Protein AF-A0A7C1JMU9-F1 (afdb_monomer)

Foldseek 3Di:
DFQDKDWWWKFKWWFADDPLATDDDIGTAETAPPDDPVQVVQQCLQFDFEADPPAQLLRWWWAQRHPVQGIWIKGWHQAPSRMIMMMIIGDDLVRLLQQLLVCVLCVVVDDPHDDHGNGRPYHDGTDIRPGDHHQDLVRLQVLLVLLCVLLVNPLLLLLQLLLLQQVLQAEEEEPDDPDNCSLSSNLSSSSSLAASNSNSVAIERSEDEPPTNYDGRYYHYYPRHDDDQRHWYQYRVVSDIDHDRDDAPLSVVSSVQVVPHSSSSNVLSHQLRVQLVVCVVVVDGRRVSSNVSSVVVVVLVCLVVVHDDDLLVLLCCLQPPPSDDPVSNLSSLVSLLVVLLPPLDLVSLVSCLSCPPVVVNVVSSLVVLVVCLVVVSLVSSLSNLLSQLVDPSHDDDDSSLVSNLSSLLSVLLVCLVVLPLPVLLVSLVVCVVSCVSSVSLVRLLVSLVSCVVSLLPALSSLLSNLLSCLVRPDLVSNLVSLPDPSSVVSYDPLSVLLNCVLVVVDPDFDDPCSLQVSLCSSDPVRSLSSLLSSLLSSVVSVNLSNDAPNSLQSPLVSCLDVSVVVRVVSLLVNLVVCLDLVSVVPHDDCNLLSNLSSCVSSLVLLVSLVSLVSCCPRVAPPVRNLVSLQSLLCSLLVHDDDLVSLVVNLVSSVVNPPDLSSSLSNLLSNCNNVVNDPSCVVSLVVSLVSCVVVLVSLLSDPLVSLLVSLLSCLVVLPLVSNLSSLLSLLQSLQVVQLNSLVSLLSSLVSLQDDDDDPVSVVSSVSSNLSSLLSLLSNLLSHDLVSSVVSLVVSCVVDVVSNLLSLLSNLVSLLCVSDFVLVVLVLLLLLLVLLLLLFLQQVDLVRHDDLVVLLVVVVVQVPPDDLVLLLLLLVLLLLLLVLLLLQLVQCCVVPVDDDPVNLLCLLCLNFWDQGLLSLLSLQLSLLVVSDDDDDDSDDDPDADSRGPDHNVRSSVSSVSNSVSSVSRSVSDPPPDRDIRRSVSNSSSSCSSLVVDDPVSSVVSSVSSNPSSNSSSVSSNSQCVPDNSVVCNDDDPLLVCLLVSVDRDNGSSSVSSNSSSSSNVPRDD

Radius of gyration: 59.77 Å; Cα contacts (8 Å, |Δi|>4): 1617; chains: 1; bounding box: 114×119×158 Å

Mean predicted aligned error: 17.19 Å

Structure (mmCIF, N/CA/C/O backbone):
data_AF-A0A7C1JMU9-F1
#
_entry.id   AF-A0A7C1JMU9-F1
#
loop_
_atom_site.group_PDB
_atom_site.id
_atom_site.type_symbol
_atom_site.label_atom_id
_atom_site.label_alt_id
_atom_site.label_comp_id
_atom_site.label_asym_id
_atom_site.label_entity_id
_atom_site.label_seq_id
_atom_site.pdbx_PDB_ins_code
_atom_site.Cartn_x
_atom_site.Cartn_y
_atom_site.Cartn_z
_atom_site.occupancy
_atom_site.B_iso_or_equiv
_atom_site.auth_seq_id
_atom_site.auth_comp_id
_atom_site.auth_asym_id
_atom_site.auth_atom_id
_atom_site.pdbx_PDB_model_num
ATOM 1 N N . MET A 1 1 ? -11.531 19.335 65.059 1.00 37.19 1 MET A N 1
ATOM 2 C CA . MET A 1 1 ? -10.607 20.474 64.863 1.00 37.19 1 MET A CA 1
ATOM 3 C C . MET A 1 1 ? -10.838 21.428 66.018 1.00 37.19 1 MET A C 1
ATOM 5 O O . MET A 1 1 ? -11.990 21.757 66.257 1.00 37.19 1 MET A O 1
ATOM 9 N N . SER A 1 2 ? -9.801 21.798 66.770 1.00 34.84 2 SER A N 1
ATOM 10 C CA . SER A 1 2 ? -9.916 22.804 67.833 1.00 34.84 2 SER A CA 1
ATOM 11 C C . SER A 1 2 ? -10.343 24.134 67.213 1.00 34.84 2 SER A C 1
ATOM 13 O O . SER A 1 2 ? -9.658 24.629 66.317 1.00 34.84 2 SER A O 1
ATOM 15 N N . VAL A 1 3 ? -11.484 24.677 67.635 1.00 52.09 3 VAL A N 1
ATOM 16 C CA . VAL A 1 3 ? -12.029 25.917 67.075 1.00 52.09 3 VAL A CA 1
ATOM 17 C C . VAL A 1 3 ? -11.104 27.064 67.471 1.00 52.09 3 VAL A C 1
ATOM 19 O O . VAL A 1 3 ? -11.001 27.416 68.644 1.00 52.09 3 VAL A O 1
ATOM 22 N N . ALA A 1 4 ? -10.368 27.589 66.493 1.00 58.91 4 ALA A N 1
ATOM 23 C CA . ALA A 1 4 ? -9.484 28.726 66.690 1.00 58.91 4 ALA A CA 1
ATOM 24 C C . ALA A 1 4 ? -10.309 29.956 67.093 1.00 58.91 4 ALA A C 1
ATOM 26 O O . ALA A 1 4 ? -11.371 30.210 66.521 1.00 58.91 4 ALA A O 1
ATOM 27 N N . SER A 1 5 ? -9.821 30.731 68.062 1.00 73.38 5 SER A N 1
ATOM 28 C CA . SER A 1 5 ? -10.340 32.075 68.300 1.00 73.38 5 SER A CA 1
ATOM 29 C C . SER A 1 5 ? -10.075 32.935 67.062 1.00 73.38 5 SER A C 1
ATOM 31 O O . SER A 1 5 ? -8.985 32.900 66.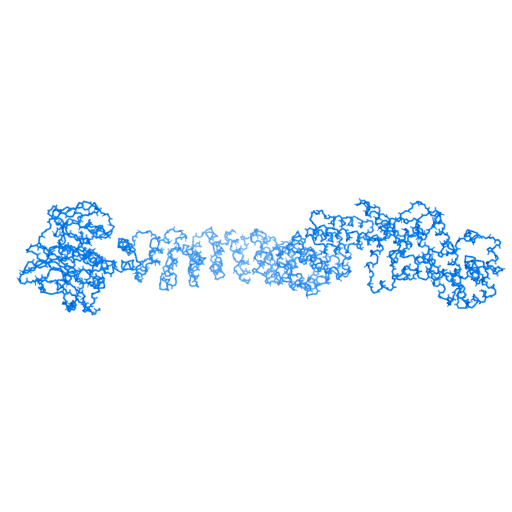488 1.00 73.38 5 SER A O 1
ATOM 33 N N . TYR A 1 6 ? -11.076 33.700 66.629 1.00 84.19 6 TYR A N 1
ATOM 34 C CA . TYR A 1 6 ? -10.931 34.594 65.481 1.00 84.19 6 TYR A CA 1
ATOM 35 C C . TYR A 1 6 ? -10.708 36.016 65.960 1.00 84.19 6 TYR A C 1
ATOM 37 O O . TYR A 1 6 ? -11.494 36.552 66.740 1.00 84.19 6 TYR A O 1
ATOM 45 N N . THR A 1 7 ? -9.654 36.640 65.450 1.00 88.12 7 THR A N 1
ATOM 46 C CA . THR A 1 7 ? -9.399 38.063 65.643 1.00 88.12 7 THR A CA 1
ATOM 47 C C . THR A 1 7 ? -9.991 38.845 64.469 1.00 88.12 7 THR A C 1
ATOM 49 O O . THR A 1 7 ? -9.634 38.595 63.319 1.00 88.12 7 THR A O 1
ATOM 52 N N . LEU A 1 8 ? -10.906 39.769 64.754 1.00 92.06 8 LEU A N 1
ATOM 53 C CA . LEU A 1 8 ? -11.732 40.476 63.777 1.00 92.06 8 LEU A CA 1
ATOM 54 C C . LEU A 1 8 ? -11.383 41.964 63.723 1.00 92.06 8 LEU A C 1
ATOM 56 O O . LEU A 1 8 ? -11.170 42.614 64.749 1.00 92.06 8 LEU A O 1
ATOM 60 N N . GLU A 1 9 ? -11.362 42.500 62.506 1.00 92.31 9 GLU A N 1
ATOM 61 C CA . GLU A 1 9 ? -11.179 43.927 62.256 1.00 92.31 9 GLU A CA 1
ATOM 62 C C . GLU A 1 9 ? -12.530 44.647 62.303 1.00 92.31 9 GLU A C 1
ATOM 64 O O . GLU A 1 9 ? -13.539 44.128 61.815 1.00 92.31 9 GLU A O 1
ATOM 69 N N . HIS A 1 10 ? -12.559 45.847 62.875 1.00 93.25 10 HIS A N 1
ATOM 70 C CA . HIS A 1 10 ? -13.783 46.628 63.005 1.00 93.25 10 HIS A CA 1
ATOM 71 C C . HIS A 1 10 ? -13.509 48.132 63.045 1.00 93.25 10 HIS A C 1
ATOM 73 O O . HIS A 1 10 ? -12.388 48.583 63.288 1.00 93.25 10 HIS A O 1
ATOM 79 N N . PHE A 1 11 ? -14.552 48.920 62.804 1.00 93.31 11 PHE A N 1
ATOM 80 C CA . PHE A 1 11 ? -14.488 50.373 62.909 1.00 93.31 11 PHE A CA 1
ATOM 81 C C . PHE A 1 11 ? -15.833 50.977 63.324 1.00 93.31 11 PHE A C 1
ATOM 83 O O . PHE A 1 11 ? -16.893 50.371 63.144 1.00 93.31 11 PHE A O 1
ATOM 90 N N . TYR A 1 12 ? -15.775 52.193 63.865 1.00 92.94 12 TYR A N 1
ATOM 91 C CA . TYR A 1 12 ? -16.934 53.010 64.211 1.00 92.94 12 TYR A CA 1
ATOM 92 C C . TYR A 1 12 ? -17.066 54.184 63.240 1.00 92.94 12 TYR A C 1
ATOM 94 O O . TYR A 1 12 ? -16.101 54.901 62.973 1.00 92.94 12 TYR A O 1
ATOM 102 N N . TYR A 1 13 ? -18.274 54.405 62.732 1.00 91.50 13 TYR A N 1
ATOM 103 C CA . TYR A 1 13 ? -18.614 55.490 61.814 1.00 91.50 13 TYR A CA 1
ATOM 104 C C . TYR A 1 13 ? -19.850 56.224 62.333 1.00 91.50 13 TYR A C 1
ATOM 106 O O . TYR A 1 13 ? -20.901 55.616 62.531 1.00 91.50 13 TYR A O 1
ATOM 114 N N . GLY A 1 14 ? -19.740 57.522 62.591 1.00 91.12 14 GLY A N 1
ATOM 115 C CA . GLY A 1 14 ? -20.772 58.253 63.317 1.00 91.12 14 GLY A CA 1
ATOM 116 C C . GLY A 1 14 ? -20.458 59.727 63.533 1.00 91.12 14 GLY A C 1
ATOM 117 O O . GLY A 1 14 ? -19.605 60.300 62.856 1.00 91.12 14 GLY A O 1
ATOM 118 N N . GLN A 1 15 ? -21.166 60.347 64.475 1.00 92.12 15 GLN A N 1
ATOM 119 C CA . GLN A 1 15 ? -20.938 61.738 64.877 1.00 92.12 15 GLN A CA 1
ATOM 120 C C . GLN A 1 15 ? -20.006 61.818 66.089 1.00 92.12 15 GLN A C 1
ATOM 122 O O . GLN A 1 15 ? -20.091 61.007 67.010 1.00 92.12 15 GLN A O 1
ATOM 127 N N . VAL A 1 16 ? -19.145 62.833 66.094 1.00 88.38 16 VAL A N 1
ATOM 128 C CA . VAL A 1 16 ? -18.317 63.191 67.252 1.00 88.38 16 VAL A CA 1
ATOM 129 C C . VAL A 1 16 ? -19.177 63.971 68.246 1.00 88.38 16 VAL A C 1
ATOM 131 O O . VAL A 1 16 ? -20.008 64.782 67.833 1.00 88.38 16 VAL A O 1
ATOM 134 N N . VAL A 1 17 ? -18.970 63.765 69.544 1.00 86.88 17 VAL A N 1
ATOM 135 C CA . VAL A 1 17 ? -19.633 64.528 70.608 1.00 86.88 17 VAL A CA 1
ATOM 136 C C . VAL A 1 17 ? -18.667 65.568 71.168 1.00 86.88 17 VAL A C 1
ATOM 138 O O . VAL A 1 17 ? -17.549 65.238 71.549 1.00 86.88 17 VAL A O 1
ATOM 141 N N . ARG A 1 18 ? -19.093 66.833 71.223 1.00 83.25 18 ARG A N 1
ATOM 142 C CA . ARG A 1 18 ? -18.382 67.922 71.914 1.00 83.25 18 ARG A CA 1
ATOM 143 C C . ARG A 1 18 ? -19.374 68.699 72.767 1.00 83.25 18 ARG A C 1
ATOM 145 O O . ARG A 1 18 ? -20.492 68.945 72.320 1.00 83.25 18 ARG A O 1
ATOM 152 N N . ASP A 1 19 ? -18.981 69.043 73.990 1.00 80.94 19 ASP A N 1
ATOM 153 C CA . ASP A 1 19 ? -19.827 69.748 74.966 1.00 80.94 19 ASP A CA 1
ATOM 154 C C . ASP A 1 19 ? -21.199 69.073 75.182 1.00 80.94 19 ASP A C 1
ATOM 156 O O . ASP A 1 19 ? -22.237 69.730 75.278 1.00 80.94 19 ASP A O 1
ATOM 160 N N . GLY A 1 20 ? -21.220 67.732 75.190 1.00 79.56 20 GLY A N 1
ATOM 161 C CA . GLY A 1 20 ? -22.440 66.933 75.369 1.00 79.56 20 GLY A CA 1
ATOM 162 C C . GLY A 1 20 ? -23.416 66.960 74.186 1.00 79.56 20 GLY A C 1
ATOM 163 O O . GLY A 1 20 ? -24.561 66.546 74.337 1.00 79.56 20 GLY A O 1
ATOM 164 N N . LYS A 1 21 ? -23.003 67.450 73.006 1.00 83.94 21 LYS A N 1
ATOM 165 C CA . LYS A 1 21 ? -23.845 67.492 71.799 1.00 83.94 21 LYS A CA 1
ATOM 166 C C . LYS A 1 21 ? -23.155 66.860 70.581 1.00 83.94 21 LYS A C 1
ATOM 168 O O . LYS A 1 21 ? -21.951 67.053 70.393 1.00 83.94 21 LYS A O 1
ATOM 173 N N . PRO A 1 22 ? -23.893 66.135 69.721 1.00 87.44 22 PRO A N 1
ATOM 174 C CA . PRO A 1 22 ? -23.359 65.589 68.478 1.00 87.44 22 PRO A CA 1
ATOM 175 C C . PRO A 1 22 ? -23.061 66.709 67.477 1.00 87.44 22 PRO A C 1
ATOM 177 O O . PRO A 1 22 ? -23.868 67.623 67.302 1.00 87.44 22 PRO A O 1
ATOM 180 N N . GLN A 1 23 ? -21.918 66.632 66.793 1.00 82.06 23 GLN A N 1
ATOM 181 C CA . GLN A 1 23 ? -21.496 67.623 65.801 1.00 82.06 23 GLN A CA 1
ATOM 182 C C . GLN A 1 23 ? -21.298 67.022 64.401 1.00 82.06 23 GLN A C 1
ATOM 184 O O . GLN A 1 23 ? -20.638 65.996 64.228 1.00 82.06 23 GLN A O 1
ATOM 189 N N . GLY A 1 24 ? -21.798 67.743 63.389 1.00 81.38 24 GLY A N 1
ATOM 190 C CA . GLY A 1 24 ? -21.519 67.523 61.966 1.00 81.38 24 GLY A CA 1
ATOM 191 C C . GLY A 1 24 ? -22.112 66.250 61.348 1.00 81.38 24 GLY A C 1
ATOM 192 O O . GLY A 1 24 ? -22.933 65.553 61.947 1.00 81.38 24 GLY A O 1
ATOM 193 N N . GLU A 1 25 ? -21.689 65.968 60.113 1.00 84.38 25 GLU A N 1
ATOM 194 C CA . GLU A 1 25 ? -22.046 64.749 59.376 1.00 84.38 25 GLU A CA 1
ATOM 195 C C . GLU A 1 25 ? -21.284 63.513 59.881 1.00 84.38 25 GLU A C 1
ATOM 197 O O . GLU A 1 25 ? -20.234 63.632 60.532 1.00 84.38 25 GLU A O 1
ATOM 202 N N . LEU A 1 26 ? -21.821 62.329 59.554 1.00 87.38 26 LEU A N 1
ATOM 203 C CA . LEU A 1 26 ? -21.218 61.041 59.893 1.00 87.38 26 LEU A CA 1
ATOM 204 C C . LEU A 1 26 ? -19.832 60.912 59.255 1.00 87.38 26 LEU A C 1
ATOM 206 O O . LEU A 1 26 ? -19.649 61.142 58.060 1.00 87.38 26 LEU A O 1
ATOM 210 N N . ARG A 1 27 ? -18.855 60.511 60.061 1.00 89.44 27 ARG A N 1
ATOM 211 C CA . ARG A 1 27 ? -17.463 60.328 59.652 1.00 89.44 27 ARG A CA 1
ATOM 212 C C . ARG A 1 27 ? -16.858 59.124 60.359 1.00 89.44 27 ARG A C 1
ATOM 214 O O . ARG A 1 27 ? -17.422 58.611 61.323 1.00 89.44 27 ARG A O 1
ATOM 221 N N . LEU A 1 28 ? -15.704 58.674 59.882 1.00 90.12 28 LEU A N 1
ATOM 222 C CA . LEU A 1 28 ? -14.932 57.638 60.559 1.00 90.12 28 LEU A CA 1
ATOM 223 C C . LEU A 1 28 ? -14.482 58.163 61.932 1.00 90.12 28 LEU A C 1
ATOM 225 O O . LEU A 1 28 ? -13.876 59.230 62.010 1.00 90.12 28 LEU A O 1
ATOM 229 N N . LEU A 1 29 ? -14.841 57.448 62.999 1.00 89.88 29 LEU A N 1
ATOM 230 C CA . LEU A 1 29 ? -14.558 57.838 64.384 1.00 89.88 29 LEU A CA 1
ATOM 231 C C . LEU A 1 29 ? -13.323 57.119 64.926 1.00 89.88 29 LEU A C 1
ATOM 233 O O . LEU A 1 29 ? -12.475 57.737 65.561 1.00 89.88 29 LEU A O 1
ATOM 237 N N . ALA A 1 30 ? -13.238 55.813 64.673 1.00 90.19 30 ALA A N 1
ATOM 238 C CA . ALA A 1 30 ? -12.169 54.954 65.160 1.00 90.19 30 ALA A CA 1
ATOM 239 C C . ALA A 1 30 ? -12.081 53.681 64.308 1.00 90.19 30 ALA A C 1
ATOM 241 O O . ALA A 1 30 ? -13.106 53.214 63.809 1.00 90.19 30 ALA A O 1
ATOM 242 N N . LEU A 1 31 ? -10.888 53.104 64.153 1.00 91.25 31 LEU A N 1
ATOM 243 C CA . LEU A 1 31 ? -10.661 51.885 63.361 1.00 91.25 31 LEU A CA 1
ATOM 244 C C . LEU A 1 31 ? -9.570 50.999 63.970 1.00 91.25 31 LEU A C 1
ATOM 246 O O . LEU A 1 31 ? -8.646 51.504 64.612 1.00 91.25 31 LEU A O 1
ATOM 250 N N . SER A 1 32 ? -9.661 49.685 63.762 1.00 91.75 32 SER A N 1
ATOM 251 C CA . SER A 1 32 ? -8.598 48.736 64.110 1.00 91.75 32 SER A CA 1
ATOM 252 C C . SER A 1 32 ? -7.513 48.673 63.026 1.00 91.75 32 SER A C 1
ATOM 254 O O . SER A 1 32 ? -7.769 48.930 61.849 1.00 91.75 32 SER A O 1
ATOM 256 N N . ALA A 1 33 ? -6.282 48.320 63.412 1.00 82.44 33 ALA A N 1
ATOM 257 C CA . ALA A 1 33 ? -5.089 48.452 62.564 1.00 82.44 33 ALA A CA 1
ATOM 258 C C . ALA A 1 33 ? -5.136 47.707 61.209 1.00 82.44 33 ALA A C 1
ATOM 260 O O . ALA A 1 33 ? -4.369 48.050 60.311 1.00 82.44 33 ALA A O 1
ATOM 261 N N . GLY A 1 34 ? -5.989 46.690 61.035 1.00 79.75 34 GLY A N 1
ATOM 262 C CA . GLY A 1 34 ? -6.117 45.962 59.769 1.00 79.75 34 GLY A CA 1
ATOM 263 C C . GLY A 1 34 ? -7.157 46.522 58.791 1.00 79.75 34 GLY A C 1
ATOM 264 O O . GLY A 1 34 ? -7.255 46.013 57.673 1.00 79.75 34 GLY A O 1
ATOM 265 N N . VAL A 1 35 ? -7.925 47.557 59.155 1.00 82.50 35 VAL A N 1
ATOM 266 C CA . VAL A 1 35 ? -8.893 48.200 58.247 1.00 82.50 35 VAL A CA 1
ATOM 267 C C . VAL A 1 35 ? -8.174 49.216 57.350 1.00 82.50 35 VAL A C 1
ATOM 269 O O . VAL A 1 35 ? -7.729 50.263 57.813 1.00 82.50 35 VAL A O 1
ATOM 272 N N . LYS A 1 36 ? -8.072 48.930 56.044 1.00 78.19 36 LYS A N 1
ATOM 273 C CA . LYS A 1 36 ? -7.494 49.853 55.048 1.00 78.19 36 LYS A CA 1
ATOM 274 C C . LYS A 1 36 ? -8.462 50.988 54.691 1.00 78.19 36 LYS A C 1
ATOM 276 O O . LYS A 1 36 ? -9.676 50.786 54.656 1.00 78.19 36 LYS A O 1
ATOM 281 N N . SER A 1 37 ? -7.915 52.150 54.325 1.00 68.12 37 SER A N 1
ATOM 282 C CA . SER A 1 37 ? -8.671 53.354 53.938 1.00 68.12 37 SER A CA 1
ATOM 283 C C . SER A 1 37 ? -9.649 53.123 52.774 1.00 68.12 37 SER A C 1
ATOM 285 O O . SER A 1 37 ? -10.731 53.695 52.735 1.00 68.12 37 SER A O 1
ATOM 287 N N . GLU A 1 38 ? -9.298 52.251 51.832 1.00 68.56 38 GLU A N 1
ATOM 288 C CA . GLU A 1 38 ? -10.148 51.922 50.681 1.00 68.56 38 GLU A CA 1
ATOM 289 C C . GLU A 1 38 ? -11.353 51.054 51.092 1.00 68.56 38 GLU A C 1
ATOM 291 O O . GLU A 1 38 ? -12.471 51.287 50.631 1.00 68.56 38 GLU A O 1
ATOM 296 N N . HIS A 1 39 ? -11.164 50.130 52.045 1.00 74.44 39 HIS A N 1
ATOM 297 C CA . HIS A 1 39 ? -12.198 49.187 52.483 1.00 74.44 39 HIS A CA 1
ATOM 298 C C . HIS A 1 39 ? -13.331 49.864 53.267 1.00 74.44 39 HIS A C 1
ATOM 300 O O . HIS A 1 39 ? -14.491 49.507 53.079 1.00 74.44 39 HIS A O 1
ATOM 306 N N . PHE A 1 40 ? -13.045 50.841 54.142 1.00 80.69 40 PHE A N 1
ATOM 307 C CA . PHE A 1 40 ? -14.118 51.442 54.953 1.00 80.69 40 PHE A CA 1
ATOM 308 C C . PHE A 1 40 ? -15.118 52.221 54.085 1.00 80.69 40 PHE A C 1
ATOM 310 O O . PHE A 1 40 ? -16.320 52.148 54.329 1.00 80.69 40 PHE A O 1
ATOM 317 N N . SER A 1 41 ? -14.639 52.949 53.067 1.00 81.19 41 SER A N 1
ATOM 318 C CA . SER A 1 41 ? -15.502 53.743 52.183 1.00 81.19 41 SER A CA 1
ATOM 319 C C . SER A 1 41 ? -16.455 52.853 51.379 1.00 81.19 41 SER A C 1
ATOM 321 O O . SER A 1 41 ? -17.649 53.144 51.285 1.00 81.19 41 SER A O 1
ATOM 323 N N . GLU A 1 42 ? -15.948 51.713 50.898 1.00 86.25 42 GLU A N 1
ATOM 324 C CA . GLU A 1 42 ? -16.724 50.688 50.207 1.00 86.25 42 GLU A CA 1
ATOM 325 C C . GLU A 1 42 ? -17.779 50.073 51.139 1.00 86.25 42 GLU A C 1
ATOM 327 O O . GLU A 1 42 ? -18.968 50.084 50.813 1.00 86.25 42 GLU A O 1
ATOM 332 N N . ILE A 1 43 ? -17.375 49.638 52.337 1.00 87.81 43 ILE A N 1
ATOM 333 C CA . ILE A 1 43 ? -18.266 49.015 53.325 1.00 87.81 43 ILE A CA 1
ATOM 334 C C . ILE A 1 43 ? -19.400 49.962 53.732 1.00 87.81 43 ILE A C 1
ATOM 336 O O . ILE A 1 43 ? -20.564 49.564 53.723 1.00 87.81 43 ILE A O 1
ATOM 340 N N . VAL A 1 44 ? -19.095 51.223 54.056 1.00 87.94 44 VAL A N 1
ATOM 341 C CA . VAL A 1 44 ? -20.116 52.206 54.460 1.00 87.94 44 VAL A CA 1
ATOM 342 C C . VAL A 1 44 ? -21.096 52.489 53.319 1.00 87.94 44 VAL A C 1
ATOM 344 O O . VAL A 1 44 ? -22.286 52.674 53.573 1.00 87.94 44 VAL A O 1
ATOM 347 N N . SER A 1 45 ? -20.632 52.490 52.065 1.00 85.62 45 SER A N 1
ATOM 348 C CA . SER A 1 45 ? -21.508 52.676 50.901 1.00 85.62 45 SER A CA 1
ATOM 349 C C . SER A 1 45 ? -22.438 51.481 50.641 1.00 85.62 45 SER A C 1
ATOM 351 O O . SER A 1 45 ? -23.554 51.672 50.162 1.00 85.62 45 SER A O 1
ATOM 353 N N . ALA A 1 46 ? -22.001 50.263 50.980 1.00 84.94 46 ALA A N 1
ATOM 354 C CA . ALA A 1 46 ? -22.706 49.017 50.677 1.00 84.94 46 ALA A CA 1
ATOM 355 C C . ALA A 1 46 ? -23.577 48.474 51.830 1.00 84.94 46 ALA A C 1
ATOM 357 O O . ALA A 1 46 ? -24.461 47.643 51.593 1.00 84.94 46 ALA A O 1
ATOM 358 N N . ALA A 1 47 ? -23.311 48.898 53.071 1.00 87.19 47 ALA A N 1
ATOM 359 C CA . ALA A 1 47 ? -23.847 48.280 54.285 1.00 87.19 47 ALA A CA 1
ATOM 360 C C . ALA A 1 47 ? -24.382 49.293 55.317 1.00 87.19 47 ALA A C 1
ATOM 362 O O . ALA A 1 47 ? -24.216 49.102 56.520 1.00 87.19 47 ALA A O 1
ATOM 363 N N . ARG A 1 48 ? -25.043 50.373 54.884 1.00 86.81 48 ARG A N 1
ATOM 364 C CA . ARG A 1 48 ? -25.562 51.390 55.814 1.00 86.81 48 ARG A CA 1
ATOM 365 C C . ARG A 1 48 ? -26.949 51.025 56.337 1.00 86.81 48 ARG A C 1
ATOM 367 O O . ARG A 1 48 ? -27.910 50.973 55.571 1.00 86.81 48 ARG A O 1
ATOM 374 N N . ILE A 1 49 ? -27.065 50.871 57.652 1.00 89.06 49 ILE A N 1
ATOM 375 C CA . ILE A 1 49 ? -28.341 50.702 58.361 1.00 89.06 49 ILE A CA 1
ATOM 376 C C . ILE A 1 49 ? -28.607 51.885 59.297 1.00 89.06 49 ILE A C 1
ATOM 378 O O . ILE A 1 49 ? -27.673 52.560 59.731 1.00 89.06 49 ILE A O 1
ATOM 382 N N . LEU A 1 50 ? -29.881 52.160 59.579 1.00 86.38 50 LEU A N 1
ATOM 383 C CA . LEU A 1 50 ? -30.294 53.252 60.463 1.00 86.38 50 LEU A CA 1
ATOM 384 C C . LEU A 1 50 ? -30.642 52.749 61.867 1.00 86.38 50 LEU A C 1
ATOM 386 O O . LEU A 1 50 ? -31.140 51.630 62.000 1.00 86.38 50 LEU A O 1
ATOM 390 N N . PRO A 1 51 ? -30.437 53.578 62.905 1.00 87.62 51 PRO A N 1
ATOM 391 C CA . PRO A 1 51 ? -30.772 53.199 64.264 1.00 87.62 51 PRO A CA 1
ATOM 392 C C . PRO A 1 51 ? -32.287 53.251 64.498 1.00 87.62 51 PRO A C 1
ATOM 394 O O . PRO A 1 51 ? -32.961 54.241 64.204 1.00 87.62 51 PRO A O 1
ATOM 397 N N . VAL A 1 52 ? -32.815 52.189 65.095 1.00 85.69 52 VAL A N 1
ATOM 398 C CA . VAL A 1 52 ? -34.202 52.064 65.547 1.00 85.69 52 VAL A CA 1
ATOM 399 C C . VAL A 1 52 ? -34.325 52.659 66.946 1.00 85.69 52 VAL A C 1
ATOM 401 O O . VAL A 1 52 ? -33.674 52.213 67.894 1.00 85.69 52 VAL A O 1
ATOM 404 N N . ARG A 1 53 ? -35.186 53.671 67.100 1.00 76.75 53 ARG A N 1
ATOM 405 C CA . ARG A 1 53 ? -35.443 54.297 68.406 1.00 76.75 53 ARG A CA 1
ATOM 406 C C . ARG A 1 53 ? -36.113 53.299 69.354 1.00 76.75 53 ARG A C 1
ATOM 408 O O . ARG A 1 53 ? -37.085 52.652 68.982 1.00 76.75 53 ARG A O 1
ATOM 415 N N . GLY A 1 54 ? -35.603 53.200 70.580 1.00 74.75 54 GLY A N 1
ATOM 416 C CA . GLY A 1 54 ? -36.179 52.371 71.646 1.00 74.75 54 GLY A CA 1
ATOM 417 C C . GLY A 1 54 ? -35.820 50.881 71.601 1.00 74.75 54 GLY A C 1
ATOM 418 O O . GLY A 1 54 ? -36.062 50.194 72.587 1.00 74.75 54 GLY A O 1
ATOM 419 N N . ASN A 1 55 ? -35.216 50.376 70.518 1.00 81.56 55 ASN A N 1
ATOM 420 C CA . ASN A 1 55 ? -34.720 48.998 70.459 1.00 81.56 55 ASN A CA 1
ATOM 421 C C . ASN A 1 55 ? -33.438 48.898 69.602 1.00 81.56 55 ASN A C 1
ATOM 423 O O . ASN A 1 55 ? -33.509 48.577 68.410 1.00 81.56 55 ASN A O 1
ATOM 427 N N . PRO A 1 56 ? -32.257 49.177 70.188 1.00 77.69 56 PRO A N 1
ATOM 428 C CA . PRO A 1 56 ? -30.991 49.215 69.452 1.00 77.69 56 PRO A CA 1
ATOM 429 C C . PRO A 1 56 ? -30.603 47.857 68.848 1.00 77.69 56 PRO A C 1
ATOM 431 O O . PRO A 1 56 ? -29.929 47.808 67.820 1.00 77.69 56 PRO A O 1
ATOM 434 N N . MET A 1 57 ? -31.080 46.751 69.426 1.00 83.69 57 MET A N 1
ATOM 435 C CA . MET A 1 57 ? -30.764 45.394 68.968 1.00 83.69 57 MET A CA 1
ATOM 436 C C . MET A 1 57 ? -31.426 45.027 67.634 1.00 83.69 57 MET A C 1
ATOM 438 O O . MET A 1 57 ? -30.970 44.109 66.961 1.00 83.69 57 MET A O 1
ATOM 442 N N . LEU A 1 58 ? -32.461 45.752 67.196 1.00 86.19 58 LEU A N 1
ATOM 443 C CA . LEU A 1 58 ? -33.077 45.531 65.878 1.00 86.19 58 LEU A CA 1
ATOM 444 C C . LEU A 1 58 ? -32.271 46.135 64.724 1.00 86.19 58 LEU A C 1
ATOM 446 O O . LEU A 1 58 ? -32.481 45.774 63.567 1.00 86.19 58 LEU A O 1
ATOM 450 N N . SER A 1 59 ? -31.346 47.041 65.025 1.00 90.88 59 SER A N 1
ATOM 451 C CA . SER A 1 59 ? -30.529 47.732 64.027 1.00 90.88 59 SER A CA 1
ATOM 452 C C . SER A 1 59 ? -29.261 46.931 63.763 1.00 90.88 59 SER A C 1
ATOM 454 O O . SER A 1 59 ? -28.162 47.413 64.024 1.00 90.88 59 SER A O 1
ATOM 456 N N . VAL A 1 60 ? -29.428 45.691 63.298 1.00 93.69 60 VAL A N 1
ATOM 457 C CA . VAL A 1 60 ? -28.344 44.740 63.019 1.00 93.69 60 VAL A CA 1
ATOM 458 C C . VAL A 1 60 ? -28.540 44.127 61.635 1.00 93.69 60 VAL A C 1
ATOM 460 O O . VAL A 1 60 ? -29.650 43.718 61.277 1.00 93.69 60 VAL A O 1
ATOM 463 N N . ALA A 1 61 ? -27.461 44.030 60.860 1.00 93.88 61 ALA A N 1
ATOM 464 C CA . ALA A 1 61 ? -27.460 43.332 59.581 1.00 93.88 61 ALA A CA 1
ATOM 465 C C . ALA A 1 61 ? -26.144 42.588 59.328 1.00 93.88 61 ALA A C 1
ATOM 467 O O . ALA A 1 61 ? -25.068 43.097 59.628 1.00 93.88 61 ALA A O 1
ATOM 468 N N . LEU A 1 62 ? -26.240 41.403 58.727 1.00 94.75 62 LEU A N 1
ATOM 469 C CA . LEU A 1 62 ? -25.127 40.667 58.137 1.00 94.75 62 LEU A CA 1
ATOM 470 C C . LEU A 1 62 ? -25.257 40.758 56.618 1.00 94.75 62 LEU A C 1
ATOM 472 O O . LEU A 1 62 ? -26.167 40.163 56.041 1.00 94.75 62 LEU A O 1
ATOM 476 N N . VAL A 1 63 ? -24.362 41.496 55.967 1.00 93.19 63 VAL A N 1
ATOM 477 C CA . VAL A 1 63 ? -24.420 41.780 54.523 1.00 93.19 63 VAL A CA 1
ATOM 478 C C . VAL A 1 63 ? -23.063 41.606 53.856 1.00 93.19 63 VAL A C 1
ATOM 480 O O . VAL A 1 63 ? -22.053 41.393 54.523 1.00 93.19 63 VAL A O 1
ATOM 483 N N . ARG A 1 64 ? -23.025 41.681 52.522 1.00 89.50 64 ARG A N 1
ATOM 484 C CA . ARG A 1 64 ? -21.759 41.714 51.782 1.00 89.50 64 ARG A CA 1
ATOM 485 C C . ARG A 1 64 ? -21.142 43.110 51.860 1.00 89.50 64 ARG A C 1
ATOM 487 O O . ARG A 1 64 ? -21.853 44.096 51.694 1.00 89.50 64 ARG A O 1
ATOM 494 N N . GLY A 1 65 ? -19.835 43.179 52.113 1.00 80.56 65 GLY A N 1
ATOM 495 C CA . GLY A 1 65 ? -19.112 44.434 52.354 1.00 80.56 65 GLY A CA 1
ATOM 496 C C . GLY A 1 65 ? -18.670 45.189 51.098 1.00 80.56 65 GLY A C 1
ATOM 497 O O . GLY A 1 65 ? -18.144 46.287 51.224 1.00 80.56 65 GLY A O 1
ATOM 498 N N . GLY A 1 66 ? -18.852 44.611 49.908 1.00 80.50 66 GLY A N 1
ATOM 499 C CA . GLY A 1 66 ? -18.422 45.182 48.630 1.00 80.50 66 GLY A CA 1
ATOM 500 C C . GLY A 1 66 ? -17.766 44.139 47.725 1.00 80.50 66 GLY A C 1
ATOM 501 O O . GLY A 1 66 ? -17.952 42.937 47.909 1.00 80.50 66 GLY A O 1
ATOM 502 N N . LYS A 1 67 ? -16.991 44.594 46.737 1.00 77.06 67 LYS A N 1
ATOM 503 C CA . LYS A 1 67 ? -16.177 43.747 45.854 1.00 77.06 67 LYS A CA 1
ATOM 504 C C . LYS A 1 67 ? -14.957 43.180 46.577 1.00 77.06 67 LYS A C 1
ATOM 506 O O . LYS A 1 67 ? -14.584 42.044 46.299 1.00 77.06 67 LYS A O 1
ATOM 511 N N . GLN A 1 68 ? -14.334 43.955 47.471 1.00 74.81 68 GLN A N 1
ATOM 512 C CA . GLN A 1 68 ? -13.089 43.554 48.145 1.00 74.81 68 GLN A CA 1
ATOM 513 C C . GLN A 1 68 ? -13.310 42.980 49.552 1.00 74.81 68 GLN A C 1
ATOM 515 O O . GLN A 1 68 ? -12.464 42.237 50.048 1.00 74.81 68 GLN A O 1
ATOM 520 N N . THR A 1 69 ? -14.452 43.274 50.183 1.00 78.06 69 THR A N 1
ATOM 521 C CA . THR A 1 69 ? -14.791 42.787 51.530 1.00 78.06 69 THR A CA 1
ATOM 522 C C . THR A 1 69 ? -15.958 41.795 51.472 1.00 78.06 69 THR A C 1
ATOM 524 O O . THR A 1 69 ? -17.065 42.193 51.100 1.00 78.06 69 THR A O 1
ATOM 527 N N . PRO A 1 70 ? -15.766 40.518 51.861 1.00 79.62 70 PRO A N 1
ATOM 528 C CA . PRO A 1 70 ? -16.758 39.475 51.611 1.00 79.62 70 PRO A CA 1
ATOM 529 C C . PRO A 1 70 ? -18.029 39.645 52.453 1.00 79.62 70 PRO A C 1
ATOM 531 O O . PRO A 1 70 ? -19.117 39.716 51.883 1.00 79.62 70 PRO A O 1
ATOM 534 N N . TYR A 1 71 ? -17.912 39.761 53.781 1.00 91.75 71 TYR A N 1
ATOM 535 C CA . TYR A 1 71 ? -19.052 39.912 54.689 1.00 91.75 71 TYR A CA 1
ATOM 536 C C . TYR A 1 71 ? -18.767 40.907 55.810 1.00 91.75 71 TYR A C 1
ATOM 538 O O . TYR A 1 71 ? -17.645 41.007 56.308 1.00 91.75 71 TYR A O 1
ATOM 546 N N . VAL A 1 72 ? -19.806 41.635 56.210 1.00 93.00 72 VAL A N 1
ATOM 547 C CA . VAL A 1 72 ? -19.766 42.635 57.273 1.00 93.00 72 VAL A CA 1
ATOM 548 C C . VAL A 1 72 ? -20.996 42.482 58.156 1.00 93.00 72 VAL A C 1
ATOM 550 O O . VAL A 1 72 ? -22.125 42.444 57.660 1.00 93.00 72 VAL A O 1
ATOM 553 N N . LEU A 1 73 ? -20.764 42.407 59.465 1.00 94.62 73 LEU A N 1
ATOM 554 C CA . LEU A 1 73 ? -21.792 42.586 60.482 1.00 94.62 73 LEU A CA 1
ATOM 555 C C . LEU A 1 73 ? -21.825 44.067 60.854 1.00 94.62 73 LEU A C 1
ATOM 557 O O . LEU A 1 73 ? -20.805 44.631 61.246 1.00 94.62 73 LEU A O 1
ATOM 561 N N . VAL A 1 74 ? -22.981 44.700 60.698 1.00 93.88 74 VAL A N 1
ATOM 562 C CA . VAL A 1 74 ? -23.182 46.113 61.013 1.00 93.88 74 VAL A CA 1
ATOM 563 C C . VAL A 1 74 ? -24.254 46.268 62.081 1.00 93.88 74 VAL A C 1
ATOM 565 O O . VAL A 1 74 ? -25.308 45.634 62.007 1.00 93.88 74 VAL A O 1
ATOM 568 N N . GLN A 1 75 ? -23.987 47.137 63.052 1.00 94.31 75 GLN A N 1
ATOM 569 C CA . GLN A 1 75 ? -24.938 47.572 64.067 1.00 94.31 75 GLN A CA 1
ATOM 570 C C . GLN A 1 75 ? -25.030 49.102 64.085 1.00 94.31 75 GLN A C 1
ATOM 572 O O . GLN A 1 75 ? -24.010 49.772 63.954 1.00 94.31 75 GLN A O 1
ATOM 577 N N . SER A 1 76 ? -26.219 49.679 64.271 1.00 92.81 76 SER A N 1
ATOM 578 C CA . SER A 1 76 ? -26.391 51.136 64.405 1.00 92.81 76 SER A CA 1
ATOM 579 C C . SER A 1 76 ? -27.208 51.512 65.636 1.00 92.81 76 SER A C 1
ATOM 581 O O . SER A 1 76 ? -28.226 50.889 65.914 1.00 92.81 76 SER A O 1
ATOM 583 N N . GLN A 1 77 ? -26.792 52.539 66.378 1.00 92.12 77 GLN A N 1
ATOM 584 C CA . GLN A 1 77 ? -27.542 53.048 67.530 1.00 92.12 77 GLN A CA 1
ATOM 585 C C . GLN A 1 77 ? -27.511 54.576 67.609 1.00 92.12 77 GLN A C 1
ATOM 587 O O . GLN A 1 77 ? -26.62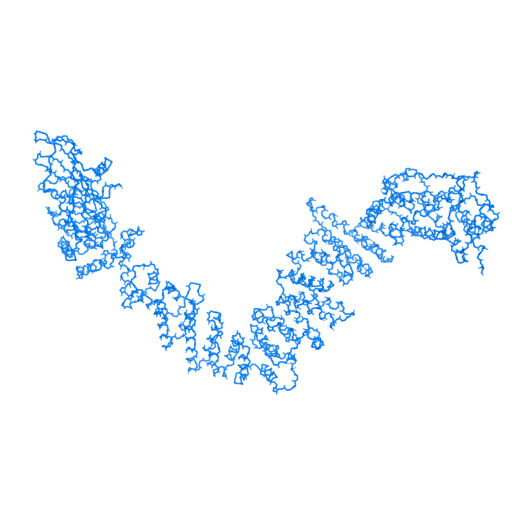7 55.237 67.058 1.00 92.12 77 GLN A O 1
ATOM 592 N N . VAL A 1 78 ? -28.485 55.126 68.336 1.00 89.94 78 VAL A N 1
ATOM 593 C CA . VAL A 1 78 ? -28.400 56.483 68.883 1.00 89.94 78 VAL A CA 1
ATOM 594 C C . VAL A 1 78 ? -27.768 56.362 70.268 1.00 89.94 78 VAL A C 1
ATOM 596 O O . VAL A 1 78 ? -28.332 55.697 71.133 1.00 89.94 78 VAL A O 1
ATOM 599 N N . GLY A 1 79 ? -26.589 56.951 70.456 1.00 85.06 79 GLY A N 1
ATOM 600 C CA . GLY A 1 79 ? -25.892 56.970 71.741 1.00 85.06 79 GLY A CA 1
ATOM 601 C C . GLY A 1 79 ? -26.535 57.926 72.750 1.00 85.06 79 GLY A C 1
ATOM 602 O O . GLY A 1 79 ? -27.418 58.713 72.410 1.00 85.06 79 GLY A O 1
ATOM 603 N N . ASP A 1 80 ? -26.056 57.887 73.995 1.00 84.00 80 ASP A N 1
ATOM 604 C CA . ASP A 1 80 ? -26.636 58.626 75.131 1.00 84.00 80 ASP A CA 1
ATOM 605 C C . ASP A 1 80 ? -26.744 60.143 74.935 1.00 84.00 80 ASP A C 1
ATOM 607 O O . ASP A 1 80 ? -27.626 60.775 75.509 1.00 84.00 80 ASP A O 1
ATOM 611 N N . GLN A 1 81 ? -25.844 60.739 74.149 1.00 84.50 81 GLN A N 1
ATOM 612 C CA . GLN A 1 81 ? -25.819 62.182 73.883 1.00 84.50 81 GLN A CA 1
ATOM 613 C C . GLN A 1 81 ? -26.598 62.537 72.603 1.00 84.50 81 GLN A C 1
ATOM 615 O O . GLN A 1 81 ? -26.525 63.660 72.115 1.00 84.50 81 GLN A O 1
ATOM 620 N N . GLY A 1 82 ? -27.349 61.589 72.030 1.00 83.94 82 GLY A N 1
ATOM 621 C CA . GLY A 1 82 ? -28.129 61.770 70.804 1.00 83.94 82 GLY A CA 1
ATOM 622 C C . GLY A 1 82 ? -27.337 61.577 69.506 1.00 83.94 82 GLY A C 1
ATOM 623 O O . GLY A 1 82 ? -27.883 61.803 68.426 1.00 83.94 82 GLY A O 1
ATOM 624 N N . GLN A 1 83 ? -26.072 61.157 69.583 1.00 89.38 83 GLN A N 1
ATOM 625 C CA . GLN A 1 83 ? -25.212 60.913 68.425 1.00 89.38 83 GLN A CA 1
ATOM 626 C C . GLN A 1 83 ? -25.575 59.617 67.693 1.00 89.38 83 GLN A C 1
ATOM 628 O O . GLN A 1 83 ? -25.816 58.591 68.323 1.00 89.38 83 GLN A O 1
ATOM 633 N N . VAL A 1 84 ? -25.561 59.629 66.359 1.00 90.38 84 VAL A N 1
ATOM 634 C CA . VAL A 1 84 ? -25.710 58.397 65.562 1.00 90.38 84 VAL A CA 1
ATOM 635 C C . VAL A 1 84 ? -24.350 57.732 65.378 1.00 90.38 84 VAL A C 1
ATOM 637 O O . VAL A 1 84 ? -23.408 58.373 64.904 1.00 90.38 84 VAL A O 1
ATOM 640 N N . ILE A 1 85 ? -24.255 56.445 65.721 1.00 91.94 85 ILE A N 1
ATOM 641 C CA . ILE A 1 85 ? -23.034 55.641 65.591 1.00 91.94 85 ILE A CA 1
ATOM 642 C C . ILE A 1 85 ? -23.365 54.302 64.939 1.00 91.94 85 ILE A C 1
ATOM 644 O O . ILE A 1 85 ? -24.339 53.643 65.294 1.00 91.94 85 ILE A O 1
ATOM 648 N N . CYS A 1 86 ? -22.534 53.906 63.981 1.00 92.75 86 CYS A N 1
ATOM 649 C CA . CYS A 1 86 ? -22.545 52.600 63.342 1.00 92.75 86 CYS A CA 1
ATOM 650 C C . CYS A 1 86 ? -21.242 51.862 63.663 1.00 92.75 86 CYS A C 1
ATOM 652 O O . CYS A 1 86 ? -20.160 52.436 63.543 1.00 92.75 86 CYS A O 1
ATOM 654 N N . HIS A 1 87 ? -21.348 50.590 64.023 1.00 94.31 87 HIS A N 1
ATOM 655 C CA . HIS A 1 87 ? -20.239 49.675 64.256 1.00 94.31 87 HIS A CA 1
ATOM 656 C C . HIS A 1 87 ? -20.209 48.654 63.126 1.00 94.31 87 HIS A C 1
ATOM 658 O O . HIS A 1 87 ? -21.196 47.959 62.896 1.00 94.31 87 HIS A O 1
ATOM 664 N N . TYR A 1 88 ? -19.096 48.596 62.404 1.00 93.88 88 TYR A N 1
ATOM 665 C CA . TYR A 1 88 ? -18.886 47.677 61.291 1.00 93.88 88 TYR A CA 1
ATOM 666 C C . TYR A 1 88 ? -17.800 46.676 61.663 1.00 93.88 88 TYR A C 1
ATOM 668 O O . TYR A 1 88 ? -16.695 47.082 62.017 1.00 93.88 88 TYR A O 1
ATOM 676 N N . ILE A 1 89 ? -18.097 45.384 61.548 1.00 94.25 89 ILE A N 1
ATOM 677 C CA . ILE A 1 89 ? -17.186 44.282 61.861 1.00 94.25 89 ILE A CA 1
ATOM 678 C C . ILE A 1 89 ? -17.001 43.437 60.604 1.00 94.25 89 ILE A C 1
ATOM 680 O O . ILE A 1 89 ? -17.969 42.915 60.049 1.00 94.25 89 ILE A O 1
ATOM 684 N N . VAL A 1 90 ? -15.759 43.289 60.152 1.00 92.00 90 VAL A N 1
ATOM 685 C CA . VAL A 1 90 ? -15.425 42.496 58.966 1.00 92.00 90 VAL A CA 1
ATOM 686 C C . VAL A 1 90 ? -15.358 41.020 59.346 1.00 92.00 90 VAL A C 1
ATOM 688 O O . VAL A 1 90 ? -14.574 40.636 60.214 1.00 92.00 90 VAL A O 1
ATOM 691 N N . LEU A 1 91 ? -16.161 40.185 58.681 1.00 91.62 91 LEU A N 1
ATOM 692 C CA . LEU A 1 91 ? -16.239 38.749 58.944 1.00 91.62 91 LEU A CA 1
ATOM 693 C C . LEU A 1 91 ? -15.598 37.942 57.799 1.00 91.62 91 LEU A C 1
ATOM 695 O O . LEU A 1 91 ? -16.070 38.014 56.659 1.00 91.62 91 LEU A O 1
ATOM 699 N N . PRO A 1 92 ? -14.549 37.142 58.075 1.00 89.50 92 PRO A N 1
ATOM 700 C CA . PRO A 1 92 ? -13.995 36.203 57.102 1.00 89.50 92 PRO A CA 1
ATOM 701 C C . PRO A 1 92 ? -15.009 35.127 56.690 1.00 89.50 92 PRO A C 1
ATOM 703 O O . PRO A 1 92 ? -15.833 34.683 57.494 1.00 89.50 92 PRO A O 1
ATOM 706 N N . VAL A 1 93 ? -14.909 34.643 55.450 1.00 88.12 93 VAL A N 1
ATOM 707 C CA . VAL A 1 93 ? -15.799 33.593 54.920 1.00 88.12 93 VAL A CA 1
ATOM 708 C C . VAL A 1 93 ? -15.637 32.288 55.702 1.00 88.12 93 VAL A C 1
ATOM 710 O O . VAL A 1 93 ? -16.615 31.589 55.959 1.00 88.12 93 VAL A O 1
ATOM 713 N N . GLU A 1 94 ? -14.412 31.967 56.113 1.00 87.75 94 GLU A N 1
ATOM 714 C CA . GLU A 1 94 ? -14.072 30.772 56.887 1.00 87.75 94 GLU A CA 1
ATOM 715 C C . GLU A 1 94 ? -14.772 30.767 58.243 1.00 87.75 94 GLU A C 1
ATOM 717 O O . GLU A 1 94 ? -15.224 29.713 58.683 1.00 87.75 94 GLU A O 1
ATOM 722 N N . LEU A 1 95 ? -14.909 31.940 58.869 1.00 89.31 95 LEU A N 1
ATOM 723 C CA . LEU A 1 95 ? -15.615 32.089 60.136 1.00 89.31 95 LEU A CA 1
ATOM 724 C C . LEU A 1 95 ? -17.112 31.842 59.961 1.00 89.31 95 LEU A C 1
ATOM 726 O O . LEU A 1 95 ? -17.687 31.044 60.693 1.00 89.31 95 LEU A O 1
ATOM 730 N N . LEU A 1 96 ? -17.746 32.457 58.958 1.00 89.06 96 LEU A N 1
ATOM 731 C CA . LEU A 1 96 ? -19.174 32.233 58.706 1.00 89.06 96 LEU A CA 1
ATOM 732 C C . LEU A 1 96 ? -19.467 30.782 58.299 1.00 89.06 96 LEU A C 1
ATOM 734 O O . LEU A 1 96 ? -20.488 30.220 58.695 1.00 89.06 96 LEU A O 1
ATOM 738 N N . ARG A 1 97 ? -18.558 30.153 57.545 1.00 87.06 97 ARG A N 1
ATOM 739 C CA . ARG A 1 97 ? -18.629 28.723 57.222 1.00 87.06 97 ARG A CA 1
ATOM 740 C C . ARG A 1 97 ? -18.507 27.871 58.484 1.00 87.06 97 ARG A C 1
ATOM 742 O O . ARG A 1 97 ? -19.314 26.967 58.668 1.00 87.06 97 ARG A O 1
ATOM 749 N N . GLY A 1 98 ? -17.549 28.185 59.355 1.00 85.12 98 GLY A N 1
ATOM 750 C CA . GLY A 1 98 ? -17.348 27.499 60.629 1.00 85.12 98 GLY A CA 1
ATOM 751 C C . GLY A 1 98 ? -18.560 27.598 61.552 1.00 85.12 98 GLY A C 1
ATOM 752 O O . GLY A 1 98 ? -18.918 26.607 62.180 1.00 85.12 98 GLY A O 1
ATOM 753 N N . LEU A 1 99 ? -19.223 28.758 61.611 1.00 88.88 99 LEU A N 1
ATOM 754 C CA . LEU A 1 99 ? -20.421 28.955 62.436 1.00 88.88 99 LEU A CA 1
ATOM 755 C C . LEU A 1 99 ? -21.563 28.012 62.047 1.00 88.88 99 LEU A C 1
ATOM 757 O O . LEU A 1 99 ? -22.435 27.732 62.864 1.00 88.88 99 LEU A O 1
ATOM 761 N N . GLY A 1 100 ? -21.600 27.526 60.802 1.00 86.06 100 GLY A N 1
ATOM 762 C CA . GLY A 1 100 ? -22.584 26.534 60.371 1.00 86.06 100 GLY A CA 1
ATOM 763 C C . GLY A 1 100 ? -24.041 26.971 60.532 1.00 86.06 100 GLY A C 1
ATOM 764 O O . GLY A 1 100 ? -24.911 26.113 60.694 1.00 86.06 100 GLY A O 1
ATOM 765 N N . GLY A 1 101 ? -24.298 28.282 60.507 1.00 87.69 101 GLY A N 1
ATOM 766 C CA . GLY A 1 101 ? -25.612 28.885 60.745 1.00 87.69 101 GLY A CA 1
ATOM 767 C C . GLY A 1 101 ? -25.934 29.218 62.208 1.00 87.69 101 GLY A C 1
ATOM 768 O O . GLY A 1 101 ? -27.053 29.641 62.467 1.00 87.69 101 GLY A O 1
ATOM 769 N N . ASN A 1 102 ? -24.994 29.058 63.148 1.00 90.88 102 ASN A N 1
ATOM 770 C CA . ASN A 1 102 ? -25.136 29.538 64.526 1.00 90.88 102 ASN A CA 1
ATOM 771 C C . ASN A 1 102 ? -24.956 31.066 64.574 1.00 90.88 102 ASN A C 1
ATOM 773 O O . ASN A 1 102 ? -23.840 31.564 64.733 1.00 90.88 102 ASN A O 1
ATOM 777 N N . LEU A 1 103 ? -26.041 31.818 64.386 1.00 91.06 103 LEU A N 1
ATOM 778 C CA . LEU A 1 103 ? -25.990 33.279 64.352 1.00 91.06 103 LEU A CA 1
ATOM 779 C C . LEU A 1 103 ? -25.930 33.873 65.760 1.00 91.06 103 LEU A C 1
ATOM 781 O O . LEU A 1 103 ? -25.306 34.916 65.941 1.00 91.06 103 LEU A O 1
ATOM 785 N N . THR A 1 104 ? -26.500 33.199 66.764 1.00 89.56 104 THR A N 1
ATOM 786 C CA . THR A 1 104 ? -26.424 33.656 68.165 1.00 89.56 104 THR A CA 1
ATOM 787 C C . THR A 1 104 ? -24.996 33.788 68.700 1.00 89.56 104 THR A C 1
ATOM 789 O O . THR A 1 104 ? -24.743 34.640 69.552 1.00 89.56 104 THR A O 1
ATOM 792 N N . ALA A 1 105 ? -24.033 33.027 68.169 1.00 89.19 105 ALA A N 1
ATOM 793 C CA . ALA A 1 105 ? -22.620 33.175 68.523 1.00 89.19 105 ALA A CA 1
ATOM 794 C C . ALA A 1 105 ? -22.056 34.572 68.188 1.00 89.19 105 ALA A C 1
ATOM 796 O O . ALA A 1 105 ? -21.125 35.034 68.845 1.00 89.19 105 ALA A O 1
ATOM 797 N N . LEU A 1 106 ? -22.638 35.279 67.210 1.00 90.56 106 LEU A N 1
ATOM 798 C CA . LEU A 1 106 ? -22.237 36.642 66.848 1.00 90.56 106 LEU A CA 1
ATOM 799 C C . LEU A 1 106 ? -22.734 37.701 67.845 1.00 90.56 106 LEU A C 1
ATOM 801 O O . LEU A 1 106 ? -22.252 38.830 67.802 1.00 90.56 106 LEU A O 1
ATOM 805 N N . ASN A 1 107 ? -23.642 37.360 68.767 1.00 89.81 107 ASN A N 1
ATOM 806 C CA . ASN A 1 107 ? -24.205 38.311 69.735 1.00 89.81 107 ASN A CA 1
ATOM 807 C C . ASN A 1 107 ? -23.141 38.919 70.650 1.00 89.81 107 ASN A C 1
ATOM 809 O O . ASN A 1 107 ? -23.293 40.056 71.083 1.00 89.81 107 ASN A O 1
ATOM 813 N N . VAL A 1 108 ? -22.056 38.184 70.913 1.00 89.31 108 VAL A N 1
ATOM 814 C CA . VAL A 1 108 ? -20.911 38.655 71.711 1.00 89.31 108 VAL A CA 1
ATOM 815 C C . VAL A 1 108 ? -20.214 39.855 71.055 1.00 89.31 108 VAL A C 1
ATOM 817 O O . VAL A 1 108 ? -19.547 40.622 71.739 1.00 89.31 108 VAL A O 1
ATOM 820 N N . LEU A 1 109 ? -20.372 40.033 69.740 1.00 91.25 109 LEU A N 1
ATOM 821 C CA . LEU A 1 109 ? -19.790 41.147 68.991 1.00 91.25 109 LEU A CA 1
ATOM 822 C C . LEU A 1 109 ? -20.698 42.384 68.936 1.00 91.25 109 LEU A C 1
ATOM 824 O O . LEU A 1 109 ? -20.269 43.415 68.423 1.00 91.25 109 LEU A O 1
ATOM 828 N N . LEU A 1 110 ? -21.950 42.276 69.391 1.00 91.12 110 LEU A N 1
ATOM 829 C CA . LEU A 1 110 ? -22.916 43.370 69.357 1.00 91.12 110 LEU A CA 1
ATOM 830 C C . LEU A 1 110 ? -22.821 44.196 70.637 1.00 91.12 110 LEU A C 1
ATOM 832 O O . LEU A 1 110 ? -22.880 43.667 71.747 1.00 91.12 110 LEU A O 1
ATOM 836 N N . GLU A 1 111 ? -22.757 45.510 70.478 1.00 89.06 111 GLU A N 1
ATOM 837 C CA . GLU A 1 111 ? -22.724 46.434 71.599 1.00 89.06 111 GLU A CA 1
ATOM 838 C C . GLU A 1 111 ? -24.132 46.607 72.169 1.00 89.06 111 GLU A C 1
ATOM 840 O O . GLU A 1 111 ? -25.087 46.889 71.444 1.00 89.06 111 GLU A O 1
ATOM 845 N N . GLN A 1 112 ? -24.285 46.492 73.487 1.00 86.00 112 GLN A N 1
ATOM 846 C CA . GLN A 1 112 ? -25.539 46.881 74.149 1.00 86.00 112 GLN A CA 1
ATOM 847 C C . GLN A 1 112 ? -25.678 48.405 74.217 1.00 86.00 112 GLN A C 1
ATOM 849 O O . GLN A 1 112 ? -26.786 48.937 74.211 1.00 86.00 112 GLN A O 1
ATOM 854 N N . LYS A 1 113 ? -24.541 49.107 74.262 1.00 87.94 113 LYS A N 1
ATOM 855 C CA . LYS A 1 113 ? -24.451 50.560 74.348 1.00 87.94 113 LYS A CA 1
ATOM 856 C C . LYS A 1 113 ? -23.232 51.045 73.570 1.00 87.94 113 LYS A C 1
ATOM 858 O O . LYS A 1 113 ? -22.113 50.665 73.897 1.00 87.94 113 LYS A O 1
ATOM 863 N N . MET A 1 114 ? -23.445 51.898 72.568 1.00 89.69 114 MET A N 1
ATOM 864 C CA . MET A 1 114 ? -22.347 52.415 71.740 1.00 89.69 114 MET A CA 1
ATOM 865 C C . MET A 1 114 ? -21.394 53.343 72.522 1.00 89.69 114 MET A C 1
ATOM 867 O O . MET A 1 114 ? -21.860 54.159 73.326 1.00 89.69 114 MET A O 1
ATOM 871 N N . PRO A 1 115 ? -20.074 53.283 72.256 1.00 89.25 115 PRO A N 1
ATOM 872 C CA . PRO A 1 115 ? -19.099 54.199 72.846 1.00 89.25 115 PRO A CA 1
ATOM 873 C C . PRO A 1 115 ? -19.262 55.637 72.327 1.00 89.25 115 PRO A C 1
ATOM 875 O O . PRO A 1 115 ? -19.757 55.862 71.226 1.00 89.25 115 PRO A O 1
ATOM 878 N N . THR A 1 116 ? -18.813 56.626 73.103 1.00 87.75 116 THR A N 1
ATOM 879 C CA . THR A 1 116 ? -18.818 58.048 72.707 1.00 87.75 116 THR A CA 1
ATOM 880 C C . THR A 1 116 ? -17.414 58.485 72.290 1.00 87.75 116 THR A C 1
ATOM 882 O O . THR A 1 116 ? -16.449 58.166 72.978 1.00 87.75 116 THR A O 1
ATOM 885 N N . PHE A 1 117 ? -17.299 59.244 71.196 1.00 87.75 117 PHE A N 1
ATOM 886 C CA . PHE A 1 117 ? -16.018 59.729 70.669 1.00 87.75 117 PHE A CA 1
ATOM 887 C C . PHE A 1 117 ? -15.985 61.260 70.613 1.00 87.75 117 PHE A C 1
ATOM 889 O O . PHE A 1 117 ? -16.881 61.868 70.030 1.00 87.75 117 PHE A O 1
ATOM 896 N N . GLU A 1 118 ? -14.937 61.880 71.168 1.00 84.44 118 GLU A N 1
ATOM 897 C CA . GLU A 1 118 ? -14.714 63.342 71.134 1.00 84.44 118 GLU A CA 1
ATOM 898 C C . GLU A 1 118 ? -13.759 63.793 70.007 1.00 84.44 118 GLU A C 1
ATOM 900 O O . GLU A 1 118 ? -13.682 64.982 69.665 1.00 84.44 118 GLU A O 1
ATOM 905 N N . ARG A 1 119 ? -13.036 62.839 69.400 1.00 82.50 119 ARG A N 1
ATOM 906 C CA . ARG A 1 119 ? -12.080 63.019 68.290 1.00 82.50 119 ARG A CA 1
ATOM 907 C C . ARG A 1 119 ? -12.113 61.811 67.338 1.00 82.50 119 ARG A C 1
ATOM 909 O O . ARG A 1 119 ? -12.679 60.780 67.685 1.00 82.50 119 ARG A O 1
ATOM 916 N N . THR A 1 120 ? -11.547 61.953 66.135 1.00 79.81 120 THR A N 1
ATOM 917 C CA . THR A 1 120 ? -11.604 60.954 65.036 1.00 79.81 120 THR A CA 1
ATOM 918 C C . THR A 1 120 ? -10.307 60.157 64.833 1.00 79.81 120 THR A C 1
ATOM 920 O O . THR A 1 120 ? -10.130 59.516 63.803 1.00 79.81 120 THR A O 1
ATOM 923 N N . ASP A 1 121 ? -9.361 60.244 65.765 1.00 70.12 121 ASP A N 1
ATOM 924 C CA . ASP A 1 121 ? -8.001 59.690 65.679 1.00 70.12 121 ASP A CA 1
ATOM 925 C C . ASP A 1 121 ? -7.780 58.473 66.597 1.00 70.12 121 ASP A C 1
ATOM 927 O O . ASP A 1 121 ? -6.648 58.073 66.860 1.00 70.12 121 ASP A O 1
ATOM 931 N N . SER A 1 122 ? -8.858 57.856 67.086 1.00 74.62 122 SER A N 1
ATOM 932 C CA . SER A 1 122 ? -8.766 56.722 68.009 1.00 74.62 122 SER A CA 1
ATOM 933 C C . SER A 1 122 ? -8.451 55.409 67.276 1.00 74.62 122 SER A C 1
ATOM 935 O O . SER A 1 122 ? -9.216 54.959 66.420 1.00 74.62 122 SER A O 1
ATOM 937 N N . THR A 1 123 ? -7.348 54.751 67.639 1.00 82.31 123 THR A N 1
ATOM 938 C CA . THR A 1 123 ? -7.039 53.377 67.204 1.00 82.31 123 THR A CA 1
ATOM 939 C C . THR A 1 123 ? -7.753 52.358 68.090 1.00 82.31 123 THR A C 1
ATOM 941 O O . THR A 1 123 ? -7.654 52.443 69.315 1.00 82.31 123 THR A O 1
ATOM 944 N N . LEU A 1 124 ? -8.429 51.373 67.493 1.00 88.81 124 LEU A N 1
ATOM 945 C CA . LEU A 1 124 ? -9.151 50.323 68.222 1.00 88.81 124 LEU A CA 1
ATOM 946 C C . LEU A 1 124 ? -8.318 49.038 68.356 1.00 88.81 124 LEU A C 1
ATOM 948 O O . LEU A 1 124 ? -7.617 48.661 67.408 1.00 88.81 124 LEU A O 1
ATOM 952 N N . PRO A 1 125 ? -8.419 48.316 69.490 1.00 89.88 125 PRO A N 1
ATOM 953 C CA . PRO A 1 125 ? -7.975 46.929 69.548 1.00 89.88 125 PRO A CA 1
ATOM 954 C C . PRO A 1 125 ? -8.835 46.069 68.614 1.00 89.88 125 PRO A C 1
ATOM 956 O O . PRO A 1 125 ? -9.968 46.414 68.304 1.00 89.88 125 PRO A O 1
ATOM 959 N N . LYS A 1 126 ? -8.310 44.928 68.168 1.00 90.50 126 LYS A N 1
ATOM 960 C CA . LYS A 1 126 ? -9.102 43.975 67.380 1.00 90.50 126 LYS A CA 1
ATOM 961 C C . LYS A 1 126 ? -10.106 43.245 68.279 1.00 90.50 126 LYS A C 1
ATOM 963 O O . LYS A 1 126 ? -9.799 42.964 69.438 1.00 90.50 126 LYS A O 1
ATOM 968 N N . LEU A 1 127 ? -11.268 42.878 67.739 1.00 91.25 127 LEU A N 1
ATOM 969 C CA . LEU A 1 127 ? -12.248 42.063 68.464 1.00 91.25 127 LEU A CA 1
ATOM 970 C C . LEU A 1 127 ? -11.818 40.598 68.459 1.00 91.25 127 LEU A C 1
ATOM 972 O O . LEU A 1 127 ? -11.236 40.124 67.488 1.00 91.25 127 LEU A O 1
ATOM 976 N N . THR A 1 128 ? -12.123 39.864 69.526 1.00 88.44 128 THR A N 1
ATOM 977 C CA . THR A 1 128 ? -11.894 38.415 69.581 1.00 88.44 128 THR A CA 1
ATOM 978 C C . THR A 1 128 ? -13.229 37.706 69.712 1.00 88.44 128 THR A C 1
ATOM 980 O O . THR A 1 128 ? -13.952 37.934 70.678 1.00 88.44 128 THR A O 1
ATOM 983 N N . LEU A 1 129 ? -13.546 36.837 68.753 1.00 89.19 129 LEU A N 1
ATOM 984 C CA . LEU A 1 129 ? -14.673 35.922 68.869 1.00 89.19 129 LEU A CA 1
ATOM 985 C C . LEU A 1 129 ? -14.194 34.651 69.598 1.00 89.19 129 LEU A C 1
ATOM 987 O O . LEU A 1 129 ? -13.238 34.020 69.122 1.00 89.19 129 LEU A O 1
ATOM 991 N N . PRO A 1 130 ? -14.802 34.279 70.743 1.00 84.62 130 PRO A N 1
ATOM 992 C CA . PRO A 1 130 ? -14.450 33.053 71.447 1.00 84.62 130 PRO A CA 1
ATOM 993 C C . PRO A 1 130 ? -14.758 31.814 70.588 1.00 84.62 130 PRO A C 1
ATOM 995 O O . PRO A 1 130 ? -15.521 31.910 69.621 1.00 84.62 130 PRO A O 1
ATOM 998 N N . PRO A 1 131 ? -14.179 30.646 70.925 1.00 81.75 131 PRO A N 1
ATOM 999 C CA . PRO A 1 131 ? -14.516 29.389 70.273 1.00 81.75 131 PRO A CA 1
ATOM 1000 C C . PRO A 1 131 ? -16.032 29.180 70.236 1.00 81.75 131 PRO A C 1
ATOM 1002 O O . PRO A 1 131 ? -16.714 29.313 71.250 1.00 81.75 131 PRO A O 1
ATOM 1005 N N . TYR A 1 132 ? -16.544 28.866 69.055 1.00 82.75 132 TYR A N 1
ATOM 1006 C CA . TYR A 1 132 ? -17.955 28.615 68.799 1.00 82.75 132 TYR A CA 1
ATOM 1007 C C . TYR A 1 132 ? -18.130 27.201 68.253 1.00 82.75 132 TYR A C 1
ATOM 1009 O O . TYR A 1 132 ? -17.236 26.660 67.607 1.00 82.75 132 TYR A O 1
ATOM 1017 N N . GLU A 1 133 ? -19.303 26.615 68.444 1.00 83.00 133 GLU A N 1
ATOM 1018 C CA . GLU A 1 133 ? -19.649 25.351 67.800 1.00 83.00 133 GLU A CA 1
ATOM 1019 C C . GLU A 1 133 ? -20.745 25.579 66.753 1.00 83.00 133 GLU A C 1
ATOM 1021 O O . GLU A 1 133 ? -21.630 26.426 66.954 1.00 83.00 133 GLU A O 1
ATOM 1026 N N . PRO A 1 134 ? -20.710 24.844 65.624 1.00 85.62 134 PRO A N 1
ATOM 1027 C CA . PRO A 1 134 ? -21.872 24.719 64.757 1.00 85.62 134 PRO A CA 1
ATOM 1028 C C . PRO A 1 134 ? -23.098 24.274 65.569 1.00 85.62 134 PRO A C 1
ATOM 1030 O O . PRO A 1 134 ? -22.948 23.585 66.580 1.00 85.62 134 PRO A O 1
ATOM 1033 N N . PRO A 1 135 ? -24.323 24.615 65.138 1.00 88.25 135 PRO A N 1
ATOM 1034 C CA . PRO A 1 135 ? -25.512 24.257 65.897 1.00 88.25 135 PRO A CA 1
ATOM 1035 C C . PRO A 1 135 ? -25.649 22.728 65.973 1.00 88.25 135 PRO A C 1
ATOM 1037 O O . PRO A 1 135 ? -25.585 22.044 64.946 1.00 88.25 135 PRO A O 1
ATOM 1040 N N . SER A 1 136 ? -25.850 22.192 67.181 1.00 90.50 136 SER A N 1
ATOM 1041 C CA . SER A 1 136 ? -26.125 20.764 67.395 1.00 90.50 136 SER A CA 1
ATOM 1042 C C . SER A 1 136 ? -27.422 20.339 66.696 1.00 90.50 136 SER A C 1
ATOM 1044 O O . SER A 1 136 ? -28.257 21.184 66.370 1.00 90.50 136 SER A O 1
ATOM 1046 N N . SER A 1 137 ? -27.635 19.036 66.479 1.00 90.00 137 SER A N 1
ATOM 1047 C CA . SER A 1 137 ? -28.880 18.540 65.865 1.00 90.00 137 SER A CA 1
ATOM 1048 C C . SER A 1 137 ? -30.128 19.026 66.612 1.00 90.00 137 SER A C 1
ATOM 1050 O O . SER A 1 137 ? -31.071 19.482 65.973 1.00 90.00 137 SER A O 1
ATOM 1052 N N . SER A 1 138 ? -30.095 19.025 67.951 1.00 91.44 138 SER A N 1
ATOM 1053 C CA . SER A 1 138 ? -31.175 19.564 68.793 1.00 91.44 138 SER A CA 1
ATOM 1054 C C . SER A 1 138 ? -31.379 21.062 68.565 1.00 91.44 138 SER A C 1
ATOM 1056 O O . SER A 1 138 ? -32.501 21.498 68.345 1.00 91.44 138 SER A O 1
ATOM 1058 N N . ALA A 1 139 ? -30.302 21.855 68.536 1.00 90.38 139 ALA A N 1
ATOM 1059 C CA . ALA A 1 139 ? -30.408 23.295 68.303 1.00 90.38 139 ALA A CA 1
ATOM 1060 C C . ALA A 1 139 ? -30.952 23.620 66.898 1.00 90.38 139 ALA A C 1
ATOM 1062 O O . ALA A 1 139 ? -31.683 24.591 66.720 1.00 90.38 139 ALA A O 1
ATOM 1063 N N . GLN A 1 140 ? -30.623 22.804 65.891 1.00 92.44 140 GLN A N 1
ATOM 1064 C CA . GLN A 1 140 ? -31.183 22.940 64.544 1.00 92.44 140 GLN A CA 1
ATOM 1065 C C . GLN A 1 140 ? -32.681 22.614 64.515 1.00 92.44 140 GLN A C 1
ATOM 1067 O O . GLN A 1 140 ? -33.440 23.345 63.879 1.00 92.44 140 GLN A O 1
ATOM 1072 N N . GLN A 1 141 ? -33.110 21.561 65.219 1.00 93.44 141 GLN A N 1
ATOM 1073 C CA . GLN A 1 141 ? -34.529 21.230 65.386 1.00 93.44 141 GLN A CA 1
ATOM 1074 C C . GLN A 1 141 ? -35.285 22.369 66.075 1.00 93.44 141 GLN A C 1
ATOM 1076 O O . GLN A 1 141 ? -36.287 22.836 65.538 1.00 93.44 141 GLN A O 1
ATOM 1081 N N . ASP A 1 142 ? -34.754 22.907 67.175 1.00 93.44 142 ASP A N 1
ATOM 1082 C CA . ASP A 1 142 ? -35.347 24.046 67.882 1.00 93.44 142 ASP A CA 1
ATOM 1083 C C . ASP A 1 142 ? -35.494 25.279 66.976 1.00 93.44 142 ASP A C 1
ATOM 1085 O O . ASP A 1 142 ? -36.521 25.962 66.997 1.00 93.44 142 ASP A O 1
ATOM 1089 N N . SER A 1 143 ? -34.495 25.570 66.139 1.00 93.38 143 SER A N 1
ATOM 1090 C CA . SER A 1 143 ? -34.567 26.663 65.160 1.00 93.38 143 SER A CA 1
ATOM 1091 C C . SER A 1 143 ? -35.620 26.417 64.074 1.00 93.38 143 SER A C 1
ATOM 1093 O O . SER A 1 143 ? -36.338 27.346 63.698 1.00 93.38 143 SER A O 1
ATOM 1095 N N . MET A 1 144 ? -35.782 25.177 63.601 1.00 94.75 144 MET A N 1
ATOM 1096 C CA . MET A 1 144 ? -36.867 24.820 62.676 1.00 94.75 144 MET A CA 1
ATOM 1097 C C . MET A 1 144 ? -38.244 24.945 63.339 1.00 94.75 144 MET A C 1
ATOM 1099 O O . MET A 1 144 ? -39.158 25.492 62.726 1.00 94.75 144 MET A O 1
ATOM 1103 N N . LEU A 1 145 ? -38.385 24.545 64.606 1.00 93.00 145 LEU A N 1
ATOM 1104 C CA . LEU A 1 145 ? -39.618 24.721 65.378 1.00 93.00 145 LEU A CA 1
ATOM 1105 C C . LEU A 1 145 ? -39.964 26.204 65.576 1.00 93.00 145 LEU A C 1
ATOM 1107 O O . LEU A 1 145 ? -41.131 26.586 65.470 1.00 93.00 145 LEU A O 1
ATOM 1111 N N . LYS A 1 146 ? -38.967 27.074 65.788 1.00 92.62 146 LYS A N 1
ATOM 1112 C CA . LYS A 1 146 ? -39.168 28.536 65.818 1.00 92.62 146 LYS A CA 1
ATOM 1113 C C . LYS A 1 146 ? -39.665 29.071 64.473 1.00 92.62 146 LYS A C 1
ATOM 1115 O O . LYS A 1 146 ? -40.586 29.886 64.458 1.00 92.62 146 LYS A O 1
ATOM 1120 N N . LEU A 1 147 ? -39.115 28.599 63.351 1.00 94.50 147 LEU A N 1
ATOM 1121 C CA . LEU A 1 147 ? -39.592 28.952 62.005 1.00 94.50 147 LEU A CA 1
ATOM 1122 C C . LEU A 1 147 ? -41.027 28.466 61.756 1.00 94.50 147 LEU A C 1
ATOM 1124 O O . LEU A 1 147 ? -41.857 29.215 61.237 1.00 94.50 147 LEU A O 1
ATOM 1128 N N . MET A 1 148 ? -41.334 27.232 62.148 1.00 91.94 148 MET A N 1
ATOM 1129 C CA . MET A 1 148 ? -42.675 26.654 62.060 1.00 91.94 148 MET A CA 1
ATOM 1130 C C . MET A 1 148 ? -43.674 27.446 62.909 1.00 91.94 148 MET A C 1
ATOM 1132 O O . MET A 1 148 ? -44.727 27.836 62.414 1.00 91.94 148 MET A O 1
ATOM 1136 N N . THR A 1 149 ? -43.292 27.834 64.126 1.00 92.00 149 THR A N 1
ATOM 1137 C CA . THR A 1 149 ? -44.096 28.707 64.995 1.00 92.00 149 THR A CA 1
ATOM 1138 C C . THR A 1 149 ? -44.326 30.078 64.353 1.00 92.00 149 THR A C 1
ATOM 1140 O O . THR A 1 149 ? -45.458 30.563 64.301 1.00 92.00 149 THR A O 1
ATOM 1143 N N . ALA A 1 150 ? -43.273 30.693 63.803 1.00 90.44 150 ALA A N 1
ATOM 1144 C CA . ALA A 1 150 ? -43.340 31.995 63.138 1.00 90.44 150 ALA A CA 1
ATOM 1145 C C . ALA A 1 150 ? -44.220 31.992 61.878 1.00 90.44 150 ALA A C 1
ATOM 1147 O O . ALA A 1 150 ? -44.722 33.044 61.486 1.00 90.44 150 ALA A O 1
ATOM 1148 N N . THR A 1 151 ? -44.415 30.827 61.258 1.00 92.81 151 THR A N 1
ATOM 1149 C CA . THR A 1 151 ? -45.243 30.625 60.057 1.00 92.81 151 THR A CA 1
ATOM 1150 C C . THR A 1 151 ? -46.563 29.900 60.338 1.00 92.81 151 THR A C 1
ATOM 1152 O O . THR A 1 151 ? -47.343 29.689 59.411 1.00 92.81 151 THR A O 1
ATOM 1155 N N . ARG A 1 152 ? -46.841 29.543 61.601 1.00 90.19 152 ARG A N 1
ATOM 1156 C CA . ARG A 1 152 ? -47.950 28.670 62.034 1.00 90.19 152 ARG A CA 1
ATOM 1157 C C . ARG A 1 152 ? -48.091 27.411 61.172 1.00 90.19 152 ARG A C 1
ATOM 1159 O O . ARG A 1 152 ? -49.156 27.147 60.616 1.00 90.19 152 ARG A O 1
ATOM 1166 N N . ASP A 1 153 ? -46.982 26.695 61.010 1.00 89.25 153 ASP A N 1
ATOM 1167 C CA . ASP A 1 153 ? -46.886 25.420 60.287 1.00 89.25 153 ASP A CA 1
ATOM 1168 C C . ASP A 1 153 ? -47.276 25.492 58.797 1.00 89.25 153 ASP A C 1
ATOM 1170 O O . ASP A 1 153 ? -47.541 24.475 58.147 1.00 89.25 153 ASP A O 1
ATOM 1174 N N . ARG A 1 154 ? -47.284 26.695 58.203 1.00 92.56 154 ARG A N 1
ATOM 1175 C CA . ARG A 1 154 ? -47.553 26.899 56.773 1.00 92.56 154 ARG A CA 1
ATOM 1176 C C . ARG A 1 154 ? -46.365 26.468 55.918 1.00 92.56 154 ARG A C 1
ATOM 1178 O O . ARG A 1 154 ? -45.526 27.268 55.509 1.00 92.56 154 ARG A O 1
ATOM 1185 N N . MET A 1 155 ? -46.327 25.176 55.607 1.00 91.69 155 MET A N 1
ATOM 1186 C CA . MET A 1 155 ? -45.272 24.538 54.811 1.00 91.69 155 MET A CA 1
ATOM 1187 C C . MET A 1 155 ? -45.099 25.141 53.412 1.00 91.69 155 MET A C 1
ATOM 1189 O O . MET A 1 155 ? -43.989 25.163 52.893 1.00 91.69 155 MET A O 1
ATOM 1193 N N . ASP A 1 156 ? -46.177 25.639 52.804 1.00 91.12 156 ASP A N 1
ATOM 1194 C CA . ASP A 1 156 ? -46.139 26.353 51.523 1.00 91.12 156 ASP A CA 1
ATOM 1195 C C . ASP A 1 156 ? -45.378 27.686 51.624 1.00 91.12 156 ASP A C 1
ATOM 1197 O O . ASP A 1 156 ? -44.663 28.075 50.702 1.00 91.12 156 ASP A O 1
ATOM 1201 N N . VAL A 1 157 ? -45.491 28.371 52.764 1.00 93.12 157 VAL A N 1
ATOM 1202 C CA . VAL A 1 157 ? -44.764 29.614 53.049 1.00 93.12 157 VAL A CA 1
ATOM 1203 C C . VAL A 1 157 ? -43.292 29.322 53.338 1.00 93.12 157 VAL A C 1
ATOM 1205 O O . VAL A 1 157 ? -42.425 30.005 52.795 1.00 93.12 157 VAL A O 1
ATOM 1208 N N . ILE A 1 158 ? -42.999 28.285 54.132 1.00 94.69 158 ILE A N 1
ATOM 1209 C CA . ILE A 1 158 ? -41.623 27.834 54.400 1.00 94.69 158 ILE A CA 1
ATOM 1210 C C . ILE A 1 158 ? -40.920 27.433 53.096 1.00 94.69 158 ILE A C 1
ATOM 1212 O O . ILE A 1 158 ? -39.802 27.879 52.847 1.00 94.69 158 ILE A O 1
ATOM 1216 N N . GLU A 1 159 ? -41.582 26.648 52.240 1.00 94.38 159 GLU A N 1
ATOM 1217 C CA . GLU A 1 159 ? -41.066 26.259 50.923 1.00 94.38 159 GLU A CA 1
ATOM 1218 C C . GLU A 1 159 ? -40.769 27.479 50.051 1.00 94.38 159 GLU A C 1
ATOM 1220 O O . GLU A 1 159 ? -39.676 27.566 49.498 1.00 94.38 159 GLU A O 1
ATOM 1225 N N . ALA A 1 160 ? -41.702 28.432 49.952 1.00 94.06 160 ALA A N 1
ATOM 1226 C CA . ALA A 1 160 ? -41.506 29.636 49.149 1.00 94.06 160 ALA A CA 1
ATOM 1227 C C . ALA A 1 160 ? -40.323 30.475 49.660 1.00 94.06 160 ALA A C 1
ATOM 1229 O O . ALA A 1 160 ? -39.502 30.926 48.862 1.00 94.06 160 ALA A O 1
ATOM 1230 N N . MET A 1 161 ? -40.193 30.651 50.981 1.00 95.06 161 MET A N 1
ATOM 1231 C CA . MET A 1 161 ? -39.057 31.365 51.575 1.00 95.06 161 MET A CA 1
ATOM 1232 C C . MET A 1 161 ? -37.736 30.638 51.320 1.00 95.06 161 MET A C 1
ATOM 1234 O O . MET A 1 161 ? -36.766 31.272 50.908 1.00 95.06 161 MET A O 1
ATOM 1238 N N . LEU A 1 162 ? -37.696 29.317 51.502 1.00 95.06 162 LEU A N 1
ATOM 1239 C CA . LEU A 1 162 ? -36.504 28.509 51.251 1.00 95.06 162 LEU A CA 1
ATOM 1240 C C . LEU A 1 162 ? -36.104 28.528 49.767 1.00 95.06 162 LEU A C 1
ATOM 1242 O O . LEU A 1 162 ? -34.931 28.715 49.454 1.00 95.06 162 LEU A O 1
ATOM 1246 N N . ALA A 1 163 ? -37.063 28.393 48.848 1.00 94.19 163 ALA A N 1
ATOM 1247 C CA . ALA A 1 163 ? -36.819 28.467 47.409 1.00 94.19 163 ALA A CA 1
ATOM 1248 C C . ALA A 1 163 ? -36.238 29.830 47.007 1.00 94.19 163 ALA A C 1
ATOM 1250 O O . ALA A 1 163 ? -35.250 29.889 46.272 1.00 94.19 163 ALA A O 1
ATOM 1251 N N . SER A 1 164 ? -36.787 30.920 47.549 1.00 94.25 164 SER A N 1
ATOM 1252 C CA . SER A 1 164 ? -36.258 32.271 47.342 1.00 94.25 164 SER A CA 1
ATOM 1253 C C . SER A 1 164 ? -34.839 32.433 47.890 1.00 94.25 164 SER A C 1
ATOM 1255 O O . SER A 1 164 ? -33.983 33.003 47.211 1.00 94.25 164 SER A O 1
ATOM 1257 N N . VAL A 1 165 ? -34.544 31.860 49.064 1.00 93.25 165 VAL A N 1
ATOM 1258 C CA . VAL A 1 165 ? -33.185 31.854 49.629 1.00 93.25 165 VAL A CA 1
ATOM 1259 C C . VAL A 1 165 ? -32.198 31.096 48.728 1.00 93.25 165 VAL A C 1
ATOM 1261 O O . VAL A 1 165 ? -31.084 31.561 48.498 1.00 93.25 165 VAL A O 1
ATOM 1264 N N . ILE A 1 166 ? -32.596 29.960 48.163 1.00 92.44 166 ILE A N 1
ATOM 1265 C CA . ILE A 1 166 ? -31.716 29.148 47.309 1.00 92.44 166 ILE A CA 1
ATOM 1266 C C . ILE A 1 166 ? -31.444 29.829 45.961 1.00 92.44 166 ILE A C 1
ATOM 1268 O O . ILE A 1 166 ? -30.317 29.793 45.469 1.00 92.44 166 ILE A O 1
ATOM 1272 N N . ILE A 1 167 ? -32.464 30.455 45.369 1.00 91.19 167 ILE A N 1
ATOM 1273 C CA . ILE A 1 167 ? -32.390 31.065 44.030 1.00 91.19 167 ILE A CA 1
ATOM 1274 C C . ILE A 1 167 ? -31.803 32.485 44.073 1.00 91.19 167 ILE A C 1
ATOM 1276 O O . ILE A 1 167 ? -31.359 33.005 43.052 1.00 91.19 167 ILE A O 1
ATOM 1280 N N . GLY A 1 168 ? -31.749 33.113 45.250 1.00 89.69 168 GLY A N 1
ATOM 1281 C CA . GLY A 1 168 ? -31.252 34.483 45.399 1.00 89.69 168 GLY A CA 1
ATOM 1282 C C . GLY A 1 168 ? -32.335 35.558 45.272 1.00 89.69 168 GLY A C 1
ATOM 1283 O O . GLY A 1 168 ? -32.005 36.736 45.161 1.00 89.69 168 GLY A O 1
ATOM 1284 N N . VAL A 1 169 ? -33.618 35.181 45.308 1.00 92.94 169 VAL A N 1
ATOM 1285 C CA . VAL A 1 169 ? -34.741 36.130 45.348 1.00 92.94 169 VAL A CA 1
ATOM 1286 C C . VAL A 1 169 ? -34.819 36.744 46.755 1.00 92.94 169 VAL A C 1
ATOM 1288 O O . VAL A 1 169 ? -34.868 35.997 47.736 1.00 92.94 169 VAL A O 1
ATOM 1291 N N . PRO A 1 170 ? -34.836 38.084 46.902 1.00 93.19 170 PRO A N 1
ATOM 1292 C CA . PRO A 1 170 ? -34.966 38.727 48.206 1.00 93.19 170 PRO A CA 1
ATOM 1293 C C . PRO A 1 170 ? -36.262 38.334 48.925 1.00 93.19 170 PRO A C 1
ATOM 1295 O O . PRO A 1 170 ? -37.345 38.388 48.341 1.00 93.19 170 PRO A O 1
ATOM 1298 N N . VAL A 1 171 ? -36.148 37.995 50.209 1.00 95.75 171 VAL A N 1
ATOM 1299 C CA . VAL A 1 171 ? -37.267 37.679 51.103 1.00 95.75 171 VAL A CA 1
ATOM 1300 C C . VAL A 1 171 ? -37.526 38.878 52.009 1.00 95.75 171 VAL A C 1
ATOM 1302 O O . VAL A 1 171 ? -36.716 39.203 52.876 1.00 95.75 171 VAL A O 1
ATOM 1305 N N . LEU A 1 172 ? -38.654 39.549 51.804 1.00 94.69 172 LEU A N 1
ATOM 1306 C CA . LEU A 1 172 ? -39.096 40.703 52.577 1.00 94.69 172 LEU A CA 1
ATOM 1307 C C . LEU A 1 172 ? -40.129 40.270 53.609 1.00 94.69 172 LEU A C 1
ATOM 1309 O O . LEU A 1 172 ? -41.144 39.676 53.266 1.00 94.69 172 LEU A O 1
ATOM 1313 N N . ILE A 1 173 ? -39.895 40.591 54.872 1.00 95.00 173 ILE A N 1
ATOM 1314 C CA . ILE A 1 173 ? -40.761 40.218 55.984 1.00 95.00 173 ILE A CA 1
ATOM 1315 C C . ILE A 1 173 ? -41.445 41.479 56.499 1.00 95.00 173 ILE A C 1
ATOM 1317 O O . ILE A 1 173 ? -40.785 42.375 57.030 1.00 95.00 173 ILE A O 1
ATOM 1321 N N . LYS A 1 174 ? -42.768 41.538 56.340 1.00 92.69 174 LYS A N 1
ATOM 1322 C CA . LYS A 1 174 ? -43.614 42.672 56.723 1.00 92.69 174 LYS A CA 1
ATOM 1323 C C . LYS A 1 174 ? -44.367 42.376 58.021 1.00 92.69 174 LYS A C 1
ATOM 1325 O O . LYS A 1 174 ? -44.725 41.227 58.289 1.00 92.69 174 LYS A O 1
ATOM 1330 N N . SER A 1 175 ? -44.607 43.418 58.818 1.00 90.69 175 SER A N 1
ATOM 1331 C CA . SER A 1 175 ? -45.364 43.350 60.080 1.00 90.69 175 SER A CA 1
ATOM 1332 C C . SER A 1 175 ? -44.806 42.340 61.102 1.00 90.69 175 SER A C 1
ATOM 1334 O O . SER A 1 175 ? -45.555 41.744 61.873 1.00 90.69 175 SER A O 1
ATOM 1336 N N . ALA A 1 176 ? -43.485 42.129 61.107 1.00 91.00 176 ALA A N 1
ATOM 1337 C CA . ALA A 1 176 ? -42.821 41.262 62.078 1.00 91.00 176 ALA A CA 1
ATOM 1338 C C . ALA A 1 176 ? -42.777 41.897 63.481 1.00 91.00 176 ALA A C 1
ATOM 1340 O O . ALA A 1 176 ? -42.569 43.111 63.596 1.00 91.00 176 ALA A O 1
ATOM 1341 N N . PRO A 1 177 ? -42.859 41.092 64.556 1.00 90.44 177 PRO A N 1
ATOM 1342 C CA . PRO A 1 177 ? -42.747 41.577 65.931 1.00 90.44 177 PRO A CA 1
ATOM 1343 C C . PRO A 1 177 ? -41.424 42.322 66.146 1.00 90.44 177 PRO A C 1
ATOM 1345 O O . PRO A 1 177 ? -40.402 41.967 65.559 1.00 90.44 177 PRO A O 1
ATOM 1348 N N . ALA A 1 178 ? -41.425 43.373 66.967 1.00 87.62 178 ALA A N 1
ATOM 1349 C CA . ALA A 1 178 ? -40.233 44.166 67.292 1.00 87.62 178 ALA A CA 1
ATOM 1350 C C . ALA A 1 178 ? -39.330 43.467 68.333 1.00 87.62 178 ALA A C 1
ATOM 1352 O O . ALA A 1 178 ? -38.842 44.101 69.266 1.00 87.62 178 ALA A O 1
ATOM 1353 N N . ASP A 1 179 ? -39.129 42.157 68.170 1.00 91.31 179 ASP A N 1
ATOM 1354 C CA . ASP A 1 179 ? -38.336 41.301 69.049 1.00 91.31 179 ASP A CA 1
ATOM 1355 C C . ASP A 1 179 ? -37.127 40.728 68.299 1.00 91.31 179 ASP A C 1
ATOM 1357 O O . ASP A 1 179 ? -37.254 40.157 67.213 1.00 91.31 179 ASP A O 1
ATOM 1361 N N . TYR A 1 180 ? -35.939 40.900 68.878 1.00 90.69 180 TYR A N 1
ATOM 1362 C CA . TYR A 1 180 ? -34.681 40.475 68.267 1.00 90.69 180 TYR A CA 1
ATOM 1363 C C . TYR A 1 180 ? -34.599 38.951 68.118 1.00 90.69 180 TYR A C 1
ATOM 1365 O O . TYR A 1 180 ? -34.252 38.450 67.047 1.00 90.69 180 TYR A O 1
ATOM 1373 N N . ALA A 1 181 ? -34.959 38.214 69.172 1.00 90.50 181 ALA A N 1
ATOM 1374 C CA . ALA A 1 181 ? -34.824 36.764 69.216 1.00 90.50 181 ALA A CA 1
ATOM 1375 C C . ALA A 1 181 ? -35.775 36.072 68.229 1.00 90.50 181 ALA A C 1
ATOM 1377 O O . ALA A 1 181 ? -35.380 35.113 67.569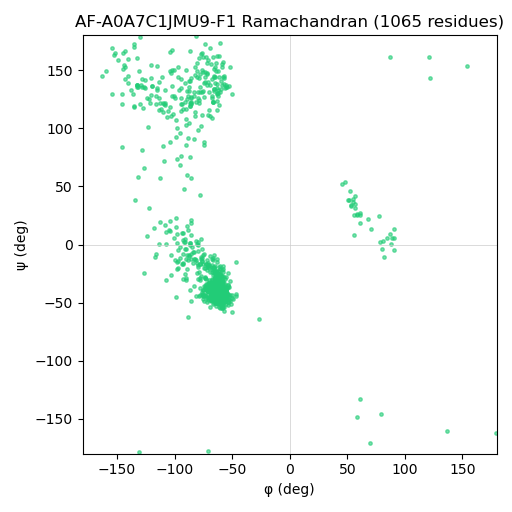 1.00 90.50 181 ALA A O 1
ATOM 1378 N N . GLN A 1 182 ? -36.999 36.578 68.067 1.00 91.38 182 GLN A N 1
ATOM 1379 C CA . GLN A 1 182 ? -37.974 36.055 67.109 1.00 91.38 182 GLN A CA 1
ATOM 1380 C C . GLN A 1 182 ? -37.552 36.310 65.659 1.00 91.38 182 GLN A C 1
ATOM 1382 O O . GLN A 1 182 ? -37.657 35.408 64.825 1.00 91.38 182 GLN A O 1
ATOM 1387 N N . ARG A 1 183 ? -37.038 37.509 65.343 1.00 93.62 183 ARG A N 1
ATOM 1388 C CA . ARG A 1 183 ? -36.552 37.816 63.986 1.00 93.62 183 ARG A CA 1
ATOM 1389 C C . ARG A 1 183 ? -35.315 36.991 63.634 1.00 93.62 183 ARG A C 1
ATOM 1391 O O . ARG A 1 183 ? -35.275 36.401 62.557 1.00 93.62 183 ARG A O 1
ATOM 1398 N N . LEU A 1 184 ? -34.340 36.905 64.542 1.00 92.56 184 LEU A N 1
ATOM 1399 C CA . LEU A 1 184 ? -33.139 36.094 64.333 1.00 92.56 184 LEU A CA 1
ATOM 1400 C C . LEU A 1 184 ? -33.475 34.597 64.255 1.00 92.56 184 LEU A C 1
ATOM 1402 O O . LEU A 1 184 ? -32.964 33.905 63.380 1.00 92.56 184 LEU A O 1
ATOM 1406 N N . GLY A 1 185 ? -34.393 34.118 65.100 1.00 92.44 185 GLY A N 1
ATOM 1407 C CA . GLY A 1 185 ? -34.843 32.726 65.112 1.00 92.44 185 GLY A CA 1
ATOM 1408 C C . GLY A 1 185 ? -35.507 32.284 63.806 1.00 92.44 185 GLY A C 1
ATOM 1409 O O . GLY A 1 185 ? -35.293 31.153 63.377 1.00 92.44 185 GLY A O 1
ATOM 1410 N N . LEU A 1 186 ? -36.246 33.170 63.122 1.00 94.50 186 LEU A N 1
ATOM 1411 C CA . LEU A 1 186 ? -36.756 32.874 61.776 1.00 94.50 186 LEU A CA 1
ATOM 1412 C C . LEU A 1 186 ? -35.607 32.668 60.778 1.00 94.50 186 LEU A C 1
ATOM 1414 O O . LEU A 1 186 ? -35.655 31.734 59.977 1.00 94.50 186 LEU A O 1
ATOM 1418 N N . VAL A 1 187 ? -34.573 33.516 60.827 1.00 94.88 187 VAL A N 1
ATOM 1419 C CA . VAL A 1 187 ? -33.404 33.394 59.943 1.00 94.88 187 VAL A CA 1
ATOM 1420 C C . VAL A 1 187 ? -32.653 32.094 60.231 1.00 94.88 187 VAL A C 1
ATOM 1422 O O . VAL A 1 187 ? -32.416 31.326 59.305 1.00 94.88 187 VAL A O 1
ATOM 1425 N N . GLU A 1 188 ? -32.337 31.796 61.495 1.00 93.69 188 GLU A N 1
ATOM 1426 C CA . GLU A 1 188 ? -31.662 30.547 61.880 1.00 93.69 188 GLU A CA 1
ATOM 1427 C C . GLU A 1 188 ? -32.466 29.303 61.483 1.00 93.69 188 GLU A C 1
ATOM 1429 O O . GLU A 1 188 ? -31.887 28.323 61.014 1.00 93.69 188 GLU A O 1
ATOM 1434 N N . GLY A 1 189 ? -33.796 29.349 61.596 1.00 94.25 189 GLY A N 1
ATOM 1435 C CA . GLY A 1 189 ? -34.660 28.268 61.132 1.00 94.25 189 GLY A CA 1
ATOM 1436 C C . GLY A 1 189 ? -34.592 28.053 59.620 1.00 94.25 189 GLY A C 1
ATOM 1437 O O . GLY A 1 189 ? -34.526 26.909 59.178 1.00 94.25 189 GLY A O 1
ATOM 1438 N N . LEU A 1 190 ? -34.521 29.120 58.812 1.00 94.19 190 LEU A N 1
ATOM 1439 C CA . LEU A 1 190 ? -34.298 28.997 57.363 1.00 94.19 190 LEU A CA 1
ATOM 1440 C C . LEU A 1 190 ? -32.912 28.417 57.042 1.00 94.19 190 LEU A C 1
ATOM 1442 O O . LEU A 1 190 ? -32.787 27.613 56.119 1.00 94.19 190 LEU A O 1
ATOM 1446 N N . LEU A 1 191 ? -31.876 28.780 57.808 1.00 94.00 191 LEU A N 1
ATOM 1447 C CA . LEU A 1 191 ? -30.533 28.210 57.647 1.00 94.00 191 LEU A CA 1
ATOM 1448 C C . LEU A 1 191 ? -30.484 26.725 58.017 1.00 94.00 191 LEU A C 1
ATOM 1450 O O . LEU A 1 191 ? -29.774 25.961 57.364 1.00 94.00 191 LEU A O 1
ATOM 1454 N N . ALA A 1 192 ? -31.238 26.298 59.031 1.00 93.56 192 ALA A N 1
ATOM 1455 C CA . ALA A 1 192 ? -31.300 24.899 59.453 1.00 93.56 192 ALA A CA 1
ATOM 1456 C C . ALA A 1 192 ? -31.853 23.972 58.352 1.00 93.56 192 ALA A C 1
ATOM 1458 O O . ALA A 1 192 ? -31.438 22.819 58.263 1.00 93.56 192 ALA A O 1
ATOM 1459 N N . LEU A 1 193 ? -32.700 24.494 57.455 1.00 94.44 193 LEU A N 1
ATOM 1460 C CA . LEU A 1 193 ? -33.226 23.770 56.289 1.00 94.44 193 LEU A CA 1
ATOM 1461 C C . LEU A 1 193 ? -32.202 23.583 55.153 1.00 94.44 193 LEU A C 1
ATOM 1463 O O . LEU A 1 193 ? -32.486 22.884 54.177 1.00 94.44 193 LEU A O 1
ATOM 1467 N N . LEU A 1 194 ? -31.025 24.208 55.239 1.00 92.81 194 LEU A N 1
ATOM 1468 C CA . LEU A 1 194 ? -29.949 24.102 54.253 1.00 92.81 194 LEU A CA 1
ATOM 1469 C C . LEU A 1 194 ? -28.822 23.181 54.758 1.00 92.81 194 LEU A C 1
ATOM 1471 O O . LEU A 1 194 ? -28.537 23.162 55.963 1.00 92.81 194 LEU A O 1
ATOM 1475 N N . PRO A 1 195 ? -28.098 22.474 53.867 1.00 90.69 195 PRO A N 1
ATOM 1476 C CA . PRO A 1 195 ? -26.913 21.720 54.257 1.00 90.69 195 PRO A CA 1
ATOM 1477 C C . PRO A 1 195 ? -25.820 22.677 54.732 1.00 90.69 195 PRO A C 1
ATOM 1479 O O . PRO A 1 195 ? -25.728 23.815 54.263 1.00 90.69 195 PRO A O 1
ATOM 1482 N N . HIS A 1 196 ? -24.951 22.214 55.630 1.00 87.31 196 HIS A N 1
ATOM 1483 C CA . HIS A 1 196 ? -23.944 23.052 56.292 1.00 87.31 196 HIS A CA 1
ATOM 1484 C C . HIS A 1 196 ? -23.138 23.985 55.348 1.00 87.31 196 HIS A C 1
ATOM 1486 O O . HIS A 1 196 ? -23.030 25.175 55.654 1.00 87.31 196 HIS A O 1
ATOM 1492 N N . PRO A 1 197 ? -22.647 23.540 54.169 1.00 84.25 197 PRO A N 1
ATOM 1493 C CA . PRO A 1 197 ? -21.877 24.389 53.255 1.00 84.25 197 PRO A CA 1
ATOM 1494 C C . PRO A 1 197 ? -22.663 25.553 52.639 1.00 84.25 197 PRO A C 1
ATOM 1496 O O . PRO A 1 197 ? -22.049 26.492 52.150 1.00 84.25 197 PRO A O 1
ATOM 1499 N N . ALA A 1 198 ? -23.996 25.501 52.632 1.00 86.38 198 ALA A N 1
ATOM 1500 C CA . ALA A 1 198 ? -24.844 26.515 52.008 1.00 86.38 198 ALA A CA 1
ATOM 1501 C C . ALA A 1 198 ? -25.220 27.663 52.962 1.00 86.38 198 ALA A C 1
ATOM 1503 O O . ALA A 1 198 ? -25.562 28.757 52.515 1.00 86.38 198 ALA A O 1
ATOM 1504 N N . ARG A 1 199 ? -25.140 27.431 54.280 1.00 90.19 199 ARG A N 1
ATOM 1505 C CA . ARG A 1 199 ? -25.702 28.325 55.309 1.00 90.19 199 ARG A CA 1
ATOM 1506 C C . ARG A 1 199 ? -25.031 29.696 55.365 1.00 90.19 199 ARG A C 1
ATOM 1508 O O . ARG A 1 199 ? -25.709 30.701 55.531 1.00 90.19 199 ARG A O 1
ATOM 1515 N N . PHE A 1 200 ? -23.711 29.753 55.193 1.00 86.69 200 PHE A N 1
ATOM 1516 C CA . PHE A 1 200 ? -22.949 31.004 55.322 1.00 86.69 200 PHE A CA 1
ATOM 1517 C C . PHE A 1 200 ? -23.254 32.029 54.214 1.00 86.69 200 PHE A C 1
ATOM 1519 O O . PHE A 1 200 ? -22.926 33.206 54.350 1.00 86.69 200 PHE A O 1
ATOM 1526 N N . GLY A 1 201 ? -23.848 31.584 53.100 1.00 84.81 201 GLY A N 1
ATOM 1527 C CA . GLY A 1 201 ? -24.132 32.423 51.938 1.00 84.81 201 GLY A CA 1
ATOM 1528 C C . GLY A 1 201 ? -25.270 33.425 52.145 1.00 84.81 201 GLY A C 1
ATOM 1529 O O . GLY A 1 201 ? -25.316 34.433 51.436 1.00 84.81 201 GLY A O 1
ATOM 1530 N N . VAL A 1 202 ? -26.156 33.157 53.107 1.00 90.81 202 VAL A N 1
ATOM 1531 C CA . VAL A 1 202 ? -27.419 33.872 53.319 1.00 90.81 202 VAL A CA 1
ATOM 1532 C C . VAL A 1 202 ? -27.199 35.110 54.191 1.00 90.81 202 VAL A C 1
ATOM 1534 O O . VAL A 1 202 ? -26.732 35.019 55.324 1.00 90.81 202 VAL A O 1
ATOM 1537 N N . THR A 1 203 ? -27.555 36.283 53.667 1.00 93.50 203 THR A N 1
ATOM 1538 C CA . THR A 1 203 ? -27.430 37.581 54.353 1.00 93.50 203 THR A CA 1
ATOM 1539 C C . THR A 1 203 ? -28.775 38.060 54.892 1.00 93.50 203 THR A C 1
ATOM 1541 O O . THR A 1 203 ? -29.821 37.777 54.305 1.00 93.50 203 THR A O 1
ATOM 1544 N N . PHE A 1 204 ? -28.777 38.827 55.983 1.00 95.38 204 PHE A N 1
ATOM 1545 C CA . PHE A 1 204 ? -30.013 39.314 56.600 1.00 95.38 204 PHE A CA 1
ATOM 1546 C C . PHE A 1 204 ? -29.881 40.725 57.186 1.00 95.38 204 PHE A C 1
ATOM 1548 O O . PHE A 1 204 ? -28.797 41.152 57.571 1.00 95.38 204 PHE A O 1
ATOM 1555 N N . ALA A 1 205 ? -31.000 41.442 57.280 1.00 94.56 205 ALA A N 1
ATOM 1556 C CA . ALA A 1 205 ? -31.113 42.725 57.969 1.00 94.56 205 ALA A CA 1
ATOM 1557 C C . ALA A 1 205 ? -32.385 42.742 58.822 1.00 94.56 205 ALA A C 1
ATOM 1559 O O . ALA A 1 205 ? -33.491 42.609 58.292 1.00 94.56 205 ALA A O 1
ATOM 1560 N N . LEU A 1 206 ? -32.226 42.902 60.140 1.00 93.88 206 LEU A N 1
ATOM 1561 C CA . LEU A 1 206 ? -33.317 42.776 61.112 1.00 93.88 206 LEU A CA 1
ATOM 1562 C C . LEU A 1 206 ? -34.246 43.991 61.157 1.00 93.88 206 LEU A C 1
ATOM 1564 O O . LEU A 1 206 ? -35.317 43.896 61.751 1.00 93.88 206 LEU A O 1
ATOM 1568 N N . HIS A 1 207 ? -33.885 45.097 60.509 1.00 92.00 207 HIS A N 1
ATOM 1569 C CA . HIS A 1 207 ? -34.753 46.248 60.287 1.00 92.00 207 HIS A CA 1
ATOM 1570 C C . HIS A 1 207 ? -34.293 47.017 59.042 1.00 92.00 207 HIS A C 1
ATOM 1572 O O . HIS A 1 207 ? -33.115 47.346 58.916 1.00 92.00 207 HIS A O 1
ATOM 1578 N N . VAL A 1 208 ? -35.216 47.301 58.125 1.00 90.31 208 VAL A N 1
ATOM 1579 C CA . VAL A 1 208 ? -34.964 48.017 56.870 1.00 90.31 208 VAL A CA 1
ATOM 1580 C C . VAL A 1 208 ? -36.097 49.011 56.626 1.00 90.31 208 VAL A C 1
ATOM 1582 O O . VAL A 1 208 ? -37.269 48.657 56.723 1.00 90.31 208 VAL A O 1
ATOM 1585 N N . ASN A 1 209 ? -35.727 50.240 56.278 1.00 86.81 209 ASN A N 1
ATOM 1586 C CA . ASN A 1 209 ? -36.630 51.295 55.819 1.00 86.81 209 ASN A CA 1
ATOM 1587 C C . ASN A 1 209 ? -36.088 51.936 54.525 1.00 86.81 209 ASN A C 1
ATOM 1589 O O . ASN A 1 209 ? -35.010 51.571 54.050 1.00 86.81 209 ASN A O 1
ATOM 1593 N N . ASN A 1 210 ? -36.780 52.946 53.994 1.00 79.94 210 ASN A N 1
ATOM 1594 C CA . ASN A 1 210 ? -36.418 53.622 52.733 1.00 79.94 210 ASN A CA 1
ATOM 1595 C C . ASN A 1 210 ? -35.032 54.266 52.702 1.00 79.94 210 ASN A C 1
ATOM 1597 O O . ASN A 1 210 ? -34.481 54.484 51.628 1.00 79.94 210 ASN A O 1
ATOM 1601 N N . ALA A 1 211 ? -34.463 54.570 53.864 1.00 79.94 211 ALA A N 1
ATOM 1602 C CA . ALA A 1 211 ? -33.156 55.201 53.977 1.00 79.94 211 ALA A CA 1
ATOM 1603 C C . ALA A 1 211 ? -32.031 54.197 54.307 1.00 79.94 211 ALA A C 1
ATOM 1605 O O . ALA A 1 211 ? -30.885 54.595 54.517 1.00 79.94 211 ALA A O 1
ATOM 1606 N N . THR A 1 212 ? -32.338 52.897 54.342 1.00 84.69 212 THR A N 1
ATOM 1607 C CA . THR A 1 212 ? -31.369 51.816 54.565 1.00 84.69 212 THR A CA 1
ATOM 1608 C C . THR A 1 212 ? -30.716 51.389 53.244 1.00 84.69 212 THR A C 1
ATOM 1610 O O . THR A 1 212 ? -31.401 51.012 52.298 1.00 84.69 212 THR A O 1
ATOM 1613 N N . ILE A 1 213 ? -29.381 51.385 53.191 1.00 81.12 213 ILE A N 1
ATOM 1614 C CA . ILE A 1 213 ? -28.559 51.045 52.014 1.00 81.12 213 ILE A CA 1
ATOM 1615 C C . ILE A 1 213 ? -27.803 49.738 52.306 1.00 81.12 213 ILE A C 1
ATOM 1617 O O . ILE A 1 213 ? -26.577 49.701 52.339 1.00 81.12 213 ILE A O 1
ATOM 1621 N N . ALA A 1 214 ? -28.537 48.667 52.616 1.00 81.12 214 ALA A N 1
ATOM 1622 C CA . ALA A 1 214 ? -27.966 47.363 52.952 1.00 81.12 214 ALA A CA 1
ATOM 1623 C C . ALA A 1 214 ? -28.584 46.259 52.078 1.00 81.12 214 ALA A C 1
ATOM 1625 O O . ALA A 1 214 ? -29.791 45.990 52.122 1.00 81.12 214 ALA A O 1
ATOM 1626 N N . SER A 1 215 ? -27.750 45.600 51.269 1.00 84.12 215 SER A N 1
ATOM 1627 C CA . SER A 1 215 ? -28.183 44.519 50.374 1.00 84.12 215 SER A CA 1
ATOM 1628 C C . SER A 1 215 ? -28.180 43.159 51.083 1.00 84.12 215 SER A C 1
ATOM 1630 O O . SER A 1 215 ? -27.296 42.326 50.877 1.00 84.12 215 SER A O 1
ATOM 1632 N N . ALA A 1 216 ? -29.179 42.940 51.937 1.00 90.88 216 ALA A N 1
ATOM 1633 C CA . ALA A 1 216 ? -29.460 41.647 52.565 1.00 90.88 216 ALA A CA 1
ATOM 1634 C C . ALA A 1 216 ? -30.434 40.790 51.735 1.00 90.88 216 ALA A C 1
ATOM 1636 O O . ALA A 1 216 ? -31.311 41.326 51.058 1.00 90.88 216 ALA A O 1
ATOM 1637 N N . GLN A 1 217 ? -30.313 39.465 51.817 1.00 92.31 217 GLN A N 1
ATOM 1638 C CA . GLN A 1 217 ? -31.237 38.532 51.176 1.00 92.31 217 GLN A CA 1
ATOM 1639 C C . GLN A 1 217 ? -32.557 38.427 51.946 1.00 92.31 217 GLN A C 1
ATOM 1641 O O . GLN A 1 217 ? -33.617 38.468 51.330 1.00 92.31 217 GLN A O 1
ATOM 1646 N N . VAL A 1 218 ? -32.502 38.352 53.277 1.00 95.38 218 VAL A N 1
ATOM 1647 C CA . VAL A 1 218 ? -33.681 38.382 54.155 1.00 95.38 218 VAL A CA 1
ATOM 1648 C C . VAL A 1 218 ? -33.789 39.758 54.816 1.00 95.38 218 VAL A C 1
ATOM 1650 O O . VAL A 1 218 ? -32.888 40.171 55.543 1.00 95.38 218 VAL A O 1
ATOM 1653 N N . LYS A 1 219 ? -34.873 40.496 54.570 1.00 94.69 219 LYS A N 1
ATOM 1654 C CA . LYS A 1 219 ? -35.056 41.872 55.060 1.00 94.69 219 LYS A CA 1
ATOM 1655 C C . LYS A 1 219 ? -36.341 41.998 55.859 1.00 94.69 219 LYS A C 1
ATOM 1657 O O . LYS A 1 219 ? -37.416 41.725 55.339 1.00 94.69 219 LYS A O 1
ATOM 1662 N N . PHE A 1 220 ? -36.251 42.492 57.085 1.00 94.44 220 PHE A N 1
ATOM 1663 C CA . PHE A 1 220 ? -37.425 42.853 57.876 1.00 94.44 220 PHE A CA 1
ATOM 1664 C C . PHE A 1 220 ? -37.780 44.318 57.616 1.00 94.44 220 PHE A C 1
ATOM 1666 O O . PHE A 1 220 ? -37.100 45.214 58.114 1.00 94.44 220 PHE A O 1
ATOM 1673 N N . ILE A 1 221 ? -38.814 44.556 56.812 1.00 92.62 221 ILE A N 1
ATOM 1674 C CA . ILE A 1 221 ? -39.149 45.886 56.289 1.00 92.62 221 ILE A CA 1
ATOM 1675 C C . ILE A 1 221 ? -40.229 46.589 57.119 1.00 92.62 221 ILE A C 1
ATOM 1677 O O . ILE A 1 221 ? -41.079 45.939 57.735 1.00 92.62 221 ILE A O 1
ATOM 1681 N N . THR A 1 222 ? -40.211 47.921 57.118 1.00 88.31 222 THR A N 1
ATOM 1682 C CA . THR A 1 222 ? -41.316 48.750 57.622 1.00 88.31 222 THR A CA 1
ATOM 1683 C C . THR A 1 222 ? -42.451 48.847 56.600 1.00 88.31 222 THR A C 1
ATOM 1685 O O . THR A 1 222 ? -42.259 48.587 55.409 1.00 88.31 222 THR A O 1
ATOM 1688 N N . ASP A 1 223 ? -43.654 49.211 57.055 1.00 81.62 223 ASP A N 1
ATOM 1689 C CA . ASP A 1 223 ? -44.855 49.134 56.214 1.00 81.62 223 ASP A CA 1
ATOM 1690 C C . ASP A 1 223 ? -44.857 50.083 55.004 1.00 81.62 223 ASP A C 1
ATOM 1692 O O . ASP A 1 223 ? -45.537 49.803 54.013 1.00 81.62 223 ASP A O 1
ATOM 1696 N N . ASP A 1 224 ? -44.065 51.150 55.092 1.00 82.00 224 ASP A N 1
ATOM 1697 C CA . ASP A 1 224 ? -43.835 52.222 54.122 1.00 82.00 224 ASP A CA 1
ATOM 1698 C C . ASP A 1 224 ? -42.669 51.948 53.151 1.00 82.00 224 ASP A C 1
ATOM 1700 O O . ASP A 1 224 ? -42.354 52.794 52.308 1.00 82.00 224 ASP A O 1
ATOM 1704 N N . THR A 1 225 ? -42.021 50.780 53.248 1.00 85.12 225 THR A N 1
ATOM 1705 C CA . THR A 1 225 ? -40.914 50.414 52.354 1.00 85.12 225 THR A CA 1
ATOM 1706 C C . THR A 1 225 ? -41.427 49.909 50.994 1.00 85.12 225 THR A C 1
ATOM 1708 O O . THR A 1 225 ? -42.217 48.960 50.977 1.00 85.12 225 THR A O 1
ATOM 1711 N N . PRO A 1 226 ? -40.987 50.472 49.843 1.00 83.94 226 PRO A N 1
ATOM 1712 C CA . PRO A 1 226 ? -41.317 49.973 48.517 1.00 83.94 226 PRO A CA 1
ATOM 1713 C C . PRO A 1 226 ? -40.912 48.514 48.351 1.00 83.94 226 PRO A C 1
ATOM 1715 O O . PRO A 1 226 ? -39.798 48.110 48.689 1.00 83.94 226 PRO A O 1
ATOM 1718 N N . ILE A 1 227 ? -41.825 47.735 47.785 1.00 87.50 227 ILE A N 1
ATOM 1719 C CA . ILE A 1 227 ? -41.625 46.320 47.494 1.00 87.50 227 ILE A CA 1
ATOM 1720 C C . ILE A 1 227 ? -41.097 46.211 46.054 1.00 87.50 227 ILE A C 1
ATOM 1722 O O . ILE A 1 227 ? -41.811 46.596 45.129 1.00 87.50 227 ILE A O 1
ATOM 1726 N N . PRO A 1 228 ? -39.872 45.703 45.826 1.00 86.69 228 PRO A N 1
ATOM 1727 C CA . PRO A 1 228 ? -39.370 45.411 44.487 1.00 86.69 228 PRO A CA 1
ATOM 1728 C C . PRO A 1 228 ? -40.186 44.296 43.817 1.00 86.69 228 PRO A C 1
ATOM 1730 O O . PRO A 1 228 ? -40.552 43.324 44.478 1.00 86.69 228 PRO A O 1
ATOM 1733 N N . GLU A 1 229 ? -40.399 44.384 42.501 1.00 83.38 229 GLU A N 1
ATOM 1734 C CA . GLU A 1 229 ? -41.205 43.413 41.734 1.00 83.38 229 GLU A CA 1
ATOM 1735 C C . GLU A 1 229 ? -40.679 41.968 41.846 1.00 83.38 229 GLU A C 1
ATOM 1737 O O . GLU A 1 229 ? -41.453 41.029 42.017 1.00 83.38 229 GLU A O 1
ATOM 1742 N N . ASN A 1 230 ? -39.354 41.789 41.851 1.00 88.25 230 ASN A N 1
ATOM 1743 C CA . ASN A 1 230 ? -38.690 40.484 41.964 1.00 88.25 230 ASN A CA 1
ATOM 1744 C C . ASN A 1 230 ? -38.365 40.114 43.419 1.00 88.25 230 ASN A C 1
ATOM 1746 O O . ASN A 1 230 ? -37.235 39.736 43.727 1.00 88.25 230 ASN A O 1
ATOM 1750 N N . SER A 1 231 ? -39.325 40.259 44.333 1.00 92.12 231 SER A N 1
ATOM 1751 C CA . SER A 1 231 ? -39.153 39.876 45.739 1.00 92.12 231 SER A CA 1
ATOM 1752 C C . SER A 1 231 ? -40.306 39.020 46.252 1.00 92.12 231 SER A C 1
ATOM 1754 O O . SER A 1 231 ? -41.448 39.142 45.804 1.00 92.12 231 SER A O 1
ATOM 1756 N N . LEU A 1 232 ? -39.992 38.135 47.197 1.00 95.50 232 LEU A N 1
ATOM 1757 C CA . LEU A 1 232 ? -40.984 37.390 47.959 1.00 95.50 232 LEU A CA 1
ATOM 1758 C C . LEU A 1 232 ? -41.343 38.205 49.198 1.00 95.50 232 LEU A C 1
ATOM 1760 O O . LEU A 1 232 ? -40.462 38.526 49.991 1.00 95.50 232 LEU A O 1
ATOM 1764 N N . VAL A 1 233 ? -42.623 38.485 49.411 1.00 94.56 233 VAL A N 1
ATOM 1765 C CA . VAL A 1 233 ? -43.108 39.181 50.606 1.00 94.56 233 VAL A CA 1
ATOM 1766 C C . VAL A 1 233 ? -43.798 38.189 51.528 1.00 94.56 233 VAL A C 1
ATOM 1768 O O . VAL A 1 233 ? -44.844 37.647 51.184 1.00 94.56 233 VAL A O 1
ATOM 1771 N N . TYR A 1 234 ? -43.240 37.971 52.714 1.00 95.44 234 TYR A N 1
ATOM 1772 C CA . TYR A 1 234 ? -43.896 37.265 53.805 1.00 95.44 234 TYR A CA 1
ATOM 1773 C C . TYR A 1 234 ? -44.582 38.265 54.744 1.00 95.44 234 TYR A C 1
ATOM 1775 O O . TYR A 1 234 ? -43.926 39.066 55.413 1.00 95.44 234 TYR A O 1
ATOM 1783 N N . GLN A 1 235 ? -45.913 38.216 54.809 1.00 92.69 235 GLN A N 1
ATOM 1784 C CA . GLN A 1 235 ? -46.691 38.989 55.774 1.00 92.69 235 GLN A CA 1
ATOM 1785 C C . GLN A 1 235 ? -46.827 38.197 57.082 1.00 92.69 235 GLN A C 1
ATOM 1787 O O . GLN A 1 235 ? -47.632 37.269 57.154 1.00 92.69 235 GLN A O 1
ATOM 1792 N N . TRP A 1 236 ? -46.073 38.571 58.122 1.00 91.19 236 TRP A N 1
ATOM 1793 C CA . TRP A 1 236 ? -45.989 37.802 59.375 1.00 91.19 236 TRP A CA 1
ATOM 1794 C C . TRP A 1 236 ? -47.347 37.652 60.077 1.00 91.19 236 TRP A C 1
ATOM 1796 O O . TRP A 1 236 ? -47.696 36.571 60.540 1.00 91.19 236 TRP A O 1
ATOM 1806 N N . GLY A 1 237 ? -48.147 38.722 60.131 1.00 83.81 237 GLY A N 1
ATOM 1807 C CA . GLY A 1 237 ? -49.477 38.688 60.756 1.00 83.81 237 GLY A CA 1
ATOM 1808 C C . GLY A 1 237 ? -50.528 37.930 59.935 1.00 83.81 237 GLY A C 1
ATOM 1809 O O . GLY A 1 237 ? -51.345 37.207 60.501 1.00 83.81 237 GLY A O 1
ATOM 1810 N N . ALA A 1 238 ? -50.496 38.072 58.605 1.00 85.75 238 ALA A N 1
ATOM 1811 C CA . ALA A 1 238 ? -51.457 37.446 57.691 1.00 85.75 238 ALA A CA 1
ATOM 1812 C C . ALA A 1 238 ? -51.075 36.009 57.283 1.00 85.75 238 ALA A C 1
ATOM 1814 O O . ALA A 1 238 ? -51.871 35.325 56.640 1.00 85.75 238 ALA A O 1
ATOM 1815 N N . LEU A 1 239 ? -49.870 35.550 57.651 1.00 87.38 239 LEU A N 1
ATOM 1816 C CA . LEU A 1 239 ? -49.349 34.199 57.410 1.00 87.38 239 LEU A CA 1
ATOM 1817 C C . LEU A 1 239 ? -49.384 33.798 55.930 1.00 87.38 239 LEU A C 1
ATOM 1819 O O . LEU A 1 239 ? -49.724 32.669 55.567 1.00 87.38 239 LEU A O 1
ATOM 1823 N N . LYS A 1 240 ? -49.062 34.754 55.056 1.00 90.44 240 LYS A N 1
ATOM 1824 C CA . LYS A 1 240 ? -49.140 34.590 53.606 1.00 90.44 240 LYS A CA 1
ATOM 1825 C C . LYS A 1 240 ? -47.865 35.088 52.942 1.00 90.44 240 LYS A C 1
ATOM 1827 O O . LYS A 1 240 ? -47.342 36.145 53.288 1.00 90.44 240 LYS A O 1
ATOM 1832 N N . ALA A 1 241 ? -47.401 34.314 51.966 1.00 91.12 241 ALA A N 1
ATOM 1833 C CA . ALA A 1 241 ? -46.365 34.721 51.031 1.00 91.12 241 ALA A CA 1
ATOM 1834 C C . ALA A 1 241 ? -47.000 35.293 49.750 1.00 91.12 241 ALA A C 1
ATOM 1836 O O . ALA A 1 241 ? -47.931 34.697 49.195 1.00 91.12 241 ALA A O 1
ATOM 1837 N N . GLU A 1 242 ? -46.491 36.420 49.268 1.00 91.19 242 GLU A N 1
ATOM 1838 C CA . GLU A 1 242 ? -46.938 37.162 48.081 1.00 91.19 242 GLU A CA 1
ATOM 1839 C C . GLU A 1 242 ? -45.726 37.599 47.237 1.00 91.19 242 GLU A C 1
ATOM 1841 O O . GLU A 1 242 ? -44.585 37.448 47.670 1.00 91.19 242 GLU A O 1
ATOM 1846 N N . GLY A 1 243 ? -45.952 38.110 46.025 1.00 89.94 243 GLY A N 1
ATOM 1847 C CA . GLY A 1 243 ? -44.871 38.478 45.102 1.00 89.94 243 GLY A CA 1
ATOM 1848 C C . GLY A 1 243 ? -44.264 37.277 44.366 1.00 89.94 243 GLY A C 1
ATOM 1849 O O . GLY A 1 243 ? -44.973 36.323 44.033 1.00 89.94 243 GLY A O 1
ATOM 1850 N N . ALA A 1 244 ? -42.958 37.329 44.098 1.00 88.25 244 ALA A N 1
ATOM 1851 C CA . ALA A 1 244 ? -42.230 36.312 43.343 1.00 88.25 244 ALA A CA 1
ATOM 1852 C C . ALA A 1 244 ? -42.076 35.013 44.157 1.00 88.25 244 ALA A C 1
ATOM 1854 O O . ALA A 1 244 ? -41.346 34.978 45.146 1.00 88.25 244 ALA A O 1
ATOM 1855 N N . LYS A 1 245 ? -42.751 33.937 43.730 1.00 88.12 245 LYS A N 1
ATOM 1856 C CA . LYS A 1 245 ? -42.695 32.597 44.345 1.00 88.12 245 LYS A CA 1
ATOM 1857 C C . LYS A 1 245 ? -41.956 31.624 43.427 1.00 88.12 245 LYS A C 1
ATOM 1859 O O . LYS A 1 245 ? -42.602 30.958 42.618 1.00 88.12 245 LYS A O 1
ATOM 1864 N N . PRO A 1 246 ? -40.621 31.569 43.489 1.00 89.62 246 PRO A N 1
ATOM 1865 C CA . PRO A 1 246 ? -39.875 30.681 42.621 1.00 89.62 246 PRO A CA 1
ATOM 1866 C C . PRO A 1 246 ? -40.061 29.219 43.051 1.00 89.62 246 PRO A C 1
ATOM 1868 O O . PRO A 1 246 ? -40.200 28.914 44.235 1.00 89.62 246 PRO A O 1
ATOM 1871 N N . GLU A 1 247 ? -40.042 28.305 42.084 1.00 88.00 247 GLU A N 1
ATOM 1872 C CA . GLU A 1 247 ? -40.083 26.867 42.352 1.00 88.00 247 GLU A CA 1
ATOM 1873 C C . GLU A 1 247 ? -38.665 26.305 42.487 1.00 88.00 247 GLU A C 1
ATOM 1875 O O . GLU A 1 247 ? -37.769 26.662 41.722 1.00 88.00 247 GLU A O 1
ATOM 1880 N N . ASN A 1 248 ? -38.448 25.402 43.447 1.00 92.19 248 ASN A N 1
ATOM 1881 C CA . ASN A 1 248 ? -37.155 24.749 43.633 1.00 92.19 248 ASN A CA 1
ATOM 1882 C C . ASN A 1 248 ? -37.325 23.296 44.108 1.00 92.19 248 ASN A C 1
ATOM 1884 O O . ASN A 1 248 ? -38.044 23.023 45.069 1.00 92.19 248 ASN A O 1
ATOM 1888 N N . GLU A 1 249 ? -36.651 22.359 43.437 1.00 88.94 249 GLU A N 1
ATOM 1889 C CA . GLU A 1 249 ? -36.761 20.919 43.717 1.00 88.94 249 GLU A CA 1
ATOM 1890 C C . GLU A 1 249 ? -36.228 20.540 45.103 1.00 88.94 249 GLU A C 1
ATOM 1892 O O . GLU A 1 249 ? -36.866 19.758 45.806 1.00 88.94 249 GLU A O 1
ATOM 1897 N N . TYR A 1 250 ? -35.127 21.153 45.548 1.00 93.06 250 TYR A N 1
ATOM 1898 C CA . TYR A 1 250 ? -34.613 20.937 46.898 1.00 93.06 250 TYR A CA 1
ATOM 1899 C C . TYR A 1 250 ? -35.585 21.480 47.956 1.00 93.06 250 TYR A C 1
ATOM 1901 O O . TYR A 1 250 ? -35.838 20.812 48.956 1.00 93.06 250 TYR A O 1
ATOM 1909 N N . ALA A 1 251 ? -36.190 22.653 47.738 1.00 92.50 251 ALA A N 1
ATOM 1910 C CA . ALA A 1 251 ? -37.186 23.191 48.669 1.00 92.50 251 ALA A CA 1
ATOM 1911 C C . ALA A 1 251 ? -38.423 22.278 48.778 1.00 92.50 251 ALA A C 1
ATOM 1913 O O . ALA A 1 251 ? -38.899 22.012 49.884 1.00 92.50 251 ALA A O 1
ATOM 1914 N N . ARG A 1 252 ? -38.895 21.720 47.653 1.00 92.06 252 ARG A N 1
ATOM 1915 C CA . ARG A 1 252 ? -39.956 20.694 47.628 1.00 92.06 252 ARG A CA 1
ATOM 1916 C C . ARG A 1 252 ? -39.552 19.426 48.374 1.00 92.06 252 ARG A C 1
ATOM 1918 O O . ARG A 1 252 ? -40.367 18.887 49.127 1.00 92.06 252 ARG A O 1
ATOM 1925 N N . PHE A 1 253 ? -38.314 18.967 48.179 1.00 90.69 253 PHE A N 1
ATOM 1926 C CA . PHE A 1 253 ? -37.746 17.829 48.897 1.00 90.69 253 PHE A CA 1
ATOM 1927 C C . PHE A 1 253 ? -37.752 18.095 50.405 1.00 90.69 253 PHE A C 1
ATOM 1929 O O . PHE A 1 253 ? -38.398 17.351 51.137 1.00 90.69 253 PHE A O 1
ATOM 1936 N N . ILE A 1 254 ? -37.166 19.196 50.878 1.00 92.31 254 ILE A N 1
ATOM 1937 C CA . ILE A 1 254 ? -37.143 19.531 52.309 1.00 92.31 254 ILE A CA 1
ATOM 1938 C C . ILE A 1 254 ? -38.548 19.696 52.878 1.00 92.31 254 ILE A C 1
ATOM 1940 O O . ILE A 1 254 ? -38.818 19.174 53.954 1.00 92.31 254 ILE A O 1
ATOM 1944 N N . ARG A 1 255 ? -39.482 20.314 52.145 1.00 92.50 255 ARG A N 1
ATOM 1945 C CA . ARG A 1 255 ? -40.894 20.374 52.551 1.00 92.50 255 ARG A CA 1
ATOM 1946 C C . ARG A 1 255 ? -41.480 18.979 52.784 1.00 92.50 255 ARG A C 1
ATOM 1948 O O . ARG A 1 255 ? -42.230 18.791 53.736 1.00 92.50 255 ARG A O 1
ATOM 1955 N N . SER A 1 256 ? -41.174 18.010 51.918 1.00 89.88 256 SER A N 1
ATOM 1956 C CA . SER A 1 256 ? -41.655 16.631 52.083 1.00 89.88 256 SER A CA 1
ATOM 1957 C C . SER A 1 256 ? -41.090 15.958 53.336 1.00 89.88 256 SER A C 1
ATOM 1959 O O . SER A 1 256 ? -41.825 15.239 54.003 1.00 89.88 256 SER A O 1
ATOM 1961 N N . GLN A 1 257 ? -39.835 16.249 53.691 1.00 90.00 257 GLN A N 1
ATOM 1962 C CA . GLN A 1 257 ? -39.184 15.710 54.888 1.00 90.00 257 GLN A CA 1
ATOM 1963 C C . GLN A 1 257 ? -39.684 16.403 56.164 1.00 90.00 257 GLN A C 1
ATOM 1965 O O . GLN A 1 257 ? -40.017 15.737 57.136 1.00 90.00 257 GLN A O 1
ATOM 1970 N N . LEU A 1 258 ? -39.823 17.732 56.134 1.00 89.06 258 LEU A N 1
ATOM 1971 C CA . LEU A 1 258 ? -40.289 18.550 57.258 1.00 89.06 258 LEU A CA 1
ATOM 1972 C C . LEU A 1 258 ? -41.744 18.246 57.643 1.00 89.06 258 LEU A C 1
ATOM 1974 O O . LEU A 1 258 ? -42.113 18.383 58.803 1.00 89.06 258 LEU A O 1
ATOM 1978 N N . ARG A 1 259 ? -42.570 17.798 56.685 1.00 88.75 259 ARG A N 1
ATOM 1979 C CA . ARG A 1 259 ? -43.921 17.271 56.956 1.00 88.75 259 ARG A CA 1
ATOM 1980 C C . ARG A 1 259 ? -43.916 15.999 57.803 1.00 88.75 259 ARG A C 1
ATOM 1982 O O . ARG A 1 259 ? -44.939 15.708 58.414 1.00 88.75 259 ARG A O 1
ATOM 1989 N N . LEU A 1 260 ? -42.831 15.228 57.761 1.00 88.38 260 LEU A N 1
ATOM 1990 C CA . LEU A 1 260 ? -42.686 13.994 58.527 1.00 88.38 260 LEU A CA 1
ATOM 1991 C C . LEU A 1 260 ? -42.103 14.311 59.903 1.00 88.38 260 LEU A C 1
ATOM 1993 O O . LEU A 1 260 ? -42.771 14.082 60.904 1.00 88.38 260 LEU A O 1
ATOM 1997 N N . ASP A 1 261 ? -40.884 14.857 59.936 1.00 88.62 261 ASP A N 1
ATOM 1998 C CA . ASP A 1 261 ? -40.185 15.221 61.169 1.00 88.62 261 ASP A CA 1
ATOM 1999 C C . ASP A 1 261 ? -39.023 16.193 60.886 1.00 88.62 261 ASP A C 1
ATOM 2001 O O . ASP A 1 261 ? -38.309 16.085 59.884 1.00 88.62 261 ASP A O 1
ATOM 2005 N N . THR A 1 262 ? -38.787 17.119 61.813 1.00 89.88 262 THR A N 1
ATOM 2006 C CA . THR A 1 262 ? -37.576 17.943 61.885 1.00 89.88 262 THR A CA 1
ATOM 2007 C C . THR A 1 262 ? -36.293 17.119 62.033 1.00 89.88 262 THR A C 1
ATOM 2009 O O . THR A 1 262 ? -35.272 17.497 61.457 1.00 89.88 262 THR A O 1
ATOM 2012 N N . GLU A 1 263 ? -36.313 15.977 62.732 1.00 90.94 263 GLU A N 1
ATOM 2013 C CA . GLU A 1 263 ? -35.134 15.107 62.844 1.00 90.94 263 GLU A CA 1
ATOM 2014 C C . GLU A 1 263 ? -34.716 14.558 61.477 1.00 90.94 263 GLU A C 1
ATOM 2016 O O . GLU A 1 263 ? -33.535 14.598 61.117 1.00 90.94 263 GLU A O 1
ATOM 2021 N N . LEU A 1 264 ? -35.693 14.129 60.674 1.00 89.31 264 LEU A N 1
ATOM 2022 C CA . LEU A 1 264 ? -35.454 13.635 59.326 1.00 89.31 264 LEU A CA 1
ATOM 2023 C C . LEU A 1 264 ? -34.807 14.717 58.456 1.00 89.31 264 LEU A C 1
ATOM 2025 O O . LEU A 1 264 ? -33.851 14.435 57.742 1.00 89.31 264 LEU A O 1
ATOM 2029 N N . VAL A 1 265 ? -35.238 15.977 58.563 1.00 90.69 265 VAL A N 1
ATOM 2030 C CA . VAL A 1 265 ? -34.594 17.090 57.843 1.00 90.69 265 VAL A CA 1
ATOM 2031 C C . VAL A 1 265 ? -33.115 17.224 58.221 1.00 90.69 265 VAL A C 1
ATOM 2033 O O . VAL A 1 265 ? -32.272 17.380 57.334 1.00 90.69 265 VAL A O 1
ATOM 2036 N N . VAL A 1 266 ? -32.761 17.100 59.504 1.00 90.06 266 VAL A N 1
ATOM 2037 C CA . VAL A 1 266 ? -31.351 17.124 59.940 1.00 90.06 266 VAL A CA 1
ATOM 2038 C C . VAL A 1 266 ? -30.572 15.945 59.346 1.00 90.06 266 VAL A C 1
ATOM 2040 O O . VAL A 1 266 ? -29.488 16.134 58.793 1.00 90.06 266 VAL A O 1
ATOM 2043 N N . GLN A 1 267 ? -31.120 14.730 59.396 1.00 89.25 267 GLN A N 1
ATOM 2044 C CA . GLN A 1 267 ? -30.472 13.539 58.832 1.00 89.25 267 GLN A CA 1
ATOM 2045 C C . GLN A 1 267 ? -30.252 13.665 57.313 1.00 89.25 267 GLN A C 1
ATOM 2047 O O . GLN A 1 267 ? -29.157 13.395 56.807 1.00 89.25 267 GLN A O 1
ATOM 2052 N N . GLN A 1 268 ? -31.266 14.133 56.582 1.00 89.25 268 GLN A N 1
ATOM 2053 C CA . GLN A 1 268 ? -31.206 14.301 55.130 1.00 89.25 268 GLN A CA 1
ATOM 2054 C C . GLN A 1 268 ? -30.218 15.407 54.737 1.00 89.25 268 GLN A C 1
ATOM 2056 O O . GLN A 1 268 ? -29.355 15.194 53.889 1.00 89.25 268 GLN A O 1
ATOM 2061 N N . THR A 1 269 ? -30.256 16.572 55.389 1.00 89.88 269 THR A N 1
ATOM 2062 C CA . THR A 1 269 ? -29.308 17.669 55.104 1.00 89.88 269 THR A CA 1
ATOM 2063 C C . THR A 1 269 ? -27.855 17.298 55.422 1.00 89.88 269 THR A C 1
ATOM 2065 O O . THR A 1 269 ? -26.944 17.698 54.687 1.00 89.88 269 THR A O 1
ATOM 2068 N N . ASN A 1 270 ? -27.619 16.468 56.443 1.00 88.50 270 ASN A N 1
ATOM 2069 C CA . ASN A 1 270 ? -26.300 15.893 56.718 1.00 88.50 270 ASN A CA 1
ATOM 2070 C C . ASN A 1 270 ? -25.854 14.932 55.607 1.00 88.50 270 ASN A C 1
ATOM 2072 O O . ASN A 1 270 ? -24.731 15.049 55.118 1.00 88.50 270 ASN A O 1
ATOM 2076 N N . THR A 1 271 ? -26.741 14.048 55.146 1.00 87.62 271 THR A N 1
ATOM 2077 C CA . THR A 1 271 ? -26.451 13.098 54.055 1.00 87.62 271 THR A CA 1
ATOM 2078 C C . THR A 1 271 ? -26.131 13.812 52.738 1.00 87.62 271 THR A C 1
ATOM 2080 O O . THR A 1 271 ? -25.236 13.408 52.002 1.00 87.62 271 THR A O 1
ATOM 2083 N N . LEU A 1 272 ? -26.805 14.932 52.461 1.00 90.00 272 LEU A N 1
ATOM 2084 C CA . LEU A 1 272 ? -26.591 15.747 51.260 1.00 90.00 272 LEU A CA 1
ATOM 2085 C C . LEU A 1 272 ? -25.307 16.588 51.302 1.00 90.00 272 LEU A C 1
ATOM 2087 O O . LEU A 1 272 ? -24.852 17.074 50.264 1.00 90.00 272 LEU A O 1
ATOM 2091 N N . THR A 1 273 ? -24.717 16.780 52.485 1.00 88.25 273 THR A N 1
ATOM 2092 C CA . THR A 1 273 ? -23.594 17.704 52.691 1.00 88.25 273 THR A CA 1
ATOM 2093 C C . THR A 1 273 ? -22.358 17.368 51.845 1.00 88.25 273 THR A C 1
ATOM 2095 O O . THR A 1 273 ? -21.847 18.294 51.208 1.00 88.25 273 THR A O 1
ATOM 2098 N N . PRO A 1 274 ? -21.869 16.112 51.761 1.00 89.25 274 PRO A N 1
ATOM 2099 C CA . PRO A 1 274 ? -20.706 15.777 50.934 1.00 89.25 274 PRO A CA 1
ATOM 2100 C C . PRO A 1 274 ? -20.925 16.083 49.446 1.00 89.25 274 PRO A C 1
ATOM 2102 O O . PRO A 1 274 ? -20.067 16.700 48.811 1.00 89.25 274 PRO A O 1
ATOM 2105 N N . VAL A 1 275 ? -22.097 15.718 48.915 1.00 90.00 275 VAL A N 1
ATOM 2106 C CA . VAL A 1 275 ? -22.453 15.883 47.496 1.00 90.00 275 VAL A CA 1
ATOM 2107 C C . VAL A 1 275 ? -22.614 17.362 47.143 1.00 90.00 275 VAL A C 1
ATOM 2109 O O . VAL A 1 275 ? -22.018 17.851 46.180 1.00 90.00 275 VAL A O 1
ATOM 2112 N N . ALA A 1 276 ? -23.360 18.107 47.965 1.00 87.75 276 ALA A N 1
ATOM 2113 C CA . ALA A 1 276 ? -23.544 19.543 47.787 1.00 87.75 276 ALA A CA 1
ATOM 2114 C C . ALA A 1 276 ? -22.209 20.297 47.908 1.00 87.75 276 ALA A C 1
ATOM 2116 O O . ALA A 1 276 ? -21.909 21.159 47.084 1.00 87.75 276 ALA A O 1
ATOM 2117 N N . ALA A 1 277 ? -21.365 19.947 48.888 1.00 87.06 277 ALA A N 1
ATOM 2118 C CA . ALA A 1 277 ? -20.043 20.551 49.054 1.00 87.06 277 ALA A CA 1
ATOM 2119 C C . ALA A 1 277 ? -19.145 20.321 47.833 1.00 87.06 277 ALA A C 1
ATOM 2121 O O . ALA A 1 277 ? -18.439 21.240 47.414 1.00 87.06 277 ALA A O 1
ATOM 2122 N N . TRP A 1 278 ? -19.161 19.112 47.266 1.00 88.94 278 TRP A N 1
ATOM 2123 C CA . TRP A 1 278 ? -18.385 18.784 46.072 1.00 88.94 278 TRP A CA 1
ATOM 2124 C C . TRP A 1 278 ? -18.801 19.639 44.867 1.00 88.94 278 TRP A C 1
ATOM 2126 O O . TRP A 1 278 ? -17.940 20.262 44.244 1.00 88.94 278 TRP A O 1
ATOM 2136 N N . ARG A 1 279 ? -20.106 19.753 44.591 1.00 87.62 279 ARG A N 1
ATOM 2137 C CA . ARG A 1 279 ? -20.645 20.572 43.487 1.00 87.62 279 ARG A CA 1
ATOM 2138 C C . ARG A 1 279 ? -20.365 22.068 43.675 1.00 87.62 279 ARG A C 1
ATOM 2140 O O . ARG A 1 279 ? -19.853 22.713 42.762 1.00 87.62 279 ARG A O 1
ATOM 2147 N N . ILE A 1 280 ? -20.578 22.600 44.882 1.00 85.62 280 ILE A N 1
ATOM 2148 C CA . ILE A 1 280 ? -20.284 24.009 45.209 1.00 85.62 280 ILE A CA 1
ATOM 2149 C C . ILE A 1 280 ? -18.791 24.320 45.014 1.00 85.62 280 ILE A C 1
ATOM 2151 O O . ILE A 1 280 ? -18.442 25.364 44.466 1.00 85.62 280 ILE A O 1
ATOM 2155 N N . ARG A 1 281 ? -17.881 23.410 45.399 1.00 84.06 281 ARG A N 1
ATOM 2156 C CA . ARG A 1 281 ? -16.431 23.588 45.178 1.00 84.06 281 ARG A CA 1
ATOM 2157 C C . ARG A 1 281 ? -16.039 23.605 43.698 1.00 84.06 281 ARG A C 1
ATOM 2159 O O . ARG A 1 281 ? -15.005 24.181 43.375 1.00 84.06 281 ARG A O 1
ATOM 2166 N N . ARG A 1 282 ? -16.844 23.014 42.806 1.00 84.19 282 ARG A N 1
ATOM 2167 C CA . ARG A 1 282 ? -16.658 23.094 41.344 1.00 84.19 282 ARG A CA 1
ATOM 2168 C C . ARG A 1 282 ? -17.178 24.402 40.736 1.00 84.19 282 ARG A C 1
ATOM 2170 O O . ARG A 1 282 ? -17.042 24.589 39.532 1.00 84.19 282 ARG A O 1
ATOM 2177 N N . GLY A 1 283 ? -17.731 25.305 41.550 1.00 83.06 283 GLY A N 1
ATOM 2178 C CA . GLY A 1 283 ? -18.240 26.604 41.110 1.00 83.06 283 GLY A CA 1
ATOM 2179 C C . GLY A 1 283 ? -19.691 26.585 40.631 1.00 83.06 283 GLY A C 1
ATOM 2180 O O . GLY A 1 283 ? -20.151 27.589 40.093 1.00 83.06 283 GLY A O 1
ATOM 2181 N N . GLU A 1 284 ? -20.420 25.480 40.820 1.00 86.62 284 GLU A N 1
ATOM 2182 C CA . GLU A 1 284 ? -21.858 25.446 40.539 1.00 86.62 284 GLU A CA 1
ATOM 2183 C C . GLU A 1 284 ? -22.620 26.371 41.496 1.00 86.62 284 GLU A C 1
ATOM 2185 O O . GLU A 1 284 ? -22.250 26.531 42.666 1.00 86.62 284 GLU A O 1
ATOM 2190 N N . ASN A 1 285 ? -23.691 26.998 40.999 1.00 88.12 285 ASN A N 1
ATOM 2191 C CA . ASN A 1 285 ? -24.540 27.824 41.847 1.00 88.12 285 ASN A CA 1
ATOM 2192 C C . ASN A 1 285 ? -25.264 26.953 42.894 1.00 88.12 285 ASN A C 1
ATOM 2194 O O . ASN A 1 285 ? -25.376 25.731 42.768 1.00 88.12 285 ASN A O 1
ATOM 2198 N N . LEU A 1 286 ? -25.757 27.597 43.953 1.00 86.88 286 LEU A N 1
ATOM 2199 C CA . LEU A 1 286 ? -26.357 26.885 45.078 1.00 86.88 286 LEU A CA 1
ATOM 2200 C C . LEU A 1 286 ? -27.597 26.070 44.673 1.00 86.88 286 LEU A C 1
ATOM 2202 O O . LEU A 1 286 ? -27.795 24.969 45.185 1.00 86.88 286 LEU A O 1
ATOM 2206 N N . ALA A 1 287 ? -28.416 26.592 43.758 1.00 88.56 287 ALA A N 1
ATOM 2207 C CA . ALA A 1 287 ? -29.630 25.925 43.308 1.00 88.56 287 ALA A CA 1
ATOM 2208 C C . ALA A 1 287 ? -29.324 24.604 42.588 1.00 88.56 287 ALA A C 1
ATOM 2210 O O . ALA A 1 287 ? -29.921 23.582 42.928 1.00 88.56 287 ALA A O 1
ATOM 2211 N N . ASP A 1 288 ? -28.361 24.608 41.667 1.00 88.69 288 ASP A N 1
ATOM 2212 C CA . ASP A 1 288 ? -27.961 23.431 40.891 1.00 88.69 288 ASP A CA 1
ATOM 2213 C C . ASP A 1 288 ? -27.278 22.379 41.772 1.00 88.69 288 ASP A C 1
ATOM 2215 O O . ASP A 1 288 ? -27.615 21.193 41.706 1.00 88.69 288 ASP A O 1
ATOM 2219 N N . ALA A 1 289 ? -26.399 22.811 42.683 1.00 89.75 289 ALA A N 1
ATOM 2220 C CA . ALA A 1 289 ? -25.715 21.911 43.607 1.00 89.75 289 ALA A CA 1
ATOM 2221 C C . ALA A 1 289 ? -26.694 21.165 44.532 1.00 89.75 289 ALA A C 1
ATOM 2223 O O . ALA A 1 289 ? -26.567 19.954 44.736 1.00 89.75 289 ALA A O 1
ATOM 2224 N N . LEU A 1 290 ? -27.690 21.870 45.084 1.00 90.44 290 LEU A N 1
ATOM 2225 C CA . LEU A 1 290 ? -28.706 21.275 45.958 1.00 90.44 290 LEU A CA 1
ATOM 2226 C C . LEU A 1 290 ? -29.717 20.418 45.189 1.00 90.44 290 LEU A C 1
ATOM 2228 O O . LEU A 1 290 ? -30.140 19.366 45.684 1.00 90.44 290 LEU A O 1
ATOM 2232 N N . LYS A 1 291 ? -30.075 20.830 43.968 1.00 89.81 291 LYS A N 1
ATOM 2233 C CA . LYS A 1 291 ? -30.899 20.031 43.058 1.00 89.81 291 LYS A CA 1
ATOM 2234 C C . LYS A 1 291 ? -30.225 18.692 42.754 1.00 89.81 291 LYS A C 1
ATOM 2236 O O . LYS A 1 291 ? -30.828 17.648 42.978 1.00 89.81 291 LYS A O 1
ATOM 2241 N N . TYR A 1 292 ? -28.954 18.701 42.347 1.00 90.56 292 TYR A N 1
ATOM 2242 C CA . TYR A 1 292 ? -28.211 17.466 42.093 1.00 90.56 292 TYR A CA 1
ATOM 2243 C C . TYR A 1 292 ? -28.069 16.600 43.351 1.00 90.56 292 TYR A C 1
ATOM 2245 O O . TYR A 1 292 ? -28.278 15.395 43.274 1.00 90.56 292 TYR A O 1
ATOM 2253 N N . ALA A 1 293 ? -27.749 17.184 44.511 1.00 89.62 293 ALA A N 1
ATOM 2254 C CA . ALA A 1 293 ? -27.583 16.412 45.742 1.00 89.62 293 ALA A CA 1
ATOM 2255 C C . ALA A 1 293 ? -28.881 15.687 46.151 1.00 89.62 293 ALA A C 1
ATOM 2257 O O . ALA A 1 293 ? -28.856 14.494 46.451 1.00 89.62 293 ALA A O 1
ATOM 2258 N N . SER A 1 294 ? -30.022 16.384 46.141 1.00 89.12 294 SER A N 1
ATOM 2259 C CA . SER A 1 294 ? -31.324 15.773 46.471 1.00 89.12 294 SER A CA 1
ATOM 2260 C C . SER A 1 294 ? -31.748 14.716 45.445 1.00 89.12 294 SER A C 1
ATOM 2262 O O . SER A 1 294 ? -32.259 13.654 45.814 1.00 89.12 294 SER A O 1
ATOM 2264 N N . TYR A 1 295 ? -31.451 14.952 44.165 1.00 89.44 295 TYR A N 1
ATOM 2265 C CA . TYR A 1 295 ? -31.645 13.969 43.106 1.00 89.44 295 TYR A CA 1
ATOM 2266 C C . TYR A 1 295 ? -30.792 12.711 43.315 1.00 89.44 295 TYR A C 1
ATOM 2268 O O . TYR A 1 295 ? -31.314 11.598 43.324 1.00 89.44 295 TYR A O 1
ATOM 2276 N N . ARG A 1 296 ? -29.490 12.886 43.574 1.00 91.06 296 ARG A N 1
ATOM 2277 C CA . ARG A 1 296 ? -28.526 11.815 43.859 1.00 91.06 296 ARG A CA 1
ATOM 2278 C C . ARG A 1 296 ? -29.020 10.892 44.964 1.00 91.06 296 ARG A C 1
ATOM 2280 O O . ARG A 1 296 ? -29.014 9.679 44.781 1.00 91.06 296 ARG A O 1
ATOM 2287 N N . LEU A 1 297 ? -29.475 11.474 46.070 1.00 89.06 297 LEU A N 1
ATOM 2288 C CA . LEU A 1 297 ? -29.957 10.724 47.225 1.00 89.06 297 LEU A CA 1
ATOM 2289 C C . LEU A 1 297 ? -31.210 9.897 46.904 1.00 89.06 297 LEU A C 1
ATOM 2291 O O . LEU A 1 297 ? -31.383 8.793 47.417 1.00 89.06 297 LEU A O 1
ATOM 2295 N N . THR A 1 298 ? -32.062 10.394 46.006 1.00 88.12 298 THR A N 1
ATOM 2296 C CA . THR A 1 298 ? -33.219 9.638 45.508 1.00 88.12 298 THR A CA 1
ATOM 2297 C C . THR A 1 298 ? -32.770 8.397 44.729 1.00 88.12 298 THR A C 1
ATOM 2299 O O . THR A 1 298 ? -33.310 7.313 44.951 1.00 88.12 298 THR A O 1
ATOM 2302 N N . ILE A 1 299 ? -31.741 8.523 43.879 1.00 90.81 299 ILE A N 1
ATOM 2303 C CA . ILE A 1 299 ? -31.151 7.383 43.156 1.00 90.81 299 ILE A CA 1
ATOM 2304 C C . ILE A 1 299 ? -30.487 6.406 44.136 1.00 90.81 299 ILE A C 1
ATOM 2306 O O . ILE A 1 299 ? -30.696 5.203 44.026 1.00 90.81 299 ILE A O 1
ATOM 2310 N N . ASP A 1 300 ? -29.739 6.899 45.125 1.00 90.62 300 ASP A N 1
ATOM 2311 C CA . ASP A 1 300 ? -29.081 6.066 46.142 1.00 90.62 300 ASP A CA 1
ATOM 2312 C C . ASP A 1 300 ? -30.079 5.206 46.922 1.00 90.62 300 ASP A C 1
ATOM 2314 O O . ASP A 1 300 ? -29.882 3.997 47.083 1.00 90.62 300 ASP A O 1
ATOM 2318 N N . ASN A 1 301 ? -31.196 5.805 47.332 1.00 88.44 301 ASN A N 1
ATOM 2319 C CA . ASN A 1 301 ? -32.287 5.084 47.977 1.00 88.44 301 ASN A CA 1
ATOM 2320 C C . ASN A 1 301 ? -32.924 4.062 47.028 1.00 88.44 301 ASN A C 1
ATOM 2322 O O . ASN A 1 301 ? -33.234 2.949 47.450 1.00 88.44 301 ASN A O 1
ATOM 2326 N N . ALA A 1 302 ? -33.105 4.401 45.750 1.00 89.81 302 ALA A N 1
ATOM 2327 C CA . ALA A 1 302 ? -33.671 3.478 44.773 1.00 89.81 302 ALA A CA 1
ATOM 2328 C C . ALA A 1 302 ? -32.752 2.273 44.507 1.00 89.81 302 ALA A C 1
ATOM 2330 O O . ALA A 1 302 ? -33.223 1.138 44.528 1.00 89.81 302 ALA A O 1
ATOM 2331 N N . VAL A 1 303 ? -31.443 2.493 44.349 1.00 90.88 303 VAL A N 1
ATOM 2332 C CA . VAL A 1 303 ? -30.447 1.424 44.170 1.00 90.88 303 VAL A CA 1
ATOM 2333 C C . VAL A 1 303 ? -30.387 0.512 45.389 1.00 90.88 303 VAL A C 1
ATOM 2335 O O . VAL A 1 303 ? -30.422 -0.709 45.239 1.00 90.88 303 VAL A O 1
ATOM 2338 N N . THR A 1 304 ? -30.358 1.090 46.591 1.00 89.50 304 THR A N 1
ATOM 2339 C CA . THR A 1 304 ? -30.301 0.328 47.850 1.00 89.50 304 THR A CA 1
ATOM 2340 C C . THR A 1 304 ? -31.540 -0.550 48.037 1.00 89.50 304 THR A C 1
ATOM 2342 O O . THR A 1 304 ? -31.428 -1.689 48.482 1.00 89.50 304 THR A O 1
ATOM 2345 N N . ASN A 1 305 ? -32.715 -0.055 47.640 1.00 87.81 305 ASN A N 1
ATOM 2346 C CA . ASN A 1 305 ? -33.986 -0.775 47.752 1.00 87.81 305 ASN A CA 1
ATOM 2347 C C . ASN A 1 305 ? -34.356 -1.587 46.494 1.00 87.81 305 ASN A C 1
ATOM 2349 O O . ASN A 1 305 ? -35.483 -2.067 46.393 1.00 87.81 305 ASN A O 1
ATOM 2353 N N . ALA A 1 306 ? -33.437 -1.730 45.530 1.00 84.88 306 ALA A N 1
ATOM 2354 C CA . ALA A 1 306 ? -33.655 -2.427 44.258 1.00 84.88 306 ALA A CA 1
ATOM 2355 C C . ALA A 1 306 ? -34.894 -1.944 43.464 1.00 84.88 306 ALA A C 1
ATOM 2357 O O . ALA A 1 306 ? -35.554 -2.724 42.776 1.00 84.88 306 ALA A O 1
ATOM 2358 N N . LEU A 1 307 ? -35.207 -0.650 43.546 1.00 86.75 307 LEU A N 1
ATOM 2359 C CA . LEU A 1 307 ? -36.280 -0.013 42.782 1.00 86.75 307 LEU A CA 1
ATOM 2360 C C . LEU A 1 307 ? -35.816 0.304 41.348 1.00 86.75 307 LEU A C 1
ATOM 2362 O O . LEU A 1 307 ? -34.632 0.572 41.134 1.00 86.75 307 LEU A O 1
ATOM 2366 N N . PRO A 1 308 ? -36.721 0.287 40.352 1.00 80.38 308 PRO A N 1
ATOM 2367 C CA . PRO A 1 308 ? -36.364 0.552 38.962 1.00 80.38 308 PRO A CA 1
ATOM 2368 C C . PRO A 1 308 ? -35.930 2.010 38.763 1.00 80.38 308 PRO A C 1
ATOM 2370 O O . PRO A 1 308 ? -36.678 2.935 39.074 1.00 80.38 308 PRO A O 1
ATOM 2373 N N . ILE A 1 309 ? -34.738 2.197 38.196 1.00 87.12 309 ILE A N 1
ATOM 2374 C CA . ILE A 1 309 ? -34.187 3.492 37.777 1.00 87.12 309 ILE A CA 1
ATOM 2375 C C . ILE A 1 309 ? -33.608 3.383 36.369 1.00 87.12 309 ILE A C 1
ATOM 2377 O O . ILE A 1 309 ? -33.311 2.288 35.886 1.00 87.12 309 ILE A O 1
ATOM 2381 N N . GLU A 1 310 ? -33.431 4.519 35.698 1.00 86.06 310 GLU A N 1
ATOM 2382 C CA . GLU A 1 310 ? -32.799 4.528 34.386 1.00 86.06 310 GLU A CA 1
ATOM 2383 C C . GLU A 1 310 ? -31.318 4.123 34.503 1.00 86.06 310 GLU A C 1
ATOM 2385 O O . GLU A 1 310 ? -30.518 4.754 35.199 1.00 86.06 310 GLU A O 1
ATOM 2390 N N . ALA A 1 311 ? -30.927 3.064 33.788 1.00 83.62 311 ALA A N 1
ATOM 2391 C CA . ALA A 1 311 ? -29.581 2.498 33.875 1.00 83.62 311 ALA A CA 1
ATOM 2392 C C . ALA A 1 311 ? -28.482 3.495 33.464 1.00 83.62 311 ALA A C 1
ATOM 2394 O O . ALA A 1 311 ? -27.399 3.500 34.047 1.00 83.62 311 ALA A O 1
ATOM 2395 N N . LYS A 1 312 ? -28.765 4.387 32.503 1.00 86.00 312 LYS A N 1
ATOM 2396 C CA . LYS A 1 312 ? -27.838 5.457 32.101 1.00 86.00 312 LYS A CA 1
ATOM 2397 C C . LYS A 1 312 ? -27.561 6.429 33.238 1.00 86.00 312 LYS A C 1
ATOM 2399 O O . LYS A 1 312 ? -26.428 6.874 33.399 1.00 86.00 312 LYS A O 1
ATOM 2404 N N . GLU A 1 313 ? -28.571 6.737 34.042 1.00 87.31 313 GLU A N 1
ATOM 2405 C CA . GLU A 1 313 ? -28.406 7.628 35.181 1.00 87.31 313 GLU A CA 1
ATOM 2406 C C . GLU A 1 313 ? -27.585 6.964 36.276 1.00 87.31 313 GLU A C 1
ATOM 2408 O O . GLU A 1 313 ? -26.628 7.571 36.752 1.00 87.31 313 GLU A O 1
ATOM 2413 N N . ALA A 1 314 ? -27.870 5.701 36.609 1.00 88.88 314 ALA A N 1
ATOM 2414 C CA . ALA A 1 314 ? -27.068 4.953 37.575 1.00 88.88 314 ALA A CA 1
ATOM 2415 C C . ALA A 1 314 ? -25.597 4.825 37.135 1.00 88.88 314 ALA A C 1
ATOM 2417 O O . ALA A 1 314 ? -24.691 5.043 37.941 1.00 88.88 314 ALA A O 1
ATOM 2418 N N . ALA A 1 315 ? -25.355 4.532 35.852 1.00 87.50 315 ALA A N 1
ATOM 2419 C CA . ALA A 1 315 ? -24.012 4.442 35.280 1.00 87.50 315 ALA A CA 1
ATOM 2420 C C . ALA A 1 315 ? -23.278 5.789 35.301 1.00 87.50 315 ALA A C 1
ATOM 2422 O O . ALA A 1 315 ? -22.111 5.840 35.697 1.00 87.50 315 ALA A O 1
ATOM 2423 N N . ARG A 1 316 ? -23.968 6.886 34.947 1.00 87.88 316 ARG A N 1
ATOM 2424 C CA . ARG A 1 316 ? -23.412 8.244 35.029 1.00 87.88 316 ARG A CA 1
ATOM 2425 C C . ARG A 1 316 ? -22.925 8.530 36.437 1.00 87.88 316 ARG A C 1
ATOM 2427 O O . ARG A 1 316 ? -21.811 9.017 36.601 1.00 87.88 316 ARG A O 1
ATOM 2434 N N . VAL A 1 317 ? -23.722 8.202 37.454 1.00 90.50 317 VAL A N 1
ATOM 2435 C CA . VAL A 1 317 ? -23.292 8.534 38.806 1.00 90.50 317 VAL A CA 1
ATOM 2436 C C . VAL A 1 317 ? -22.158 7.649 39.314 1.00 90.50 317 VAL A C 1
ATOM 2438 O O . VAL A 1 317 ? -21.228 8.160 39.934 1.00 90.50 317 VAL A O 1
ATOM 2441 N N . LEU A 1 318 ? -22.182 6.353 38.998 1.00 89.88 318 LEU A N 1
ATOM 2442 C CA . LEU A 1 318 ? -21.077 5.448 39.318 1.00 89.88 318 LEU A CA 1
ATOM 2443 C C . LEU A 1 318 ? -19.745 5.912 38.699 1.00 89.88 318 LEU A C 1
ATOM 2445 O O . LEU A 1 318 ? -18.702 5.759 39.331 1.00 89.88 318 LEU A O 1
ATOM 2449 N N . GLY A 1 319 ? -19.783 6.476 37.487 1.00 85.56 319 GLY A N 1
ATOM 2450 C CA . GLY A 1 319 ? -18.596 6.952 36.775 1.00 85.56 319 GLY A CA 1
ATOM 2451 C C . GLY A 1 319 ? -18.123 8.358 37.162 1.00 85.56 319 GLY A C 1
ATOM 2452 O O . GLY A 1 319 ? -16.920 8.608 37.166 1.00 85.56 319 GLY A O 1
ATOM 2453 N N . GLU A 1 320 ? -19.035 9.286 37.467 1.00 86.31 320 GLU A N 1
ATOM 2454 C CA . GLU A 1 320 ? -18.702 10.715 37.608 1.00 86.31 320 GLU A CA 1
ATOM 2455 C C . GLU A 1 320 ? -18.610 11.221 39.053 1.00 86.31 320 GLU A C 1
ATOM 2457 O O . GLU A 1 320 ? -17.928 12.221 39.294 1.00 86.31 320 GLU A O 1
ATOM 2462 N N . ASP A 1 321 ? -19.306 10.594 40.007 1.00 87.50 321 ASP A N 1
ATOM 2463 C CA . ASP A 1 321 ? -19.459 11.140 41.357 1.00 87.50 321 ASP A CA 1
ATOM 2464 C C . ASP A 1 321 ? -18.477 10.495 42.352 1.00 87.50 321 ASP A C 1
ATOM 2466 O O . ASP A 1 321 ? -18.645 9.341 42.764 1.00 87.50 321 ASP A O 1
ATOM 2470 N N . PRO A 1 322 ? -17.438 11.233 42.787 1.00 87.19 322 PRO A N 1
ATOM 2471 C CA . PRO A 1 322 ? -16.416 10.702 43.678 1.00 87.19 322 PRO A CA 1
ATOM 2472 C C . PRO A 1 322 ? -16.903 10.558 45.122 1.00 87.19 322 PRO A C 1
ATOM 2474 O O . PRO A 1 322 ? -16.176 9.994 45.937 1.00 87.19 322 PRO A O 1
ATOM 2477 N N . THR A 1 323 ? -18.090 11.072 45.463 1.00 89.62 323 THR A N 1
ATOM 2478 C CA . THR A 1 323 ? -18.610 11.053 46.839 1.00 89.62 323 THR A CA 1
ATOM 2479 C C . THR A 1 323 ? -19.221 9.709 47.241 1.00 89.62 323 THR A C 1
ATOM 2481 O O . THR A 1 323 ? -19.550 9.510 48.409 1.00 89.62 323 THR A O 1
ATOM 2484 N N . LEU A 1 324 ? -19.330 8.768 46.299 1.00 89.44 324 LEU A N 1
ATOM 2485 C CA . LEU A 1 324 ? -19.791 7.409 46.548 1.00 89.44 324 LEU A CA 1
ATOM 2486 C C . LEU A 1 324 ? -18.864 6.625 47.484 1.00 89.44 324 LEU A C 1
ATOM 2488 O O . LEU A 1 324 ? -17.661 6.516 47.237 1.00 89.44 324 LEU A O 1
ATOM 2492 N N . THR A 1 325 ? -19.454 6.002 48.507 1.00 88.50 325 THR A N 1
ATOM 2493 C CA . THR A 1 325 ? -18.778 5.004 49.347 1.00 88.50 325 THR A CA 1
ATOM 2494 C C . THR A 1 325 ? -18.564 3.705 48.571 1.00 88.50 325 THR A C 1
ATOM 2496 O O . THR A 1 325 ? -19.299 3.410 47.628 1.00 88.50 325 THR A O 1
ATOM 2499 N N . ASP A 1 326 ? -17.583 2.893 48.970 1.00 85.44 326 ASP A N 1
ATOM 2500 C CA . ASP A 1 326 ? -17.293 1.628 48.278 1.00 85.44 326 ASP A CA 1
ATOM 2501 C C . ASP A 1 326 ? -18.463 0.634 48.345 1.00 85.44 326 ASP A C 1
ATOM 2503 O O . ASP A 1 326 ? -18.758 -0.046 47.362 1.00 85.44 326 ASP A O 1
ATOM 2507 N N . GLU A 1 327 ? -19.190 0.613 49.464 1.00 87.94 327 GLU A N 1
ATOM 2508 C CA . GLU A 1 327 ? -20.424 -0.164 49.611 1.00 87.94 327 GLU A CA 1
ATOM 2509 C C . GLU A 1 327 ? -21.499 0.291 48.617 1.00 87.94 327 GLU A C 1
ATOM 2511 O O . GLU A 1 327 ? -22.102 -0.527 47.919 1.00 87.94 327 GLU A O 1
ATOM 2516 N N . MET A 1 328 ? -21.702 1.604 48.484 1.00 89.81 328 MET A N 1
ATOM 2517 C CA . MET A 1 328 ? -22.678 2.124 47.536 1.00 89.81 328 MET A CA 1
ATOM 2518 C C . MET A 1 328 ? -22.239 1.832 46.095 1.00 89.81 328 MET A C 1
ATOM 2520 O O . MET A 1 328 ? -23.055 1.372 45.303 1.00 89.81 328 MET A O 1
ATOM 2524 N N . ARG A 1 329 ? -20.950 1.977 45.750 1.00 89.81 329 ARG A N 1
ATOM 2525 C CA . ARG A 1 329 ? -20.431 1.584 44.423 1.00 89.81 329 ARG A CA 1
ATOM 2526 C C . ARG A 1 329 ? -20.779 0.135 44.084 1.00 89.81 329 ARG A C 1
ATOM 2528 O O . ARG A 1 329 ? -21.227 -0.133 42.972 1.00 89.81 329 ARG A O 1
ATOM 2535 N N . LEU A 1 330 ? -20.640 -0.781 45.042 1.00 88.94 330 LEU A N 1
ATOM 2536 C CA . LEU A 1 330 ? -21.009 -2.185 44.866 1.00 88.94 330 LEU A CA 1
ATOM 2537 C C . LEU A 1 330 ? -22.507 -2.366 44.575 1.00 88.94 330 LEU A C 1
ATOM 2539 O O . LEU A 1 330 ? -22.868 -3.147 43.691 1.00 88.94 330 LEU A O 1
ATOM 2543 N N . ASN A 1 331 ? -23.376 -1.632 45.274 1.00 89.38 331 ASN A N 1
ATOM 2544 C CA . ASN A 1 331 ? -24.821 -1.673 45.039 1.00 89.38 331 ASN A CA 1
ATOM 2545 C C . ASN A 1 331 ? -25.189 -1.151 43.639 1.00 89.38 331 ASN A C 1
ATOM 2547 O O . ASN A 1 331 ? -26.009 -1.767 42.957 1.00 89.38 331 ASN A O 1
ATOM 2551 N N . TYR A 1 332 ? -24.526 -0.091 43.160 1.00 91.44 332 TYR A N 1
ATOM 2552 C CA . TYR A 1 332 ? -24.693 0.400 41.783 1.00 91.44 332 TYR A CA 1
ATOM 2553 C C . TYR A 1 332 ? -24.254 -0.637 40.746 1.00 91.44 332 TYR A C 1
ATOM 2555 O O . TYR A 1 332 ? -24.973 -0.877 39.777 1.00 91.44 332 TYR A O 1
ATOM 2563 N N . VAL A 1 333 ? -23.110 -1.293 40.963 1.00 89.81 333 VAL A N 1
ATOM 2564 C CA . VAL A 1 333 ? -22.619 -2.361 40.079 1.00 89.81 333 VAL A CA 1
ATOM 2565 C C . VAL A 1 333 ? -23.611 -3.521 40.008 1.00 89.81 333 VAL A C 1
ATOM 2567 O O . VAL A 1 333 ? -23.953 -3.962 38.912 1.00 89.81 333 VAL A O 1
ATOM 2570 N N . ARG A 1 334 ? -24.119 -3.982 41.157 1.00 88.00 334 ARG A N 1
ATOM 2571 C CA . ARG A 1 334 ? -25.143 -5.039 41.238 1.00 88.00 334 ARG A CA 1
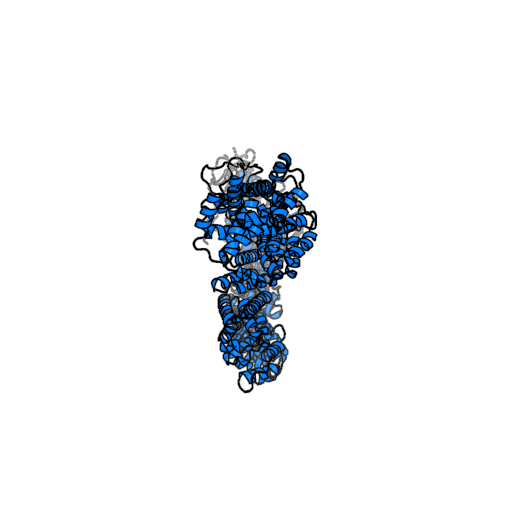ATOM 2572 C C . ARG A 1 334 ? -26.414 -4.659 40.488 1.00 88.00 334 ARG A C 1
ATOM 2574 O O . ARG A 1 334 ? -26.933 -5.461 39.714 1.00 88.00 334 ARG A O 1
ATOM 2581 N N . HIS A 1 335 ? -26.891 -3.433 40.688 1.00 88.81 335 HIS A N 1
ATOM 2582 C CA . HIS A 1 335 ? -28.092 -2.929 40.030 1.00 88.81 335 HIS A CA 1
ATOM 2583 C C . HIS A 1 335 ? -27.932 -2.901 38.502 1.00 88.81 335 HIS A C 1
ATOM 2585 O O . HIS A 1 335 ? -28.769 -3.438 37.773 1.00 88.81 335 HIS A O 1
ATOM 2591 N N . LEU A 1 336 ? -26.823 -2.342 38.008 1.00 88.62 336 LEU A N 1
ATOM 2592 C CA . LEU A 1 336 ? -26.525 -2.285 36.576 1.00 88.62 336 LEU A CA 1
ATOM 2593 C C . LEU A 1 336 ? -26.332 -3.681 35.975 1.00 88.62 336 LEU A C 1
ATOM 2595 O O . LEU A 1 336 ? -26.854 -3.955 34.897 1.00 88.62 336 LEU A O 1
ATOM 2599 N N . LEU A 1 337 ? -25.646 -4.591 36.672 1.00 87.19 337 LEU A N 1
ATOM 2600 C CA . LEU A 1 337 ? -25.465 -5.960 36.193 1.00 87.19 337 LEU A CA 1
ATOM 2601 C C . LEU A 1 337 ? -26.806 -6.695 36.077 1.00 87.19 337 LEU A C 1
ATOM 2603 O O . LEU A 1 337 ? -27.063 -7.345 35.063 1.00 87.19 337 LEU A O 1
ATOM 2607 N N . ALA A 1 338 ? -27.691 -6.550 37.067 1.00 84.38 338 ALA A N 1
ATOM 2608 C CA . ALA A 1 338 ? -29.036 -7.117 37.015 1.00 84.38 338 ALA A CA 1
ATOM 2609 C C . ALA A 1 338 ? -29.833 -6.589 35.808 1.00 84.38 338 ALA A C 1
ATOM 2611 O O . ALA A 1 338 ? -30.477 -7.377 35.110 1.00 84.38 338 ALA A O 1
ATOM 2612 N N . PHE A 1 339 ? -29.731 -5.288 35.516 1.00 84.12 339 PHE A N 1
ATOM 2613 C CA . PHE A 1 339 ? -30.364 -4.660 34.355 1.00 84.12 339 PHE A CA 1
ATOM 2614 C C . PHE A 1 339 ? -29.827 -5.200 33.018 1.00 84.12 339 PHE A C 1
ATOM 2616 O O . PHE A 1 339 ? -30.608 -5.596 32.148 1.00 84.12 339 PHE A O 1
ATOM 2623 N N . ILE A 1 340 ? -28.501 -5.285 32.862 1.00 82.75 340 ILE A N 1
ATOM 2624 C CA . ILE A 1 340 ? -27.850 -5.811 31.647 1.00 82.75 340 ILE A CA 1
ATOM 2625 C C . ILE A 1 340 ? -28.287 -7.259 31.392 1.00 82.75 340 ILE A C 1
ATOM 2627 O O . ILE A 1 340 ? -28.585 -7.653 30.267 1.00 82.75 340 ILE A O 1
ATOM 2631 N N . MET A 1 341 ? -28.389 -8.060 32.452 1.00 84.06 341 MET A N 1
ATOM 2632 C CA . MET A 1 341 ? -28.787 -9.465 32.352 1.00 84.06 341 MET A CA 1
ATOM 2633 C C . MET A 1 341 ? -30.285 -9.653 32.070 1.00 84.06 341 MET A C 1
ATOM 2635 O O . MET A 1 341 ? -30.693 -10.733 31.620 1.00 84.06 341 MET A O 1
ATOM 2639 N N . ALA A 1 342 ? -31.109 -8.638 32.342 1.00 80.94 342 ALA A N 1
ATOM 2640 C CA . ALA A 1 342 ? -32.547 -8.652 32.096 1.00 80.94 342 ALA A CA 1
ATOM 2641 C C . ALA A 1 342 ? -32.915 -8.220 30.668 1.00 80.94 342 ALA A C 1
ATOM 2643 O O . ALA A 1 342 ? -33.809 -8.828 30.084 1.00 80.94 342 ALA A O 1
ATOM 2644 N N . THR A 1 343 ? -32.225 -7.220 30.109 1.00 73.81 343 THR A N 1
ATOM 2645 C CA . THR A 1 343 ? -32.606 -6.558 28.846 1.00 73.81 343 THR A CA 1
ATOM 2646 C C . THR A 1 343 ? -32.220 -7.317 27.573 1.00 73.81 343 THR A C 1
ATOM 2648 O O . THR A 1 343 ? -32.791 -7.041 26.528 1.00 73.81 343 THR A O 1
ATOM 2651 N N . ASP A 1 344 ? -31.297 -8.287 27.636 1.00 66.38 344 ASP A N 1
ATOM 2652 C CA . ASP A 1 344 ? -30.760 -9.044 26.474 1.00 66.38 344 ASP A CA 1
ATOM 2653 C C . ASP A 1 344 ? -30.159 -8.161 25.351 1.00 66.38 344 ASP A C 1
ATOM 2655 O O . ASP A 1 344 ? -29.753 -8.644 24.295 1.00 66.38 344 ASP A O 1
ATOM 2659 N N . GLU A 1 345 ? -30.039 -6.859 25.605 1.00 70.38 345 GLU A N 1
ATOM 2660 C CA . GLU A 1 345 ? -29.430 -5.865 24.735 1.00 70.38 345 GLU A CA 1
ATOM 2661 C C . GLU A 1 345 ? -27.942 -5.770 25.060 1.00 70.38 345 GLU A C 1
ATOM 2663 O O . GLU A 1 345 ? -27.533 -5.246 26.099 1.00 70.38 345 GLU A O 1
ATOM 2668 N N . ALA A 1 346 ? -27.110 -6.276 24.149 1.00 62.06 346 ALA A N 1
ATOM 2669 C CA . ALA A 1 346 ? -25.664 -6.297 24.340 1.00 62.06 346 ALA A CA 1
ATOM 2670 C C . ALA A 1 346 ? -25.074 -4.886 24.535 1.00 62.06 346 ALA A C 1
ATOM 2672 O O . ALA A 1 346 ? -24.082 -4.743 25.236 1.00 62.06 346 ALA A O 1
ATOM 2673 N N . GLU A 1 347 ? -25.692 -3.844 23.971 1.00 68.50 347 GLU A N 1
ATOM 2674 C CA . GLU A 1 347 ? -25.258 -2.445 24.115 1.00 68.50 347 GLU A CA 1
ATOM 2675 C C . GLU A 1 347 ? -25.286 -1.951 25.564 1.00 68.50 347 GLU A C 1
ATOM 2677 O O . GLU A 1 347 ? -24.409 -1.194 25.977 1.00 68.50 347 GLU A O 1
ATOM 2682 N N . ASN A 1 348 ? -26.219 -2.454 26.376 1.00 72.81 348 ASN A N 1
ATOM 2683 C CA . ASN A 1 348 ? -26.316 -2.073 27.782 1.00 72.81 348 ASN A CA 1
ATOM 2684 C C . ASN A 1 348 ? -25.119 -2.572 28.599 1.00 72.81 348 ASN A C 1
ATOM 2686 O O . ASN A 1 348 ? -24.832 -2.018 29.659 1.00 72.81 348 ASN A O 1
ATOM 2690 N N . ALA A 1 349 ? -24.380 -3.573 28.105 1.00 69.19 349 ALA A N 1
ATOM 2691 C CA . ALA A 1 349 ? -23.178 -4.064 28.766 1.00 69.19 349 ALA A CA 1
ATOM 2692 C C . ALA A 1 349 ? -22.129 -2.951 28.938 1.00 69.19 349 ALA A C 1
ATOM 2694 O O . ALA A 1 349 ? -21.427 -2.917 29.951 1.00 69.19 349 ALA A O 1
ATOM 2695 N N . ASP A 1 350 ? -22.054 -1.992 28.011 1.00 79.25 350 ASP A N 1
ATOM 2696 C CA . ASP A 1 350 ? -21.038 -0.935 28.034 1.00 79.25 350 ASP A CA 1
ATOM 2697 C C . ASP A 1 350 ? -21.184 0.006 29.251 1.00 79.25 350 ASP A C 1
ATOM 2699 O O . ASP A 1 350 ? -20.217 0.650 29.659 1.00 79.25 350 ASP A O 1
ATOM 2703 N N . LEU A 1 351 ? -22.354 0.022 29.903 1.00 81.94 351 LEU A N 1
ATOM 2704 C CA . LEU A 1 351 ? -22.636 0.833 31.094 1.00 81.94 351 LEU A CA 1
ATOM 2705 C C . LEU A 1 351 ? -21.747 0.489 32.302 1.00 81.94 351 LEU A C 1
ATOM 2707 O O . LEU A 1 351 ? -21.517 1.348 33.150 1.00 81.94 351 LEU A O 1
ATOM 2711 N N . LEU A 1 352 ? -21.226 -0.741 32.388 1.00 84.75 352 LEU A N 1
ATOM 2712 C CA . LEU A 1 352 ? -20.347 -1.179 33.484 1.00 84.75 352 LEU A CA 1
ATOM 2713 C C . LEU A 1 352 ? -18.854 -0.962 33.213 1.00 84.75 352 LEU A C 1
ATOM 2715 O O . LEU A 1 352 ? -18.033 -1.173 34.104 1.00 84.75 352 LEU A O 1
ATOM 2719 N N . VAL A 1 353 ? -18.480 -0.494 32.020 1.00 82.69 353 VAL A N 1
ATOM 2720 C CA . VAL A 1 353 ? -17.070 -0.278 31.657 1.00 82.69 353 VAL A CA 1
ATOM 2721 C C . VAL A 1 353 ? -16.403 0.789 32.536 1.00 82.69 353 VAL A C 1
ATOM 2723 O O . VAL A 1 353 ? -15.195 0.733 32.761 1.00 82.69 353 VAL A O 1
ATOM 2726 N N . VAL A 1 354 ? -17.186 1.710 33.110 1.00 79.19 354 VAL A N 1
ATOM 2727 C CA . VAL A 1 354 ? -16.721 2.750 34.051 1.00 79.19 354 VAL A CA 1
ATOM 2728 C C . VAL A 1 354 ? -16.033 2.194 35.306 1.00 79.19 354 VAL A C 1
ATOM 2730 O O . VAL A 1 354 ? -15.305 2.914 35.979 1.00 79.19 354 VAL A O 1
ATOM 2733 N N . VAL A 1 355 ? -16.248 0.913 35.617 1.00 82.44 355 VAL A N 1
ATOM 2734 C CA . VAL A 1 355 ? -15.723 0.222 36.806 1.00 82.44 355 VAL A CA 1
ATOM 2735 C C . VAL A 1 355 ? -14.314 -0.342 36.585 1.00 82.44 355 VAL A C 1
ATOM 2737 O O . VAL A 1 355 ? -13.639 -0.744 37.534 1.00 82.44 355 VAL A O 1
ATOM 2740 N N . ARG A 1 356 ? -13.855 -0.381 35.331 1.00 80.50 356 ARG A N 1
ATOM 2741 C CA . ARG A 1 356 ? -12.581 -0.987 34.949 1.00 80.50 356 ARG A CA 1
ATOM 2742 C C . ARG A 1 356 ? -11.404 -0.402 35.738 1.00 80.50 356 ARG A C 1
ATOM 2744 O O . ARG A 1 356 ? -11.250 0.811 35.850 1.00 80.50 356 ARG A O 1
ATOM 2751 N N . GLY A 1 357 ? -10.526 -1.281 36.213 1.00 78.62 357 GLY A N 1
ATOM 2752 C CA . GLY A 1 357 ? -9.355 -0.939 37.021 1.00 78.62 357 GLY A CA 1
ATOM 2753 C C . GLY A 1 357 ? -9.620 -0.937 38.528 1.00 78.62 357 GLY A C 1
ATOM 2754 O O . GLY A 1 357 ? -8.677 -0.786 39.302 1.00 78.62 357 GLY A O 1
ATOM 2755 N N . ASN A 1 358 ? -10.867 -1.148 38.964 1.00 84.19 358 ASN A N 1
ATOM 2756 C CA . ASN A 1 358 ? -11.220 -1.307 40.372 1.00 84.19 358 ASN A CA 1
ATOM 2757 C C . ASN A 1 358 ? -11.368 -2.799 40.724 1.00 84.19 358 ASN A C 1
ATOM 2759 O O . ASN A 1 358 ? -12.439 -3.384 40.565 1.00 84.19 358 ASN A O 1
ATOM 2763 N N . ALA A 1 359 ? -10.281 -3.416 41.203 1.00 83.81 359 ALA A N 1
ATOM 2764 C CA . ALA A 1 359 ? -10.206 -4.864 41.432 1.00 83.81 359 ALA A CA 1
ATOM 2765 C C . ALA A 1 359 ? -11.327 -5.438 42.337 1.00 83.81 359 ALA A C 1
ATOM 2767 O O . ALA A 1 359 ? -11.919 -6.445 41.949 1.00 83.81 359 ALA A O 1
ATOM 2768 N N . PRO A 1 360 ? -11.693 -4.819 43.481 1.00 85.12 360 PRO A N 1
ATOM 2769 C CA . PRO A 1 360 ? -12.835 -5.271 44.284 1.00 85.12 360 PRO A CA 1
ATOM 2770 C C . PRO A 1 360 ? -14.168 -5.314 43.524 1.00 85.12 360 PRO A C 1
ATOM 2772 O O . PRO A 1 360 ? -14.953 -6.248 43.691 1.00 85.12 360 PRO A O 1
ATOM 2775 N N . LEU A 1 361 ? -14.435 -4.311 42.683 1.00 86.62 361 LEU A N 1
ATOM 2776 C CA . LEU A 1 361 ? -15.681 -4.247 41.922 1.00 86.62 361 LEU A CA 1
ATOM 2777 C C . LEU A 1 361 ? -15.674 -5.231 40.747 1.00 86.62 361 LEU A C 1
ATOM 2779 O O . LEU A 1 361 ? -16.683 -5.888 40.505 1.00 86.62 361 LEU A O 1
ATOM 2783 N N . GLU A 1 362 ? -14.539 -5.384 40.061 1.00 88.94 362 GLU A N 1
ATOM 2784 C CA . GLU A 1 362 ? -14.375 -6.389 39.005 1.00 88.94 362 GLU A CA 1
ATOM 2785 C C . GLU A 1 362 ? -14.582 -7.816 39.530 1.00 88.94 362 GLU A C 1
ATOM 2787 O O . GLU A 1 362 ? -15.304 -8.593 38.905 1.00 88.94 362 GLU A O 1
ATOM 2792 N N . GLN A 1 363 ? -14.032 -8.144 40.705 1.00 87.50 363 GLN A N 1
ATOM 2793 C CA . GLN A 1 363 ? -14.221 -9.459 41.323 1.00 87.50 363 GLN A CA 1
ATOM 2794 C C . GLN A 1 363 ? -15.700 -9.743 41.616 1.00 87.50 363 GLN A C 1
ATOM 2796 O O . GLN A 1 363 ? -16.210 -10.809 41.280 1.00 87.50 363 GLN A O 1
ATOM 2801 N N . SER A 1 364 ? -16.419 -8.759 42.160 1.00 86.81 364 SER A N 1
ATOM 2802 C CA . SER A 1 364 ? -17.857 -8.884 42.419 1.00 86.81 364 SER A CA 1
ATOM 2803 C C . SER A 1 364 ? -18.679 -9.110 41.144 1.00 86.81 364 SER A C 1
ATOM 2805 O O . SER A 1 364 ? -19.665 -9.851 41.168 1.00 86.81 364 SER A O 1
ATOM 2807 N N . ILE A 1 365 ? -18.284 -8.491 40.023 1.00 89.81 365 ILE A N 1
ATOM 2808 C CA . ILE A 1 365 ? -18.922 -8.726 38.721 1.00 89.81 365 ILE A CA 1
ATOM 2809 C C . ILE A 1 365 ? -18.692 -10.177 38.282 1.00 89.81 365 ILE A C 1
ATOM 2811 O O . ILE A 1 365 ? -19.645 -10.845 37.884 1.00 89.81 365 ILE A O 1
ATOM 2815 N N . LEU A 1 366 ? -17.458 -10.683 38.369 1.00 90.12 366 LEU A N 1
ATOM 2816 C CA . LEU A 1 366 ? -17.128 -12.062 37.987 1.00 90.12 366 LEU A CA 1
ATOM 2817 C C . LEU A 1 366 ? -17.904 -13.095 38.805 1.00 90.12 366 LEU A C 1
ATOM 2819 O O . LEU A 1 366 ? -18.467 -14.022 38.222 1.00 90.12 366 LEU A O 1
ATOM 2823 N N . ASP A 1 367 ? -17.968 -12.919 40.126 1.00 89.56 367 ASP A N 1
ATOM 2824 C CA . ASP A 1 367 ? -18.666 -13.840 41.026 1.00 89.56 367 ASP A CA 1
ATOM 2825 C C . ASP A 1 367 ? -20.157 -13.930 40.656 1.00 89.56 367 ASP A C 1
ATOM 2827 O O . ASP A 1 367 ? -20.697 -15.020 40.445 1.00 89.56 367 ASP A O 1
ATOM 2831 N N . GLN A 1 368 ? -20.804 -12.778 40.443 1.00 87.94 368 GLN A N 1
ATOM 2832 C CA . GLN A 1 368 ? -22.210 -12.714 40.030 1.00 87.94 368 GLN A CA 1
ATOM 2833 C C . GLN A 1 368 ? -22.445 -13.312 38.637 1.00 87.94 368 GLN A C 1
ATOM 2835 O O . GLN A 1 368 ? -23.424 -14.029 38.422 1.00 87.94 368 GLN A O 1
ATOM 2840 N N . LEU A 1 369 ? -21.554 -13.062 37.673 1.00 90.69 369 LEU A N 1
ATOM 2841 C CA . LEU A 1 369 ? -21.637 -13.687 36.349 1.00 90.69 369 LEU A CA 1
ATOM 2842 C C . LEU A 1 369 ? -21.482 -15.210 36.429 1.00 90.69 369 LEU A C 1
ATOM 2844 O O . LEU A 1 369 ? -22.150 -15.928 35.682 1.00 90.69 369 LEU A O 1
ATOM 2848 N N . GLY A 1 370 ? -20.645 -15.706 37.342 1.00 90.00 370 GLY A N 1
ATOM 2849 C CA . GLY A 1 370 ? -20.496 -17.128 37.641 1.00 90.00 370 GLY A CA 1
ATOM 2850 C C . GLY A 1 370 ? -21.807 -17.769 38.096 1.00 90.00 370 GLY A C 1
ATOM 2851 O O . GLY A 1 370 ? -22.229 -18.786 37.535 1.00 90.00 370 GLY A O 1
ATOM 2852 N N . GLU A 1 371 ? -22.490 -17.147 39.057 1.00 89.50 371 GLU A N 1
ATOM 2853 C CA . GLU A 1 371 ? -23.797 -17.594 39.557 1.00 89.50 371 GLU A CA 1
ATOM 2854 C C . GLU A 1 371 ? -24.889 -17.531 38.475 1.00 89.50 371 GLU A C 1
ATOM 2856 O O . GLU A 1 371 ? -25.695 -18.456 38.313 1.00 89.50 371 GLU A O 1
ATOM 2861 N N . LEU A 1 372 ? -24.897 -16.466 37.670 1.00 88.56 372 LEU A N 1
ATOM 2862 C CA . LEU A 1 372 ? -25.842 -16.297 36.564 1.00 88.56 372 LEU A CA 1
ATOM 2863 C C . LEU A 1 372 ? -25.627 -17.336 35.456 1.00 88.56 372 LEU A C 1
ATOM 2865 O O . LEU A 1 372 ? -26.591 -17.886 34.917 1.00 88.56 372 LEU A O 1
ATOM 2869 N N . ALA A 1 373 ? -24.372 -17.652 35.133 1.00 89.12 373 ALA A N 1
ATOM 2870 C CA . ALA A 1 373 ? -24.054 -18.694 34.166 1.00 89.12 373 ALA A CA 1
ATOM 2871 C C . ALA A 1 373 ? -24.531 -20.074 34.649 1.00 89.12 373 ALA A C 1
ATOM 2873 O O . ALA A 1 373 ? -25.074 -20.841 33.851 1.00 89.12 373 ALA A O 1
ATOM 2874 N N . ALA A 1 374 ? -24.389 -20.369 35.946 1.00 86.94 374 ALA A N 1
ATOM 2875 C CA . ALA A 1 374 ? -24.849 -21.620 36.549 1.00 86.94 374 ALA A CA 1
ATOM 2876 C C . ALA A 1 374 ? -26.386 -21.727 36.634 1.00 86.94 374 ALA A C 1
ATOM 2878 O O . ALA A 1 374 ? -26.934 -22.818 36.485 1.00 86.94 374 ALA A O 1
ATOM 2879 N N . SER A 1 375 ? -27.091 -20.607 36.809 1.00 86.50 375 SER A N 1
ATOM 2880 C CA . SER A 1 375 ? -28.560 -20.539 36.927 1.00 86.50 375 SER A CA 1
ATOM 2881 C C . SER A 1 375 ? -29.306 -20.466 35.582 1.00 86.50 375 SER A C 1
ATOM 2883 O O . SER A 1 375 ? -30.464 -20.055 35.521 1.00 86.50 375 SER A O 1
ATOM 2885 N N . GLY A 1 376 ? -28.666 -20.887 34.486 1.00 83.88 3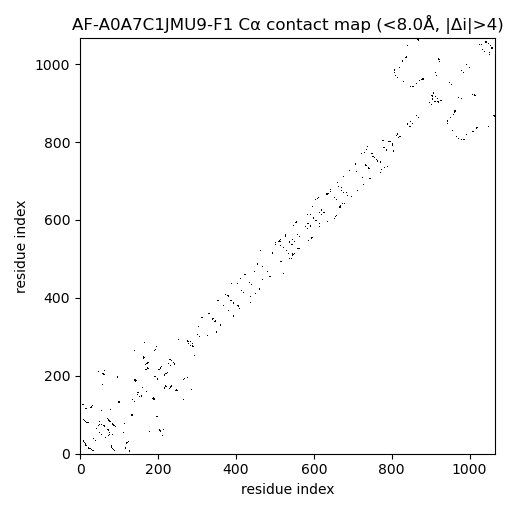76 GLY A N 1
ATOM 2886 C CA . GLY A 1 376 ? -29.303 -21.024 33.170 1.00 83.88 376 GLY A CA 1
ATOM 2887 C C . GLY A 1 376 ? -29.233 -19.787 32.269 1.00 83.88 376 GLY A C 1
ATOM 2888 O O . GLY A 1 376 ? -29.785 -19.815 31.172 1.00 83.88 376 GLY A O 1
ATOM 2889 N N . LYS A 1 377 ? -28.521 -18.721 32.666 1.00 88.25 377 LYS A N 1
ATOM 2890 C CA . LYS A 1 377 ? -28.305 -17.512 31.842 1.00 88.25 377 LYS A CA 1
ATOM 2891 C C . LYS A 1 377 ? -26.946 -17.502 31.123 1.00 88.25 377 LYS A C 1
ATOM 2893 O O . LYS A 1 377 ? -26.451 -16.445 30.735 1.00 88.25 377 LYS A O 1
ATOM 2898 N N . SER A 1 378 ? -26.342 -18.671 30.912 1.00 91.62 378 SER A N 1
ATOM 2899 C CA . SER A 1 378 ? -24.989 -18.834 30.357 1.00 91.62 378 SER A CA 1
ATOM 2900 C C . SER A 1 378 ? -24.769 -18.167 28.991 1.00 91.62 378 SER A C 1
ATOM 2902 O O . SER A 1 378 ? -23.732 -17.538 28.796 1.00 91.62 378 SER A O 1
ATOM 2904 N N . LEU A 1 379 ? -25.741 -18.207 28.068 1.00 90.88 379 LEU A N 1
ATOM 2905 C CA . LEU A 1 379 ? -25.625 -17.512 26.775 1.00 90.88 379 LEU A CA 1
ATOM 2906 C C . LEU A 1 379 ? -25.530 -15.987 26.928 1.00 90.88 379 LEU A C 1
ATOM 2908 O O . LEU A 1 379 ? -24.741 -15.349 26.234 1.00 90.88 379 LEU A O 1
ATOM 2912 N N . ARG A 1 380 ? -26.323 -15.398 27.833 1.00 88.44 380 ARG A N 1
ATOM 2913 C CA . ARG A 1 380 ? -26.325 -13.945 28.074 1.00 88.44 380 ARG A CA 1
ATOM 2914 C C . ARG A 1 380 ? -24.994 -13.493 28.657 1.00 88.44 380 ARG A C 1
ATOM 2916 O O . ARG A 1 380 ? -24.412 -12.525 28.178 1.00 88.44 380 ARG A O 1
ATOM 2923 N N . VAL A 1 381 ? -24.488 -14.257 29.625 1.00 90.75 381 VAL A N 1
ATOM 2924 C CA . VAL A 1 381 ? -23.161 -14.044 30.215 1.00 90.75 381 VAL A CA 1
ATOM 2925 C C . VAL A 1 381 ? -22.077 -14.115 29.137 1.00 90.75 381 VAL A C 1
ATOM 2927 O O . VAL A 1 381 ? -21.262 -13.203 29.035 1.00 90.75 381 VAL A O 1
ATOM 2930 N N . TYR A 1 382 ? -22.104 -15.141 28.279 1.00 92.00 382 TYR A N 1
ATOM 2931 C CA . TYR A 1 382 ? -21.151 -15.271 27.175 1.00 92.00 382 TYR A CA 1
ATOM 2932 C C . TYR A 1 382 ? -21.184 -14.062 26.227 1.00 92.00 382 TYR A C 1
ATOM 2934 O O . TYR A 1 382 ? -20.138 -13.489 25.935 1.00 92.00 382 TYR A O 1
ATOM 2942 N N . ARG A 1 383 ? -22.371 -13.628 25.781 1.00 90.44 383 ARG A N 1
ATOM 2943 C CA . ARG A 1 383 ? -22.513 -12.484 24.861 1.00 90.44 383 ARG A CA 1
ATOM 2944 C C . ARG A 1 383 ? -22.016 -11.173 25.468 1.00 90.44 383 ARG A C 1
ATOM 2946 O O . ARG A 1 383 ? -21.318 -10.426 24.785 1.00 90.44 383 ARG A O 1
ATOM 2953 N N . ALA A 1 384 ? -22.335 -10.914 26.737 1.00 88.69 384 ALA A N 1
ATOM 2954 C CA . ALA A 1 384 ? -21.849 -9.733 27.448 1.00 88.69 384 ALA A CA 1
ATOM 2955 C C . ALA A 1 384 ? -20.313 -9.729 27.539 1.00 88.69 384 ALA A C 1
ATOM 2957 O O . ALA A 1 384 ? -19.676 -8.732 27.204 1.00 88.69 384 ALA A O 1
ATOM 2958 N N . LEU A 1 385 ? -19.712 -10.870 27.897 1.00 90.69 385 LEU A N 1
ATOM 2959 C CA . LEU A 1 385 ? -18.259 -11.015 28.005 1.00 90.69 385 LEU A CA 1
ATOM 2960 C C . LEU A 1 385 ? -17.548 -10.864 26.657 1.00 90.69 385 LEU A C 1
ATOM 2962 O O . LEU A 1 385 ? -16.555 -10.146 26.578 1.00 90.69 385 LEU A O 1
ATOM 2966 N N . VAL A 1 386 ? -18.062 -11.482 25.588 1.00 91.44 386 VAL A N 1
ATOM 2967 C CA . VAL A 1 386 ? -17.504 -11.328 24.232 1.00 91.44 386 VAL A CA 1
ATOM 2968 C C . VAL A 1 386 ? -17.525 -9.864 23.800 1.00 91.44 386 VAL A C 1
ATOM 2970 O O . VAL A 1 386 ? -16.532 -9.376 23.263 1.00 91.44 386 VAL A O 1
ATOM 2973 N N . ARG A 1 387 ? -18.620 -9.137 24.067 1.00 89.31 387 ARG A N 1
ATOM 2974 C CA . ARG A 1 387 ? -18.693 -7.706 23.754 1.00 89.31 387 ARG A CA 1
ATOM 2975 C C . ARG A 1 387 ? -17.672 -6.905 24.557 1.00 89.31 387 ARG A C 1
ATOM 2977 O O . ARG A 1 387 ? -16.953 -6.103 23.968 1.00 89.31 387 ARG A O 1
ATOM 2984 N N . TRP A 1 388 ? -17.573 -7.130 25.867 1.00 89.19 388 TRP A N 1
ATOM 2985 C CA . TRP A 1 388 ? -16.601 -6.427 26.705 1.00 89.19 388 TRP A CA 1
ATOM 2986 C C . TRP A 1 388 ? -15.158 -6.676 26.274 1.00 89.19 388 TRP A C 1
ATOM 2988 O O . TRP A 1 388 ? -14.390 -5.722 26.203 1.00 89.19 388 TRP A O 1
ATOM 2998 N N . LEU A 1 389 ? -14.810 -7.917 25.933 1.00 89.88 389 LEU A N 1
ATOM 2999 C CA . LEU A 1 389 ? -13.473 -8.276 25.456 1.00 89.88 389 LEU A CA 1
ATOM 3000 C C . LEU A 1 389 ? -13.164 -7.670 24.075 1.00 89.88 389 LEU A C 1
ATOM 3002 O O . LEU A 1 389 ? -12.016 -7.327 23.798 1.00 89.88 389 LEU A O 1
ATOM 3006 N N . ALA A 1 390 ? -14.174 -7.514 23.213 1.00 88.44 390 ALA A N 1
ATOM 3007 C CA . ALA A 1 390 ? -14.025 -6.864 21.911 1.00 88.44 390 ALA A CA 1
ATOM 3008 C C . ALA A 1 390 ? -13.962 -5.326 22.009 1.00 88.44 390 ALA A C 1
ATOM 3010 O O . ALA A 1 390 ? -13.376 -4.673 21.143 1.00 88.44 390 ALA A O 1
ATOM 3011 N N . HIS A 1 391 ? -14.564 -4.731 23.043 1.00 85.31 391 HIS A N 1
ATOM 3012 C CA . HIS A 1 391 ? -14.656 -3.282 23.196 1.00 85.31 391 HIS A CA 1
ATOM 3013 C C . HIS A 1 391 ? -13.311 -2.672 23.654 1.00 85.31 391 HIS A C 1
ATOM 3015 O O . HIS A 1 391 ? -12.753 -3.110 24.663 1.00 85.31 391 HIS A O 1
ATOM 3021 N N . PRO A 1 392 ? -12.787 -1.602 23.012 1.00 83.44 392 PRO A N 1
ATOM 3022 C CA . PRO A 1 392 ? -11.479 -1.027 23.353 1.00 83.44 392 PRO A CA 1
ATOM 3023 C C . PRO A 1 392 ? -11.340 -0.631 24.828 1.00 83.44 392 PRO A C 1
ATOM 3025 O O . PRO A 1 392 ? -10.299 -0.880 25.447 1.00 83.44 392 PRO A O 1
ATOM 3028 N N . SER A 1 393 ? -12.402 -0.058 25.395 1.00 82.25 393 SER A N 1
ATOM 3029 C CA . SER A 1 393 ? -12.449 0.351 26.801 1.00 82.25 393 SER A CA 1
ATOM 3030 C C . SER A 1 393 ? -12.913 -0.754 27.746 1.00 82.25 393 SER A C 1
ATOM 3032 O O . SER A 1 393 ? -12.796 -0.558 28.948 1.00 82.25 393 SER A O 1
ATOM 3034 N N . GLY A 1 394 ? -13.400 -1.890 27.237 1.00 83.81 394 GLY A N 1
ATOM 3035 C CA . GLY A 1 394 ? -13.996 -2.950 28.044 1.00 83.81 394 GLY A CA 1
ATOM 3036 C C . GLY A 1 394 ? -13.000 -3.738 28.897 1.00 83.81 394 GLY A C 1
ATOM 3037 O O . GLY A 1 394 ? -11.804 -3.431 28.962 1.00 83.81 394 GLY A O 1
ATOM 3038 N N . PHE A 1 395 ? -13.528 -4.741 29.592 1.00 87.31 395 PHE A N 1
ATOM 3039 C CA . PHE A 1 395 ? -12.764 -5.620 30.468 1.00 87.31 395 PHE A CA 1
ATOM 3040 C C . PHE A 1 395 ? -11.752 -6.470 29.687 1.00 87.31 395 PHE A C 1
ATOM 3042 O O . PHE A 1 395 ? -12.013 -6.884 28.560 1.00 87.31 395 PHE A O 1
ATOM 3049 N N . ARG A 1 396 ? -10.578 -6.726 30.279 1.00 84.81 396 ARG A N 1
ATOM 3050 C CA . ARG A 1 396 ? -9.481 -7.473 29.642 1.00 84.81 396 ARG A CA 1
ATOM 3051 C C . ARG A 1 396 ? -8.762 -8.355 30.648 1.00 84.81 396 ARG A C 1
ATOM 3053 O O . ARG A 1 396 ? -8.674 -8.004 31.817 1.00 84.81 396 ARG A O 1
ATOM 3060 N N . GLY A 1 397 ? -8.174 -9.443 30.165 1.00 86.56 397 GLY A N 1
ATOM 3061 C CA . GLY A 1 397 ? -7.364 -10.359 30.966 1.00 86.56 397 GLY A CA 1
ATOM 3062 C C . GLY A 1 397 ? -7.910 -11.783 30.955 1.00 86.56 397 GLY A C 1
ATOM 3063 O O . GLY A 1 397 ? -9.076 -12.013 30.630 1.00 86.56 397 GLY A O 1
ATOM 3064 N N . MET A 1 398 ? -7.049 -12.736 31.322 1.00 88.75 398 MET A N 1
ATOM 3065 C CA . MET A 1 398 ? -7.356 -14.169 31.240 1.00 88.75 398 MET A CA 1
ATOM 3066 C C . MET A 1 398 ? -8.562 -14.578 32.082 1.00 88.75 398 MET A C 1
ATOM 3068 O O . MET A 1 398 ? -9.350 -15.396 31.636 1.00 88.75 398 MET A O 1
ATOM 3072 N N . TYR A 1 399 ? -8.778 -13.962 33.242 1.00 90.75 399 TYR A N 1
ATOM 3073 C CA . TYR A 1 399 ? -9.910 -14.284 34.112 1.00 90.75 399 TYR A CA 1
ATOM 3074 C C . TYR A 1 399 ? -11.279 -13.979 33.464 1.00 90.75 399 TYR A C 1
ATOM 3076 O O . TYR A 1 399 ? -12.231 -14.742 33.631 1.00 90.75 399 TYR A O 1
ATOM 3084 N N . TRP A 1 400 ? -11.386 -12.916 32.653 1.00 92.69 400 TRP A N 1
ATOM 3085 C CA . TRP A 1 400 ? -12.595 -12.632 31.865 1.00 92.69 400 TRP A CA 1
ATOM 3086 C C . TRP A 1 400 ? -12.771 -13.625 30.711 1.00 92.69 400 TRP A C 1
ATOM 3088 O O . TRP A 1 400 ? -13.894 -14.053 30.433 1.00 92.69 400 TRP A O 1
ATOM 3098 N N . ILE A 1 401 ? -11.668 -14.013 30.061 1.00 92.81 401 ILE A N 1
ATOM 3099 C CA . ILE A 1 401 ? -11.660 -15.021 28.991 1.00 92.81 401 ILE A CA 1
ATOM 3100 C C . ILE A 1 401 ? -12.095 -16.385 29.547 1.00 92.81 401 ILE A C 1
ATOM 3102 O O . ILE A 1 401 ? -12.980 -17.019 28.978 1.00 92.81 401 ILE A O 1
ATOM 3106 N N . GLU A 1 402 ? -11.565 -16.802 30.696 1.00 93.06 402 GLU A N 1
ATOM 3107 C CA . GLU A 1 402 ? -11.941 -18.038 31.390 1.00 93.06 402 GLU A CA 1
ATOM 3108 C C . GLU A 1 402 ? -13.418 -18.040 31.803 1.00 93.06 402 GLU A C 1
ATOM 3110 O O . GLU A 1 402 ? -14.108 -19.053 31.650 1.00 93.06 402 GLU A O 1
ATOM 3115 N N . MET A 1 403 ? -13.951 -16.905 32.268 1.00 94.38 403 MET A N 1
ATOM 3116 C CA . MET A 1 403 ? -15.380 -16.794 32.565 1.00 94.38 403 MET A CA 1
ATOM 3117 C C . MET A 1 403 ? -16.231 -16.909 31.289 1.00 94.38 403 MET A C 1
ATOM 3119 O O . MET A 1 403 ? -17.257 -17.599 31.289 1.00 94.38 403 MET A O 1
ATOM 3123 N N . ALA A 1 404 ? -15.786 -16.315 30.173 1.00 94.12 404 ALA A N 1
ATOM 3124 C CA . ALA A 1 404 ? -16.451 -16.455 28.876 1.00 94.12 404 ALA A CA 1
ATOM 3125 C C . ALA A 1 404 ? -16.410 -17.912 28.397 1.00 94.12 404 ALA A C 1
ATOM 3127 O O . ALA A 1 404 ? -17.417 -18.439 27.917 1.00 94.12 404 ALA A O 1
ATOM 3128 N N . HIS A 1 405 ? -15.281 -18.595 28.595 1.00 94.44 405 HIS A N 1
ATOM 3129 C CA . HIS A 1 405 ? -15.128 -20.015 28.298 1.00 94.44 405 HIS A CA 1
ATOM 3130 C C . HIS A 1 405 ? -16.086 -20.871 29.117 1.00 94.44 405 HIS A C 1
ATOM 3132 O O . HIS A 1 405 ? -16.817 -21.695 28.567 1.00 94.44 405 HIS A O 1
ATOM 3138 N N . ARG A 1 406 ? -16.138 -20.654 30.432 1.00 93.81 406 ARG A N 1
ATOM 3139 C CA . ARG A 1 406 ? -17.033 -21.386 31.331 1.00 93.81 406 ARG A CA 1
ATOM 3140 C C . ARG A 1 406 ? -18.497 -21.188 30.946 1.00 93.81 406 ARG A C 1
ATOM 3142 O O . ARG A 1 406 ? -19.252 -22.163 30.906 1.00 93.81 406 ARG A O 1
ATOM 3149 N N . ALA A 1 407 ? -18.894 -19.959 30.618 1.00 94.19 407 ALA A N 1
ATOM 3150 C CA . ALA A 1 407 ? -20.238 -19.651 30.139 1.00 94.19 407 ALA A CA 1
ATOM 3151 C C . ALA A 1 407 ? -20.548 -20.366 28.812 1.00 94.19 407 ALA A C 1
ATOM 3153 O O . ALA A 1 407 ? -21.590 -21.014 28.695 1.00 94.19 407 ALA A O 1
ATOM 3154 N N . ALA A 1 408 ? -19.616 -20.339 27.853 1.00 94.50 408 ALA A N 1
ATOM 3155 C CA . ALA A 1 408 ? -19.755 -21.019 26.569 1.00 94.50 408 ALA A CA 1
ATOM 3156 C C . ALA A 1 408 ? -19.916 -22.539 26.714 1.00 94.50 408 ALA A C 1
ATOM 3158 O O . ALA A 1 408 ? -20.827 -23.122 26.128 1.00 94.50 408 ALA A O 1
ATOM 3159 N N . LEU A 1 409 ? -19.077 -23.182 27.533 1.00 94.81 409 LEU A N 1
ATOM 3160 C CA . LEU A 1 409 ? -19.162 -24.621 27.801 1.00 94.81 409 LEU A CA 1
ATOM 3161 C C . LEU A 1 409 ? -20.475 -24.993 28.496 1.00 94.81 409 LEU A C 1
ATOM 3163 O O . LEU A 1 409 ? -21.110 -25.978 28.123 1.00 94.81 409 LEU A O 1
ATOM 3167 N N . THR A 1 410 ? -20.906 -24.194 29.475 1.00 94.56 410 THR A N 1
ATOM 3168 C CA . THR A 1 410 ? -22.160 -24.426 30.210 1.00 94.56 410 THR A CA 1
ATOM 3169 C C . THR A 1 410 ? -23.370 -24.319 29.281 1.00 94.56 410 THR A C 1
ATOM 3171 O O . THR A 1 410 ? -24.284 -25.139 29.358 1.00 94.56 410 THR A O 1
ATOM 3174 N N . TYR A 1 411 ? -23.369 -23.345 28.365 1.00 95.06 411 TYR A N 1
ATOM 3175 C CA . TYR A 1 411 ? -24.417 -23.212 27.354 1.00 95.06 411 TYR A CA 1
ATOM 3176 C C . TYR A 1 411 ? -24.390 -24.356 26.333 1.00 95.06 411 TYR A C 1
ATOM 3178 O O . TYR A 1 411 ? -25.415 -24.972 26.064 1.00 95.06 411 TYR A O 1
ATOM 3186 N N . ALA A 1 412 ? -23.217 -24.731 25.822 1.00 94.31 412 ALA A N 1
ATOM 3187 C CA . ALA A 1 412 ? -23.097 -25.872 24.918 1.00 94.31 412 ALA A CA 1
ATOM 3188 C C . ALA A 1 412 ? -23.630 -27.171 25.558 1.00 94.31 412 ALA A C 1
ATOM 3190 O O . ALA A 1 412 ? -24.364 -27.927 24.925 1.00 94.31 412 ALA A O 1
ATOM 3191 N N . GLN A 1 413 ? -23.330 -27.410 26.838 1.00 94.38 413 GLN A N 1
ATOM 3192 C CA . GLN A 1 413 ? -23.848 -28.566 27.574 1.00 94.38 413 GLN A CA 1
ATOM 3193 C C . GLN A 1 413 ? -25.370 -28.531 27.748 1.00 94.38 413 GLN A C 1
ATOM 3195 O O . GLN A 1 413 ? -26.006 -29.586 27.675 1.00 94.38 413 GLN A O 1
ATOM 3200 N N . SER A 1 414 ? -25.973 -27.357 27.976 1.00 93.69 414 SER A N 1
ATOM 3201 C CA . SER A 1 414 ? -27.431 -27.258 28.099 1.00 93.69 414 SER A CA 1
ATOM 3202 C C . SER A 1 414 ? -28.129 -27.594 26.780 1.00 93.69 414 SER A C 1
ATOM 3204 O O . SER A 1 414 ? -29.107 -28.337 26.796 1.00 93.69 414 SER A O 1
ATOM 3206 N N . LEU A 1 415 ? -27.571 -27.163 25.645 1.00 94.12 415 LEU A N 1
ATOM 3207 C CA . LEU A 1 415 ? -28.085 -27.481 24.310 1.00 94.12 415 LEU A CA 1
ATOM 3208 C C . LEU A 1 415 ? -27.997 -28.973 23.962 1.00 94.12 415 LEU A C 1
ATOM 3210 O O . LEU A 1 415 ? -28.889 -29.520 23.315 1.00 94.12 415 LEU A O 1
ATOM 3214 N N . VAL A 1 416 ? -26.951 -29.667 24.423 1.00 93.62 416 VAL A N 1
ATOM 3215 C CA . VAL A 1 416 ? -26.853 -31.131 24.283 1.00 93.62 416 VAL A CA 1
ATOM 3216 C C . VAL A 1 416 ? -27.932 -31.836 25.098 1.00 93.62 416 VAL A C 1
ATOM 3218 O O . VAL A 1 416 ? -28.551 -32.777 24.601 1.00 93.62 416 VAL A O 1
ATOM 3221 N N . ARG A 1 417 ? -28.209 -31.367 26.323 1.00 92.25 417 ARG A N 1
ATOM 3222 C CA . ARG A 1 417 ? -29.283 -31.922 27.166 1.00 92.25 417 ARG A CA 1
ATOM 3223 C C . ARG A 1 417 ? -30.664 -31.737 26.533 1.00 92.25 417 ARG A C 1
ATOM 3225 O O . ARG A 1 417 ? -31.480 -32.648 26.621 1.00 92.25 417 ARG A O 1
ATOM 3232 N N . THR A 1 418 ? -30.913 -30.601 25.880 1.00 92.81 418 THR A N 1
ATOM 3233 C CA . THR A 1 418 ? -32.177 -30.326 25.173 1.00 92.81 418 THR A CA 1
ATOM 3234 C C . THR A 1 418 ? -32.226 -30.891 23.751 1.00 92.81 418 THR A C 1
ATOM 3236 O O . THR A 1 418 ? -33.286 -30.861 23.131 1.00 92.81 418 THR A O 1
ATOM 3239 N N . ARG A 1 419 ? -31.113 -31.441 23.243 1.00 90.94 419 ARG A N 1
ATOM 3240 C CA . ARG A 1 419 ? -30.940 -31.932 21.864 1.00 90.94 419 ARG A CA 1
ATOM 3241 C C . ARG A 1 419 ? -31.228 -30.878 20.782 1.00 90.94 419 ARG A C 1
ATOM 3243 O O . ARG A 1 419 ? -31.716 -31.213 19.706 1.00 90.94 419 ARG A O 1
ATOM 3250 N N . ASP A 1 420 ? -30.907 -29.613 21.045 1.00 93.69 420 ASP A N 1
ATOM 3251 C CA . ASP A 1 420 ? -31.153 -28.513 20.104 1.00 93.69 420 ASP A CA 1
ATOM 3252 C C . ASP A 1 420 ? -29.974 -28.318 19.130 1.00 93.69 420 ASP A C 1
ATOM 3254 O O . ASP A 1 420 ? -29.012 -27.590 19.400 1.00 93.69 420 ASP A O 1
ATOM 3258 N N . THR A 1 421 ? -30.041 -28.989 17.975 1.00 93.44 421 THR A N 1
ATOM 3259 C CA . THR A 1 421 ? -28.997 -28.917 16.936 1.00 93.44 421 THR A CA 1
ATOM 3260 C C . THR A 1 421 ? -28.912 -27.534 16.288 1.00 93.44 421 THR A C 1
ATOM 3262 O O . THR A 1 421 ? -27.811 -27.059 16.000 1.00 93.44 421 THR A O 1
ATOM 3265 N N . LYS A 1 422 ? -30.049 -26.850 16.103 1.00 93.88 422 LYS A N 1
ATOM 3266 C CA . LYS A 1 422 ? -30.114 -25.530 15.455 1.00 93.88 422 LYS A CA 1
ATOM 3267 C C . LYS A 1 422 ? -29.455 -24.462 16.319 1.00 93.88 422 LYS A C 1
ATOM 3269 O O . LYS A 1 422 ? -28.626 -23.701 15.817 1.00 93.88 422 LYS A O 1
ATOM 3274 N N . ALA A 1 423 ? -29.782 -24.426 17.610 1.00 93.00 423 ALA A N 1
ATOM 3275 C CA . ALA A 1 423 ? -29.172 -23.486 18.543 1.00 93.00 423 ALA A CA 1
ATOM 3276 C C . ALA A 1 423 ? -27.676 -23.766 18.734 1.00 93.00 423 ALA A C 1
ATOM 3278 O O . ALA A 1 423 ? -26.894 -22.817 18.800 1.00 93.00 423 ALA A O 1
ATOM 3279 N N . MET A 1 424 ? -27.258 -25.040 18.753 1.00 95.56 424 MET A N 1
ATOM 3280 C CA . MET A 1 424 ? -25.835 -25.393 18.810 1.00 95.56 424 MET A CA 1
ATOM 3281 C C . MET A 1 424 ? -25.100 -24.901 17.561 1.00 95.56 424 MET A C 1
ATOM 3283 O O . MET A 1 424 ? -24.035 -24.301 17.676 1.00 95.56 424 MET A O 1
ATOM 3287 N N . ASN A 1 425 ? -25.683 -25.080 16.373 1.00 93.62 425 ASN A N 1
ATOM 3288 C CA . ASN A 1 425 ? -25.081 -24.608 15.129 1.00 93.62 425 ASN A CA 1
ATOM 3289 C C . ASN A 1 425 ? -24.896 -23.081 15.120 1.00 93.62 425 ASN A C 1
ATOM 3291 O O . ASN A 1 425 ? -23.802 -22.588 14.848 1.00 93.62 425 ASN A O 1
ATOM 3295 N N . LEU A 1 426 ? -25.940 -22.329 15.491 1.00 93.94 426 LEU A N 1
ATOM 3296 C CA . LEU A 1 426 ? -25.859 -20.870 15.630 1.00 93.94 426 LEU A CA 1
ATOM 3297 C C . LEU A 1 426 ? -24.810 -20.454 16.665 1.00 93.94 426 LEU A C 1
ATOM 3299 O O . LEU A 1 426 ? -24.056 -19.509 16.442 1.00 93.94 426 LEU A O 1
ATOM 3303 N N . PHE A 1 427 ? -24.729 -21.171 17.783 1.00 94.75 427 PHE A N 1
ATOM 3304 C CA . PHE A 1 427 ? -23.765 -20.874 18.831 1.00 94.75 427 PHE A CA 1
ATOM 3305 C C . PHE A 1 427 ? -22.316 -21.103 18.385 1.00 94.75 427 PHE A C 1
ATOM 3307 O O . PHE A 1 427 ? -21.468 -20.245 18.615 1.00 94.75 427 PHE A O 1
ATOM 3314 N N . LEU A 1 428 ? -22.021 -22.202 17.683 1.00 94.00 428 LEU A N 1
ATOM 3315 C CA . LEU A 1 428 ? -20.681 -22.441 17.139 1.00 94.00 428 LEU A CA 1
ATOM 3316 C C . LEU A 1 428 ? -20.278 -21.387 16.096 1.00 94.00 428 LEU A C 1
ATOM 3318 O O . LEU A 1 428 ? -19.101 -21.032 16.018 1.00 94.00 428 LEU A O 1
ATOM 3322 N N . HIS A 1 429 ? -21.232 -20.832 15.338 1.00 91.38 429 HIS A N 1
ATOM 3323 C CA . HIS A 1 429 ? -20.964 -19.668 14.490 1.00 91.38 429 HIS A CA 1
ATOM 3324 C C . HIS A 1 429 ? -20.568 -18.433 15.313 1.00 91.38 429 HIS A C 1
ATOM 3326 O O . HIS A 1 429 ? -19.568 -17.804 14.976 1.00 91.38 429 HIS A O 1
ATOM 3332 N N . GLN A 1 430 ? -21.268 -18.142 16.417 1.00 91.19 430 GLN A N 1
ATOM 3333 C CA . GLN A 1 430 ? -20.916 -17.033 17.320 1.00 91.19 430 GLN A CA 1
ATOM 3334 C C . GLN A 1 430 ? -19.515 -17.211 17.925 1.00 91.19 430 GLN A C 1
ATOM 3336 O O . GLN A 1 430 ? -18.723 -16.272 17.945 1.00 91.19 430 GLN A O 1
ATOM 3341 N N . VAL A 1 431 ? -19.169 -18.434 18.344 1.00 92.19 431 VAL A N 1
ATOM 3342 C CA . VAL A 1 431 ? -17.824 -18.768 18.848 1.00 92.19 431 VAL A CA 1
ATOM 3343 C C . VAL A 1 431 ? -16.755 -18.536 17.782 1.00 92.19 431 VAL A C 1
ATOM 3345 O O . VAL A 1 431 ? -15.680 -18.023 18.090 1.00 92.19 431 VAL A O 1
ATOM 3348 N N . ARG A 1 432 ? -17.048 -18.885 16.526 1.00 88.50 432 ARG A N 1
ATOM 3349 C CA . ARG A 1 432 ? -16.132 -18.679 15.401 1.00 88.50 432 ARG A CA 1
ATOM 3350 C C . ARG A 1 432 ? -15.923 -17.198 15.091 1.00 88.50 432 ARG A C 1
ATOM 3352 O O . ARG A 1 432 ? -14.796 -16.795 14.848 1.00 88.50 432 ARG A O 1
ATOM 3359 N N . GLU A 1 433 ? -16.980 -16.392 15.094 1.00 89.12 433 GLU A N 1
ATOM 3360 C CA . GLU A 1 433 ? -16.876 -14.942 14.864 1.00 89.12 433 GLU A CA 1
ATOM 3361 C C . GLU A 1 433 ? -16.091 -14.243 15.980 1.00 89.12 433 GLU A C 1
ATOM 3363 O O . GLU A 1 433 ? -15.315 -13.326 15.721 1.00 89.12 433 GLU A O 1
ATOM 3368 N N . ALA A 1 434 ? -16.225 -14.730 17.214 1.00 88.94 434 ALA A N 1
ATOM 3369 C CA . ALA A 1 434 ? -15.492 -14.233 18.370 1.00 88.94 434 ALA A CA 1
ATOM 3370 C C . ALA A 1 434 ? -14.100 -14.871 18.549 1.00 88.94 434 ALA A C 1
ATOM 3372 O O . ALA A 1 434 ? -13.466 -14.637 19.578 1.00 88.94 434 ALA A O 1
ATOM 3373 N N . SER A 1 435 ? -13.599 -15.672 17.596 1.00 84.94 435 SER A N 1
ATOM 3374 C CA . SER A 1 435 ? -12.490 -16.609 17.839 1.00 84.94 435 SER A CA 1
ATOM 3375 C C . SER A 1 435 ? -11.222 -15.965 18.398 1.00 84.94 435 SER A C 1
ATOM 3377 O O . SER A 1 435 ? -10.577 -16.531 19.278 1.00 84.94 435 SER A O 1
ATOM 3379 N N . ASN A 1 436 ? -10.873 -14.776 17.905 1.00 85.25 436 ASN A N 1
ATOM 3380 C CA . ASN A 1 436 ? -9.686 -14.042 18.344 1.00 85.25 436 ASN A CA 1
ATOM 3381 C C . ASN A 1 436 ? -9.903 -13.337 19.689 1.00 85.25 436 ASN A C 1
ATOM 3383 O O . ASN A 1 436 ? -8.960 -13.189 20.455 1.00 85.25 436 ASN A O 1
ATOM 3387 N N . VAL A 1 437 ? -11.139 -12.926 19.982 1.00 88.69 437 VAL A N 1
ATOM 3388 C CA . VAL A 1 437 ? -11.511 -12.181 21.196 1.00 88.69 437 VAL A CA 1
ATOM 3389 C C . VAL A 1 437 ? -11.457 -13.077 22.430 1.00 88.69 437 VAL A C 1
ATOM 3391 O O . VAL A 1 437 ? -11.036 -12.645 23.498 1.00 88.69 437 VAL A O 1
ATOM 3394 N N . ILE A 1 438 ? -11.876 -14.333 22.276 1.00 90.00 438 ILE A N 1
ATOM 3395 C CA . ILE A 1 438 ? -11.933 -15.304 23.372 1.00 90.00 438 ILE A CA 1
ATOM 3396 C C . ILE A 1 438 ? -10.807 -16.333 23.318 1.00 90.00 438 ILE A C 1
ATOM 3398 O O . ILE A 1 438 ? -10.928 -17.350 23.978 1.00 90.00 438 ILE A O 1
ATOM 3402 N N . GLU A 1 439 ? -9.768 -16.163 22.501 1.00 88.56 439 GLU A N 1
ATOM 3403 C CA . GLU A 1 439 ? -8.727 -17.191 22.321 1.00 88.56 439 GLU A CA 1
ATOM 3404 C C . GLU A 1 439 ? -9.312 -18.597 22.068 1.00 88.56 439 GLU A C 1
ATOM 3406 O O . GLU A 1 439 ? -9.008 -19.575 22.756 1.00 88.56 439 GLU A O 1
ATOM 3411 N N . ALA A 1 440 ? -10.196 -18.708 21.070 1.00 84.69 440 ALA A N 1
ATOM 3412 C CA . ALA A 1 440 ? -11.025 -19.894 20.846 1.00 84.69 440 ALA A CA 1
ATOM 3413 C C . ALA A 1 440 ? -10.236 -21.212 20.751 1.00 84.69 440 ALA A C 1
ATOM 3415 O O . ALA A 1 440 ? -10.772 -22.263 21.091 1.00 84.69 440 ALA A O 1
ATOM 3416 N N . ARG A 1 441 ? -8.952 -21.173 20.373 1.00 85.69 441 ARG A N 1
ATOM 3417 C CA . ARG A 1 441 ? -8.048 -22.338 20.357 1.00 85.69 441 ARG A CA 1
ATOM 3418 C C . ARG A 1 441 ? -8.011 -23.104 21.688 1.00 85.69 441 ARG A C 1
ATOM 3420 O O . ARG A 1 441 ? -7.854 -24.321 21.664 1.00 85.69 441 ARG A O 1
ATOM 3427 N N . LEU A 1 442 ? -8.189 -22.421 22.821 1.00 89.19 442 LEU A N 1
ATOM 3428 C CA . LEU A 1 442 ? -8.165 -23.030 24.157 1.00 89.19 442 LEU A CA 1
ATOM 3429 C C . LEU A 1 442 ? -9.469 -23.764 24.513 1.00 89.19 442 LEU A C 1
ATOM 3431 O O . LEU A 1 442 ? -9.447 -24.733 25.268 1.00 89.19 442 LEU A O 1
ATOM 3435 N N . ILE A 1 443 ? -10.604 -23.335 23.956 1.00 92.31 443 ILE A N 1
ATOM 3436 C CA . ILE A 1 443 ? -11.937 -23.847 24.313 1.00 92.31 443 ILE A CA 1
ATOM 3437 C C . ILE A 1 443 ? -12.559 -24.743 23.233 1.00 92.31 443 ILE A C 1
ATOM 3439 O O . ILE A 1 443 ? -13.312 -25.669 23.547 1.00 92.31 443 ILE A O 1
ATOM 3443 N N . VAL A 1 444 ? -12.244 -24.502 21.958 1.00 92.25 444 VAL A N 1
ATOM 3444 C CA . VAL A 1 444 ? -12.822 -25.223 20.816 1.00 92.25 444 VAL A CA 1
ATOM 3445 C C . VAL A 1 444 ? -12.680 -26.745 20.924 1.00 92.25 444 VAL A C 1
ATOM 3447 O O . VAL A 1 444 ? -13.686 -27.402 20.664 1.00 92.25 444 VAL A O 1
ATOM 3450 N N . PRO A 1 445 ? -11.543 -27.342 21.351 1.00 92.44 445 PRO A N 1
ATOM 3451 C CA . PRO A 1 445 ? -11.460 -28.794 21.524 1.00 92.44 445 PRO A CA 1
ATOM 3452 C C . PRO A 1 445 ? -12.591 -29.344 22.402 1.00 92.44 445 PRO A C 1
ATOM 3454 O O . PRO A 1 445 ? -13.308 -30.261 22.004 1.00 92.44 445 PRO A O 1
ATOM 3457 N N . ARG A 1 446 ? -12.829 -28.710 23.556 1.00 93.25 446 ARG A N 1
ATOM 3458 C CA . ARG A 1 446 ? -13.862 -29.138 24.500 1.00 93.25 446 ARG A CA 1
ATOM 3459 C C . ARG A 1 446 ? -15.275 -28.845 23.995 1.00 93.25 446 ARG A C 1
ATOM 3461 O O . ARG A 1 446 ? -16.177 -29.647 24.221 1.00 93.25 446 ARG A O 1
ATOM 3468 N N . LEU A 1 447 ? -15.481 -27.726 23.300 1.00 93.50 447 LEU A N 1
ATOM 3469 C CA . LEU A 1 447 ? -16.767 -27.423 22.661 1.00 93.50 447 LEU A CA 1
ATOM 3470 C C . LEU A 1 447 ? -17.118 -28.434 21.567 1.00 93.50 447 LEU A C 1
ATOM 3472 O O . LEU A 1 447 ? -18.267 -28.861 21.494 1.00 93.50 447 LEU A O 1
ATOM 3476 N N . LEU A 1 448 ? -16.147 -28.841 20.747 1.00 93.31 448 LEU A N 1
ATOM 3477 C CA . LEU A 1 448 ? -16.352 -29.841 19.700 1.00 93.31 448 LEU A CA 1
ATOM 3478 C C . LEU A 1 448 ? -16.663 -31.217 20.293 1.00 93.31 448 LEU A C 1
ATOM 3480 O O . LEU A 1 448 ? -17.565 -31.885 19.796 1.00 93.31 448 LEU A O 1
ATOM 3484 N N . GLU A 1 449 ? -16.000 -31.614 21.384 1.00 92.62 449 GLU A N 1
ATOM 3485 C CA . GLU A 1 449 ? -16.352 -32.830 22.134 1.00 92.62 449 GLU A CA 1
ATOM 3486 C C . GLU A 1 449 ? -17.803 -32.799 22.636 1.00 92.62 449 GLU A C 1
ATOM 3488 O O . GLU A 1 449 ? -18.526 -33.786 22.503 1.00 92.62 449 GLU A O 1
ATOM 3493 N N . ILE A 1 450 ? -18.248 -31.660 23.184 1.00 93.94 450 ILE A N 1
ATOM 3494 C CA . ILE A 1 450 ? -19.626 -31.476 23.661 1.00 93.94 450 ILE A CA 1
ATOM 3495 C C . ILE A 1 450 ? -20.615 -31.512 22.490 1.00 93.94 450 ILE A C 1
ATOM 3497 O O . ILE A 1 450 ? -21.662 -32.142 22.597 1.00 93.94 450 ILE A O 1
ATOM 3501 N N . ALA A 1 451 ? -20.298 -30.863 21.368 1.00 94.06 451 ALA A N 1
ATOM 3502 C CA . ALA A 1 451 ? -21.175 -30.794 20.202 1.00 94.06 451 ALA A CA 1
ATOM 3503 C C . ALA A 1 451 ? -21.229 -32.106 19.396 1.00 94.06 451 ALA A C 1
ATOM 3505 O O . ALA A 1 451 ? -22.196 -32.322 18.664 1.00 94.06 451 ALA A O 1
ATOM 3506 N N . LEU A 1 452 ? -20.234 -32.991 19.532 1.00 92.62 452 LEU A N 1
ATOM 3507 C CA . LEU A 1 452 ? -20.075 -34.205 18.724 1.00 92.62 452 LEU A CA 1
ATOM 3508 C C . LEU A 1 452 ? -21.321 -35.114 18.676 1.00 92.62 452 LEU A C 1
ATOM 3510 O O . LEU A 1 452 ? -21.680 -35.528 17.572 1.00 92.62 452 LEU A O 1
ATOM 3514 N N . PRO A 1 453 ? -22.025 -35.413 19.791 1.00 92.25 453 PRO A N 1
ATOM 3515 C CA . PRO A 1 453 ? -23.222 -36.254 19.752 1.00 92.25 453 PRO A CA 1
ATOM 3516 C C . PRO A 1 453 ? -24.348 -35.658 18.900 1.00 92.25 453 PRO A C 1
ATOM 3518 O O . PRO A 1 453 ? -25.086 -36.401 18.261 1.00 92.25 453 PRO A O 1
ATOM 3521 N N . LEU A 1 454 ? -24.469 -34.326 18.872 1.00 93.12 454 LEU A N 1
ATOM 3522 C CA . LEU A 1 454 ? -25.445 -33.620 18.041 1.00 93.12 454 LEU A CA 1
ATOM 3523 C C . LEU A 1 454 ? -24.973 -33.543 16.585 1.00 93.12 454 LEU A C 1
ATOM 3525 O O . LEU A 1 454 ? -25.747 -33.825 15.671 1.00 93.12 454 LEU A O 1
ATOM 3529 N N . ALA A 1 455 ? -23.695 -33.222 16.368 1.00 92.56 455 ALA A N 1
ATOM 3530 C CA . ALA A 1 455 ? -23.087 -33.131 15.042 1.00 92.56 455 ALA A CA 1
ATOM 3531 C C . ALA A 1 455 ? -23.147 -34.467 14.282 1.00 92.56 455 ALA A C 1
ATOM 3533 O O . ALA A 1 455 ? -23.387 -34.483 13.083 1.00 92.56 455 ALA A O 1
ATOM 3534 N N . ALA A 1 456 ? -23.022 -35.601 14.976 1.00 90.94 456 ALA A N 1
ATOM 3535 C CA . ALA A 1 456 ? -23.164 -36.932 14.381 1.00 90.94 456 ALA A CA 1
ATOM 3536 C C . ALA A 1 456 ? -24.587 -37.244 13.862 1.00 90.94 456 ALA A C 1
ATOM 3538 O O . ALA A 1 456 ? -24.783 -38.260 13.193 1.00 90.94 456 ALA A O 1
ATOM 3539 N N . SER A 1 457 ? -25.575 -36.393 14.160 1.00 90.19 457 SER A N 1
ATOM 3540 C CA . SER A 1 457 ? -26.976 -36.550 13.746 1.00 90.19 457 SER A CA 1
ATOM 3541 C C . SER A 1 457 ? -27.493 -35.451 12.810 1.00 90.19 457 SER A C 1
ATOM 3543 O O . SER A 1 457 ? -28.593 -35.591 12.282 1.00 90.19 457 SER A O 1
ATOM 3545 N N . ASP A 1 458 ? -26.721 -34.381 12.588 1.00 93.19 458 ASP A N 1
ATOM 3546 C CA . ASP A 1 458 ? -27.126 -33.227 11.780 1.00 93.19 458 ASP A CA 1
ATOM 3547 C C . ASP A 1 458 ? -25.987 -32.803 10.831 1.00 93.19 458 ASP A C 1
ATOM 3549 O O . ASP A 1 458 ? -24.917 -32.400 11.302 1.00 93.19 458 ASP A O 1
ATOM 3553 N N . PRO A 1 459 ? -26.190 -32.858 9.501 1.00 91.38 459 PRO A N 1
ATOM 3554 C CA . PRO A 1 459 ? -25.136 -32.577 8.526 1.00 91.38 459 PRO A CA 1
ATOM 3555 C C . PRO A 1 459 ? -24.680 -31.113 8.527 1.00 91.38 459 PRO A C 1
ATOM 3557 O O . PRO A 1 459 ? -23.506 -30.832 8.285 1.00 91.38 459 PRO A O 1
ATOM 3560 N N . THR A 1 460 ? -25.571 -30.169 8.847 1.00 91.94 460 THR A N 1
ATOM 3561 C CA . THR A 1 460 ? -25.224 -28.739 8.887 1.00 91.94 460 THR A CA 1
ATOM 3562 C C . THR A 1 460 ? -24.324 -28.459 10.083 1.00 91.94 460 THR A C 1
ATOM 3564 O O . THR A 1 460 ? -23.279 -27.820 9.953 1.00 91.94 460 THR A O 1
ATOM 3567 N N . LEU A 1 461 ? -24.689 -28.998 11.249 1.00 93.25 461 LEU A N 1
ATOM 3568 C CA . LEU A 1 461 ? -23.872 -28.891 12.450 1.00 93.25 461 LEU A CA 1
ATOM 3569 C C . LEU A 1 461 ? -22.531 -29.623 12.289 1.00 93.25 461 LEU A C 1
ATOM 3571 O O . LEU A 1 461 ? -21.505 -29.100 12.725 1.00 93.25 461 LEU A O 1
ATOM 3575 N N . ALA A 1 462 ? -22.512 -30.787 11.628 1.00 92.62 462 ALA A N 1
ATOM 3576 C CA . ALA A 1 462 ? -21.278 -31.496 11.289 1.00 92.62 462 ALA A CA 1
ATOM 3577 C C . ALA A 1 462 ? -20.334 -30.627 10.448 1.00 92.62 462 ALA A C 1
ATOM 3579 O O . ALA A 1 462 ? -19.148 -30.526 10.763 1.00 92.62 462 ALA A O 1
ATOM 3580 N N . GLN A 1 463 ? -20.855 -29.952 9.419 1.00 92.06 463 GLN A N 1
ATOM 3581 C CA . GLN A 1 463 ? -20.075 -29.048 8.576 1.00 92.06 463 GLN A CA 1
ATOM 3582 C C . GLN A 1 463 ? -19.527 -27.852 9.370 1.00 92.06 463 GLN A C 1
ATOM 3584 O O . GLN A 1 463 ? -18.351 -27.509 9.230 1.00 92.06 463 GLN A O 1
ATOM 3589 N N . THR A 1 464 ? -20.335 -27.243 10.241 1.00 92.25 464 THR A N 1
ATOM 3590 C CA . THR A 1 464 ? -19.891 -26.136 11.103 1.00 92.25 464 THR A CA 1
ATOM 3591 C C . THR A 1 464 ? -18.816 -26.577 12.092 1.00 92.25 464 THR A C 1
ATOM 3593 O O . THR A 1 464 ? -17.810 -25.884 12.244 1.00 92.25 464 THR A O 1
ATOM 3596 N N . ALA A 1 465 ? -18.985 -27.741 12.723 1.00 92.69 465 ALA A N 1
ATOM 3597 C CA . ALA A 1 465 ? -18.002 -28.324 13.632 1.00 92.69 465 ALA A CA 1
ATOM 3598 C C . ALA A 1 465 ? -16.681 -28.646 12.911 1.00 92.69 465 ALA A C 1
ATOM 3600 O O . ALA A 1 465 ? -15.606 -28.363 13.436 1.00 92.69 465 ALA A O 1
ATOM 3601 N N . MET A 1 466 ? -16.762 -29.168 11.683 1.00 92.94 466 MET A N 1
ATOM 3602 C CA . MET A 1 466 ? -15.621 -29.425 10.802 1.00 92.94 466 MET A CA 1
ATOM 3603 C C . MET A 1 466 ? -14.877 -28.110 10.497 1.00 92.94 466 MET A C 1
ATOM 3605 O O . MET A 1 466 ? -13.707 -27.972 10.830 1.00 92.94 466 MET A O 1
ATOM 3609 N N . VAL A 1 467 ? -15.548 -27.076 9.987 1.00 92.38 467 VAL A N 1
ATOM 3610 C CA . VAL A 1 467 ? -14.896 -25.781 9.699 1.00 92.38 467 VAL A CA 1
ATOM 3611 C C . VAL A 1 467 ? -14.302 -25.128 10.957 1.00 92.38 467 VAL A C 1
ATOM 3613 O O . VAL A 1 467 ? -13.186 -24.604 10.917 1.00 92.38 467 VAL A O 1
ATOM 3616 N N . LEU A 1 468 ? -15.016 -25.167 12.087 1.00 92.06 468 LEU A N 1
ATOM 3617 C CA . LEU A 1 468 ? -14.515 -24.637 13.357 1.00 92.06 468 LEU A CA 1
ATOM 3618 C C . LEU A 1 468 ? -13.247 -25.384 13.796 1.00 92.06 468 LEU A C 1
ATOM 3620 O O . LEU A 1 468 ? -12.249 -24.745 14.130 1.00 92.06 468 LEU A O 1
ATOM 3624 N N . GLY A 1 469 ? -13.248 -26.716 13.708 1.00 92.12 469 GLY A N 1
ATOM 3625 C CA . GLY A 1 469 ? -12.075 -27.538 13.984 1.00 92.12 469 GLY A CA 1
ATOM 3626 C C . GLY A 1 469 ? -10.897 -27.214 13.065 1.00 92.12 469 GLY A C 1
ATOM 3627 O O . GLY A 1 469 ? -9.795 -26.988 13.558 1.00 92.12 469 GLY A O 1
ATOM 3628 N N . ALA A 1 470 ? -11.136 -27.081 11.758 1.00 91.94 470 ALA A N 1
ATOM 3629 C CA . ALA A 1 470 ? -10.116 -26.733 10.769 1.00 91.94 470 ALA A CA 1
ATOM 3630 C C . ALA A 1 470 ? -9.414 -25.401 11.085 1.00 91.94 470 ALA A C 1
ATOM 3632 O O . ALA A 1 470 ? -8.205 -25.286 10.909 1.00 91.94 470 ALA A O 1
ATOM 3633 N N . SER A 1 471 ? -10.166 -24.410 11.577 1.00 89.81 471 SER A N 1
ATOM 3634 C CA . SER A 1 471 ? -9.650 -23.069 11.893 1.00 89.81 471 SER A CA 1
ATOM 3635 C C . SER A 1 471 ? -8.894 -22.963 13.225 1.00 89.81 471 SER A C 1
ATOM 3637 O O . SER A 1 471 ? -8.115 -22.031 13.418 1.00 89.81 471 SER A O 1
ATOM 3639 N N . SER A 1 472 ? -9.160 -23.871 14.171 1.00 88.75 472 SER A N 1
ATOM 3640 C CA . SER A 1 472 ? -8.797 -23.669 15.582 1.00 88.75 472 SER A CA 1
ATOM 3641 C C . SER A 1 472 ? -7.984 -24.808 16.196 1.00 88.75 472 SER A C 1
ATOM 3643 O O . SER A 1 472 ? -7.262 -24.571 17.163 1.00 88.75 472 SER A O 1
ATOM 3645 N N . LEU A 1 473 ? -8.086 -26.033 15.672 1.00 90.62 473 LEU A N 1
ATOM 3646 C CA . LEU A 1 473 ? -7.374 -27.187 16.215 1.00 90.62 473 LEU A CA 1
ATOM 3647 C C . LEU A 1 473 ? -5.948 -27.300 15.645 1.00 90.62 473 LEU A C 1
ATOM 3649 O O . LEU A 1 473 ? -5.740 -27.097 14.445 1.00 90.62 473 LEU A O 1
ATOM 3653 N N . PRO A 1 474 ? -4.963 -27.721 16.459 1.00 88.69 474 PRO A N 1
ATOM 3654 C CA . PRO A 1 474 ? -3.662 -28.167 15.957 1.00 88.69 474 PRO A CA 1
ATOM 3655 C C . PRO A 1 474 ? -3.796 -29.341 14.972 1.00 88.69 474 PRO A C 1
ATOM 3657 O O . PRO A 1 474 ? -4.786 -30.074 15.027 1.00 88.69 474 PRO A O 1
ATOM 3660 N N . ALA A 1 475 ? -2.799 -29.546 14.105 1.00 86.81 475 ALA A N 1
ATOM 3661 C CA . ALA A 1 475 ? -2.825 -30.555 13.036 1.00 86.81 475 ALA A CA 1
ATOM 3662 C C . ALA A 1 475 ? -3.201 -31.968 13.530 1.00 86.81 475 ALA A C 1
ATOM 3664 O O . ALA A 1 475 ? -4.171 -32.543 13.039 1.00 86.81 475 ALA A O 1
ATOM 3665 N N . ASP A 1 476 ? -2.535 -32.479 14.572 1.00 88.81 476 ASP A N 1
ATOM 3666 C CA . ASP A 1 476 ? -2.794 -33.826 15.112 1.00 88.81 476 ASP A CA 1
ATOM 3667 C C . ASP A 1 476 ? -4.225 -33.998 15.646 1.00 88.81 476 ASP A C 1
ATOM 3669 O O . ASP A 1 476 ? -4.877 -35.027 15.444 1.00 88.81 476 ASP A O 1
ATOM 3673 N N . HIS A 1 477 ? -4.737 -32.978 16.341 1.00 89.62 477 HIS A N 1
ATOM 3674 C CA . HIS A 1 477 ? -6.089 -32.993 16.902 1.00 89.62 477 HIS A CA 1
ATOM 3675 C C . HIS A 1 477 ? -7.135 -32.902 15.797 1.00 89.62 477 HIS A C 1
ATOM 3677 O O . HIS A 1 477 ? -8.152 -33.593 15.839 1.00 89.62 477 HIS A O 1
ATOM 3683 N N . TRP A 1 478 ? -6.858 -32.080 14.788 1.00 91.50 478 TRP A N 1
ATOM 3684 C CA . TRP A 1 478 ? -7.700 -31.957 13.616 1.00 91.50 478 TRP A CA 1
ATOM 3685 C C . TRP A 1 478 ? -7.785 -33.272 12.840 1.00 91.50 478 TRP A C 1
ATOM 3687 O O . TRP A 1 478 ? -8.887 -33.744 12.577 1.00 91.50 478 TRP A O 1
ATOM 3697 N N . GLN A 1 479 ? -6.653 -33.924 12.567 1.00 89.25 479 GLN A N 1
ATOM 3698 C CA . GLN A 1 479 ? -6.610 -35.218 11.883 1.00 89.25 479 GLN A CA 1
ATOM 3699 C C . GLN A 1 479 ? -7.459 -36.282 12.599 1.00 89.25 479 GLN A C 1
ATOM 3701 O O . GLN A 1 479 ? -8.244 -36.996 11.964 1.00 89.25 479 GLN A O 1
ATOM 3706 N N . ARG A 1 480 ? -7.334 -36.380 13.930 1.00 89.31 480 ARG A N 1
ATOM 3707 C CA . ARG A 1 480 ? -8.141 -37.310 14.738 1.00 89.31 480 ARG A CA 1
ATOM 3708 C C . ARG A 1 480 ? -9.628 -36.983 14.657 1.00 89.31 480 ARG A C 1
ATOM 3710 O O . ARG A 1 480 ? -10.437 -37.892 14.502 1.00 89.31 480 ARG A O 1
ATOM 3717 N N . PHE A 1 481 ? -9.979 -35.700 14.732 1.00 90.94 481 PHE A N 1
ATOM 3718 C CA . PHE A 1 481 ? -11.364 -35.238 14.681 1.00 90.94 481 PHE A CA 1
ATOM 3719 C C . PHE A 1 481 ? -12.025 -35.517 13.324 1.00 90.94 481 PHE A C 1
ATOM 3721 O O . PHE A 1 481 ? -13.132 -36.050 13.275 1.00 90.94 481 PHE A O 1
ATOM 3728 N N . VAL A 1 482 ? -11.326 -35.235 12.221 1.00 90.50 482 VAL A N 1
ATOM 3729 C CA . VAL A 1 482 ? -11.805 -35.518 10.857 1.00 90.50 482 VAL A CA 1
ATOM 3730 C C . VAL A 1 482 ? -12.004 -37.016 10.633 1.00 90.50 482 VAL A C 1
ATOM 3732 O O . VAL A 1 482 ? -12.898 -37.408 9.895 1.00 90.50 482 VAL A O 1
ATOM 3735 N N . SER A 1 483 ? -11.218 -37.867 11.294 1.00 89.25 483 SER A N 1
ATOM 3736 C CA . SER A 1 483 ? -11.290 -39.327 11.145 1.00 89.25 483 SER A CA 1
ATOM 3737 C C . SER A 1 483 ? -12.423 -39.991 11.949 1.00 89.25 483 SER A C 1
ATOM 3739 O O . SER A 1 483 ? -12.582 -41.213 11.904 1.00 89.25 483 SER A O 1
ATOM 3741 N N . LEU A 1 484 ? -13.235 -39.228 12.691 1.00 91.12 484 LEU A N 1
ATOM 3742 C CA . LEU A 1 484 ? -14.347 -39.777 13.470 1.00 91.12 484 LEU A CA 1
ATOM 3743 C C . LEU A 1 484 ? -15.465 -40.289 12.547 1.00 91.12 484 LEU A C 1
ATOM 3745 O O . LEU A 1 484 ? -16.202 -39.508 11.947 1.00 91.12 484 LEU A O 1
ATOM 3749 N N . LYS A 1 485 ? -15.653 -41.617 12.494 1.00 88.88 485 LYS A N 1
ATOM 3750 C CA . LYS A 1 485 ? -16.677 -42.277 11.655 1.00 88.88 485 LYS A CA 1
ATOM 3751 C C . LYS A 1 485 ? -18.098 -41.697 11.800 1.00 88.88 485 LYS A C 1
ATOM 3753 O O . LYS A 1 485 ? -18.727 -41.485 10.765 1.00 88.88 485 LYS A O 1
ATOM 3758 N N . PRO A 1 486 ? -18.612 -41.395 13.015 1.00 89.25 486 PRO A N 1
ATOM 3759 C CA . PRO A 1 486 ? -19.949 -40.812 13.166 1.00 89.25 486 PRO A CA 1
ATOM 3760 C C . PRO A 1 486 ? -20.084 -39.429 12.519 1.00 89.25 486 PRO A C 1
ATOM 3762 O O . PRO A 1 486 ? -21.141 -39.097 11.997 1.00 89.25 486 PRO A O 1
ATOM 3765 N N . LEU A 1 487 ? -19.009 -38.638 12.532 1.00 89.69 487 LEU A N 1
ATOM 3766 C CA . LEU A 1 487 ? -18.977 -37.307 11.933 1.00 89.69 487 LEU A CA 1
ATOM 3767 C C . LEU A 1 487 ? -18.826 -37.395 10.408 1.00 89.69 487 LEU A C 1
ATOM 3769 O O . LEU A 1 487 ? -19.554 -36.730 9.677 1.00 89.69 487 LEU A O 1
ATOM 3773 N N . LEU A 1 488 ? -17.937 -38.269 9.921 1.00 89.75 488 LEU A N 1
ATOM 3774 C CA . LEU A 1 488 ? -17.734 -38.509 8.487 1.00 89.75 488 LEU A CA 1
ATOM 3775 C C . LEU A 1 488 ? -18.993 -39.002 7.773 1.00 89.75 488 LEU A C 1
ATOM 3777 O O . LEU A 1 488 ? -19.170 -38.688 6.600 1.00 89.75 488 LEU A O 1
ATOM 3781 N N . ALA A 1 489 ? -19.860 -39.752 8.459 1.00 89.75 489 ALA A N 1
ATOM 3782 C CA . ALA A 1 489 ? -21.124 -40.230 7.902 1.00 89.75 489 ALA A CA 1
ATOM 3783 C C . ALA A 1 489 ? -22.110 -39.096 7.559 1.00 89.75 489 ALA A C 1
ATOM 3785 O O . ALA A 1 489 ? -22.982 -39.293 6.716 1.00 89.75 489 ALA A O 1
ATOM 3786 N N . GLN A 1 490 ? -21.964 -37.926 8.193 1.00 92.19 490 GLN A N 1
ATOM 3787 C CA . GLN A 1 490 ? -22.813 -36.748 7.980 1.00 92.19 490 GLN A CA 1
ATOM 3788 C C . GLN A 1 490 ? -22.208 -35.726 7.007 1.00 92.19 490 GLN A C 1
ATOM 3790 O O . GLN A 1 490 ? -22.846 -34.727 6.682 1.00 92.19 490 GLN A O 1
ATOM 3795 N N . LEU A 1 491 ? -20.974 -35.951 6.554 1.00 92.25 491 LEU A N 1
ATOM 3796 C CA . LEU A 1 491 ? -20.227 -35.032 5.700 1.00 92.25 491 LEU A CA 1
ATOM 3797 C C . LEU A 1 491 ? -20.226 -35.489 4.234 1.00 92.25 491 LEU A C 1
ATOM 3799 O O . LEU A 1 491 ? -20.617 -36.618 3.925 1.00 92.25 491 LEU A O 1
ATOM 3803 N N . PRO A 1 492 ? -19.800 -34.620 3.300 1.00 91.44 492 PRO A N 1
ATOM 3804 C CA . PRO A 1 492 ? -19.821 -34.959 1.887 1.00 91.44 492 PRO A CA 1
ATOM 3805 C C . PRO A 1 492 ? -18.965 -36.192 1.549 1.00 91.44 492 PRO A C 1
ATOM 3807 O O . PRO A 1 492 ? -17.863 -36.378 2.067 1.00 91.44 492 PRO A O 1
ATOM 3810 N N . ARG A 1 493 ? -19.462 -37.046 0.642 1.00 90.44 493 ARG A N 1
ATOM 3811 C CA . ARG A 1 493 ? -18.849 -38.356 0.323 1.00 90.44 493 ARG A CA 1
ATOM 3812 C C . ARG A 1 493 ? -17.422 -38.251 -0.218 1.00 90.44 493 ARG A C 1
ATOM 3814 O O . ARG A 1 493 ? -16.644 -39.192 -0.065 1.00 90.44 493 ARG A O 1
ATOM 3821 N N . SER A 1 494 ? -17.091 -37.145 -0.883 1.00 92.31 494 SER A N 1
ATOM 3822 C CA . SER A 1 494 ? -15.745 -36.877 -1.398 1.00 92.31 494 SER A CA 1
ATOM 3823 C C . SER A 1 494 ? -14.718 -36.815 -0.259 1.00 92.31 494 SER A C 1
ATOM 3825 O O . SER A 1 494 ? -13.652 -37.421 -0.369 1.00 92.31 494 SER A O 1
ATOM 3827 N N . LEU A 1 495 ? -15.079 -36.198 0.874 1.00 92.00 495 LEU A N 1
ATOM 3828 C CA . LEU A 1 495 ? -14.253 -36.147 2.072 1.00 92.00 495 LEU A CA 1
ATOM 3829 C C . LEU A 1 495 ? -14.069 -37.548 2.652 1.00 92.00 495 LEU A C 1
ATOM 3831 O O . LEU A 1 495 ? -12.937 -37.956 2.867 1.00 92.00 495 LEU A O 1
ATOM 3835 N N . SER A 1 496 ? -15.138 -38.330 2.833 1.00 89.94 496 SER A N 1
ATOM 3836 C CA . SER A 1 496 ? -15.014 -39.697 3.366 1.00 89.94 496 SER A CA 1
ATOM 3837 C C . SER A 1 496 ? -14.077 -40.566 2.513 1.00 89.94 496 SER A C 1
ATOM 3839 O O . SER A 1 496 ? -13.254 -41.297 3.058 1.00 89.94 496 SER A O 1
ATOM 3841 N N . ARG A 1 497 ? -14.156 -40.450 1.177 1.00 90.50 497 ARG A N 1
ATOM 3842 C CA . ARG A 1 497 ? -13.246 -41.140 0.244 1.00 90.50 497 ARG A CA 1
ATOM 3843 C C . ARG A 1 497 ? -11.802 -40.670 0.389 1.00 90.50 497 ARG A C 1
ATOM 3845 O O . ARG A 1 497 ? -10.903 -41.505 0.414 1.00 90.50 497 ARG A O 1
ATOM 3852 N N . LEU A 1 498 ? -11.580 -39.360 0.497 1.00 91.88 498 LEU A N 1
ATOM 3853 C CA . LEU A 1 498 ? -10.248 -38.792 0.698 1.00 91.88 498 LEU A CA 1
ATOM 3854 C C . LEU A 1 498 ? -9.638 -39.247 2.030 1.00 91.88 498 LEU A C 1
ATOM 3856 O O . LEU A 1 498 ? -8.474 -39.618 2.066 1.00 91.88 498 LEU A O 1
ATOM 3860 N N . ILE A 1 499 ? -10.412 -39.261 3.116 1.00 91.44 499 ILE A N 1
ATOM 3861 C CA . ILE A 1 499 ? -9.920 -39.683 4.433 1.00 91.44 499 ILE A CA 1
ATOM 3862 C C . ILE A 1 499 ? -9.608 -41.182 4.458 1.00 91.44 499 ILE A C 1
ATOM 3864 O O . ILE A 1 499 ? -8.539 -41.561 4.931 1.00 91.44 499 ILE A O 1
ATOM 3868 N N . ALA A 1 500 ? -10.473 -42.029 3.887 1.00 88.50 500 ALA A N 1
ATOM 3869 C CA . ALA A 1 500 ? -10.199 -43.463 3.742 1.00 88.50 500 ALA A CA 1
ATOM 3870 C C . ALA A 1 500 ? -8.919 -43.714 2.925 1.00 88.50 500 ALA A C 1
ATOM 3872 O O . ALA A 1 500 ? -8.088 -44.550 3.282 1.00 88.50 500 ALA A O 1
ATOM 3873 N N . TYR A 1 501 ? -8.727 -42.935 1.857 1.00 89.44 501 TYR A N 1
ATOM 3874 C CA . TYR A 1 501 ? -7.506 -42.955 1.067 1.00 89.44 501 TYR A CA 1
ATOM 3875 C C . TYR A 1 501 ? -6.279 -42.557 1.896 1.00 89.44 501 TYR A C 1
ATOM 3877 O O . TYR A 1 501 ? -5.325 -43.329 1.954 1.00 89.44 501 TYR A O 1
ATOM 3885 N N . LEU A 1 502 ? -6.302 -41.401 2.568 1.00 89.19 502 LEU A N 1
ATOM 3886 C CA . LEU A 1 502 ? -5.173 -40.879 3.348 1.00 89.19 502 LEU A CA 1
ATOM 3887 C C . LEU A 1 502 ? -4.788 -41.802 4.515 1.00 89.19 502 LEU A C 1
ATOM 3889 O O . LEU A 1 502 ? -3.602 -41.987 4.771 1.00 89.19 502 LEU A O 1
ATOM 3893 N N . ASN A 1 503 ? -5.767 -42.465 5.136 1.00 86.88 503 ASN A N 1
ATOM 3894 C CA . ASN A 1 503 ? -5.553 -43.472 6.181 1.00 86.88 503 ASN A CA 1
ATOM 3895 C C . ASN A 1 503 ? -5.096 -44.844 5.643 1.00 86.88 503 ASN A C 1
ATOM 3897 O O . ASN A 1 503 ? -4.939 -45.785 6.416 1.00 86.88 503 ASN A O 1
ATOM 3901 N N . SER A 1 504 ? -4.853 -44.967 4.334 1.00 81.50 504 SER A N 1
ATOM 3902 C CA . SER A 1 504 ? -4.415 -46.203 3.665 1.00 81.50 504 SER A CA 1
ATOM 3903 C C . SER A 1 504 ? -5.404 -47.373 3.776 1.00 81.50 504 SER A C 1
ATOM 3905 O O . SER A 1 504 ? -5.013 -48.529 3.637 1.00 81.50 504 SER A O 1
ATOM 3907 N N . GLU A 1 505 ? -6.699 -47.091 3.962 1.00 79.00 505 GLU A N 1
ATOM 3908 C CA . GLU A 1 505 ? -7.763 -48.105 3.853 1.00 79.00 505 GLU A CA 1
ATOM 3909 C C . GLU A 1 505 ? -7.977 -48.536 2.387 1.00 79.00 505 GLU A C 1
ATOM 3911 O O . GLU A 1 505 ? -8.535 -49.598 2.112 1.00 79.00 505 GLU A O 1
ATOM 3916 N N . VAL A 1 506 ? -7.505 -47.715 1.442 1.00 74.38 506 VAL A N 1
ATOM 3917 C CA . VAL A 1 506 ? -7.542 -47.945 -0.005 1.00 74.38 506 VAL A CA 1
ATOM 3918 C C . VAL A 1 506 ? -6.115 -47.903 -0.561 1.00 74.38 506 VAL A C 1
ATOM 3920 O O . VAL A 1 506 ? -5.403 -46.916 -0.377 1.00 74.38 506 VAL A O 1
ATOM 3923 N N . THR A 1 507 ? -5.703 -48.965 -1.259 1.00 70.56 507 THR A N 1
ATOM 3924 C CA . THR A 1 507 ? -4.345 -49.128 -1.817 1.00 70.56 507 THR A CA 1
ATOM 3925 C C . THR A 1 507 ? -4.181 -48.592 -3.242 1.00 70.56 507 THR A C 1
ATOM 3927 O O . THR A 1 507 ? -3.059 -48.473 -3.728 1.00 70.56 507 THR A O 1
ATOM 3930 N N . THR A 1 508 ? -5.276 -48.267 -3.934 1.00 76.25 508 THR A N 1
ATOM 3931 C CA . THR A 1 508 ? -5.240 -47.660 -5.274 1.00 76.25 508 THR A CA 1
ATOM 3932 C C . THR A 1 508 ? -4.857 -46.180 -5.195 1.00 76.25 508 THR A C 1
ATOM 3934 O O . THR A 1 508 ? -5.253 -45.547 -4.219 1.00 76.25 508 THR A O 1
ATOM 3937 N N . PRO A 1 509 ? -4.174 -45.605 -6.205 1.00 73.81 509 PRO A N 1
ATOM 3938 C CA . PRO A 1 509 ? -3.805 -44.184 -6.234 1.00 73.81 509 PRO A CA 1
ATOM 3939 C C . PRO A 1 509 ? -5.023 -43.251 -6.146 1.00 73.81 509 PRO A C 1
ATOM 3941 O O . PRO A 1 509 ? -6.142 -43.641 -6.499 1.00 73.81 509 PRO A O 1
ATOM 3944 N N . ALA A 1 510 ? -4.803 -42.021 -5.665 1.00 78.81 510 ALA A N 1
ATOM 3945 C CA . ALA A 1 510 ? -5.864 -41.032 -5.483 1.00 78.81 510 ALA A CA 1
ATOM 3946 C C . ALA A 1 510 ? -6.619 -40.801 -6.795 1.00 78.81 510 ALA A C 1
ATOM 3948 O O . ALA A 1 510 ? -6.020 -40.653 -7.860 1.00 78.81 510 ALA A O 1
ATOM 3949 N N . THR A 1 511 ? -7.948 -40.726 -6.723 1.00 85.19 511 THR A N 1
ATOM 3950 C CA . THR A 1 511 ? -8.736 -40.267 -7.870 1.00 85.19 511 THR A CA 1
ATOM 3951 C C . THR A 1 511 ? -8.352 -38.815 -8.189 1.00 85.19 511 THR A C 1
ATOM 3953 O O . THR A 1 511 ? -8.366 -37.994 -7.264 1.00 85.19 511 THR A O 1
ATOM 3956 N N . PRO A 1 512 ? -8.046 -38.467 -9.455 1.00 86.19 512 PRO A N 1
ATOM 3957 C CA . PRO A 1 512 ? -7.765 -37.085 -9.835 1.00 86.19 512 PRO A CA 1
ATOM 3958 C C . PRO A 1 512 ? -8.893 -36.142 -9.394 1.00 86.19 512 PRO A C 1
ATOM 3960 O O . PRO A 1 512 ? -10.075 -36.466 -9.512 1.00 86.19 512 PRO A O 1
ATOM 3963 N N . GLY A 1 513 ? -8.528 -34.992 -8.841 1.00 89.75 513 GLY A N 1
ATOM 3964 C CA . GLY A 1 513 ? -9.411 -33.936 -8.360 1.00 89.75 513 GLY A CA 1
ATOM 3965 C C . GLY A 1 513 ? -10.018 -34.181 -6.979 1.00 89.75 513 GLY A C 1
ATOM 3966 O O . GLY A 1 513 ? -10.704 -33.300 -6.462 1.00 89.75 513 GLY A O 1
ATOM 3967 N N . LEU A 1 514 ? -9.780 -35.336 -6.341 1.00 93.25 514 LEU A N 1
ATOM 3968 C CA . LEU A 1 514 ? -10.487 -35.721 -5.112 1.00 93.25 514 LEU A CA 1
ATOM 3969 C C . LEU A 1 514 ? -10.284 -34.727 -3.957 1.00 93.25 514 LEU A C 1
ATOM 3971 O O . LEU A 1 514 ? -11.253 -34.371 -3.288 1.00 93.25 514 LEU A O 1
ATOM 3975 N N . MET A 1 515 ? -9.054 -34.246 -3.738 1.00 94.38 515 MET A N 1
ATOM 3976 C CA . MET A 1 515 ? -8.764 -33.271 -2.677 1.00 94.38 515 MET A CA 1
ATOM 3977 C C . MET A 1 515 ? -9.435 -31.918 -2.945 1.00 94.38 515 MET A C 1
ATOM 3979 O O . MET A 1 515 ? -10.071 -31.346 -2.056 1.00 94.38 515 MET A O 1
ATOM 3983 N N . ALA A 1 516 ? -9.338 -31.423 -4.181 1.00 93.00 516 ALA A N 1
ATOM 3984 C CA . ALA A 1 516 ? -9.955 -30.165 -4.585 1.00 93.00 516 ALA A CA 1
ATOM 3985 C C . ALA A 1 516 ? -11.488 -30.222 -4.476 1.00 93.00 516 ALA A C 1
ATOM 3987 O O . ALA A 1 516 ? -12.101 -29.275 -3.978 1.00 93.00 516 ALA A O 1
ATOM 3988 N N . GLN A 1 517 ? -12.093 -31.344 -4.878 1.00 94.19 517 GLN A N 1
ATOM 3989 C CA . GLN A 1 517 ? -13.530 -31.590 -4.766 1.00 94.19 517 GLN A CA 1
ATOM 3990 C C . GLN A 1 517 ? -13.983 -31.649 -3.301 1.00 94.19 517 GLN A C 1
ATOM 3992 O O . GLN A 1 517 ? -14.972 -31.009 -2.944 1.00 94.19 517 GLN A O 1
ATOM 3997 N N . ALA A 1 518 ? -13.233 -32.345 -2.438 1.00 93.38 518 ALA A N 1
ATOM 3998 C CA . ALA A 1 518 ? -13.538 -32.430 -1.011 1.00 93.38 518 ALA A CA 1
ATOM 3999 C C . ALA A 1 518 ? -13.547 -31.059 -0.329 1.00 93.38 518 ALA A C 1
ATOM 4001 O O . ALA A 1 518 ? -14.408 -30.796 0.505 1.00 93.38 518 ALA A O 1
ATOM 4002 N N . ALA A 1 519 ? -12.640 -30.158 -0.710 1.00 94.62 519 ALA A N 1
ATOM 4003 C CA . ALA A 1 519 ? -12.644 -28.789 -0.206 1.00 94.62 519 ALA A CA 1
ATOM 4004 C C . ALA A 1 519 ? -13.766 -27.924 -0.812 1.00 94.62 519 ALA A C 1
ATOM 4006 O O . ALA A 1 519 ? -14.327 -27.072 -0.122 1.00 94.62 519 ALA A O 1
ATOM 4007 N N . LEU A 1 520 ? -14.101 -28.124 -2.093 1.00 93.38 520 LEU A N 1
ATOM 4008 C CA . LEU A 1 520 ? -15.128 -27.353 -2.806 1.00 93.38 520 LEU A CA 1
ATOM 4009 C C . LEU A 1 520 ? -16.521 -27.514 -2.180 1.00 93.38 520 LEU A C 1
ATOM 4011 O O . LEU A 1 520 ? -17.267 -26.539 -2.089 1.00 93.38 520 LEU A O 1
ATOM 4015 N N . GLU A 1 521 ? -16.853 -28.716 -1.707 1.00 93.19 521 GLU A N 1
ATOM 4016 C CA . GLU A 1 521 ? -18.162 -29.048 -1.124 1.00 93.19 521 GLU A CA 1
ATOM 4017 C C . GLU A 1 521 ? -18.446 -28.324 0.211 1.00 93.19 521 GLU A C 1
ATOM 4019 O O . GLU A 1 521 ? -19.594 -28.273 0.647 1.00 93.19 521 GLU A O 1
ATOM 4024 N N . PHE A 1 522 ? -17.443 -27.674 0.821 1.00 91.19 522 PHE A N 1
ATOM 4025 C CA . PHE A 1 522 ? -17.625 -26.802 1.993 1.00 91.19 522 PHE A CA 1
ATOM 4026 C C . PHE A 1 522 ? -18.031 -25.357 1.646 1.00 91.19 522 PHE A C 1
ATOM 4028 O O . PHE A 1 522 ? -18.269 -24.552 2.550 1.00 91.19 522 PHE A O 1
ATOM 4035 N N . GLY A 1 523 ? -18.138 -25.027 0.356 1.00 89.81 523 GLY A N 1
ATOM 4036 C CA . GLY A 1 523 ? -18.527 -23.708 -0.139 1.00 89.81 523 GLY A CA 1
ATOM 4037 C C . GLY A 1 523 ? -17.355 -22.731 -0.289 1.00 89.81 523 GLY A C 1
ATOM 4038 O O . GLY A 1 523 ? -16.280 -22.901 0.287 1.00 89.81 523 GLY A O 1
ATOM 4039 N N . ALA A 1 524 ? -17.570 -21.669 -1.074 1.00 88.12 524 ALA A N 1
ATOM 4040 C CA . ALA A 1 524 ? -16.518 -20.727 -1.474 1.00 88.12 524 ALA A CA 1
ATOM 4041 C C . ALA A 1 524 ? -15.797 -20.061 -0.286 1.00 88.12 524 ALA A C 1
ATOM 4043 O O . ALA A 1 524 ? -14.583 -19.883 -0.335 1.00 88.12 524 ALA A O 1
ATOM 4044 N N . SER A 1 525 ? -16.520 -19.755 0.797 1.00 88.69 525 SER A N 1
ATOM 4045 C CA . SER A 1 525 ? -15.968 -19.094 1.989 1.00 88.69 525 SER A CA 1
ATOM 4046 C C . SER A 1 525 ? -14.937 -19.940 2.743 1.00 88.69 525 SER A C 1
ATOM 4048 O O . SER A 1 525 ? -14.040 -19.386 3.372 1.00 88.69 525 SER A O 1
ATOM 4050 N N . TRP A 1 526 ? -15.055 -21.271 2.686 1.00 90.31 526 TRP A N 1
ATOM 4051 C CA . TRP A 1 526 ? -14.247 -22.195 3.496 1.00 90.31 526 TRP A CA 1
ATOM 4052 C C . TRP A 1 526 ? -13.346 -23.101 2.667 1.00 90.31 526 TRP A C 1
ATOM 4054 O O . TRP A 1 526 ? -12.450 -23.734 3.221 1.00 90.31 526 TRP A O 1
ATOM 4064 N N . ARG A 1 527 ? -13.534 -23.123 1.343 1.00 94.50 527 ARG A N 1
ATOM 4065 C CA . ARG A 1 527 ? -12.742 -23.922 0.405 1.00 94.50 527 ARG A CA 1
ATOM 4066 C C . ARG A 1 527 ? -11.238 -23.757 0.618 1.00 94.50 527 ARG A C 1
ATOM 4068 O O . ARG A 1 527 ? -10.536 -24.758 0.670 1.00 94.50 527 ARG A O 1
ATOM 4075 N N . ALA A 1 528 ? -10.747 -22.523 0.756 1.00 95.31 528 ALA A N 1
ATOM 4076 C CA . ALA A 1 528 ? -9.316 -22.252 0.925 1.00 95.31 528 ALA A CA 1
ATOM 4077 C C . ALA A 1 528 ? -8.756 -22.872 2.218 1.00 95.31 528 ALA A C 1
ATOM 4079 O O . ALA A 1 528 ? -7.783 -23.619 2.162 1.00 95.31 528 ALA A O 1
ATOM 4080 N N . LEU A 1 529 ? -9.411 -22.626 3.360 1.00 94.81 529 LEU A N 1
ATOM 4081 C CA . LEU A 1 529 ? -9.033 -23.216 4.648 1.00 94.81 529 LEU A CA 1
ATOM 4082 C C . LEU A 1 529 ? -9.062 -24.745 4.582 1.00 94.81 529 LEU A C 1
ATOM 4084 O O . LEU A 1 529 ? -8.083 -25.398 4.930 1.00 94.81 529 LEU A O 1
ATOM 4088 N N . MET A 1 530 ? -10.172 -25.317 4.110 1.00 95.25 530 MET A N 1
ATOM 4089 C CA . MET A 1 530 ? -10.332 -26.768 4.040 1.00 95.25 530 MET A CA 1
ATOM 4090 C C . MET A 1 530 ? -9.274 -27.403 3.143 1.00 95.25 530 MET A C 1
ATOM 4092 O O . MET A 1 530 ? -8.684 -28.407 3.527 1.00 95.25 530 MET A O 1
ATOM 4096 N N . LEU A 1 531 ? -8.978 -26.802 1.989 1.00 96.25 531 LEU A N 1
ATOM 4097 C CA . LEU A 1 531 ? -7.963 -27.319 1.079 1.00 96.25 531 LEU A CA 1
ATOM 4098 C C . LEU A 1 531 ? -6.566 -27.309 1.711 1.00 96.25 531 LEU A C 1
ATOM 4100 O O . LEU A 1 531 ? -5.871 -28.318 1.640 1.00 96.25 531 LEU A O 1
ATOM 4104 N N . ILE A 1 532 ? -6.181 -26.218 2.383 1.00 96.56 532 ILE A N 1
ATOM 4105 C CA . ILE A 1 532 ? -4.894 -26.130 3.090 1.00 96.56 532 ILE A CA 1
ATOM 4106 C C . ILE A 1 532 ? -4.804 -27.187 4.199 1.00 96.56 532 ILE A C 1
ATOM 4108 O O . ILE A 1 532 ? -3.787 -27.860 4.330 1.00 96.56 532 ILE A O 1
ATOM 4112 N N . ARG A 1 533 ? -5.871 -27.374 4.982 1.00 95.25 533 ARG A N 1
ATOM 4113 C CA . ARG A 1 533 ? -5.884 -28.331 6.101 1.00 95.25 533 ARG A CA 1
ATOM 4114 C C . ARG A 1 533 ? -5.899 -29.789 5.641 1.00 95.25 533 ARG A C 1
ATOM 4116 O O . ARG A 1 533 ? -5.306 -30.642 6.294 1.00 95.25 533 ARG A O 1
ATOM 4123 N N . LEU A 1 534 ? -6.550 -30.089 4.517 1.00 94.81 534 LEU A N 1
ATOM 4124 C CA . LEU A 1 534 ? -6.490 -31.413 3.891 1.00 94.81 534 LEU A CA 1
ATOM 4125 C C . LEU A 1 534 ? -5.106 -31.684 3.287 1.00 94.81 534 LEU A C 1
ATOM 4127 O O . LEU A 1 534 ? -4.598 -32.796 3.419 1.00 94.81 534 LEU A O 1
ATOM 4131 N N . ALA A 1 535 ? -4.475 -30.669 2.691 1.00 95.00 535 ALA A N 1
ATOM 4132 C CA . ALA A 1 535 ? -3.096 -30.740 2.218 1.00 95.00 535 ALA A CA 1
ATOM 4133 C C . ALA A 1 535 ? -2.106 -30.989 3.366 1.00 95.00 535 ALA A C 1
ATOM 4135 O O . ALA A 1 535 ? -1.264 -31.875 3.258 1.00 95.00 535 ALA A O 1
ATOM 4136 N N . GLU A 1 536 ? -2.238 -30.277 4.488 1.00 94.81 536 GLU A N 1
ATOM 4137 C CA . GLU A 1 536 ? -1.435 -30.502 5.699 1.00 94.81 536 GLU A CA 1
ATOM 4138 C C . GLU A 1 536 ? -1.532 -31.956 6.173 1.00 94.81 536 GLU A C 1
ATOM 4140 O O . GLU A 1 536 ? -0.519 -32.599 6.443 1.00 94.81 536 GLU A O 1
ATOM 4145 N N . MET A 1 537 ? -2.746 -32.516 6.191 1.00 92.81 537 MET A N 1
ATOM 4146 C CA . MET A 1 537 ? -2.956 -33.913 6.564 1.00 92.81 537 MET A CA 1
ATOM 4147 C C . MET A 1 537 ? -2.310 -34.884 5.564 1.00 92.81 537 MET A C 1
ATOM 4149 O O . MET A 1 537 ? -1.680 -35.856 5.973 1.00 92.81 537 MET A O 1
ATOM 4153 N N . ALA A 1 538 ? -2.423 -34.619 4.259 1.00 92.31 538 ALA A N 1
ATOM 4154 C CA . ALA A 1 538 ? -1.786 -35.435 3.227 1.00 92.31 538 ALA A CA 1
ATOM 4155 C C . ALA A 1 538 ? -0.251 -35.411 3.322 1.00 92.31 538 ALA A C 1
ATOM 4157 O O . ALA A 1 538 ? 0.380 -36.458 3.166 1.00 92.31 538 ALA A O 1
ATOM 4158 N N . LEU A 1 539 ? 0.339 -34.252 3.643 1.00 92.06 539 LEU A N 1
ATOM 4159 C CA . LEU A 1 539 ? 1.776 -34.098 3.887 1.00 92.06 539 LEU A CA 1
ATOM 4160 C C . LEU A 1 539 ? 2.222 -34.897 5.112 1.00 92.06 539 LEU A C 1
ATOM 4162 O O . LEU A 1 539 ? 3.173 -35.668 5.016 1.00 92.06 539 LEU A O 1
ATOM 4166 N N . HIS A 1 540 ? 1.504 -34.783 6.235 1.00 90.00 540 HIS A N 1
ATOM 4167 C CA . HIS A 1 540 ? 1.807 -35.553 7.445 1.00 90.00 540 HIS A CA 1
ATOM 4168 C C . HIS A 1 540 ? 1.733 -37.067 7.222 1.00 90.00 540 HIS A C 1
ATOM 4170 O O . HIS A 1 540 ? 2.517 -37.810 7.807 1.00 90.00 540 HIS A O 1
ATOM 4176 N N . MET A 1 541 ? 0.818 -37.527 6.365 1.00 88.38 541 MET A N 1
ATOM 4177 C CA . MET A 1 541 ? 0.666 -38.944 6.016 1.00 88.38 541 MET A CA 1
ATOM 4178 C C . MET A 1 541 ? 1.583 -39.401 4.865 1.00 88.38 541 MET A C 1
ATOM 4180 O O . MET A 1 541 ? 1.512 -40.559 4.459 1.00 88.38 541 MET A O 1
ATOM 4184 N N . GLY A 1 542 ? 2.426 -38.521 4.312 1.00 88.00 542 GLY A N 1
ATOM 4185 C CA . GLY A 1 542 ? 3.355 -38.852 3.226 1.00 88.00 542 GLY A CA 1
ATOM 4186 C C . GLY A 1 542 ? 2.687 -39.181 1.882 1.00 88.00 542 GLY A C 1
ATOM 4187 O O . GLY A 1 542 ? 3.286 -39.850 1.042 1.00 88.00 542 GLY A O 1
ATOM 4188 N N . ARG A 1 543 ? 1.445 -38.734 1.654 1.00 88.62 543 ARG A N 1
ATOM 4189 C CA . ARG A 1 543 ? 0.653 -39.034 0.445 1.00 88.62 543 ARG A CA 1
ATOM 4190 C C . ARG A 1 543 ? 0.785 -37.936 -0.603 1.00 88.62 543 ARG A C 1
ATOM 4192 O O . ARG A 1 543 ? -0.163 -37.206 -0.888 1.00 88.62 543 ARG A O 1
ATOM 4199 N N . LEU A 1 544 ? 1.985 -37.819 -1.177 1.00 88.44 544 LEU A N 1
ATOM 4200 C CA . LEU A 1 544 ? 2.283 -36.823 -2.218 1.00 88.44 544 LEU A CA 1
ATOM 4201 C C . LEU A 1 544 ? 1.481 -37.044 -3.513 1.00 88.44 544 LEU A C 1
ATOM 4203 O O . LEU A 1 544 ? 1.236 -36.108 -4.267 1.00 88.44 544 LEU A O 1
ATOM 4207 N N . ASP A 1 545 ? 1.018 -38.268 -3.744 1.00 86.38 545 ASP A N 1
ATOM 4208 C CA . ASP A 1 545 ? 0.157 -38.644 -4.867 1.00 86.38 545 ASP A CA 1
ATOM 4209 C C . ASP A 1 545 ? -1.258 -38.036 -4.807 1.00 86.38 545 ASP A C 1
ATOM 4211 O O . ASP A 1 545 ? -1.972 -38.050 -5.807 1.00 86.38 545 ASP A O 1
ATOM 4215 N N . ALA A 1 546 ? -1.658 -37.455 -3.671 1.00 89.31 546 ALA A N 1
ATOM 4216 C CA . ALA A 1 546 ? -2.906 -36.703 -3.544 1.00 89.31 546 ALA A CA 1
ATOM 4217 C C . ALA A 1 546 ? -2.839 -35.282 -4.148 1.00 89.31 546 ALA A C 1
ATOM 4219 O O . ALA A 1 546 ? -3.882 -34.636 -4.288 1.00 89.31 546 ALA A O 1
ATOM 4220 N N . PHE A 1 547 ? -1.643 -34.781 -4.487 1.00 91.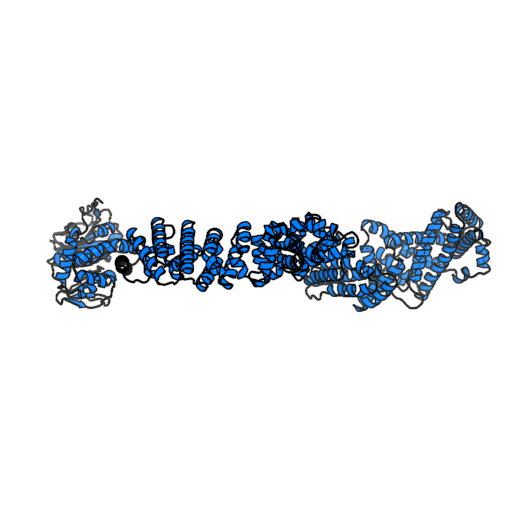75 547 PHE A N 1
ATOM 4221 C CA . PHE A 1 547 ? -1.420 -33.435 -5.028 1.00 91.75 547 PHE A CA 1
ATOM 4222 C C . PHE A 1 547 ? -1.377 -33.437 -6.553 1.00 91.75 547 PHE A C 1
ATOM 4224 O O . PHE A 1 547 ? -0.322 -33.338 -7.177 1.00 91.75 547 PHE A O 1
ATOM 4231 N N . ASP A 1 548 ? -2.550 -33.535 -7.163 1.00 91.31 548 ASP A N 1
ATOM 4232 C CA . ASP A 1 548 ? -2.690 -33.379 -8.604 1.00 91.31 548 ASP A CA 1
ATOM 4233 C C . ASP A 1 548 ? -2.745 -31.899 -9.033 1.00 91.31 548 ASP A C 1
ATOM 4235 O O . ASP A 1 548 ? -2.704 -30.972 -8.216 1.00 91.31 548 ASP A O 1
ATOM 4239 N N . THR A 1 549 ? -2.860 -31.658 -10.341 1.00 92.12 549 THR A N 1
ATOM 4240 C CA . THR A 1 549 ? -2.914 -30.304 -10.910 1.00 92.12 549 THR A CA 1
ATOM 4241 C C . THR A 1 549 ? -4.044 -29.466 -10.306 1.00 92.12 549 THR A C 1
ATOM 4243 O O . THR A 1 549 ? -3.855 -28.278 -10.053 1.00 92.12 549 THR A O 1
ATOM 4246 N N . GLN A 1 550 ? -5.214 -30.064 -10.043 1.00 92.94 550 GLN A N 1
ATOM 4247 C CA . GLN A 1 550 ? -6.371 -29.349 -9.495 1.00 92.94 550 GLN A CA 1
ATOM 4248 C C . GLN A 1 550 ? -6.174 -28.974 -8.022 1.00 92.94 550 GLN A C 1
ATOM 4250 O O . GLN A 1 550 ? -6.534 -27.863 -7.622 1.00 92.94 550 GLN A O 1
ATOM 4255 N N . ALA A 1 551 ? -5.592 -29.870 -7.220 1.00 93.81 551 ALA A N 1
ATOM 4256 C CA . ALA A 1 551 ? -5.249 -29.597 -5.830 1.00 93.81 551 ALA A CA 1
ATOM 4257 C C . ALA A 1 551 ? -4.205 -28.477 -5.729 1.00 93.81 551 ALA A C 1
ATOM 4259 O O . ALA A 1 551 ? -4.417 -27.511 -4.996 1.00 93.81 551 ALA A O 1
ATOM 4260 N N . LEU A 1 552 ? -3.126 -28.551 -6.517 1.00 95.12 552 LEU A N 1
ATOM 4261 C CA . LEU A 1 552 ? -2.073 -27.531 -6.533 1.00 95.12 552 LEU A CA 1
ATOM 4262 C C . LEU A 1 552 ? -2.581 -26.176 -7.043 1.00 95.12 552 LEU A C 1
ATOM 4264 O O . LEU A 1 552 ? -2.272 -25.150 -6.439 1.00 95.12 552 LEU A O 1
ATOM 4268 N N . ALA A 1 553 ? -3.429 -26.158 -8.076 1.00 94.06 553 ALA A N 1
ATOM 4269 C CA . ALA A 1 553 ? -4.085 -24.934 -8.541 1.00 94.06 553 ALA A CA 1
ATOM 4270 C C . ALA A 1 553 ? -4.951 -24.295 -7.445 1.00 94.06 553 ALA A C 1
ATOM 4272 O O . ALA A 1 553 ? -4.899 -23.084 -7.221 1.00 94.06 553 ALA A O 1
ATOM 4273 N N . GLY A 1 554 ? -5.737 -25.108 -6.732 1.00 94.25 554 GLY A N 1
ATOM 4274 C CA . GLY A 1 554 ? -6.546 -24.637 -5.612 1.00 94.25 554 GLY A CA 1
ATOM 4275 C C . GLY A 1 554 ? -5.699 -24.117 -4.447 1.00 94.25 554 GLY A C 1
ATOM 4276 O O . GLY A 1 554 ? -6.069 -23.120 -3.830 1.00 94.25 554 GLY A O 1
ATOM 4277 N N . LEU A 1 555 ? -4.556 -24.747 -4.160 1.00 96.31 555 LEU A N 1
ATOM 4278 C CA . LEU A 1 555 ? -3.626 -24.315 -3.111 1.00 96.31 555 LEU A CA 1
ATOM 4279 C C . LEU A 1 555 ? -2.910 -23.014 -3.484 1.00 96.31 555 LEU A C 1
ATOM 4281 O O . LEU A 1 555 ? -2.772 -22.142 -2.629 1.00 96.31 555 LEU A O 1
ATOM 4285 N N . ALA A 1 556 ? -2.546 -22.827 -4.755 1.00 95.12 556 ALA A N 1
ATOM 4286 C CA . ALA A 1 556 ? -2.036 -21.553 -5.260 1.00 95.12 556 ALA A CA 1
ATOM 4287 C C . ALA A 1 556 ? -3.069 -20.423 -5.109 1.00 95.12 556 ALA A C 1
ATOM 4289 O O . ALA A 1 556 ? -2.725 -19.334 -4.660 1.00 95.12 556 ALA A O 1
ATOM 4290 N N . GLN A 1 557 ? -4.353 -20.687 -5.384 1.00 94.38 557 GLN A N 1
ATOM 4291 C CA . GLN A 1 557 ? -5.427 -19.719 -5.118 1.00 94.38 557 GLN A CA 1
ATOM 4292 C C . GLN A 1 557 ? -5.607 -19.455 -3.614 1.00 94.38 557 GLN A C 1
ATOM 4294 O O . GLN A 1 557 ? -5.776 -18.308 -3.199 1.00 94.38 557 GLN A O 1
ATOM 4299 N N . ALA A 1 558 ? -5.541 -20.499 -2.783 1.00 95.06 558 ALA A N 1
ATOM 4300 C CA . ALA A 1 558 ? -5.660 -20.380 -1.332 1.00 95.06 558 ALA A CA 1
ATOM 4301 C C . ALA A 1 558 ? -4.493 -19.589 -0.710 1.00 95.06 558 ALA A C 1
ATOM 4303 O O . ALA A 1 558 ? -4.705 -18.869 0.267 1.00 95.06 558 ALA A O 1
ATOM 4304 N N . ALA A 1 559 ? -3.295 -19.654 -1.302 1.00 95.25 559 ALA A N 1
ATOM 4305 C CA . ALA A 1 559 ? -2.094 -18.954 -0.843 1.00 95.25 559 ALA A CA 1
ATOM 4306 C C . ALA A 1 559 ? -2.236 -17.421 -0.825 1.00 95.25 559 ALA A C 1
ATOM 4308 O O . ALA A 1 559 ? -1.577 -16.767 -0.016 1.00 95.25 559 ALA A O 1
ATOM 4309 N N . VAL A 1 560 ? -3.108 -16.859 -1.672 1.00 93.75 560 VAL A N 1
ATOM 4310 C CA . VAL A 1 560 ? -3.390 -15.410 -1.758 1.00 93.75 560 VAL A CA 1
ATOM 4311 C C . VAL A 1 560 ? -4.381 -14.946 -0.675 1.00 93.75 560 VAL A C 1
ATOM 4313 O O . VAL A 1 560 ? -4.551 -13.752 -0.446 1.00 93.75 560 VAL A O 1
ATOM 4316 N N . THR A 1 561 ? -5.061 -15.872 0.007 1.00 93.12 561 THR A N 1
ATOM 4317 C CA . THR A 1 561 ? -6.073 -15.546 1.027 1.00 93.12 561 THR A CA 1
ATOM 4318 C C . THR A 1 561 ? -5.459 -15.343 2.417 1.00 93.12 561 THR A C 1
ATOM 4320 O O . THR A 1 561 ? -4.332 -15.764 2.678 1.00 93.12 561 THR A O 1
ATOM 4323 N N . SER A 1 562 ? -6.232 -14.784 3.355 1.00 91.12 562 SER A N 1
ATOM 4324 C CA . SER A 1 562 ? -5.836 -14.685 4.772 1.00 91.12 562 SER A CA 1
ATOM 4325 C C . SER A 1 562 ? -5.557 -16.051 5.418 1.00 91.12 562 SER A C 1
ATOM 4327 O O . SER A 1 562 ? -4.727 -16.154 6.319 1.00 91.12 562 SER A O 1
ATOM 4329 N N . TRP A 1 563 ? -6.183 -17.128 4.929 1.00 91.88 563 TRP A N 1
ATOM 4330 C CA . TRP A 1 563 ? -5.869 -18.492 5.367 1.00 91.88 563 TRP A CA 1
ATOM 4331 C C . TRP A 1 563 ? -4.480 -18.939 4.918 1.00 91.88 563 TRP A C 1
ATOM 4333 O O . TRP A 1 563 ? -3.792 -19.626 5.669 1.00 91.88 563 TRP A O 1
ATOM 4343 N N . GLY A 1 564 ? -4.045 -18.513 3.729 1.00 92.25 564 GLY A N 1
ATOM 4344 C CA . GLY A 1 564 ? -2.673 -18.715 3.276 1.00 92.25 564 GLY A CA 1
ATOM 4345 C C . GLY A 1 564 ? -1.663 -18.055 4.214 1.00 92.25 564 GLY A C 1
ATOM 4346 O O . GLY A 1 564 ? -0.617 -18.637 4.475 1.00 92.25 564 GLY A O 1
ATOM 4347 N N . GLU A 1 565 ? -1.991 -16.884 4.778 1.00 91.50 565 GLU A N 1
ATOM 4348 C CA . GLU A 1 565 ? -1.152 -16.211 5.783 1.00 91.50 565 GLU A CA 1
ATOM 4349 C C . GLU A 1 565 ? -1.092 -16.960 7.108 1.00 91.50 565 GLU A C 1
ATOM 4351 O O . GLU A 1 565 ? -0.002 -17.185 7.632 1.00 91.50 565 GLU A O 1
ATOM 4356 N N . ALA A 1 566 ? -2.238 -17.413 7.617 1.00 89.25 566 ALA A N 1
ATOM 4357 C CA . ALA A 1 566 ? -2.294 -18.181 8.857 1.00 89.25 566 ALA A CA 1
ATOM 4358 C C . ALA A 1 566 ? -1.556 -19.535 8.773 1.00 89.25 566 ALA A C 1
ATOM 4360 O O . ALA A 1 566 ? -1.103 -20.048 9.796 1.00 89.25 566 ALA A O 1
ATOM 4361 N N . HIS A 1 567 ? -1.430 -20.103 7.569 1.00 92.19 567 HIS A N 1
ATOM 4362 C CA . HIS A 1 567 ? -0.855 -21.428 7.319 1.00 92.19 567 HIS A CA 1
ATOM 4363 C C . HIS A 1 567 ? 0.344 -21.400 6.352 1.00 92.19 567 HIS A C 1
ATOM 4365 O O . HIS A 1 567 ? 0.595 -22.373 5.638 1.00 92.19 567 HIS A O 1
ATOM 4371 N N . ASP A 1 568 ? 1.116 -20.309 6.354 1.00 94.19 568 ASP A N 1
ATOM 4372 C CA . ASP A 1 568 ? 2.285 -20.115 5.480 1.00 94.19 568 ASP A CA 1
ATOM 4373 C C . ASP A 1 568 ? 3.274 -21.291 5.533 1.00 94.19 568 ASP A C 1
ATOM 4375 O O . ASP A 1 568 ? 3.723 -21.794 4.501 1.00 94.19 568 ASP A O 1
ATOM 4379 N N . GLY A 1 569 ? 3.543 -21.790 6.745 1.00 94.19 569 GLY A N 1
ATOM 4380 C CA . GLY A 1 569 ? 4.459 -22.907 6.972 1.00 94.19 569 GLY A CA 1
ATOM 4381 C C . GLY A 1 569 ? 4.039 -24.197 6.263 1.00 94.19 569 GLY A C 1
ATOM 4382 O O . GLY A 1 569 ? 4.896 -24.896 5.731 1.00 94.19 569 GLY A O 1
ATOM 4383 N N . VAL A 1 570 ? 2.735 -24.488 6.183 1.00 94.19 570 VAL A N 1
ATOM 4384 C CA . VAL A 1 570 ? 2.214 -25.673 5.475 1.00 94.19 570 VAL A CA 1
ATOM 4385 C C . VAL A 1 570 ? 2.442 -25.534 3.973 1.00 94.19 570 VAL A C 1
ATOM 4387 O O . VAL A 1 570 ? 2.916 -26.464 3.324 1.00 94.19 570 VAL A O 1
ATOM 4390 N N . LEU A 1 571 ? 2.131 -24.361 3.420 1.00 96.31 571 LEU A N 1
ATOM 4391 C CA . LEU A 1 571 ? 2.262 -24.084 1.991 1.00 96.31 571 LEU A CA 1
ATOM 4392 C C . LEU A 1 571 ? 3.724 -24.102 1.529 1.00 96.31 571 LEU A C 1
ATOM 4394 O O . LEU A 1 571 ? 4.019 -24.623 0.457 1.00 96.31 571 LEU A O 1
ATOM 4398 N N . ARG A 1 572 ? 4.653 -23.593 2.341 1.00 95.38 572 ARG A N 1
ATOM 4399 C CA . ARG A 1 572 ? 6.093 -23.676 2.045 1.00 95.38 572 ARG A CA 1
ATOM 4400 C C . ARG A 1 572 ? 6.632 -25.091 2.221 1.00 95.38 572 ARG A C 1
ATOM 4402 O O . ARG A 1 572 ? 7.408 -25.550 1.386 1.00 95.38 572 ARG A O 1
ATOM 4409 N N . HIS A 1 573 ? 6.173 -25.816 3.244 1.00 94.38 573 HIS A N 1
ATOM 4410 C CA . HIS A 1 573 ? 6.534 -27.221 3.426 1.00 94.38 573 HIS A CA 1
ATOM 4411 C C . HIS A 1 573 ? 6.085 -28.085 2.242 1.00 94.38 573 HIS A C 1
ATOM 4413 O O . HIS A 1 573 ? 6.856 -28.919 1.778 1.00 94.38 573 HIS A O 1
ATOM 4419 N N . LEU A 1 574 ? 4.884 -27.841 1.706 1.00 94.94 574 LEU A N 1
ATOM 4420 C CA . LEU A 1 574 ? 4.403 -28.483 0.483 1.00 94.94 574 LEU A CA 1
ATOM 4421 C C . LEU A 1 574 ? 5.389 -28.301 -0.673 1.00 94.94 574 LEU A C 1
ATOM 4423 O O . LEU A 1 574 ? 5.774 -29.283 -1.298 1.00 94.94 574 LEU A O 1
ATOM 4427 N N . VAL A 1 575 ? 5.803 -27.061 -0.949 1.00 95.12 575 VAL A N 1
ATOM 4428 C CA . VAL A 1 575 ? 6.745 -26.784 -2.042 1.00 95.12 575 VAL A CA 1
ATOM 4429 C C . VAL A 1 575 ? 8.069 -27.506 -1.802 1.00 95.12 575 VAL A C 1
ATOM 4431 O O . VAL A 1 575 ? 8.572 -28.154 -2.713 1.00 95.12 575 VAL A O 1
ATOM 4434 N N . HIS A 1 576 ? 8.564 -27.504 -0.562 1.00 93.50 576 HIS A N 1
ATOM 4435 C CA . HIS A 1 576 ? 9.790 -28.208 -0.197 1.00 93.50 576 HIS A CA 1
ATOM 4436 C C . HIS A 1 576 ? 9.727 -29.726 -0.446 1.00 93.50 576 HIS A C 1
ATOM 4438 O O . HIS A 1 576 ? 10.715 -30.312 -0.884 1.00 93.50 576 HIS A O 1
ATOM 4444 N N . GLN A 1 577 ? 8.574 -30.371 -0.233 1.00 92.12 577 GLN A N 1
ATOM 4445 C CA . GLN A 1 577 ? 8.399 -31.800 -0.542 1.00 92.12 577 GLN A CA 1
ATOM 4446 C C . GLN A 1 577 ? 8.499 -32.107 -2.045 1.00 92.12 577 GLN A C 1
ATOM 4448 O O . GLN A 1 577 ? 8.863 -33.218 -2.425 1.00 92.12 577 GLN A O 1
ATOM 4453 N N . PHE A 1 578 ? 8.206 -31.126 -2.903 1.00 91.56 578 PHE A N 1
ATOM 4454 C CA . PHE A 1 578 ? 8.333 -31.235 -4.358 1.00 91.56 578 PHE A CA 1
ATOM 4455 C C . PHE A 1 578 ? 9.631 -30.629 -4.911 1.00 91.56 578 PHE A C 1
ATOM 4457 O O . PHE A 1 578 ? 9.854 -30.695 -6.118 1.00 91.56 578 PHE A O 1
ATOM 4464 N N . SER A 1 579 ? 10.514 -30.107 -4.053 1.00 88.38 579 SER A N 1
ATOM 4465 C CA . SER A 1 579 ? 11.831 -29.595 -4.449 1.00 88.38 579 SER A CA 1
ATOM 4466 C C . SER A 1 579 ? 12.801 -30.698 -4.895 1.00 88.38 579 SER A C 1
ATOM 4468 O O . SER A 1 579 ? 13.876 -30.384 -5.389 1.00 88.38 579 SER A O 1
ATOM 4470 N N . ASP A 1 580 ? 12.500 -31.987 -4.726 1.00 89.19 580 ASP A N 1
ATOM 4471 C CA . ASP A 1 580 ? 13.358 -33.057 -5.253 1.00 89.19 580 ASP A CA 1
ATOM 4472 C C . ASP A 1 580 ? 13.234 -33.195 -6.783 1.00 89.19 580 ASP A C 1
ATOM 4474 O O . ASP A 1 580 ? 12.134 -33.155 -7.333 1.00 89.19 580 ASP A O 1
ATOM 4478 N N . ASP A 1 581 ? 14.354 -33.421 -7.480 1.00 89.88 581 ASP A N 1
ATOM 4479 C CA . ASP A 1 581 ? 14.389 -33.499 -8.949 1.00 89.88 581 ASP A CA 1
ATOM 4480 C C . ASP A 1 581 ? 13.486 -34.634 -9.491 1.00 89.88 581 ASP A C 1
ATOM 4482 O O . ASP A 1 581 ? 12.876 -34.490 -10.557 1.00 89.88 581 ASP A O 1
ATOM 4486 N N . THR A 1 582 ? 13.352 -35.753 -8.761 1.00 87.31 582 THR A N 1
ATOM 4487 C CA . THR A 1 582 ? 12.497 -36.881 -9.170 1.00 87.31 582 THR A CA 1
ATOM 4488 C C . THR A 1 582 ? 11.019 -36.611 -8.911 1.00 87.31 582 THR A C 1
ATOM 4490 O O . THR A 1 582 ? 10.183 -36.984 -9.736 1.00 87.31 582 THR A O 1
ATOM 4493 N N . ALA A 1 583 ? 10.690 -35.940 -7.804 1.00 86.12 583 ALA A N 1
ATOM 4494 C CA . ALA A 1 583 ? 9.325 -35.538 -7.483 1.00 86.12 583 ALA A CA 1
ATOM 4495 C C . ALA A 1 583 ? 8.824 -34.475 -8.470 1.00 86.12 583 ALA A C 1
ATOM 4497 O O . ALA A 1 583 ? 7.742 -34.622 -9.037 1.00 86.12 583 ALA A O 1
ATOM 4498 N N . LEU A 1 584 ? 9.654 -33.467 -8.750 1.00 89.75 584 LEU A N 1
ATOM 4499 C CA . LEU A 1 584 ? 9.363 -32.387 -9.688 1.00 89.75 584 LEU A CA 1
ATOM 4500 C C . LEU A 1 584 ? 9.103 -32.907 -11.110 1.00 89.75 584 LEU A C 1
ATOM 4502 O O . LEU A 1 584 ? 8.162 -32.468 -11.764 1.00 89.75 584 LEU A O 1
ATOM 4506 N N . SER A 1 585 ? 9.888 -33.887 -11.569 1.00 87.50 585 SER A N 1
ATOM 4507 C CA . SER A 1 585 ? 9.752 -34.472 -12.915 1.00 87.50 585 SER A CA 1
ATOM 4508 C C . SER A 1 585 ? 8.499 -35.341 -13.100 1.00 87.50 585 SER A C 1
ATOM 4510 O O . SER A 1 585 ? 8.144 -35.664 -14.230 1.00 87.50 585 SER A O 1
ATOM 4512 N N . ARG A 1 586 ? 7.839 -35.757 -12.008 1.00 86.75 586 ARG A N 1
ATOM 4513 C CA . ARG A 1 586 ? 6.599 -36.558 -12.044 1.00 86.75 586 ARG A CA 1
ATOM 4514 C C . ARG A 1 586 ? 5.334 -35.703 -12.103 1.00 86.75 586 ARG A C 1
ATOM 4516 O O . ARG A 1 586 ? 4.257 -36.243 -12.346 1.00 86.75 586 ARG A O 1
ATOM 4523 N N . LEU A 1 587 ? 5.449 -34.401 -11.851 1.00 86.75 587 LEU A N 1
ATOM 4524 C CA . LEU A 1 587 ? 4.324 -33.479 -11.908 1.00 86.75 587 LEU A CA 1
ATOM 4525 C C . LEU A 1 587 ? 3.883 -33.249 -13.361 1.00 86.75 587 LEU A C 1
ATOM 4527 O O . LEU A 1 587 ? 4.702 -33.108 -14.263 1.00 86.75 587 LEU A O 1
ATOM 4531 N N . SER A 1 588 ? 2.569 -33.184 -13.575 1.00 79.81 588 SER A N 1
ATOM 4532 C CA . SER A 1 588 ? 1.951 -32.809 -14.856 1.00 79.81 588 SER A CA 1
ATOM 4533 C C . SER A 1 588 ? 2.264 -31.356 -15.241 1.00 79.81 588 SER A C 1
ATOM 4535 O O . SER A 1 588 ? 2.356 -30.523 -14.346 1.00 79.81 588 SER A O 1
ATOM 4537 N N . ASP A 1 589 ? 2.278 -31.027 -16.532 1.00 76.81 589 ASP A N 1
ATOM 4538 C CA . ASP A 1 589 ? 2.674 -29.735 -17.128 1.00 76.81 589 ASP A CA 1
ATOM 4539 C C . ASP A 1 589 ? 2.515 -28.468 -16.259 1.00 76.81 589 ASP A C 1
ATOM 4541 O O . ASP A 1 589 ? 3.508 -27.827 -15.919 1.00 76.81 589 ASP A O 1
ATOM 4545 N N . ASP A 1 590 ? 1.293 -28.084 -15.873 1.00 85.38 590 ASP A N 1
ATOM 4546 C CA . ASP A 1 590 ? 1.046 -26.826 -15.143 1.00 85.38 590 ASP A CA 1
ATOM 4547 C C . ASP A 1 590 ? 1.339 -26.896 -13.629 1.00 85.38 590 ASP A C 1
ATOM 4549 O O . ASP A 1 590 ? 1.472 -25.865 -12.964 1.00 85.38 590 ASP A O 1
ATOM 4553 N N . ALA A 1 591 ? 1.458 -28.098 -13.057 1.00 90.06 591 ALA A N 1
ATOM 4554 C CA . ALA A 1 591 ? 1.617 -28.300 -11.615 1.00 90.06 591 ALA A CA 1
ATOM 4555 C C . ALA A 1 591 ? 2.878 -27.636 -11.018 1.00 90.06 591 ALA A C 1
ATOM 4557 O O . ALA A 1 591 ? 2.747 -26.952 -9.998 1.00 90.06 591 ALA A O 1
ATOM 4558 N N . PRO A 1 592 ? 4.072 -27.724 -11.643 1.00 92.75 592 PRO A N 1
ATOM 4559 C CA . PRO A 1 592 ? 5.261 -27.012 -11.180 1.00 92.75 592 PRO A CA 1
ATOM 4560 C C . PRO A 1 592 ? 5.063 -25.496 -11.089 1.00 92.75 592 PRO A C 1
ATOM 4562 O O . PRO A 1 592 ? 5.565 -24.854 -10.169 1.00 92.75 592 PRO A O 1
ATOM 4565 N N . ARG A 1 593 ? 4.300 -24.892 -12.009 1.00 94.81 593 ARG A N 1
ATOM 4566 C CA . ARG A 1 593 ? 4.039 -23.448 -11.974 1.00 94.81 593 ARG A CA 1
ATOM 4567 C C . ARG A 1 593 ? 3.230 -23.060 -10.736 1.00 94.81 593 ARG A C 1
ATOM 4569 O O . ARG A 1 593 ? 3.531 -22.032 -10.136 1.00 94.81 593 ARG A O 1
ATOM 4576 N N . TYR A 1 594 ? 2.259 -23.874 -10.316 1.00 95.31 594 TYR A N 1
ATOM 4577 C CA . TYR A 1 594 ? 1.476 -23.607 -9.103 1.00 95.31 594 TYR A CA 1
ATOM 4578 C C . TYR A 1 594 ? 2.327 -23.613 -7.827 1.00 95.31 594 TYR A C 1
ATOM 4580 O O . TYR A 1 594 ? 2.084 -22.795 -6.943 1.00 95.31 594 TYR A O 1
ATOM 4588 N N . LEU A 1 595 ? 3.372 -24.445 -7.752 1.00 95.44 595 LEU A N 1
ATOM 4589 C CA . LEU A 1 595 ? 4.331 -24.409 -6.639 1.00 95.44 595 LEU A CA 1
ATOM 4590 C C . LEU A 1 595 ? 5.065 -23.061 -6.568 1.00 95.44 595 LEU A C 1
ATOM 4592 O O . LEU A 1 595 ? 5.173 -22.460 -5.500 1.00 95.44 595 LEU A O 1
ATOM 4596 N N . LEU A 1 596 ? 5.490 -22.532 -7.719 1.00 96.50 596 LEU A N 1
ATOM 4597 C CA . LEU A 1 596 ? 6.108 -21.206 -7.801 1.00 96.50 596 LEU A CA 1
ATOM 4598 C C . LEU A 1 596 ? 5.105 -20.086 -7.469 1.00 96.50 596 LEU A C 1
ATOM 4600 O O . LEU A 1 596 ? 5.470 -19.117 -6.803 1.00 96.50 596 LEU A O 1
ATOM 4604 N N . GLN A 1 597 ? 3.838 -20.216 -7.884 1.00 96.19 597 GLN A N 1
ATOM 4605 C CA . GLN A 1 597 ? 2.778 -19.253 -7.546 1.00 96.19 597 GLN A CA 1
ATOM 4606 C C . GLN A 1 597 ? 2.544 -19.165 -6.038 1.00 96.19 597 GLN A C 1
ATOM 4608 O O . GLN A 1 597 ? 2.376 -18.059 -5.517 1.00 96.19 597 GLN A O 1
ATOM 4613 N N . ILE A 1 598 ? 2.572 -20.310 -5.344 1.00 96.25 598 ILE A N 1
ATOM 4614 C CA . ILE A 1 598 ? 2.504 -20.363 -3.882 1.00 96.25 598 ILE A CA 1
ATOM 4615 C C . ILE A 1 598 ? 3.649 -19.527 -3.301 1.00 96.25 598 ILE A C 1
ATOM 4617 O O . ILE A 1 598 ? 3.372 -18.551 -2.609 1.00 96.25 598 ILE A O 1
ATOM 4621 N N . LEU A 1 599 ? 4.912 -19.817 -3.638 1.00 96.56 599 LEU A N 1
ATOM 4622 C CA . LEU A 1 599 ? 6.062 -19.070 -3.100 1.00 96.56 599 LEU A CA 1
ATOM 4623 C C . LEU A 1 599 ? 5.986 -17.562 -3.388 1.00 96.56 599 LEU A C 1
ATOM 4625 O O . LEU A 1 599 ? 6.264 -16.746 -2.507 1.00 96.56 599 LEU A O 1
ATOM 4629 N N . LEU A 1 600 ? 5.560 -17.190 -4.598 1.00 96.44 600 LEU A N 1
ATOM 4630 C CA . LEU A 1 600 ? 5.402 -15.796 -5.009 1.00 96.44 600 LEU A CA 1
ATOM 4631 C C . LEU A 1 600 ? 4.312 -15.076 -4.198 1.00 96.44 600 LEU A C 1
ATOM 4633 O O . LEU A 1 600 ? 4.550 -13.984 -3.685 1.00 96.44 600 LEU A O 1
ATOM 4637 N N . SER A 1 601 ? 3.153 -15.709 -4.004 1.00 94.62 601 SER A N 1
ATOM 4638 C CA . SER A 1 601 ? 2.054 -15.170 -3.184 1.00 94.62 601 SER A CA 1
ATOM 4639 C C . SER A 1 601 ? 2.415 -15.090 -1.701 1.00 94.62 601 SER A C 1
ATOM 4641 O O . SER A 1 601 ? 2.002 -14.169 -0.998 1.00 94.62 601 SER A O 1
ATOM 4643 N N . ARG A 1 602 ? 3.227 -16.040 -1.228 1.00 94.25 602 ARG A N 1
ATOM 4644 C CA . ARG A 1 602 ? 3.712 -16.116 0.153 1.00 94.25 602 ARG A CA 1
ATOM 4645 C C . ARG A 1 602 ? 4.914 -15.207 0.440 1.00 94.25 602 ARG A C 1
ATOM 4647 O O . ARG A 1 602 ? 5.409 -15.197 1.561 1.00 94.25 602 ARG A O 1
ATOM 4654 N N . ARG A 1 603 ? 5.364 -14.410 -0.540 1.00 95.31 603 ARG A N 1
ATOM 4655 C CA . ARG A 1 603 ? 6.525 -13.500 -0.434 1.00 95.31 603 ARG A CA 1
ATOM 4656 C C . ARG A 1 603 ? 7.833 -14.215 -0.068 1.00 95.31 603 ARG A C 1
ATOM 4658 O O . ARG A 1 603 ? 8.757 -13.610 0.467 1.00 95.31 603 ARG A O 1
ATOM 4665 N N . ALA A 1 604 ? 7.935 -15.505 -0.380 1.00 95.44 604 ALA A N 1
ATOM 4666 C CA . ALA A 1 604 ? 9.119 -16.319 -0.130 1.00 95.44 604 ALA A CA 1
ATOM 4667 C C . ALA A 1 604 ? 10.120 -16.182 -1.294 1.00 95.44 604 ALA A C 1
ATOM 4669 O O . ALA A 1 604 ? 10.467 -17.161 -1.951 1.00 95.44 604 ALA A O 1
ATOM 4670 N N . TYR A 1 605 ? 10.560 -14.954 -1.600 1.00 96.38 605 TYR A N 1
ATOM 4671 C CA . TYR A 1 605 ? 11.285 -14.652 -2.845 1.00 96.38 605 TYR A CA 1
ATOM 4672 C C . TYR A 1 605 ? 12.636 -15.367 -2.976 1.00 96.38 605 TYR A C 1
ATOM 4674 O O . TYR A 1 605 ? 13.021 -15.744 -4.082 1.00 96.38 605 TYR A O 1
ATOM 4682 N N . SER A 1 606 ? 13.338 -15.606 -1.866 1.00 95.56 606 SER A N 1
ATOM 4683 C CA . SER A 1 606 ? 14.594 -16.367 -1.877 1.00 95.56 606 SER A CA 1
ATOM 4684 C C . SER A 1 606 ? 14.373 -17.836 -2.248 1.00 95.56 606 SER A C 1
ATOM 4686 O O . SER A 1 606 ? 15.116 -18.389 -3.055 1.00 95.56 606 SER A O 1
ATOM 4688 N N . GLU A 1 607 ? 13.319 -18.458 -1.710 1.00 95.88 607 GLU A N 1
ATOM 4689 C CA . GLU A 1 607 ? 12.928 -19.828 -2.073 1.00 95.88 607 GLU A CA 1
ATOM 4690 C C . GLU A 1 607 ? 12.424 -19.882 -3.512 1.00 95.88 607 GLU A C 1
ATOM 4692 O O . GLU A 1 607 ? 12.782 -20.789 -4.258 1.00 95.88 607 GLU A O 1
ATOM 4697 N N . LEU A 1 608 ? 11.664 -18.866 -3.933 1.00 97.06 608 LEU A N 1
ATOM 4698 C CA . LEU A 1 608 ? 11.201 -18.736 -5.309 1.00 97.06 608 LEU A CA 1
ATOM 4699 C C . LEU A 1 608 ? 12.376 -18.687 -6.289 1.00 97.06 608 LEU A C 1
ATOM 4701 O O . LEU A 1 608 ? 12.326 -19.351 -7.318 1.00 97.06 608 LEU A O 1
ATOM 4705 N N . ALA A 1 609 ? 13.435 -17.934 -5.986 1.00 96.75 609 ALA A N 1
ATOM 4706 C CA . ALA A 1 609 ? 14.625 -17.872 -6.831 1.00 96.75 609 ALA A CA 1
ATOM 4707 C C . ALA A 1 609 ? 15.327 -19.233 -6.947 1.00 96.75 609 ALA A C 1
ATOM 4709 O O . ALA A 1 609 ? 15.708 -19.645 -8.047 1.00 96.75 609 ALA A O 1
ATOM 4710 N N . ALA A 1 610 ? 15.470 -19.943 -5.825 1.00 95.25 610 ALA A N 1
ATOM 4711 C CA . ALA A 1 610 ? 16.063 -21.275 -5.799 1.00 95.25 610 ALA A CA 1
ATOM 4712 C C . ALA A 1 610 ? 15.245 -22.271 -6.636 1.00 95.25 610 ALA A C 1
ATOM 4714 O O . ALA A 1 610 ? 15.810 -22.987 -7.467 1.00 95.25 610 ALA A O 1
ATOM 4715 N N . GLU A 1 611 ? 13.919 -22.266 -6.481 1.00 95.38 611 GLU A N 1
ATOM 4716 C CA . GLU A 1 611 ? 13.031 -23.149 -7.238 1.00 95.38 611 GLU A CA 1
ATOM 4717 C C . GLU A 1 611 ? 12.912 -22.753 -8.711 1.00 95.38 611 GLU A C 1
ATOM 4719 O O . GLU A 1 611 ? 12.899 -23.628 -9.569 1.00 95.38 611 GLU A O 1
ATOM 4724 N N . LEU A 1 612 ? 12.954 -21.465 -9.060 1.00 96.06 612 LEU A N 1
ATOM 4725 C CA . LEU A 1 612 ? 13.067 -21.025 -10.454 1.00 96.06 612 LEU A CA 1
ATOM 4726 C C . LEU A 1 612 ? 14.323 -21.608 -11.114 1.00 96.06 612 LEU A C 1
ATOM 4728 O O . LEU A 1 612 ? 14.246 -22.231 -12.175 1.00 96.06 612 LEU A O 1
ATOM 4732 N N . ASN A 1 613 ? 15.479 -21.485 -10.461 1.00 93.88 613 ASN A N 1
ATOM 4733 C CA . ASN A 1 613 ? 16.728 -22.053 -10.965 1.00 93.88 613 ASN A CA 1
ATOM 4734 C C . ASN A 1 613 ? 16.665 -23.587 -11.078 1.00 93.88 613 ASN A C 1
ATOM 4736 O O . ASN A 1 613 ? 17.150 -24.151 -12.065 1.00 93.88 613 ASN A O 1
ATOM 4740 N N . ARG A 1 614 ? 16.034 -24.269 -10.113 1.00 93.62 614 ARG A N 1
ATOM 4741 C CA . ARG A 1 614 ? 15.830 -25.723 -10.153 1.00 93.62 614 ARG A CA 1
ATOM 4742 C C . ARG A 1 614 ? 14.906 -26.133 -11.297 1.00 93.62 614 ARG A C 1
ATOM 4744 O O . ARG A 1 614 ? 15.293 -26.979 -12.098 1.00 93.62 614 ARG A O 1
ATOM 4751 N N . HIS A 1 615 ? 13.743 -25.502 -11.430 1.00 93.69 615 HIS A N 1
ATOM 4752 C CA . HIS A 1 615 ? 12.781 -25.767 -12.500 1.00 93.69 615 HIS A CA 1
ATOM 4753 C C . HIS A 1 615 ? 13.421 -25.530 -13.871 1.00 93.69 615 HIS A C 1
ATOM 4755 O O . HIS A 1 615 ? 13.316 -26.380 -14.753 1.00 93.69 615 HIS A O 1
ATOM 4761 N N . GLY A 1 616 ? 14.162 -24.429 -14.031 1.00 91.81 616 GLY A N 1
ATOM 4762 C CA . GLY A 1 616 ? 14.906 -24.129 -15.254 1.00 91.81 616 GLY A CA 1
ATOM 4763 C C . GLY A 1 616 ? 15.969 -25.177 -15.605 1.00 91.81 616 GLY A C 1
ATOM 4764 O O . GLY A 1 616 ? 16.225 -25.405 -16.782 1.00 91.81 616 GLY A O 1
ATOM 4765 N N . ARG A 1 617 ? 16.573 -25.844 -14.611 1.00 91.88 617 ARG A N 1
ATOM 4766 C CA . ARG A 1 617 ? 17.547 -26.930 -14.821 1.00 91.88 617 ARG A CA 1
ATOM 4767 C C . ARG A 1 617 ? 16.880 -28.276 -15.117 1.00 91.88 617 ARG A C 1
ATOM 4769 O O . ARG A 1 617 ? 17.354 -28.992 -15.993 1.00 91.88 617 ARG A O 1
ATOM 4776 N N . VAL A 1 618 ? 15.836 -28.630 -14.367 1.00 91.81 618 VAL A N 1
ATOM 4777 C CA . VAL A 1 618 ? 15.220 -29.969 -14.375 1.00 91.81 618 VAL A CA 1
ATOM 4778 C C . VAL A 1 618 ? 14.177 -30.106 -15.484 1.00 91.81 618 VAL A C 1
ATOM 4780 O O . VAL A 1 618 ? 14.219 -31.063 -16.250 1.00 91.81 618 VAL A O 1
ATOM 4783 N N . LEU A 1 619 ? 13.258 -29.143 -15.598 1.00 90.81 619 LEU A N 1
ATOM 4784 C CA . LEU A 1 619 ? 12.105 -29.229 -16.504 1.00 90.81 619 LEU A CA 1
ATOM 4785 C C . LEU A 1 619 ? 12.390 -28.637 -17.892 1.00 90.81 619 LEU A C 1
ATOM 4787 O O . LEU A 1 619 ? 11.776 -29.039 -18.881 1.00 90.81 619 LEU A O 1
ATOM 4791 N N . TYR A 1 620 ? 13.341 -27.703 -17.977 1.00 91.12 620 TYR A N 1
ATOM 4792 C CA . TYR A 1 620 ? 13.615 -26.935 -19.194 1.00 91.12 620 TYR A CA 1
ATOM 4793 C C . TYR A 1 620 ? 15.096 -26.998 -19.620 1.00 91.12 620 TYR A C 1
ATOM 4795 O O . TYR A 1 620 ? 15.778 -25.973 -19.626 1.00 91.12 620 TYR A O 1
ATOM 4803 N N . PRO A 1 621 ? 15.628 -28.169 -20.022 1.00 85.75 621 PRO A N 1
ATOM 4804 C CA . PRO A 1 621 ? 17.015 -28.293 -20.489 1.00 85.75 621 PRO A CA 1
ATOM 4805 C C . PRO A 1 621 ? 17.291 -27.432 -21.738 1.00 85.75 621 PRO A C 1
ATOM 4807 O O . PRO A 1 621 ? 16.376 -26.848 -22.310 1.00 85.75 621 PRO A O 1
ATOM 4810 N N . SER A 1 622 ? 18.551 -27.353 -22.182 1.00 76.00 622 SER A N 1
ATOM 4811 C CA . SER A 1 622 ? 19.129 -26.363 -23.120 1.00 76.00 622 SER A CA 1
ATOM 4812 C C . SER A 1 622 ? 18.357 -26.025 -24.417 1.00 76.00 622 SER A C 1
ATOM 4814 O O . SER A 1 622 ? 18.654 -25.003 -25.023 1.00 76.00 622 SER A O 1
ATOM 4816 N N . GLY A 1 623 ? 17.360 -26.814 -24.833 1.00 78.00 623 GLY A N 1
ATOM 4817 C CA . GLY A 1 623 ? 16.456 -26.511 -25.957 1.00 78.00 623 GLY A CA 1
ATOM 4818 C C . GLY A 1 623 ? 15.120 -25.839 -25.590 1.00 78.00 623 GLY A C 1
ATOM 4819 O O . GLY A 1 623 ? 14.431 -25.357 -26.478 1.00 78.00 623 GLY A O 1
ATOM 4820 N N . LYS A 1 624 ? 14.748 -25.775 -24.306 1.00 87.38 624 LYS A N 1
ATOM 4821 C CA . LYS A 1 624 ? 13.443 -25.283 -23.814 1.00 87.38 624 LYS A CA 1
ATOM 4822 C C . LYS A 1 624 ? 13.533 -23.978 -23.015 1.00 87.38 624 LYS A C 1
ATOM 4824 O O . LYS A 1 624 ? 12.632 -23.629 -22.258 1.00 87.38 624 LYS A O 1
ATOM 4829 N N . GLN A 1 625 ? 14.626 -23.231 -23.161 1.00 88.56 625 GLN A N 1
ATOM 4830 C CA . GLN A 1 625 ? 14.848 -21.999 -22.391 1.00 88.56 625 GLN A CA 1
ATOM 4831 C C . GLN A 1 625 ? 13.829 -20.892 -22.722 1.00 88.56 625 GLN A C 1
ATOM 4833 O O . GLN A 1 625 ? 13.499 -20.094 -21.848 1.00 88.56 625 GLN A O 1
ATOM 4838 N N . LEU A 1 626 ? 13.287 -20.865 -23.946 1.00 89.75 626 LEU A N 1
ATOM 4839 C CA . LEU A 1 626 ? 12.209 -19.939 -24.322 1.00 89.75 626 LEU A CA 1
ATOM 4840 C C . LEU A 1 626 ? 10.870 -20.316 -23.668 1.00 89.75 626 LEU A C 1
ATOM 4842 O O . LEU A 1 626 ? 10.172 -19.436 -23.172 1.00 89.75 626 LEU A O 1
ATOM 4846 N N . GLU A 1 627 ? 10.544 -21.612 -23.595 1.00 91.69 627 GLU A N 1
ATOM 4847 C CA . GLU A 1 627 ? 9.368 -22.110 -22.861 1.00 91.69 627 GLU A CA 1
ATOM 4848 C C . GLU A 1 627 ? 9.478 -21.777 -21.368 1.00 91.69 627 GLU A C 1
ATOM 4850 O O . GLU A 1 627 ? 8.522 -21.292 -20.765 1.00 91.69 627 GLU A O 1
ATOM 4855 N N . TYR A 1 628 ? 10.673 -21.942 -20.787 1.00 93.19 628 TYR A N 1
ATOM 4856 C CA . TYR A 1 628 ? 10.950 -21.546 -19.406 1.00 93.19 628 TYR A CA 1
ATOM 4857 C C . TYR A 1 628 ? 10.715 -20.048 -19.186 1.00 93.19 628 TYR A C 1
ATOM 4859 O O . TYR A 1 628 ? 10.015 -19.656 -18.254 1.00 93.19 628 TYR A O 1
ATOM 4867 N N . ALA A 1 629 ? 11.254 -19.203 -20.066 1.00 92.75 629 ALA A N 1
ATOM 4868 C CA . ALA A 1 629 ? 11.080 -17.758 -19.993 1.00 92.75 629 ALA A CA 1
ATOM 4869 C C . ALA A 1 629 ? 9.590 -17.357 -20.095 1.00 92.75 629 ALA A C 1
ATOM 4871 O O . ALA A 1 629 ? 9.111 -16.539 -19.306 1.00 92.75 629 ALA A O 1
ATOM 4872 N N . ALA A 1 630 ? 8.831 -17.989 -20.998 1.00 92.81 630 ALA A N 1
ATOM 4873 C CA . ALA A 1 630 ? 7.387 -17.785 -21.131 1.00 92.81 630 ALA A CA 1
ATOM 4874 C C . ALA A 1 630 ? 6.603 -18.240 -19.884 1.00 92.81 630 ALA A C 1
ATOM 4876 O O . ALA A 1 630 ? 5.670 -17.554 -19.450 1.00 92.81 630 ALA A O 1
ATOM 4877 N N . MET A 1 631 ? 7.006 -19.353 -19.262 1.00 94.88 631 MET A N 1
ATOM 4878 C CA . MET A 1 631 ? 6.438 -19.820 -17.995 1.00 94.88 631 MET A CA 1
ATOM 4879 C C . MET A 1 631 ? 6.675 -18.799 -16.875 1.00 94.88 631 MET A C 1
ATOM 4881 O O . MET A 1 631 ? 5.728 -18.453 -16.169 1.00 94.88 631 MET A O 1
ATOM 4885 N N . VAL A 1 632 ? 7.887 -18.240 -16.758 1.00 96.31 632 VAL A N 1
ATOM 4886 C CA . VAL A 1 632 ? 8.208 -17.213 -15.747 1.00 96.31 632 VAL A CA 1
ATOM 4887 C C . VAL A 1 632 ? 7.404 -15.929 -15.961 1.00 96.31 632 VAL A C 1
ATOM 4889 O O . VAL A 1 632 ? 6.884 -15.366 -14.996 1.00 96.31 632 VAL A O 1
ATOM 4892 N N . ARG A 1 633 ? 7.212 -15.491 -17.212 1.00 96.12 633 ARG A N 1
ATOM 4893 C CA . ARG A 1 633 ? 6.297 -14.377 -17.509 1.00 96.12 633 ARG A CA 1
ATOM 4894 C C . ARG A 1 633 ? 4.880 -14.690 -17.030 1.00 96.12 633 ARG A C 1
ATOM 4896 O O . ARG A 1 633 ? 4.274 -13.873 -16.346 1.00 96.12 633 ARG A O 1
ATOM 4903 N N . THR A 1 634 ? 4.365 -15.871 -17.369 1.00 95.38 634 THR A N 1
ATOM 4904 C CA . THR A 1 634 ? 3.005 -16.307 -17.007 1.00 95.38 634 THR A CA 1
ATOM 4905 C C . THR A 1 634 ? 2.823 -16.407 -15.492 1.00 95.38 634 THR A C 1
ATOM 4907 O O . THR A 1 634 ? 1.774 -16.040 -14.967 1.00 95.38 634 THR A O 1
ATOM 4910 N N . LEU A 1 635 ? 3.855 -16.855 -14.774 1.00 96.38 635 LEU A N 1
ATOM 4911 C CA . LEU A 1 635 ? 3.898 -16.884 -13.316 1.00 96.38 635 LEU A CA 1
ATOM 4912 C C . LEU A 1 635 ? 3.674 -15.485 -12.726 1.00 96.38 635 LEU A C 1
ATOM 4914 O O . LEU A 1 635 ? 2.767 -15.318 -11.915 1.00 96.38 635 LEU A O 1
ATOM 4918 N N . PHE A 1 636 ? 4.447 -14.484 -13.150 1.00 96.94 636 PHE A N 1
ATOM 4919 C CA . PHE A 1 636 ? 4.311 -13.118 -12.631 1.00 96.94 636 PHE A CA 1
ATOM 4920 C C . PHE A 1 636 ? 3.040 -12.416 -13.128 1.00 96.94 636 PHE A C 1
ATOM 4922 O O . PHE A 1 636 ? 2.395 -11.720 -12.351 1.00 96.94 636 PHE A O 1
ATOM 4929 N N . ALA A 1 637 ? 2.629 -12.650 -14.377 1.00 95.62 637 ALA A N 1
ATOM 4930 C CA . ALA A 1 637 ? 1.402 -12.086 -14.942 1.00 95.62 637 ALA A CA 1
ATOM 4931 C C . ALA A 1 637 ? 0.130 -12.624 -14.263 1.00 95.62 637 ALA A C 1
ATOM 4933 O O . ALA A 1 637 ? -0.846 -11.896 -14.093 1.00 95.62 637 ALA A O 1
ATOM 4934 N N . GLY A 1 638 ? 0.132 -13.908 -13.890 1.00 92.25 638 GLY A N 1
ATOM 4935 C CA . GLY A 1 638 ? -1.029 -14.612 -13.347 1.00 92.25 638 GLY A CA 1
ATOM 4936 C C . GLY A 1 638 ? -1.109 -14.667 -11.821 1.00 92.25 638 GLY A C 1
ATOM 4937 O O . GLY A 1 638 ? -2.072 -15.231 -11.304 1.00 92.25 638 GLY A O 1
ATOM 4938 N N . THR A 1 639 ? -0.123 -14.132 -11.096 1.00 93.94 639 THR A N 1
ATOM 4939 C CA . THR A 1 639 ? -0.093 -14.173 -9.624 1.00 93.94 639 THR A CA 1
ATOM 4940 C C . THR A 1 639 ? -0.354 -12.785 -9.049 1.00 93.94 639 THR A C 1
ATOM 4942 O O . THR A 1 639 ? 0.400 -11.863 -9.352 1.00 93.94 639 THR A O 1
ATOM 4945 N N . PRO A 1 640 ? -1.388 -12.598 -8.210 1.00 91.44 640 PRO A N 1
ATOM 4946 C CA . PRO A 1 640 ? -1.624 -11.323 -7.546 1.00 91.44 640 PRO A CA 1
ATOM 4947 C C . PRO A 1 640 ? -0.475 -10.948 -6.602 1.00 91.44 640 PRO A C 1
ATOM 4949 O O . PRO A 1 640 ? -0.241 -11.621 -5.601 1.00 91.44 640 PRO A O 1
ATOM 4952 N N . ILE A 1 641 ? 0.220 -9.851 -6.902 1.00 91.62 641 ILE A N 1
ATOM 4953 C CA . ILE A 1 641 ? 1.266 -9.267 -6.053 1.00 91.62 641 ILE A CA 1
ATOM 4954 C C . ILE A 1 641 ? 0.826 -7.844 -5.702 1.00 91.62 641 ILE A C 1
ATOM 4956 O O . ILE A 1 641 ? 0.203 -7.160 -6.510 1.00 91.62 641 ILE A O 1
ATOM 4960 N N . LEU A 1 642 ? 1.107 -7.380 -4.484 1.00 89.62 642 LEU A N 1
ATOM 4961 C CA . LEU A 1 642 ? 0.886 -5.973 -4.141 1.00 89.62 642 LEU A CA 1
ATOM 4962 C C . LEU A 1 642 ? 1.946 -5.103 -4.842 1.00 89.62 642 LEU A C 1
ATOM 4964 O O . LEU A 1 642 ? 3.122 -5.460 -4.772 1.00 89.62 642 LEU A O 1
ATOM 4968 N N . PRO A 1 643 ? 1.598 -3.937 -5.426 1.00 87.44 643 PRO A N 1
ATOM 4969 C CA . PRO A 1 643 ? 2.561 -3.108 -6.161 1.00 87.44 643 PRO A CA 1
ATOM 4970 C C . PRO A 1 643 ? 3.833 -2.771 -5.365 1.00 87.44 643 PRO A C 1
ATOM 4972 O O . PRO A 1 643 ? 4.927 -2.771 -5.920 1.00 87.44 643 PRO A O 1
ATOM 4975 N N . GLY A 1 644 ? 3.704 -2.541 -4.051 1.00 89.56 644 GLY A N 1
ATOM 4976 C CA . GLY A 1 644 ? 4.835 -2.245 -3.162 1.00 89.56 644 GLY A CA 1
ATOM 4977 C C . GLY A 1 644 ? 5.823 -3.402 -2.969 1.00 89.56 644 GLY A C 1
ATOM 4978 O O . GLY A 1 644 ? 6.971 -3.160 -2.618 1.00 89.56 644 GLY A O 1
ATOM 4979 N N . ASN A 1 645 ? 5.408 -4.639 -3.245 1.00 92.94 645 ASN A N 1
ATOM 4980 C CA . ASN A 1 645 ? 6.232 -5.836 -3.082 1.00 92.94 645 ASN A CA 1
ATOM 4981 C C . ASN A 1 645 ? 6.975 -6.236 -4.369 1.00 92.94 645 ASN A C 1
ATOM 4983 O O . ASN A 1 645 ? 7.917 -7.024 -4.315 1.00 92.94 645 ASN A O 1
ATOM 4987 N N . VAL A 1 646 ? 6.565 -5.712 -5.531 1.00 95.12 646 VAL A N 1
ATOM 4988 C CA . VAL A 1 646 ? 7.182 -6.030 -6.832 1.00 95.12 646 VAL A CA 1
ATOM 4989 C C . VAL A 1 646 ? 8.682 -5.697 -6.872 1.00 95.12 646 VAL A C 1
ATOM 4991 O O . VAL A 1 646 ? 9.450 -6.555 -7.317 1.00 95.12 646 VAL A O 1
ATOM 4994 N N . PRO A 1 647 ? 9.147 -4.523 -6.389 1.00 95.00 647 PRO A N 1
ATOM 4995 C CA . PRO A 1 647 ? 10.576 -4.216 -6.379 1.00 95.00 647 PRO A CA 1
ATOM 4996 C C . PRO A 1 647 ? 11.395 -5.196 -5.530 1.00 95.00 647 PRO A C 1
ATOM 4998 O O . PRO A 1 647 ? 12.476 -5.614 -5.943 1.00 95.00 647 PRO A O 1
ATOM 5001 N N . GLU A 1 648 ? 10.882 -5.592 -4.362 1.00 95.50 648 GLU A N 1
ATOM 5002 C CA . GLU A 1 648 ? 11.540 -6.556 -3.471 1.00 95.50 648 GLU A CA 1
ATOM 5003 C C . GLU A 1 648 ? 11.628 -7.942 -4.122 1.00 95.50 648 GLU A C 1
ATOM 5005 O O . GLU A 1 648 ? 12.695 -8.558 -4.122 1.00 95.50 648 GLU A O 1
ATOM 5010 N N . ALA A 1 649 ? 10.542 -8.405 -4.750 1.00 95.44 649 ALA A N 1
ATOM 5011 C CA . ALA A 1 649 ? 10.518 -9.682 -5.452 1.00 95.44 649 ALA A CA 1
ATOM 5012 C C . ALA A 1 649 ? 11.585 -9.738 -6.557 1.00 95.44 649 ALA A C 1
ATOM 5014 O O . ALA A 1 649 ? 12.430 -10.633 -6.564 1.00 95.44 649 ALA A O 1
ATOM 5015 N N . LEU A 1 650 ? 11.589 -8.758 -7.467 1.00 96.81 650 LEU A N 1
ATOM 5016 C CA . LEU A 1 650 ? 12.481 -8.744 -8.631 1.00 96.81 650 LEU A CA 1
ATOM 5017 C C . LEU A 1 650 ? 13.951 -8.539 -8.240 1.00 96.81 650 LEU A C 1
ATOM 5019 O O . LEU A 1 650 ? 14.828 -9.214 -8.782 1.00 96.81 650 LEU A O 1
ATOM 5023 N N . SER A 1 651 ? 14.228 -7.666 -7.268 1.00 94.94 651 SER A N 1
ATOM 5024 C CA . SER A 1 651 ? 15.592 -7.460 -6.760 1.00 94.94 651 SER A CA 1
ATOM 5025 C C . SER A 1 651 ? 16.135 -8.689 -6.031 1.00 94.94 651 SER A C 1
ATOM 5027 O O . SER A 1 651 ? 17.301 -9.036 -6.217 1.00 94.94 651 SER A O 1
ATOM 5029 N N . THR A 1 652 ? 15.294 -9.408 -5.279 1.00 96.00 652 THR A N 1
ATOM 5030 C CA . THR A 1 652 ? 15.698 -10.661 -4.628 1.00 96.00 652 THR A CA 1
ATOM 5031 C C . THR A 1 652 ? 16.007 -11.745 -5.657 1.00 96.00 652 THR A C 1
ATOM 5033 O O . THR A 1 652 ? 17.022 -12.425 -5.528 1.00 96.00 652 THR A O 1
ATOM 5036 N N . LEU A 1 653 ? 15.194 -11.881 -6.715 1.00 96.12 653 LEU A N 1
ATOM 5037 C CA . LEU A 1 653 ? 15.485 -12.825 -7.802 1.00 96.12 653 LEU A CA 1
ATOM 5038 C C . LEU A 1 653 ? 16.836 -12.527 -8.470 1.00 96.12 653 LEU A C 1
ATOM 5040 O O . LEU A 1 653 ? 17.617 -13.449 -8.711 1.00 96.12 653 LEU A O 1
ATOM 5044 N N . ALA A 1 654 ? 17.124 -11.250 -8.735 1.00 93.88 654 ALA A N 1
ATOM 5045 C CA . ALA A 1 654 ? 18.403 -10.827 -9.297 1.00 93.88 654 ALA A CA 1
ATOM 5046 C C . ALA A 1 654 ? 19.575 -11.158 -8.354 1.00 93.88 654 ALA A C 1
ATOM 5048 O O . ALA A 1 654 ? 20.561 -11.760 -8.779 1.00 93.88 654 ALA A O 1
ATOM 5049 N N . ALA A 1 655 ? 19.445 -10.838 -7.061 1.00 94.31 655 ALA A N 1
ATOM 5050 C CA . ALA A 1 655 ? 20.469 -11.100 -6.047 1.00 94.31 655 ALA A CA 1
ATOM 5051 C C . ALA A 1 655 ? 20.739 -12.601 -5.829 1.00 94.31 655 ALA A C 1
ATOM 5053 O O . ALA A 1 655 ? 21.867 -12.992 -5.545 1.00 94.31 655 ALA A O 1
ATOM 5054 N N . GLN A 1 656 ? 19.718 -13.446 -5.995 1.00 94.06 656 GLN A N 1
ATOM 5055 C CA . GLN A 1 656 ? 19.804 -14.906 -5.868 1.00 94.06 656 GLN A CA 1
ATOM 5056 C C . GLN A 1 656 ? 20.195 -15.609 -7.184 1.00 94.06 656 GLN A C 1
ATOM 5058 O O . GLN A 1 656 ? 20.092 -16.832 -7.305 1.00 94.06 656 GLN A O 1
ATOM 5063 N N . GLY A 1 657 ? 20.656 -14.854 -8.187 1.00 91.50 657 GLY A N 1
ATOM 5064 C CA . GLY A 1 657 ? 21.281 -15.404 -9.389 1.00 91.50 657 GLY A CA 1
ATOM 5065 C C . GLY A 1 657 ? 20.313 -15.978 -10.426 1.00 91.50 657 GLY A C 1
ATOM 5066 O O . GLY A 1 657 ? 20.715 -16.831 -11.221 1.00 91.50 657 GLY A O 1
ATOM 5067 N N . VAL A 1 658 ? 19.049 -15.539 -10.454 1.00 94.06 658 VAL A N 1
ATOM 5068 C CA . VAL A 1 658 ? 18.154 -15.860 -11.578 1.00 94.06 658 VAL A CA 1
ATOM 5069 C C . VAL A 1 658 ? 18.722 -15.246 -12.861 1.00 94.06 658 VAL A C 1
ATOM 5071 O O . VAL A 1 658 ? 19.035 -14.058 -12.917 1.00 94.06 658 VAL A O 1
ATOM 5074 N N . ARG A 1 659 ? 18.863 -16.063 -13.913 1.00 92.06 659 ARG A N 1
ATOM 5075 C CA . ARG A 1 659 ? 19.442 -15.635 -15.200 1.00 92.06 659 ARG A CA 1
ATOM 5076 C C . ARG A 1 659 ? 18.661 -14.469 -15.824 1.00 92.06 659 ARG A C 1
ATOM 5078 O O . ARG A 1 659 ? 17.445 -14.364 -15.666 1.00 92.06 659 ARG A O 1
ATOM 5085 N N . ALA A 1 660 ? 19.356 -13.663 -16.628 1.00 92.38 660 ALA A N 1
ATOM 5086 C CA . ALA A 1 660 ? 18.827 -12.423 -17.197 1.00 92.38 660 ALA A CA 1
ATOM 5087 C C . ALA A 1 660 ? 17.528 -12.589 -18.014 1.00 92.38 660 ALA A C 1
ATOM 5089 O O . ALA A 1 660 ? 16.600 -11.817 -17.815 1.00 92.38 660 ALA A O 1
ATOM 5090 N N . LEU A 1 661 ? 17.406 -13.600 -18.888 1.00 92.81 661 LEU A N 1
ATOM 5091 C CA . LEU A 1 661 ? 16.187 -13.792 -19.697 1.00 92.81 661 LEU A CA 1
ATOM 5092 C C . LEU A 1 661 ? 14.930 -14.097 -18.842 1.00 92.81 661 LEU A C 1
ATOM 5094 O O . LEU A 1 661 ? 13.941 -13.376 -18.977 1.00 92.81 661 LEU A O 1
ATOM 5098 N N . PRO A 1 662 ? 14.937 -15.095 -17.935 1.00 94.50 662 PRO A N 1
ATOM 5099 C CA . PRO A 1 662 ? 13.847 -15.295 -16.976 1.00 94.50 662 PRO A CA 1
ATOM 5100 C C . PRO A 1 662 ? 13.547 -14.056 -16.124 1.00 94.50 662 PRO A C 1
ATOM 5102 O O . PRO A 1 662 ? 12.382 -13.745 -15.894 1.00 94.50 662 PRO A O 1
ATOM 5105 N N . LEU A 1 663 ? 14.577 -13.320 -15.693 1.00 95.75 663 LEU A N 1
ATOM 5106 C CA . LEU A 1 663 ? 14.405 -12.098 -14.908 1.00 95.75 663 LEU A CA 1
ATOM 5107 C C . LEU A 1 663 ? 13.701 -10.990 -15.711 1.00 95.75 663 LEU A C 1
ATOM 5109 O O . LEU A 1 663 ? 12.766 -10.372 -15.206 1.00 95.75 663 LEU A O 1
ATOM 5113 N N . VAL A 1 664 ? 14.091 -10.772 -16.970 1.00 96.06 664 VAL A N 1
ATOM 5114 C CA . VAL A 1 664 ? 13.418 -9.851 -17.907 1.00 96.06 664 VAL A CA 1
ATOM 5115 C C . VAL A 1 664 ? 11.951 -10.255 -18.089 1.00 96.06 664 VAL A C 1
ATOM 5117 O O . VAL A 1 664 ? 11.059 -9.413 -18.005 1.00 96.06 664 VAL A O 1
ATOM 5120 N N . MET A 1 665 ? 11.671 -11.549 -18.259 1.00 96.56 665 MET A N 1
ATOM 5121 C CA . MET A 1 665 ? 10.299 -12.053 -18.373 1.00 96.56 665 MET A CA 1
ATOM 5122 C C . MET A 1 665 ? 9.477 -11.884 -17.091 1.00 96.56 665 MET A C 1
ATOM 5124 O O . MET A 1 665 ? 8.284 -11.592 -17.176 1.00 96.56 665 MET A O 1
ATOM 5128 N N . ALA A 1 666 ? 10.097 -11.999 -15.915 1.00 96.94 666 ALA A N 1
ATOM 5129 C CA . ALA A 1 666 ? 9.451 -11.694 -14.640 1.00 96.94 666 ALA A CA 1
ATOM 5130 C C . ALA A 1 666 ? 9.058 -10.209 -14.543 1.00 96.94 666 ALA A C 1
ATOM 5132 O O . ALA A 1 666 ? 7.944 -9.905 -14.119 1.00 96.94 666 ALA A O 1
ATOM 5133 N N . HIS A 1 667 ? 9.919 -9.289 -15.000 1.00 96.94 667 HIS A N 1
ATOM 5134 C CA . HIS A 1 667 ? 9.595 -7.857 -15.059 1.00 96.94 667 HIS A CA 1
ATOM 5135 C C . HIS A 1 667 ? 8.405 -7.589 -15.988 1.00 96.94 667 HIS A C 1
ATOM 5137 O O . HIS A 1 667 ? 7.466 -6.903 -15.588 1.00 96.94 667 HIS A O 1
ATOM 5143 N N . PHE A 1 668 ? 8.405 -8.162 -17.199 1.00 97.00 668 PHE A N 1
ATOM 5144 C CA . PHE A 1 668 ? 7.266 -8.050 -18.117 1.00 97.00 668 PHE A CA 1
ATOM 5145 C C . PHE A 1 668 ? 5.982 -8.618 -17.509 1.00 97.00 668 PHE A C 1
ATOM 5147 O O . PHE A 1 668 ? 4.939 -7.974 -17.578 1.00 97.00 668 PHE A O 1
ATOM 5154 N N . GLY A 1 669 ? 6.053 -9.791 -16.874 1.00 96.44 669 GLY A N 1
ATOM 5155 C CA . GLY A 1 669 ? 4.908 -10.394 -16.197 1.00 96.44 669 GLY A CA 1
ATOM 5156 C C . GLY A 1 669 ? 4.358 -9.507 -15.078 1.00 96.44 669 GLY A C 1
ATOM 5157 O O . GLY A 1 669 ? 3.150 -9.303 -15.003 1.00 96.44 669 GLY A O 1
ATOM 5158 N N . ALA A 1 670 ? 5.229 -8.915 -14.257 1.00 96.50 670 ALA A N 1
ATOM 5159 C CA . ALA A 1 670 ? 4.825 -8.021 -13.174 1.00 96.50 670 ALA A CA 1
ATOM 5160 C C . ALA A 1 670 ? 4.176 -6.729 -13.701 1.00 96.50 670 ALA A C 1
ATOM 5162 O O . ALA A 1 670 ? 3.127 -6.315 -13.209 1.00 96.50 670 ALA A O 1
ATOM 5163 N N . LEU A 1 671 ? 4.755 -6.110 -14.736 1.00 96.25 671 LEU A N 1
ATOM 5164 C CA . LEU A 1 671 ? 4.176 -4.927 -15.381 1.00 96.25 671 LEU A CA 1
ATOM 5165 C C . LEU A 1 671 ? 2.812 -5.244 -16.010 1.00 96.25 671 LEU A C 1
ATOM 5167 O O . LEU A 1 671 ? 1.865 -4.479 -15.832 1.00 96.25 671 LEU A O 1
ATOM 5171 N N . GLN A 1 672 ? 2.685 -6.397 -16.671 1.00 95.81 672 GLN A N 1
ATOM 5172 C CA . GLN A 1 672 ? 1.436 -6.862 -17.272 1.00 95.81 672 GLN A CA 1
ATOM 5173 C C . GLN A 1 672 ? 0.342 -7.116 -16.222 1.00 95.81 672 GLN A C 1
ATOM 5175 O O . GLN A 1 672 ? -0.798 -6.698 -16.425 1.00 95.81 672 GLN A O 1
ATOM 5180 N N . GLN A 1 673 ? 0.672 -7.764 -15.098 1.00 95.00 673 GLN A N 1
ATOM 5181 C CA . GLN A 1 673 ? -0.273 -8.038 -14.004 1.00 95.00 673 GLN A CA 1
ATOM 5182 C C . GLN A 1 673 ? -0.905 -6.746 -13.471 1.00 95.00 673 GLN A C 1
ATOM 5184 O O . GLN A 1 673 ? -2.111 -6.684 -13.227 1.00 95.00 673 GLN A O 1
ATOM 5189 N N . HIS A 1 674 ? -0.092 -5.696 -13.366 1.00 94.56 674 HIS A N 1
ATOM 5190 C CA . HIS A 1 674 ? -0.499 -4.373 -12.911 1.00 94.56 674 HIS A CA 1
ATOM 5191 C C . HIS A 1 674 ? -0.986 -3.456 -14.041 1.00 94.56 674 HIS A C 1
ATOM 5193 O O . HIS A 1 674 ? -1.062 -2.242 -13.844 1.00 94.56 674 HIS A O 1
ATOM 5199 N N . GLN A 1 675 ? -1.301 -4.017 -15.215 1.00 94.25 675 GLN A N 1
ATOM 5200 C CA . GLN A 1 675 ? -1.816 -3.296 -16.384 1.00 94.25 675 GLN A CA 1
ATOM 5201 C C . GLN A 1 675 ? -0.966 -2.074 -16.754 1.00 94.25 675 GLN A C 1
ATOM 5203 O O . GLN A 1 675 ? -1.497 -1.029 -17.122 1.00 94.25 675 GLN A O 1
ATOM 5208 N N . TRP A 1 676 ? 0.358 -2.194 -16.625 1.00 93.75 676 TRP A N 1
ATOM 5209 C CA . TRP A 1 676 ? 1.298 -1.120 -16.935 1.00 93.75 676 TRP A CA 1
ATOM 5210 C C . TRP A 1 676 ? 1.015 0.174 -16.142 1.00 93.75 676 TRP A C 1
ATOM 5212 O O . TRP A 1 676 ? 1.067 1.278 -16.678 1.00 93.75 676 TRP A O 1
ATOM 5222 N N . SER A 1 677 ? 0.697 0.044 -14.847 1.00 92.69 677 SER A N 1
ATOM 5223 C CA . SER A 1 677 ? 0.429 1.181 -13.954 1.00 92.69 677 SER A CA 1
ATOM 5224 C C . SER A 1 677 ? 1.616 2.161 -13.853 1.00 92.69 677 SER A C 1
ATOM 5226 O O . SER A 1 677 ? 2.753 1.721 -13.644 1.00 92.69 677 SER A O 1
ATOM 5228 N N . PRO A 1 678 ? 1.380 3.493 -13.875 1.00 90.69 678 PRO A N 1
ATOM 5229 C CA . PRO A 1 678 ? 2.425 4.510 -13.697 1.00 90.69 678 PRO A CA 1
ATOM 5230 C C . PRO A 1 678 ? 3.242 4.360 -12.405 1.00 90.69 678 PRO A C 1
ATOM 5232 O O . PRO A 1 678 ? 4.418 4.725 -12.368 1.00 90.69 678 PRO A O 1
ATOM 5235 N N . ALA A 1 679 ? 2.653 3.776 -11.353 1.00 90.50 679 ALA A N 1
ATOM 5236 C CA . ALA A 1 679 ? 3.331 3.524 -10.079 1.00 90.50 679 ALA A CA 1
ATOM 5237 C C . ALA A 1 679 ? 4.559 2.601 -10.218 1.00 90.50 679 ALA A C 1
ATOM 5239 O O . ALA A 1 679 ? 5.452 2.631 -9.374 1.00 90.50 679 ALA A O 1
ATOM 5240 N N . LEU A 1 680 ? 4.630 1.807 -11.293 1.00 92.12 680 LEU A N 1
ATOM 5241 C CA . LEU A 1 680 ? 5.729 0.884 -11.580 1.00 92.12 680 LEU A CA 1
ATOM 5242 C C . LEU A 1 680 ? 6.750 1.437 -12.582 1.00 92.12 680 LEU A C 1
ATOM 5244 O O . LEU A 1 680 ? 7.596 0.685 -13.068 1.00 92.12 680 LEU A O 1
ATOM 5248 N N . LYS A 1 681 ? 6.747 2.750 -12.852 1.00 93.31 681 LYS A N 1
ATOM 5249 C CA . LYS A 1 681 ? 7.780 3.403 -13.674 1.00 93.31 681 LYS A CA 1
ATOM 5250 C C . LYS A 1 681 ? 9.222 3.007 -13.288 1.00 93.31 681 LYS A C 1
ATOM 5252 O O . LYS A 1 681 ? 9.998 2.708 -14.196 1.00 93.31 681 LYS A O 1
ATOM 5257 N N . PRO A 1 682 ? 9.605 2.917 -11.995 1.00 94.38 682 PRO A N 1
ATOM 5258 C CA . PRO A 1 682 ? 10.947 2.462 -11.622 1.00 94.38 682 PRO A CA 1
ATOM 5259 C C . PRO A 1 682 ? 11.278 1.048 -12.122 1.00 94.38 682 PRO A C 1
ATOM 5261 O O . PRO A 1 682 ? 12.400 0.808 -12.557 1.00 94.38 682 PRO A O 1
ATOM 5264 N N . ILE A 1 683 ? 10.300 0.136 -12.121 1.00 95.69 683 ILE A N 1
ATOM 5265 C CA . ILE A 1 683 ? 10.466 -1.244 -12.602 1.00 95.69 683 ILE A CA 1
ATOM 5266 C C . ILE A 1 683 ? 10.636 -1.275 -14.123 1.00 95.69 683 ILE A C 1
ATOM 5268 O O . ILE A 1 683 ? 11.507 -1.978 -14.629 1.00 95.69 683 ILE A O 1
ATOM 5272 N N . ALA A 1 684 ? 9.869 -0.472 -14.864 1.00 95.69 684 ALA A N 1
ATOM 5273 C CA . ALA A 1 684 ? 10.034 -0.344 -16.313 1.00 95.69 684 ALA A CA 1
ATOM 5274 C C . ALA A 1 684 ? 11.405 0.252 -16.696 1.00 95.69 684 ALA A C 1
ATOM 5276 O O . ALA A 1 684 ? 12.023 -0.172 -17.678 1.00 95.69 684 ALA A O 1
ATOM 5277 N N . ASN A 1 685 ? 11.919 1.196 -15.902 1.00 94.38 685 ASN A N 1
ATOM 5278 C CA . ASN A 1 685 ? 13.263 1.751 -16.082 1.00 94.38 685 ASN A CA 1
ATOM 5279 C C . ASN A 1 685 ? 14.353 0.704 -15.803 1.00 94.38 685 ASN A C 1
ATOM 5281 O O . ASN A 1 685 ? 15.296 0.586 -16.583 1.00 94.38 685 ASN A O 1
ATOM 5285 N N . GLN A 1 686 ? 14.207 -0.088 -14.734 1.00 93.94 686 GLN A N 1
ATOM 5286 C CA . GLN A 1 686 ? 15.113 -1.202 -14.421 1.00 93.94 686 GLN A CA 1
ATOM 5287 C C . GLN A 1 686 ? 15.114 -2.262 -15.526 1.00 93.94 686 GLN A C 1
ATOM 5289 O O . GLN A 1 686 ? 16.182 -2.680 -15.962 1.00 93.94 686 GLN A O 1
ATOM 5294 N N . LEU A 1 687 ? 13.937 -2.630 -16.039 1.00 95.62 687 LEU A N 1
ATOM 5295 C CA . LEU A 1 687 ? 13.799 -3.532 -17.182 1.00 95.62 687 LEU A CA 1
ATOM 5296 C C . LEU A 1 687 ? 14.543 -2.995 -18.412 1.00 95.62 687 LEU A C 1
ATOM 5298 O O . LEU A 1 687 ? 15.306 -3.722 -19.041 1.00 95.62 687 LEU A O 1
ATOM 5302 N N . THR A 1 688 ? 14.374 -1.707 -18.719 1.00 94.62 688 THR A N 1
ATOM 5303 C CA . THR A 1 688 ? 15.060 -1.058 -19.848 1.00 94.62 688 THR A CA 1
ATOM 5304 C C . THR A 1 688 ? 16.581 -1.120 -19.684 1.00 94.62 688 THR A C 1
ATOM 5306 O O . THR A 1 688 ? 17.288 -1.487 -20.622 1.00 94.62 688 THR A O 1
ATOM 5309 N N . ALA A 1 689 ? 17.092 -0.820 -18.486 1.00 92.94 689 ALA A N 1
ATOM 5310 C CA . ALA A 1 689 ? 18.518 -0.903 -18.181 1.00 92.94 689 ALA A CA 1
ATOM 5311 C C . ALA A 1 689 ? 19.057 -2.340 -18.307 1.00 92.94 689 ALA A C 1
ATOM 5313 O O . ALA A 1 689 ? 20.075 -2.552 -18.962 1.00 92.94 689 ALA A O 1
ATOM 5314 N N . LEU A 1 690 ? 18.333 -3.324 -17.766 1.00 92.12 690 LEU A N 1
ATOM 5315 C CA . LEU A 1 690 ? 18.700 -4.741 -17.816 1.00 92.12 690 LEU A CA 1
ATOM 5316 C C . LEU A 1 690 ? 18.802 -5.261 -19.262 1.00 92.12 690 LEU A C 1
ATOM 5318 O O . LEU A 1 690 ? 19.697 -6.039 -19.591 1.00 92.12 690 LEU A O 1
ATOM 5322 N N . MET A 1 691 ? 17.909 -4.811 -20.147 1.00 92.38 691 MET A N 1
ATOM 5323 C CA . MET A 1 691 ? 17.941 -5.181 -21.567 1.00 92.38 691 MET A CA 1
ATOM 5324 C C . MET A 1 691 ? 19.080 -4.503 -22.342 1.00 92.38 691 MET A C 1
ATOM 5326 O O . MET A 1 691 ? 19.652 -5.109 -23.250 1.00 92.38 691 MET A O 1
ATOM 5330 N N . LEU A 1 692 ? 19.437 -3.265 -21.986 1.00 90.44 692 LEU A N 1
ATOM 5331 C CA . LEU A 1 692 ? 20.592 -2.573 -22.570 1.00 90.44 692 LEU A CA 1
ATOM 5332 C C . LEU A 1 692 ? 21.919 -3.222 -22.154 1.00 90.44 692 LEU A C 1
ATOM 5334 O O . LEU A 1 692 ? 22.836 -3.308 -22.973 1.00 90.44 692 LEU A O 1
ATOM 5338 N N . GLU A 1 693 ? 22.008 -3.689 -20.906 1.00 90.44 693 GLU A N 1
ATOM 5339 C CA . GLU A 1 693 ? 23.173 -4.395 -20.367 1.00 90.44 693 GLU A CA 1
ATOM 5340 C C . GLU A 1 693 ? 23.354 -5.775 -21.021 1.00 90.44 693 GLU A C 1
ATOM 5342 O O . GLU A 1 693 ? 24.462 -6.154 -21.406 1.00 90.44 693 GLU A O 1
ATOM 5347 N N . HIS A 1 694 ? 22.259 -6.509 -21.235 1.00 89.38 694 HIS A N 1
ATOM 5348 C CA . HIS A 1 694 ? 22.287 -7.857 -21.799 1.00 89.38 694 HIS A CA 1
ATOM 5349 C C . HIS A 1 694 ? 21.722 -7.917 -23.222 1.00 89.38 694 HIS A C 1
ATOM 5351 O O . HIS A 1 694 ? 20.671 -8.507 -23.469 1.00 89.38 694 HIS A O 1
ATOM 5357 N N . ARG A 1 695 ? 22.463 -7.382 -24.200 1.00 79.06 695 ARG A N 1
ATOM 5358 C CA . ARG A 1 695 ? 22.011 -7.298 -25.607 1.00 79.06 695 ARG A CA 1
ATOM 5359 C C . ARG A 1 695 ? 21.554 -8.627 -26.225 1.00 79.06 695 ARG A C 1
ATOM 5361 O O . ARG A 1 695 ? 20.590 -8.634 -26.980 1.00 79.06 695 ARG A O 1
ATOM 5368 N N . LEU A 1 696 ? 22.196 -9.748 -25.885 1.00 81.00 696 LEU A N 1
ATOM 5369 C CA . LEU A 1 696 ? 21.802 -11.078 -26.381 1.00 81.00 696 LEU A CA 1
ATOM 5370 C C . LEU A 1 696 ? 20.428 -11.527 -25.857 1.00 81.00 696 LEU A C 1
ATOM 5372 O O . LEU A 1 696 ? 19.749 -12.312 -26.509 1.00 81.00 696 LEU A O 1
ATOM 5376 N N . VAL A 1 697 ? 20.001 -11.026 -24.692 1.00 84.50 697 VAL A N 1
ATOM 5377 C CA . VAL A 1 697 ? 18.676 -11.324 -24.126 1.00 84.50 697 VAL A CA 1
ATOM 5378 C C . VAL A 1 697 ? 17.588 -10.643 -24.941 1.00 84.50 697 VAL A C 1
ATOM 5380 O O . VAL A 1 697 ? 16.568 -11.268 -25.207 1.00 84.50 697 VAL A O 1
ATOM 5383 N N . THR A 1 698 ? 17.821 -9.408 -25.392 1.00 82.06 698 THR A N 1
ATOM 5384 C CA . THR A 1 698 ? 16.892 -8.654 -26.247 1.00 82.06 698 THR A CA 1
ATOM 5385 C C . THR A 1 698 ? 16.497 -9.432 -27.499 1.00 82.06 698 THR A C 1
ATOM 5387 O O . THR A 1 698 ? 15.346 -9.374 -27.912 1.00 82.06 698 THR A O 1
ATOM 5390 N N . GLU A 1 699 ? 17.412 -10.218 -28.069 1.00 79.81 699 GLU A N 1
ATOM 5391 C CA . GLU A 1 699 ? 17.129 -11.039 -29.252 1.00 79.81 699 GLU A CA 1
ATOM 5392 C C . GLU A 1 699 ? 16.147 -12.189 -28.981 1.00 79.81 699 GLU A C 1
ATOM 5394 O O . GLU A 1 699 ? 15.496 -12.667 -29.906 1.00 79.81 699 GLU A O 1
ATOM 5399 N N . ALA A 1 700 ? 16.033 -12.633 -27.728 1.00 85.88 700 ALA A N 1
ATOM 5400 C CA . ALA A 1 700 ? 15.103 -13.675 -27.299 1.00 85.88 700 ALA A CA 1
ATOM 5401 C C . ALA A 1 700 ? 13.757 -13.113 -26.801 1.00 85.88 700 ALA A C 1
ATOM 5403 O O . ALA A 1 700 ? 12.833 -13.884 -26.535 1.00 85.88 700 ALA A O 1
ATOM 5404 N N . VAL A 1 701 ? 13.635 -11.788 -26.648 1.00 90.50 701 VAL A N 1
ATOM 5405 C CA . VAL A 1 701 ? 12.397 -11.126 -26.218 1.00 90.50 701 VAL A CA 1
ATOM 5406 C C . VAL A 1 701 ? 11.477 -10.918 -27.429 1.00 90.50 701 VAL A C 1
ATOM 5408 O O . VAL A 1 701 ? 11.904 -10.319 -28.416 1.00 90.50 701 VAL A O 1
ATOM 5411 N N . PRO A 1 702 ? 10.203 -11.354 -27.370 1.00 90.75 702 PRO A N 1
ATOM 5412 C CA . PRO A 1 702 ? 9.218 -11.046 -28.405 1.00 90.75 702 PRO A CA 1
ATOM 5413 C C . PRO A 1 702 ? 9.086 -9.540 -28.658 1.00 90.75 702 PRO A C 1
ATOM 5415 O O . PRO A 1 702 ? 8.972 -8.757 -27.715 1.00 90.75 702 PRO A O 1
ATOM 5418 N N . ILE A 1 703 ? 9.041 -9.131 -29.928 1.00 92.06 703 ILE A N 1
ATOM 5419 C CA . ILE A 1 703 ? 9.000 -7.710 -30.306 1.00 92.06 703 ILE A CA 1
ATOM 5420 C C . ILE A 1 703 ? 7.754 -6.978 -29.777 1.00 92.06 703 ILE A C 1
ATOM 5422 O O . ILE A 1 703 ? 7.834 -5.797 -29.448 1.00 92.06 703 ILE A O 1
ATOM 5426 N N . ASP A 1 704 ? 6.638 -7.687 -29.597 1.00 92.44 704 ASP A N 1
ATOM 5427 C CA . ASP A 1 704 ? 5.407 -7.125 -29.028 1.00 92.44 704 ASP A CA 1
ATOM 5428 C C . ASP A 1 704 ? 5.607 -6.648 -27.583 1.00 92.44 704 ASP A C 1
ATOM 5430 O O . ASP A 1 704 ? 5.075 -5.616 -27.186 1.00 92.44 704 ASP A O 1
ATOM 5434 N N . LEU A 1 705 ? 6.448 -7.337 -26.802 1.00 94.12 705 LEU A N 1
ATOM 5435 C CA . LEU A 1 705 ? 6.784 -6.908 -25.443 1.00 94.12 705 LEU A CA 1
ATOM 5436 C C . LEU A 1 705 ? 7.629 -5.631 -25.438 1.00 94.12 705 LEU A C 1
ATOM 5438 O O . LEU A 1 705 ? 7.433 -4.759 -24.592 1.00 94.12 705 LEU A O 1
ATOM 5442 N N . LEU A 1 706 ? 8.546 -5.493 -26.401 1.00 94.69 706 LEU A N 1
ATOM 5443 C CA . LEU A 1 706 ? 9.306 -4.255 -26.589 1.00 94.69 706 LEU A CA 1
ATOM 5444 C C . LEU A 1 706 ? 8.383 -3.089 -26.959 1.00 94.69 706 LEU A C 1
ATOM 5446 O O . LEU A 1 706 ? 8.558 -1.990 -26.436 1.00 94.69 706 LEU A O 1
ATOM 5450 N N . LEU A 1 707 ? 7.377 -3.335 -27.805 1.00 94.88 707 LEU A N 1
ATOM 5451 C CA . LEU A 1 707 ? 6.348 -2.349 -28.142 1.00 94.88 707 LEU A CA 1
ATOM 5452 C C . LEU A 1 707 ? 5.496 -1.966 -26.929 1.00 94.88 707 LEU A C 1
ATOM 5454 O O . LEU A 1 707 ? 5.250 -0.780 -26.722 1.00 94.88 707 LEU A O 1
ATOM 5458 N N . GLU A 1 708 ? 5.076 -2.924 -26.100 1.00 95.31 708 GLU A N 1
ATOM 5459 C CA . GLU A 1 708 ? 4.346 -2.626 -24.861 1.00 95.31 708 GLU A CA 1
ATOM 5460 C C . GLU A 1 708 ? 5.178 -1.741 -23.914 1.00 95.31 708 GLU A C 1
ATOM 5462 O O . GLU A 1 708 ? 4.683 -0.720 -23.430 1.00 95.31 708 GLU A O 1
ATOM 5467 N N . LEU A 1 709 ? 6.465 -2.059 -23.724 1.00 96.06 709 LEU A N 1
ATOM 5468 C CA . LEU A 1 709 ? 7.380 -1.254 -22.907 1.00 96.06 709 LEU A CA 1
ATOM 5469 C C . LEU A 1 709 ? 7.613 0.146 -23.494 1.00 96.06 709 LEU A C 1
ATOM 5471 O O . LEU A 1 709 ? 7.623 1.135 -22.758 1.00 96.06 709 LEU A O 1
ATOM 5475 N N . LEU A 1 710 ? 7.763 0.247 -24.817 1.00 95.44 710 LEU A N 1
ATOM 5476 C CA . LEU A 1 710 ? 7.881 1.523 -25.519 1.00 95.44 710 LEU A CA 1
ATOM 5477 C C . LEU A 1 710 ? 6.629 2.378 -25.314 1.00 95.44 710 LEU A C 1
ATOM 5479 O O . LEU A 1 710 ? 6.740 3.543 -24.935 1.00 95.44 710 LEU A O 1
ATOM 5483 N N . ARG A 1 711 ? 5.441 1.805 -25.543 1.00 94.38 711 ARG A N 1
ATOM 5484 C CA . ARG A 1 711 ? 4.152 2.486 -25.367 1.00 94.38 711 ARG A CA 1
ATOM 5485 C C . ARG A 1 711 ? 3.979 2.963 -23.926 1.00 94.38 711 ARG A C 1
ATOM 5487 O O . ARG A 1 711 ? 3.523 4.087 -23.723 1.00 94.38 711 ARG A O 1
ATOM 5494 N N . PHE A 1 712 ? 4.393 2.166 -22.938 1.00 95.00 712 PHE A N 1
ATOM 5495 C CA . PHE A 1 712 ? 4.395 2.585 -21.538 1.00 95.00 712 PHE A CA 1
ATOM 5496 C C . PHE A 1 712 ? 5.264 3.831 -21.327 1.00 95.00 712 PHE A C 1
ATOM 5498 O O . PHE A 1 712 ? 4.751 4.847 -20.861 1.00 95.00 712 PHE A O 1
ATOM 5505 N N . HIS A 1 713 ? 6.536 3.820 -21.738 1.00 94.38 713 HIS A N 1
ATOM 5506 C CA . HIS A 1 713 ? 7.413 4.992 -21.586 1.00 94.38 713 HIS A CA 1
ATOM 5507 C C . HIS A 1 713 ? 6.925 6.215 -22.368 1.00 94.38 713 HIS A C 1
ATOM 5509 O O . HIS A 1 713 ? 7.002 7.332 -21.858 1.00 94.38 713 HIS A O 1
ATOM 5515 N N . CYS A 1 714 ? 6.344 6.012 -23.555 1.00 91.19 714 CYS A N 1
ATOM 5516 C CA . CYS A 1 714 ? 5.710 7.081 -24.327 1.00 91.19 714 CYS A CA 1
ATOM 5517 C C . CYS A 1 714 ? 4.509 7.684 -23.584 1.00 91.19 714 CYS A C 1
ATOM 5519 O O . CYS A 1 714 ? 4.387 8.904 -23.513 1.00 91.19 714 CYS A O 1
ATOM 5521 N N . SER A 1 715 ? 3.660 6.857 -22.959 1.00 89.62 715 SER A N 1
ATOM 5522 C CA . SER A 1 715 ? 2.532 7.335 -22.141 1.00 89.62 715 SER A CA 1
ATOM 5523 C C . SER A 1 715 ? 2.985 8.161 -20.930 1.00 89.62 715 SER A C 1
ATOM 5525 O O . SER A 1 715 ? 2.286 9.078 -20.510 1.00 89.62 715 SER A O 1
ATOM 5527 N N . GLN A 1 716 ? 4.177 7.864 -20.398 1.00 89.25 716 GLN A N 1
ATOM 5528 C CA . GLN A 1 716 ? 4.801 8.593 -19.292 1.00 89.25 716 GLN A CA 1
ATOM 5529 C C . GLN A 1 716 ? 5.624 9.809 -19.751 1.00 89.25 716 GLN A C 1
ATOM 5531 O O . GLN A 1 716 ? 6.243 10.461 -18.909 1.00 89.25 716 GLN A O 1
ATOM 5536 N N . GLN A 1 717 ? 5.664 10.095 -21.059 1.00 85.94 717 GLN A N 1
ATOM 5537 C CA . GLN A 1 717 ? 6.495 11.138 -21.676 1.00 85.94 717 GLN A CA 1
ATOM 5538 C C . GLN A 1 717 ? 7.989 11.031 -21.298 1.00 85.94 717 GLN A C 1
ATOM 5540 O O . GLN A 1 717 ? 8.692 12.033 -21.177 1.00 85.94 717 GLN A O 1
ATOM 5545 N N . ASP A 1 718 ? 8.497 9.809 -21.100 1.00 89.50 718 ASP A N 1
ATOM 5546 C CA . ASP A 1 718 ? 9.898 9.547 -20.751 1.00 89.50 718 ASP A CA 1
ATOM 5547 C C . ASP A 1 718 ? 10.742 9.367 -22.021 1.00 89.50 718 ASP A C 1
ATOM 5549 O O . ASP A 1 718 ? 10.936 8.248 -22.499 1.00 89.50 718 ASP A O 1
ATOM 5553 N N . VAL A 1 719 ? 11.218 10.481 -22.595 1.00 89.50 719 VAL A N 1
ATOM 5554 C CA . VAL A 1 719 ? 11.954 10.486 -23.879 1.00 89.50 719 VAL A CA 1
ATOM 5555 C C . VAL A 1 719 ? 13.155 9.551 -23.824 1.00 89.50 719 VAL A C 1
ATOM 5557 O O . VAL A 1 719 ? 13.332 8.707 -24.701 1.00 89.50 719 VAL A O 1
ATOM 5560 N N . LYS A 1 720 ? 13.961 9.664 -22.763 1.00 91.31 720 LYS A N 1
ATOM 5561 C CA . LYS A 1 720 ? 15.203 8.904 -22.610 1.00 91.31 720 LYS A CA 1
ATOM 5562 C C . LYS A 1 720 ? 14.936 7.402 -22.643 1.00 91.31 720 LYS A C 1
ATOM 5564 O O . LYS A 1 720 ? 15.613 6.672 -23.370 1.00 91.31 720 LYS A O 1
ATOM 5569 N N . SER A 1 721 ? 13.957 6.936 -21.870 1.00 92.88 721 SER A N 1
ATOM 5570 C CA . SER A 1 721 ? 13.636 5.511 -21.783 1.00 92.88 721 SER A CA 1
ATOM 5571 C C . SER A 1 721 ? 12.924 5.022 -23.045 1.00 92.88 721 SER A C 1
ATOM 5573 O O . SER A 1 721 ? 13.257 3.951 -23.548 1.00 92.88 721 SER A O 1
ATOM 5575 N N . ALA A 1 722 ? 12.030 5.826 -23.630 1.00 93.50 722 ALA A N 1
ATOM 5576 C CA . ALA A 1 722 ? 11.351 5.496 -24.883 1.00 93.50 722 ALA A CA 1
ATOM 5577 C C . ALA A 1 722 ? 12.338 5.332 -26.054 1.00 93.50 722 ALA A C 1
ATOM 5579 O O . ALA A 1 722 ? 12.317 4.310 -26.740 1.00 93.50 722 ALA A O 1
ATOM 5580 N N . VAL A 1 723 ? 13.261 6.281 -26.244 1.00 92.81 723 VAL A N 1
ATOM 5581 C CA . VAL A 1 723 ? 14.305 6.200 -27.282 1.00 92.81 723 VAL A CA 1
ATOM 5582 C C . VAL A 1 723 ? 15.251 5.023 -27.023 1.00 92.81 723 VAL A C 1
ATOM 5584 O O . VAL A 1 723 ? 15.637 4.321 -27.960 1.00 92.81 723 VAL A O 1
ATOM 5587 N N . SER A 1 724 ? 15.577 4.754 -25.755 1.00 92.62 724 SER A N 1
ATOM 5588 C CA . SER A 1 724 ? 16.400 3.601 -25.373 1.00 92.62 724 SER A CA 1
ATOM 5589 C C . SER A 1 724 ? 15.742 2.274 -25.754 1.00 92.62 724 SER A C 1
ATOM 5591 O O . SER A 1 724 ? 16.392 1.427 -26.364 1.00 92.62 724 SER A O 1
ATOM 5593 N N . VAL A 1 725 ? 14.449 2.099 -25.469 1.00 94.06 725 VAL A N 1
ATOM 5594 C CA . VAL A 1 725 ? 13.705 0.886 -25.850 1.00 94.06 725 VAL A CA 1
ATOM 5595 C C . VAL A 1 725 ? 13.562 0.778 -27.364 1.00 94.06 725 VAL A C 1
ATOM 5597 O O . VAL A 1 725 ? 13.794 -0.294 -27.916 1.00 94.06 725 VAL A O 1
ATOM 5600 N N . ALA A 1 726 ? 13.276 1.880 -28.061 1.00 93.62 726 ALA A N 1
ATOM 5601 C CA . ALA A 1 726 ? 13.229 1.891 -29.523 1.00 93.62 726 ALA A CA 1
ATOM 5602 C C . ALA A 1 726 ? 14.559 1.428 -30.153 1.00 93.62 726 ALA A C 1
ATOM 5604 O O . ALA A 1 726 ? 14.555 0.708 -31.154 1.00 93.62 726 ALA A O 1
ATOM 5605 N N . SER A 1 727 ? 15.697 1.749 -29.522 1.00 91.50 727 SER A N 1
ATOM 5606 C CA . SER A 1 727 ? 17.024 1.300 -29.972 1.00 91.50 727 SER A CA 1
ATOM 5607 C C . SER A 1 727 ? 17.261 -0.206 -29.885 1.00 91.50 727 SER A C 1
ATOM 5609 O O . SER A 1 727 ? 18.106 -0.738 -30.605 1.00 91.50 727 SER A O 1
ATOM 5611 N N . LEU A 1 728 ? 16.477 -0.906 -29.065 1.00 92.19 728 LEU A N 1
ATOM 5612 C CA . LEU A 1 728 ? 16.533 -2.357 -28.916 1.00 92.19 728 LEU A CA 1
ATOM 5613 C C . LEU A 1 728 ? 15.750 -3.102 -30.010 1.00 92.19 728 LEU A C 1
ATOM 5615 O O . LEU A 1 728 ? 15.915 -4.310 -30.152 1.00 92.19 728 LEU A O 1
ATOM 5619 N N . MET A 1 729 ? 14.915 -2.409 -30.794 1.00 93.31 729 MET A N 1
ATOM 5620 C CA . MET A 1 729 ? 13.967 -3.045 -31.719 1.00 93.31 729 MET A CA 1
ATOM 5621 C C . MET A 1 729 ? 14.515 -3.300 -33.127 1.00 93.31 729 MET A C 1
ATOM 5623 O O . MET A 1 729 ? 14.103 -4.266 -33.769 1.00 93.31 729 MET A O 1
ATOM 5627 N N . ALA A 1 730 ? 15.439 -2.467 -33.615 1.00 91.75 730 ALA A N 1
ATOM 5628 C CA . ALA A 1 730 ? 15.875 -2.498 -35.015 1.00 91.75 730 ALA A CA 1
ATOM 5629 C C . ALA A 1 730 ? 16.486 -3.851 -35.431 1.00 91.75 730 ALA A C 1
ATOM 5631 O O . ALA A 1 730 ? 16.174 -4.368 -36.501 1.00 91.75 730 ALA A O 1
ATOM 5632 N N . MET A 1 731 ? 17.322 -4.448 -34.575 1.00 89.69 731 MET A N 1
ATOM 5633 C CA . MET A 1 731 ? 17.981 -5.730 -34.860 1.00 89.69 731 MET A CA 1
ATOM 5634 C C . MET A 1 731 ? 17.011 -6.928 -34.813 1.00 89.69 731 MET A C 1
ATOM 5636 O O . MET A 1 731 ? 16.992 -7.688 -35.785 1.00 89.69 731 MET A O 1
ATOM 5640 N N . PRO A 1 732 ? 16.178 -7.110 -33.762 1.00 90.81 732 PRO A N 1
ATOM 5641 C CA . PRO A 1 732 ? 15.122 -8.123 -33.769 1.00 90.81 732 PRO A CA 1
ATOM 5642 C C . PRO A 1 732 ? 14.182 -7.998 -34.972 1.00 90.81 732 PRO A C 1
ATOM 5644 O O . PRO A 1 732 ? 13.910 -8.997 -35.635 1.00 90.81 732 PRO A O 1
ATOM 5647 N N . ALA A 1 733 ? 13.752 -6.776 -35.308 1.00 92.56 733 ALA A N 1
ATOM 5648 C CA . ALA A 1 733 ? 12.890 -6.532 -36.459 1.00 92.56 733 ALA A CA 1
ATOM 5649 C C . ALA A 1 733 ? 13.566 -6.934 -37.778 1.00 92.56 733 ALA A C 1
ATOM 5651 O O . ALA A 1 733 ? 12.942 -7.594 -38.604 1.00 92.56 733 ALA A O 1
ATOM 5652 N N . ALA A 1 734 ? 14.844 -6.591 -37.980 1.00 91.94 734 ALA A N 1
ATOM 5653 C CA . ALA A 1 734 ? 15.569 -6.926 -39.211 1.00 91.94 734 ALA A CA 1
ATOM 5654 C C . ALA A 1 734 ? 15.647 -8.444 -39.453 1.00 91.94 734 ALA A C 1
ATOM 5656 O O . ALA A 1 734 ? 15.536 -8.896 -40.591 1.00 91.94 734 ALA A O 1
ATOM 5657 N N . ARG A 1 735 ? 15.762 -9.251 -38.388 1.00 88.94 735 ARG A N 1
ATOM 5658 C CA . ARG A 1 735 ? 15.766 -10.724 -38.489 1.00 88.94 735 ARG A CA 1
ATOM 5659 C C . ARG A 1 735 ? 14.415 -11.317 -38.884 1.00 88.94 735 ARG A C 1
ATOM 5661 O O . ARG A 1 735 ? 14.383 -12.414 -39.431 1.00 88.94 735 ARG A O 1
ATOM 5668 N N . MET A 1 736 ? 13.319 -10.603 -38.632 1.00 90.56 736 MET A N 1
ATOM 5669 C CA . MET A 1 736 ? 11.979 -10.995 -39.084 1.00 90.56 736 MET A CA 1
ATOM 5670 C C . MET A 1 736 ? 11.759 -10.714 -40.584 1.00 90.56 736 MET A C 1
ATOM 5672 O O . MET A 1 736 ? 10.700 -11.044 -41.120 1.00 90.56 736 MET A O 1
ATOM 5676 N N . GLY A 1 737 ? 12.730 -10.097 -41.270 1.00 91.38 737 GLY A N 1
ATOM 5677 C CA . GLY A 1 737 ? 12.612 -9.713 -42.674 1.00 91.38 737 GLY A CA 1
ATOM 5678 C C . GLY A 1 737 ? 11.467 -8.722 -42.885 1.00 91.38 737 GLY A C 1
ATOM 5679 O O . GLY A 1 737 ? 11.307 -7.763 -42.129 1.00 91.38 737 GLY A O 1
ATOM 5680 N N . GLU A 1 738 ? 10.627 -8.972 -43.891 1.00 92.81 738 GLU A N 1
ATOM 5681 C CA . GLU A 1 738 ? 9.478 -8.114 -44.215 1.00 92.81 738 GLU A CA 1
ATOM 5682 C C . GLU A 1 738 ? 8.490 -7.962 -43.041 1.00 92.81 738 GLU A C 1
ATOM 5684 O O . GLU A 1 738 ? 7.925 -6.887 -42.840 1.00 92.81 738 GLU A O 1
ATOM 5689 N N . GLN A 1 739 ? 8.340 -8.990 -42.194 1.00 92.50 739 GLN A N 1
ATOM 5690 C CA . GLN A 1 739 ? 7.447 -8.933 -41.029 1.00 92.50 739 GLN A CA 1
ATOM 5691 C C . GLN A 1 739 ? 7.910 -7.920 -39.967 1.00 92.50 739 GLN A C 1
ATOM 5693 O O . GLN A 1 739 ? 7.097 -7.456 -39.171 1.00 92.50 739 GLN A O 1
ATOM 5698 N N . GLY A 1 740 ? 9.189 -7.529 -39.973 1.00 92.44 740 GLY A N 1
ATOM 5699 C CA . GLY A 1 740 ? 9.735 -6.510 -39.075 1.00 92.44 740 GLY A CA 1
ATOM 5700 C C . GLY A 1 740 ? 9.309 -5.077 -39.412 1.00 92.44 740 GLY A C 1
ATOM 5701 O O . GLY A 1 740 ? 9.409 -4.193 -38.561 1.00 92.44 740 GLY A O 1
ATOM 5702 N N . ILE A 1 741 ? 8.790 -4.824 -40.620 1.00 95.12 741 ILE A N 1
ATOM 5703 C CA . ILE A 1 741 ? 8.414 -3.473 -41.067 1.00 95.12 741 ILE A CA 1
ATOM 5704 C C . ILE A 1 741 ? 7.242 -2.923 -40.243 1.00 95.12 741 ILE A C 1
ATOM 5706 O O . ILE A 1 741 ? 7.249 -1.749 -39.858 1.00 95.12 741 ILE A O 1
ATOM 5710 N N . ALA A 1 742 ? 6.246 -3.757 -39.936 1.00 94.94 742 ALA A N 1
ATOM 5711 C CA . ALA A 1 742 ? 5.067 -3.332 -39.184 1.00 94.94 742 ALA A CA 1
ATOM 5712 C C . ALA A 1 742 ? 5.406 -2.896 -37.738 1.00 94.94 742 ALA A C 1
ATOM 5714 O O . ALA A 1 742 ? 5.057 -1.766 -37.383 1.00 94.94 742 ALA A O 1
ATOM 5715 N N . PRO A 1 743 ? 6.158 -3.675 -36.931 1.00 94.75 743 PRO A N 1
ATOM 5716 C CA . PRO A 1 743 ? 6.630 -3.231 -35.617 1.00 94.75 743 PRO A CA 1
ATOM 5717 C C . PRO A 1 743 ? 7.465 -1.945 -35.652 1.00 94.75 743 PRO A C 1
ATOM 5719 O O . PRO A 1 743 ? 7.304 -1.082 -34.793 1.00 94.75 743 PRO A O 1
ATOM 5722 N N . MET A 1 744 ? 8.326 -1.769 -36.661 1.00 96.44 744 MET A N 1
ATOM 5723 C CA . MET A 1 744 ? 9.128 -0.546 -36.808 1.00 96.44 744 MET A CA 1
ATOM 5724 C C . MET A 1 744 ? 8.270 0.673 -37.176 1.00 96.44 744 MET A C 1
ATOM 5726 O O . MET A 1 744 ? 8.510 1.775 -36.680 1.00 96.44 744 MET A O 1
ATOM 5730 N N . THR A 1 745 ? 7.231 0.473 -37.992 1.00 94.94 745 THR A N 1
ATOM 5731 C CA . THR A 1 745 ? 6.218 1.499 -38.288 1.00 94.94 745 THR A CA 1
ATOM 5732 C C . THR A 1 745 ? 5.506 1.933 -37.010 1.00 94.94 745 THR A C 1
ATOM 5734 O O . THR A 1 745 ? 5.299 3.124 -36.771 1.00 94.94 745 THR A O 1
ATOM 5737 N N . GLU A 1 746 ? 5.131 0.965 -36.177 1.00 94.81 746 GLU A N 1
ATOM 5738 C CA . GLU A 1 746 ? 4.445 1.225 -34.920 1.00 94.81 746 GLU A CA 1
ATOM 5739 C C . GLU A 1 746 ? 5.342 1.940 -33.903 1.00 94.81 746 GLU A C 1
ATOM 5741 O O . GLU A 1 746 ? 4.915 2.930 -33.310 1.00 94.81 746 GLU A O 1
ATOM 5746 N N . MET A 1 747 ? 6.602 1.512 -33.776 1.00 96.06 747 MET A N 1
ATOM 5747 C CA . MET A 1 747 ? 7.617 2.176 -32.954 1.00 96.06 747 MET A CA 1
ATOM 5748 C C . MET A 1 747 ? 7.737 3.658 -33.315 1.00 96.06 747 MET A C 1
ATOM 5750 O O . MET A 1 747 ? 7.656 4.520 -32.439 1.00 96.06 747 MET A O 1
ATOM 5754 N N . TYR A 1 748 ? 7.860 3.969 -34.610 1.00 94.31 748 TYR A N 1
ATOM 5755 C CA . TYR A 1 748 ? 7.984 5.353 -35.056 1.00 94.31 748 TYR A CA 1
ATOM 5756 C C . TYR A 1 748 ? 6.735 6.175 -34.732 1.00 94.31 748 TYR A C 1
ATOM 5758 O O . TYR A 1 748 ? 6.851 7.309 -34.270 1.00 94.31 748 TYR A O 1
ATOM 5766 N N . ARG A 1 749 ? 5.538 5.606 -34.937 1.00 92.38 749 ARG A N 1
ATOM 5767 C CA . ARG A 1 749 ? 4.263 6.261 -34.600 1.00 92.38 749 ARG A CA 1
ATOM 5768 C C . ARG A 1 749 ? 4.116 6.504 -33.098 1.00 92.38 749 ARG A C 1
ATOM 5770 O O . ARG A 1 749 ? 3.628 7.561 -32.722 1.00 92.38 749 ARG A O 1
ATOM 5777 N N . ALA A 1 750 ? 4.562 5.579 -32.248 1.00 91.38 750 ALA A N 1
ATOM 5778 C CA . ALA A 1 750 ? 4.516 5.742 -30.792 1.00 91.38 750 ALA A CA 1
ATOM 5779 C C . ALA A 1 750 ? 5.384 6.916 -30.294 1.00 91.38 750 ALA A C 1
ATOM 5781 O O . ALA A 1 750 ? 5.057 7.547 -29.289 1.00 91.38 750 ALA A O 1
ATOM 5782 N N . LEU A 1 751 ? 6.454 7.247 -31.023 1.00 91.56 751 LEU A N 1
ATOM 5783 C CA . LEU A 1 751 ? 7.336 8.385 -30.743 1.00 91.56 751 LEU A CA 1
ATOM 5784 C C . LEU A 1 751 ? 6.853 9.714 -31.365 1.00 91.56 751 LEU A C 1
ATOM 5786 O O . LEU A 1 751 ? 7.504 10.740 -31.174 1.00 91.56 751 LEU A O 1
ATOM 5790 N N . GLN A 1 752 ? 5.721 9.732 -32.086 1.00 86.62 752 GLN A N 1
ATOM 5791 C CA . GLN A 1 752 ? 5.099 10.964 -32.598 1.00 86.62 752 GLN A CA 1
ATOM 5792 C C . GLN A 1 752 ? 4.232 11.616 -31.517 1.00 86.62 752 GLN A C 1
ATOM 5794 O O . GLN A 1 752 ? 3.049 11.304 -31.371 1.00 86.62 752 GLN A O 1
ATOM 5799 N N . TRP A 1 753 ? 4.815 12.518 -30.733 1.00 82.50 753 TRP A N 1
ATOM 5800 C CA . TRP A 1 753 ? 4.093 13.221 -29.671 1.00 82.50 753 TRP A CA 1
ATOM 5801 C C . TRP A 1 753 ? 3.568 14.575 -30.170 1.00 82.50 753 TRP A C 1
ATOM 5803 O O . TRP A 1 753 ? 4.338 15.401 -30.651 1.00 82.50 753 TRP A O 1
ATOM 5813 N N . ASN A 1 754 ? 2.263 14.831 -30.024 1.00 67.69 754 ASN A N 1
ATOM 5814 C CA . ASN A 1 754 ? 1.635 16.107 -30.395 1.00 67.69 754 ASN A CA 1
ATOM 5815 C C . ASN A 1 754 ? 1.528 17.022 -29.165 1.00 67.69 754 ASN A C 1
ATOM 5817 O O . ASN A 1 754 ? 0.564 16.895 -28.414 1.00 67.69 754 ASN A O 1
ATOM 5821 N N . ASN A 1 755 ? 2.479 17.939 -28.945 1.00 65.00 755 ASN A N 1
ATOM 5822 C CA . ASN A 1 755 ? 2.454 18.845 -27.786 1.00 65.00 755 ASN A CA 1
ATOM 5823 C C . ASN A 1 755 ? 2.728 20.313 -28.171 1.00 65.00 755 ASN A C 1
ATOM 5825 O O . ASN A 1 755 ? 3.653 20.599 -28.921 1.00 65.00 755 ASN A O 1
ATOM 5829 N N . ASN A 1 756 ? 1.954 21.244 -27.589 1.00 55.88 756 ASN A N 1
ATOM 5830 C CA . ASN A 1 756 ? 1.980 22.691 -27.885 1.00 55.88 756 ASN A CA 1
ATOM 5831 C C . ASN A 1 756 ? 2.701 23.548 -26.810 1.00 55.88 756 ASN A C 1
ATOM 5833 O O . ASN A 1 756 ? 2.423 24.739 -26.694 1.00 55.88 756 ASN A O 1
ATOM 5837 N N . ARG A 1 757 ? 3.567 22.968 -25.966 1.00 61.06 757 ARG A N 1
ATOM 5838 C CA . ARG A 1 757 ? 4.338 23.698 -24.932 1.00 61.06 757 ARG A CA 1
ATOM 5839 C C . ARG A 1 757 ? 5.831 23.629 -25.233 1.00 61.06 757 ARG A C 1
ATOM 5841 O O . ARG A 1 757 ? 6.325 22.527 -25.434 1.00 61.06 757 ARG A O 1
ATOM 5848 N N . ASP A 1 758 ? 6.546 24.751 -25.164 1.00 58.72 758 ASP A N 1
ATOM 5849 C CA . ASP A 1 758 ? 7.946 24.880 -25.617 1.00 58.72 758 ASP A CA 1
ATOM 5850 C C . ASP A 1 758 ? 8.905 23.792 -25.084 1.00 58.72 758 ASP A C 1
ATOM 5852 O O . ASP A 1 758 ? 9.604 23.158 -25.867 1.00 58.72 758 ASP A O 1
ATOM 5856 N N . SER A 1 759 ? 8.878 23.461 -23.785 1.00 57.94 759 SER A N 1
ATOM 5857 C CA . SER A 1 759 ? 9.731 22.394 -23.215 1.00 57.94 759 SER A CA 1
ATOM 5858 C C . SER A 1 759 ? 9.335 20.971 -23.633 1.00 57.94 759 SER A C 1
ATOM 5860 O O . SER A 1 759 ? 10.127 20.037 -23.534 1.00 57.94 759 SER A O 1
ATOM 5862 N N . GLN A 1 760 ? 8.102 20.785 -24.100 1.00 66.19 760 GLN A N 1
ATOM 5863 C CA . GLN A 1 760 ? 7.600 19.515 -24.623 1.00 66.19 760 GLN A CA 1
ATOM 5864 C C . GLN A 1 760 ? 7.781 19.408 -26.143 1.00 66.19 760 GLN A C 1
ATOM 5866 O O . GLN A 1 760 ? 7.729 18.295 -26.666 1.00 66.19 760 GLN A O 1
ATOM 5871 N N . VAL A 1 761 ? 8.020 20.529 -26.835 1.00 75.31 761 VAL A N 1
ATOM 5872 C CA . VAL A 1 761 ? 8.372 20.557 -28.262 1.00 75.31 761 VAL A CA 1
ATOM 5873 C C . VAL A 1 761 ? 9.773 19.981 -28.465 1.00 75.31 761 VAL A C 1
ATOM 5875 O O . VAL A 1 761 ? 9.934 19.103 -29.308 1.00 75.31 761 VAL A O 1
ATOM 5878 N N . GLU A 1 762 ? 10.755 20.377 -27.645 1.00 78.88 762 GLU A N 1
ATOM 5879 C CA . GLU A 1 762 ? 12.120 19.821 -27.703 1.00 78.88 762 GLU A CA 1
ATOM 5880 C C . GLU A 1 762 ? 12.129 18.303 -27.453 1.00 78.88 762 GLU A C 1
ATOM 5882 O O . GLU A 1 762 ? 12.709 17.540 -28.223 1.00 78.88 762 GLU A O 1
ATOM 5887 N N . ALA A 1 763 ? 11.406 17.851 -26.424 1.00 79.69 763 ALA A N 1
ATOM 5888 C CA . ALA A 1 763 ? 11.246 16.436 -26.089 1.00 79.69 763 ALA A CA 1
ATOM 5889 C C . ALA A 1 763 ? 10.577 15.623 -27.216 1.00 79.69 763 ALA A C 1
ATOM 5891 O O . ALA A 1 763 ? 11.009 14.513 -27.534 1.00 79.69 763 ALA A O 1
ATOM 5892 N N . ALA A 1 764 ? 9.528 16.173 -27.839 1.00 82.06 764 ALA A N 1
ATOM 5893 C CA . ALA A 1 764 ? 8.858 15.548 -28.978 1.00 82.06 764 ALA A CA 1
ATOM 5894 C C . ALA A 1 764 ? 9.771 15.489 -30.214 1.00 82.06 764 ALA A C 1
ATOM 5896 O O . ALA A 1 764 ? 9.771 14.497 -30.947 1.00 82.06 764 ALA A O 1
ATOM 5897 N N . GLU A 1 765 ? 10.587 16.521 -30.437 1.00 86.12 765 GLU A N 1
ATOM 5898 C CA . GLU A 1 765 ? 11.566 16.533 -31.518 1.00 86.12 765 GLU A CA 1
ATOM 5899 C C . GLU A 1 765 ? 12.674 15.494 -31.293 1.00 86.12 765 GLU A C 1
ATOM 5901 O O . GLU A 1 765 ? 13.036 14.778 -32.229 1.00 86.12 765 GLU A O 1
ATOM 5906 N N . GLU A 1 766 ? 13.177 15.362 -30.064 1.00 87.38 766 GLU A N 1
ATOM 5907 C CA . GLU A 1 766 ? 14.172 14.354 -29.688 1.00 87.38 766 GLU A CA 1
ATOM 5908 C C . GLU A 1 766 ? 13.625 12.929 -29.861 1.00 87.38 766 GLU A C 1
ATOM 5910 O O . GLU A 1 766 ? 14.277 12.090 -30.488 1.00 87.38 766 GLU A O 1
ATOM 5915 N N . ALA A 1 767 ? 12.392 12.669 -29.412 1.00 89.00 767 ALA A N 1
ATOM 5916 C CA . ALA A 1 767 ? 11.710 11.393 -29.632 1.00 89.00 767 ALA A CA 1
ATOM 5917 C C . ALA A 1 767 ? 11.563 11.077 -31.133 1.00 89.00 767 ALA A C 1
ATOM 5919 O O . ALA A 1 767 ? 11.872 9.964 -31.569 1.00 89.00 767 ALA A O 1
ATOM 5920 N N . ARG A 1 768 ? 11.176 12.067 -31.951 1.00 88.75 768 ARG A N 1
ATOM 5921 C CA . ARG A 1 768 ? 11.049 11.921 -33.410 1.00 88.75 768 ARG A CA 1
ATOM 5922 C C . ARG A 1 768 ? 12.392 11.644 -34.091 1.00 88.75 768 ARG A C 1
ATOM 5924 O O . ARG A 1 768 ? 12.452 10.796 -34.986 1.00 88.75 768 ARG A O 1
ATOM 5931 N N . LYS A 1 769 ? 13.463 12.333 -33.678 1.00 90.00 769 LYS A N 1
ATOM 5932 C CA . LYS A 1 769 ? 14.836 12.096 -34.160 1.00 90.00 769 LYS A CA 1
ATOM 5933 C C . LYS A 1 769 ? 15.304 10.689 -33.796 1.00 90.00 769 LYS A C 1
ATOM 5935 O O . LYS A 1 769 ? 15.776 9.969 -34.673 1.00 90.00 769 LYS A O 1
ATOM 5940 N N . GLY A 1 770 ? 15.091 10.265 -32.549 1.00 89.88 770 GLY A N 1
ATOM 5941 C CA . GLY A 1 770 ? 15.391 8.907 -32.091 1.00 89.88 770 GLY A CA 1
ATOM 5942 C C . GLY A 1 770 ? 14.605 7.838 -32.856 1.00 89.88 770 GLY A C 1
ATOM 5943 O O . GLY A 1 770 ? 15.164 6.818 -33.252 1.00 89.88 770 GLY A O 1
ATOM 5944 N N . GLY A 1 771 ? 13.324 8.083 -33.142 1.00 92.56 771 GLY A N 1
ATOM 5945 C CA . GLY A 1 771 ? 12.509 7.200 -33.976 1.00 92.56 771 GLY A CA 1
ATOM 5946 C C . GLY A 1 771 ? 13.071 7.052 -35.390 1.00 92.56 771 GLY A C 1
ATOM 5947 O O . GLY A 1 771 ? 13.225 5.930 -35.871 1.00 92.56 771 GLY A O 1
ATOM 5948 N N . LEU A 1 772 ? 13.423 8.165 -36.046 1.00 93.81 772 LEU A N 1
ATOM 5949 C CA . LEU A 1 772 ? 14.013 8.140 -37.388 1.00 93.81 772 LEU A CA 1
ATOM 5950 C C . LEU A 1 772 ? 15.348 7.392 -37.394 1.00 93.81 772 LEU A C 1
ATOM 5952 O O . LEU A 1 772 ? 15.572 6.559 -38.267 1.00 93.81 772 LEU A O 1
ATOM 5956 N N . GLU A 1 773 ? 16.204 7.636 -36.403 1.00 94.06 773 GLU A N 1
ATOM 5957 C CA . GLU A 1 773 ? 17.483 6.937 -36.265 1.00 94.06 773 GLU A CA 1
ATOM 5958 C C . GLU A 1 773 ? 17.299 5.416 -36.170 1.00 94.06 773 GLU A C 1
ATOM 5960 O O . GLU A 1 773 ? 18.007 4.648 -36.821 1.00 94.06 773 GLU A O 1
ATOM 5965 N N . ASN A 1 774 ? 16.286 4.954 -35.439 1.00 94.00 774 ASN A N 1
ATOM 5966 C CA . ASN A 1 774 ? 15.994 3.527 -35.340 1.00 94.00 774 ASN A CA 1
ATOM 5967 C C . ASN A 1 774 ? 15.438 2.929 -36.641 1.00 94.00 774 ASN A C 1
ATOM 5969 O O . ASN A 1 774 ? 15.764 1.785 -36.968 1.00 94.00 774 ASN A O 1
ATOM 5973 N N . LEU A 1 775 ? 14.674 3.695 -37.429 1.00 95.81 775 LEU A N 1
ATOM 5974 C CA . LEU A 1 775 ? 14.309 3.284 -38.790 1.00 95.81 775 LEU A CA 1
ATOM 5975 C C . LEU A 1 775 ? 15.550 3.166 -39.685 1.00 95.81 775 LEU A C 1
ATOM 5977 O O . LEU A 1 775 ? 15.682 2.181 -40.412 1.00 95.81 775 LEU A O 1
ATOM 5981 N N . ARG A 1 776 ? 16.495 4.114 -39.598 1.00 94.31 776 ARG A N 1
ATOM 5982 C CA . ARG A 1 776 ? 17.763 4.046 -40.343 1.00 94.31 776 ARG A CA 1
ATOM 5983 C C . ARG A 1 776 ? 18.564 2.803 -39.973 1.00 94.31 776 ARG A C 1
ATOM 5985 O O . ARG A 1 776 ? 19.002 2.074 -40.859 1.00 94.31 776 ARG A O 1
ATOM 5992 N N . ARG A 1 777 ? 18.710 2.513 -38.676 1.00 93.06 777 ARG A N 1
ATOM 5993 C CA . ARG A 1 777 ? 19.376 1.296 -38.171 1.00 93.06 777 ARG A CA 1
ATOM 5994 C C . ARG A 1 777 ? 18.730 0.018 -38.697 1.00 93.06 777 ARG A C 1
ATOM 5996 O O . ARG A 1 777 ? 19.444 -0.893 -39.106 1.00 93.06 777 ARG A O 1
ATOM 6003 N N . PHE A 1 778 ? 17.401 -0.034 -38.753 1.00 94.94 778 PHE A N 1
ATOM 6004 C CA . PHE A 1 778 ? 16.679 -1.167 -39.333 1.00 94.94 778 PHE A CA 1
ATOM 6005 C C . PHE A 1 778 ? 16.984 -1.344 -40.829 1.00 94.94 778 PHE A C 1
ATOM 6007 O O . PHE A 1 778 ? 17.331 -2.449 -41.239 1.00 94.94 778 PHE A O 1
ATOM 6014 N N . ILE A 1 779 ? 16.962 -0.269 -41.631 1.00 94.50 779 ILE A N 1
ATOM 6015 C CA . ILE A 1 779 ? 17.352 -0.324 -43.054 1.00 94.50 779 ILE A CA 1
ATOM 6016 C C . ILE A 1 779 ? 18.806 -0.787 -43.221 1.00 94.50 779 ILE A C 1
ATOM 6018 O O . ILE A 1 779 ? 19.085 -1.614 -44.090 1.00 94.50 779 ILE A O 1
ATOM 6022 N N . ARG A 1 780 ? 19.728 -0.293 -42.379 1.00 91.81 780 ARG A N 1
ATOM 6023 C CA . ARG A 1 780 ? 21.145 -0.700 -42.367 1.00 91.81 780 ARG A CA 1
ATOM 6024 C C . ARG A 1 780 ? 21.306 -2.202 -42.103 1.00 91.81 780 ARG A C 1
ATOM 6026 O O . ARG A 1 780 ? 22.079 -2.851 -42.804 1.00 91.81 780 ARG A O 1
ATOM 6033 N N . ALA A 1 781 ? 20.545 -2.745 -41.152 1.00 91.06 781 ALA A N 1
ATOM 6034 C CA . ALA A 1 781 ? 20.622 -4.141 -40.718 1.00 91.06 781 ALA A CA 1
ATOM 6035 C C . ALA A 1 781 ? 19.896 -5.151 -41.631 1.00 91.06 781 ALA A C 1
ATOM 6037 O O . ALA A 1 781 ? 20.178 -6.346 -41.558 1.00 91.06 781 ALA A O 1
ATOM 6038 N N . CYS A 1 782 ? 18.961 -4.700 -42.471 1.00 92.44 782 CYS A N 1
ATOM 6039 C CA . CYS A 1 782 ? 18.223 -5.566 -43.392 1.00 92.44 782 CYS A CA 1
ATOM 6040 C C . CYS A 1 782 ? 19.095 -6.094 -44.544 1.00 92.44 782 CYS A C 1
ATOM 6042 O O . CYS A 1 782 ? 20.093 -5.480 -44.934 1.00 92.44 782 CYS A O 1
ATOM 6044 N N . ASP A 1 783 ? 18.669 -7.200 -45.159 1.00 90.94 783 ASP A N 1
ATOM 6045 C CA . ASP A 1 783 ? 19.195 -7.629 -46.457 1.00 90.94 783 ASP A CA 1
ATOM 6046 C C . ASP A 1 783 ? 18.750 -6.682 -47.595 1.00 90.94 783 ASP A C 1
ATOM 6048 O O . ASP A 1 783 ? 17.915 -5.796 -47.412 1.00 90.94 783 ASP A O 1
ATOM 6052 N N . GLU A 1 784 ? 19.336 -6.820 -48.789 1.00 87.56 784 GLU A N 1
ATOM 6053 C CA . GLU A 1 784 ? 19.082 -5.893 -49.908 1.00 87.56 784 GLU A CA 1
ATOM 6054 C C . GLU A 1 784 ? 17.612 -5.864 -50.359 1.00 87.56 784 GLU A C 1
ATOM 6056 O O . GLU A 1 784 ? 17.091 -4.808 -50.727 1.00 87.56 784 GLU A O 1
ATOM 6061 N N . ALA A 1 785 ? 16.937 -7.017 -50.343 1.00 89.69 785 ALA A N 1
ATOM 6062 C CA . ALA A 1 785 ? 15.546 -7.123 -50.767 1.00 89.69 785 ALA A CA 1
ATOM 6063 C C . ALA A 1 785 ? 14.608 -6.445 -49.760 1.00 89.69 785 ALA A C 1
ATOM 6065 O O . ALA A 1 785 ? 13.782 -5.617 -50.156 1.00 89.69 785 ALA A O 1
ATOM 6066 N N . THR A 1 786 ? 14.785 -6.742 -48.471 1.00 92.44 786 THR A N 1
ATOM 6067 C CA . THR A 1 786 ? 13.980 -6.188 -47.379 1.00 92.44 786 THR A CA 1
ATOM 6068 C C . THR A 1 786 ? 14.238 -4.698 -47.221 1.00 92.44 786 THR A C 1
ATOM 6070 O O . THR A 1 786 ? 13.279 -3.940 -47.133 1.00 92.44 786 THR A O 1
ATOM 6073 N N . ALA A 1 787 ? 15.497 -4.243 -47.277 1.00 91.50 787 ALA A N 1
ATOM 6074 C CA . ALA A 1 787 ? 15.840 -2.824 -47.172 1.00 91.50 787 ALA A CA 1
ATOM 6075 C C . ALA A 1 787 ? 15.114 -1.984 -48.237 1.00 91.50 787 ALA A C 1
ATOM 6077 O O . ALA A 1 787 ? 14.523 -0.955 -47.918 1.00 91.50 787 ALA A O 1
ATOM 6078 N N . ARG A 1 788 ? 15.069 -2.461 -49.489 1.00 89.69 788 ARG A N 1
ATOM 6079 C CA . ARG A 1 788 ? 14.362 -1.776 -50.582 1.00 89.69 788 ARG A CA 1
ATOM 6080 C C . ARG A 1 788 ? 12.851 -1.686 -50.345 1.00 89.69 788 ARG A C 1
ATOM 6082 O O . ARG A 1 788 ? 12.254 -0.641 -50.604 1.00 89.69 788 ARG A O 1
ATOM 6089 N N . ILE A 1 789 ? 12.221 -2.773 -49.893 1.00 92.25 789 ILE A N 1
ATOM 6090 C CA . ILE A 1 789 ? 10.779 -2.798 -49.590 1.00 92.25 789 ILE A CA 1
ATOM 6091 C C . ILE A 1 789 ? 10.482 -1.882 -48.397 1.00 92.25 789 ILE A C 1
ATOM 6093 O O . ILE A 1 789 ? 9.588 -1.037 -48.473 1.00 92.25 789 ILE A O 1
ATOM 6097 N N . ALA A 1 790 ? 11.281 -1.999 -47.337 1.00 93.31 790 ALA A N 1
ATOM 6098 C CA . ALA A 1 790 ? 11.163 -1.229 -46.110 1.00 93.31 790 ALA A CA 1
ATOM 6099 C C . ALA A 1 790 ? 11.294 0.280 -46.349 1.00 93.31 790 ALA A C 1
ATOM 6101 O O . ALA A 1 790 ? 10.476 1.027 -45.822 1.00 93.31 790 ALA A O 1
ATOM 6102 N N . THR A 1 791 ? 12.235 0.744 -47.183 1.00 92.56 791 THR A N 1
ATOM 6103 C CA . THR A 1 791 ? 12.357 2.172 -47.534 1.00 92.56 791 THR A CA 1
ATOM 6104 C C . THR A 1 791 ? 11.054 2.732 -48.111 1.00 92.56 791 THR A C 1
ATOM 6106 O O . THR A 1 791 ? 10.625 3.815 -47.719 1.00 92.56 791 THR A O 1
ATOM 6109 N N . ASN A 1 792 ? 10.394 1.990 -49.006 1.00 88.44 792 ASN A N 1
ATOM 6110 C CA . ASN A 1 792 ? 9.147 2.440 -49.626 1.00 88.44 792 ASN A CA 1
ATOM 6111 C C . ASN A 1 792 ? 7.958 2.362 -48.658 1.00 88.44 792 ASN A C 1
ATOM 6113 O O . ASN A 1 792 ? 7.175 3.305 -48.577 1.00 88.44 792 ASN A O 1
ATOM 6117 N N . GLN A 1 793 ? 7.823 1.262 -47.909 1.00 92.88 793 GLN A N 1
ATOM 6118 C CA . GLN A 1 793 ? 6.702 1.077 -46.983 1.00 92.88 793 GLN A CA 1
ATOM 6119 C C . GLN A 1 793 ? 6.785 2.021 -45.776 1.00 92.88 793 GLN A C 1
ATOM 6121 O O . GLN A 1 793 ? 5.800 2.684 -45.456 1.00 92.88 793 GLN A O 1
ATOM 6126 N N . LEU A 1 794 ? 7.954 2.155 -45.142 1.00 92.88 794 LEU A N 1
ATOM 6127 C CA . LEU A 1 794 ? 8.164 3.101 -44.039 1.00 92.88 794 LEU A CA 1
ATOM 6128 C C . LEU A 1 794 ? 8.086 4.556 -44.512 1.00 92.88 794 LEU A C 1
ATOM 6130 O O . LEU A 1 794 ? 7.645 5.419 -43.760 1.00 92.88 794 LEU A O 1
ATOM 6134 N N . GLY A 1 795 ? 8.439 4.836 -45.769 1.00 86.00 795 GLY A N 1
ATOM 6135 C CA . GLY A 1 795 ? 8.293 6.163 -46.366 1.00 86.00 795 GLY A CA 1
ATOM 6136 C C . GLY A 1 795 ? 6.848 6.671 -46.432 1.00 86.00 795 GLY A C 1
ATOM 6137 O O . GLY A 1 795 ? 6.632 7.878 -46.471 1.00 86.00 795 GLY A O 1
ATOM 6138 N N . THR A 1 796 ? 5.847 5.787 -46.340 1.00 90.88 796 THR A N 1
ATOM 6139 C CA . THR A 1 796 ? 4.429 6.191 -46.226 1.00 90.88 796 THR A CA 1
ATOM 6140 C C . THR A 1 796 ? 4.117 6.972 -44.943 1.00 90.88 796 THR A C 1
ATOM 6142 O O . THR A 1 796 ? 3.059 7.588 -44.845 1.00 90.88 796 THR A O 1
ATOM 6145 N N . LEU A 1 797 ? 5.035 6.984 -43.968 1.00 89.81 797 LEU A N 1
ATOM 6146 C CA . LEU A 1 797 ? 4.934 7.786 -42.748 1.00 89.81 797 LEU A CA 1
ATOM 6147 C C . LEU A 1 797 ? 5.112 9.295 -43.003 1.00 89.81 797 LEU A C 1
ATOM 6149 O O . LEU A 1 797 ? 4.725 10.091 -42.150 1.00 89.81 797 LEU A O 1
ATOM 6153 N N . GLY A 1 798 ? 5.681 9.695 -44.146 1.00 90.19 798 GLY A N 1
ATOM 6154 C CA . GLY A 1 798 ? 5.805 11.094 -44.559 1.00 90.19 798 GLY A CA 1
ATOM 6155 C C . GLY A 1 798 ? 6.973 11.344 -45.516 1.00 90.19 798 GLY A C 1
ATOM 6156 O O . GLY A 1 798 ? 7.984 10.643 -45.471 1.00 90.19 798 GLY A O 1
ATOM 6157 N N . GLU A 1 799 ? 6.865 12.391 -46.340 1.00 88.62 799 GLU A N 1
ATOM 6158 C CA . GLU A 1 799 ? 7.873 12.715 -47.364 1.00 88.62 799 GLU A CA 1
ATOM 6159 C C . GLU A 1 799 ? 9.292 12.920 -46.792 1.00 88.62 799 GLU A C 1
ATOM 6161 O O . GLU A 1 799 ? 10.217 12.278 -47.290 1.00 88.62 799 GLU A O 1
ATOM 6166 N N . PRO A 1 800 ? 9.501 13.669 -45.685 1.00 90.19 800 PRO A N 1
ATOM 6167 C CA . PRO A 1 800 ? 10.846 13.831 -45.120 1.00 90.19 800 PRO A CA 1
ATOM 6168 C C . PRO A 1 800 ? 11.465 12.513 -44.626 1.00 90.19 800 PRO A C 1
ATOM 6170 O O . PRO A 1 800 ? 12.685 12.359 -44.591 1.00 90.19 800 PRO A O 1
ATOM 6173 N N . ILE A 1 801 ? 10.629 11.547 -44.226 1.00 92.00 801 ILE A N 1
ATOM 6174 C CA . ILE A 1 801 ? 11.078 10.220 -43.787 1.00 92.00 801 ILE A CA 1
ATOM 6175 C C . ILE A 1 801 ? 11.476 9.397 -45.007 1.00 92.00 801 ILE A C 1
ATOM 6177 O O . ILE A 1 801 ? 12.532 8.771 -44.994 1.00 92.00 801 ILE A O 1
ATOM 6181 N N . LEU A 1 802 ? 10.670 9.422 -46.072 1.00 91.25 802 LEU A N 1
ATOM 6182 C CA . LEU A 1 802 ? 11.004 8.762 -47.330 1.00 91.25 802 LEU A CA 1
ATOM 6183 C C . LEU A 1 802 ? 12.342 9.271 -47.884 1.00 91.25 802 LEU A C 1
ATOM 6185 O O . LEU A 1 802 ? 13.183 8.461 -48.269 1.00 91.25 802 LEU A O 1
ATOM 6189 N N . GLU A 1 803 ? 12.563 10.587 -47.897 1.00 90.88 803 GLU A N 1
ATOM 6190 C CA . GLU A 1 803 ? 13.831 11.193 -48.323 1.00 90.88 803 GLU A CA 1
ATOM 6191 C C . GLU A 1 803 ? 15.011 10.725 -47.463 1.00 90.88 803 GLU A C 1
ATOM 6193 O O . GLU A 1 803 ? 16.027 10.271 -47.998 1.00 90.88 803 GLU A O 1
ATOM 6198 N N . ALA A 1 804 ? 14.862 10.754 -46.135 1.00 93.12 804 ALA A N 1
ATOM 6199 C CA . ALA A 1 804 ? 15.888 10.284 -45.209 1.00 93.12 804 ALA A CA 1
ATOM 6200 C C . ALA A 1 804 ? 16.213 8.793 -45.401 1.00 93.12 804 ALA A C 1
ATOM 6202 O O . ALA A 1 804 ? 17.384 8.432 -45.480 1.00 93.12 804 ALA A O 1
ATOM 6203 N N . LEU A 1 805 ? 15.203 7.925 -45.522 1.00 94.12 805 LEU A N 1
ATOM 6204 C CA . LEU A 1 805 ? 15.403 6.481 -45.689 1.00 94.12 805 LEU A CA 1
ATOM 6205 C C . LEU A 1 805 ? 15.928 6.111 -47.082 1.00 94.12 805 LEU A C 1
ATOM 6207 O O . LEU A 1 805 ? 16.657 5.125 -47.211 1.00 94.12 805 LEU A O 1
ATOM 6211 N N . LYS A 1 806 ? 15.603 6.891 -48.124 1.00 91.62 806 LYS A N 1
ATOM 6212 C CA . LYS A 1 806 ? 16.246 6.778 -49.444 1.00 91.62 806 LYS A CA 1
ATOM 6213 C C . LYS A 1 806 ? 17.736 7.088 -49.337 1.00 91.62 806 LYS A C 1
ATOM 6215 O O . LYS A 1 806 ? 18.536 6.308 -49.848 1.00 91.62 806 LYS A O 1
ATOM 6220 N N . ALA A 1 807 ? 18.111 8.171 -48.650 1.00 92.44 807 ALA A N 1
ATOM 6221 C CA . ALA A 1 807 ? 19.515 8.501 -48.417 1.00 92.44 807 ALA A CA 1
ATOM 6222 C C . ALA A 1 807 ? 20.234 7.379 -47.648 1.00 92.44 807 ALA A C 1
ATOM 6224 O O . ALA A 1 807 ? 21.269 6.910 -48.114 1.00 92.44 807 ALA A O 1
ATOM 6225 N N . THR A 1 808 ? 19.644 6.859 -46.566 1.00 93.81 808 THR A N 1
ATOM 6226 C CA . THR A 1 808 ? 20.183 5.711 -45.811 1.00 93.81 808 THR A CA 1
ATOM 6227 C C . THR A 1 808 ? 20.386 4.477 -46.686 1.00 93.81 808 THR A C 1
ATOM 6229 O O . THR A 1 808 ? 21.454 3.868 -46.668 1.00 93.81 808 THR A O 1
ATOM 6232 N N . TYR A 1 809 ? 19.391 4.104 -47.495 1.00 91.94 809 TYR A N 1
ATOM 6233 C CA . TYR A 1 809 ? 19.501 2.957 -48.398 1.00 91.94 809 TYR A CA 1
ATOM 6234 C C . TYR A 1 809 ? 20.613 3.149 -49.443 1.00 91.94 809 TYR A C 1
ATOM 6236 O O . TYR A 1 809 ? 21.389 2.227 -49.697 1.00 91.94 809 TYR A O 1
ATOM 6244 N N . ILE A 1 810 ? 20.735 4.348 -50.018 1.00 91.06 810 ILE A N 1
ATOM 6245 C CA . ILE A 1 810 ? 21.762 4.67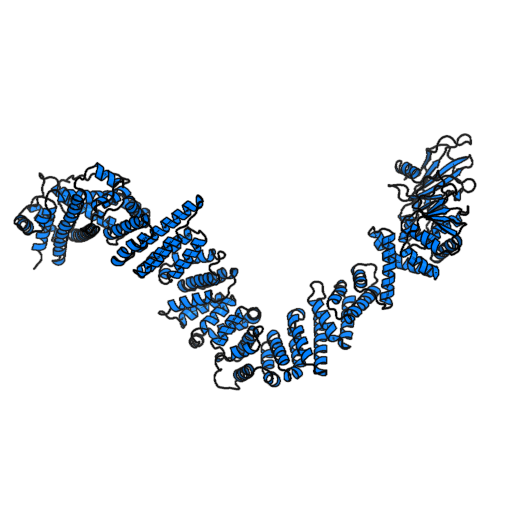0 -51.018 1.00 91.06 810 ILE A CA 1
ATOM 6246 C C . ILE A 1 810 ? 23.160 4.664 -50.386 1.00 91.06 810 ILE A C 1
ATOM 6248 O O . ILE A 1 810 ? 24.063 4.030 -50.929 1.00 91.06 810 ILE A O 1
ATOM 6252 N N . VAL A 1 811 ? 23.343 5.295 -49.223 1.00 92.38 811 VAL A N 1
ATOM 6253 C CA . VAL A 1 811 ? 24.627 5.299 -48.502 1.00 92.38 811 VAL A CA 1
ATOM 6254 C C . VAL A 1 811 ? 25.013 3.883 -48.072 1.00 92.38 811 VAL A C 1
ATOM 6256 O O . VAL A 1 811 ? 26.153 3.480 -48.276 1.00 92.38 811 VAL A O 1
ATOM 6259 N N . ARG A 1 812 ? 24.069 3.066 -47.591 1.00 91.19 812 ARG A N 1
ATOM 6260 C CA . ARG A 1 812 ? 24.308 1.642 -47.295 1.00 91.19 812 ARG A CA 1
ATOM 6261 C C . ARG A 1 812 ? 24.861 0.885 -48.511 1.00 91.19 812 ARG A C 1
ATOM 6263 O O . ARG A 1 812 ? 25.771 0.071 -48.355 1.00 91.19 812 ARG A O 1
ATOM 6270 N N . ARG A 1 813 ? 24.331 1.140 -49.716 1.00 89.38 813 ARG A N 1
ATOM 6271 C CA . ARG A 1 813 ? 24.831 0.529 -50.966 1.00 89.38 813 ARG A CA 1
ATOM 6272 C C . ARG A 1 813 ? 26.217 1.047 -51.344 1.00 89.38 813 ARG A C 1
ATOM 6274 O O . ARG A 1 813 ? 27.050 0.241 -51.749 1.00 89.38 813 ARG A O 1
ATOM 6281 N N . LEU A 1 814 ? 26.471 2.343 -51.154 1.00 91.31 814 LEU A N 1
ATOM 6282 C CA . LEU A 1 814 ? 27.780 2.967 -51.374 1.00 91.31 814 LEU A CA 1
ATOM 6283 C C . LEU A 1 814 ? 28.862 2.339 -50.490 1.00 91.31 814 LEU A C 1
ATOM 6285 O O . LEU A 1 814 ? 29.910 1.942 -50.993 1.00 91.31 814 LEU A O 1
ATOM 6289 N N . LEU A 1 815 ? 28.565 2.176 -49.199 1.00 91.19 815 LEU A N 1
ATOM 6290 C CA . LEU A 1 815 ? 29.454 1.539 -48.226 1.00 91.19 815 LEU A CA 1
ATOM 6291 C C . LEU A 1 815 ? 29.573 0.019 -48.423 1.00 91.19 815 LEU A C 1
ATOM 6293 O O . LEU A 1 815 ? 30.431 -0.621 -47.826 1.00 91.19 815 LEU A O 1
ATOM 6297 N N . GLY A 1 816 ? 28.703 -0.604 -49.226 1.00 85.06 816 GLY A N 1
ATOM 6298 C CA . GLY A 1 816 ? 28.710 -2.054 -49.428 1.00 85.06 816 GLY A CA 1
ATOM 6299 C C . GLY A 1 816 ? 28.463 -2.864 -48.149 1.00 85.06 816 GLY A C 1
ATOM 6300 O O . GLY A 1 816 ? 28.947 -3.992 -48.052 1.00 85.06 816 GLY A O 1
ATOM 6301 N N . GLY A 1 817 ? 27.743 -2.288 -47.179 1.00 78.56 817 GLY A N 1
ATOM 6302 C CA . GLY A 1 817 ? 27.484 -2.883 -45.862 1.00 78.56 817 GLY A CA 1
ATOM 6303 C C . GLY A 1 817 ? 28.614 -2.730 -44.834 1.00 78.56 817 GLY A C 1
ATOM 6304 O O . GLY A 1 817 ? 28.481 -3.250 -43.730 1.00 78.56 817 GLY A O 1
ATOM 6305 N N . GLU A 1 818 ? 29.703 -2.035 -45.170 1.00 85.31 818 GLU A N 1
ATOM 6306 C CA . GLU A 1 818 ? 30.797 -1.731 -44.239 1.00 85.31 818 GLU A CA 1
ATOM 6307 C C . GLU A 1 818 ? 30.441 -0.533 -43.343 1.00 85.31 818 GLU A C 1
ATOM 6309 O O . GLU A 1 818 ? 29.589 0.294 -43.685 1.00 85.31 818 GLU A O 1
ATOM 6314 N N . ASN A 1 819 ? 31.078 -0.437 -42.172 1.00 86.94 819 ASN A N 1
ATOM 6315 C CA . ASN A 1 819 ? 30.987 0.781 -41.367 1.00 86.94 819 ASN A CA 1
ATOM 6316 C C . ASN A 1 819 ? 31.818 1.904 -42.025 1.00 86.94 819 ASN A C 1
ATOM 6318 O O . ASN A 1 819 ? 32.686 1.659 -42.863 1.00 86.94 819 ASN A O 1
ATOM 6322 N N . ILE A 1 820 ? 31.547 3.157 -41.653 1.00 89.25 820 ILE A N 1
ATOM 6323 C CA . ILE A 1 820 ? 32.181 4.311 -42.306 1.00 89.25 820 ILE A CA 1
ATOM 6324 C C . ILE A 1 820 ? 33.684 4.447 -41.979 1.00 89.25 820 ILE A C 1
ATOM 6326 O O . ILE A 1 820 ? 34.406 5.064 -42.758 1.00 89.25 820 ILE A O 1
ATOM 6330 N N . ALA A 1 821 ? 34.174 3.840 -40.891 1.00 87.75 821 ALA A N 1
ATOM 6331 C CA . ALA A 1 821 ? 35.599 3.824 -40.545 1.00 87.75 821 ALA A CA 1
ATOM 6332 C C . ALA A 1 821 ? 36.399 2.867 -41.447 1.00 87.75 821 ALA A C 1
ATOM 6334 O O . ALA A 1 821 ? 37.381 3.275 -42.065 1.00 87.75 821 ALA A O 1
ATOM 6335 N N . ASP A 1 822 ? 35.927 1.632 -41.622 1.00 88.44 822 ASP A N 1
ATOM 6336 C CA . ASP A 1 822 ? 36.509 0.660 -42.556 1.00 88.44 822 ASP A CA 1
ATOM 6337 C C . ASP A 1 822 ? 36.450 1.191 -43.996 1.00 88.44 822 ASP A C 1
ATOM 6339 O O . ASP A 1 822 ? 37.411 1.082 -44.765 1.00 88.44 822 ASP A O 1
ATOM 6343 N N . TYR A 1 823 ? 35.347 1.862 -44.343 1.00 91.94 823 TYR A N 1
ATOM 6344 C CA . TYR A 1 823 ? 35.204 2.518 -45.637 1.00 91.94 823 TYR A CA 1
ATOM 6345 C C . TYR A 1 823 ? 36.216 3.659 -45.836 1.00 91.94 823 TYR A C 1
ATOM 6347 O O . TYR A 1 823 ? 36.722 3.836 -46.945 1.00 91.94 823 TYR A O 1
ATOM 6355 N N . ALA A 1 824 ? 36.568 4.407 -44.782 1.00 92.06 824 ALA A N 1
ATOM 6356 C CA . ALA A 1 824 ? 37.586 5.459 -44.841 1.00 92.06 824 ALA A CA 1
ATOM 6357 C C . ALA A 1 824 ? 38.961 4.906 -45.247 1.00 92.06 824 ALA A C 1
ATOM 6359 O O . ALA A 1 824 ? 39.637 5.491 -46.090 1.00 92.06 824 ALA A O 1
ATOM 6360 N N . TYR A 1 825 ? 39.343 3.734 -44.732 1.00 90.81 825 TYR A N 1
ATOM 6361 C CA . TYR A 1 825 ? 40.586 3.068 -45.127 1.00 90.81 825 TYR A CA 1
ATOM 6362 C C . TYR A 1 825 ? 40.589 2.671 -46.614 1.00 90.81 825 TYR A C 1
ATOM 6364 O O . TYR A 1 825 ? 41.585 2.857 -47.327 1.00 90.81 825 TYR A O 1
ATOM 6372 N N . ALA A 1 826 ? 39.461 2.156 -47.109 1.00 92.75 826 ALA A N 1
ATOM 6373 C CA . ALA A 1 826 ? 39.305 1.816 -48.520 1.00 92.75 826 ALA A CA 1
ATOM 6374 C C . ALA A 1 826 ? 39.348 3.064 -49.423 1.00 92.75 826 ALA A C 1
ATOM 6376 O O . ALA A 1 826 ? 39.967 3.031 -50.495 1.00 92.75 826 ALA A O 1
ATOM 6377 N N . LEU A 1 827 ? 38.752 4.178 -48.979 1.00 95.12 827 LEU A N 1
ATOM 6378 C CA . LEU A 1 827 ? 38.845 5.476 -49.649 1.00 95.12 827 LEU A CA 1
ATOM 6379 C C . LEU A 1 827 ? 40.293 5.965 -49.698 1.00 95.12 827 LEU A C 1
ATOM 6381 O O . LEU A 1 827 ? 40.773 6.275 -50.783 1.00 95.12 827 LEU A O 1
ATOM 6385 N N . HIS A 1 828 ? 41.013 5.954 -48.578 1.00 94.94 828 HIS A N 1
ATOM 6386 C CA . HIS A 1 828 ? 42.405 6.400 -48.520 1.00 94.94 828 HIS A CA 1
ATOM 6387 C C . HIS A 1 828 ? 43.314 5.615 -49.469 1.00 94.94 828 HIS A C 1
ATOM 6389 O O . HIS A 1 828 ? 44.062 6.187 -50.268 1.00 94.94 828 HIS A O 1
ATOM 6395 N N . THR A 1 829 ? 43.175 4.288 -49.449 1.00 93.88 829 THR A N 1
ATOM 6396 C CA . THR A 1 829 ? 43.892 3.375 -50.348 1.00 93.88 829 THR A CA 1
ATOM 6397 C C . THR A 1 829 ? 43.607 3.707 -51.816 1.00 93.88 829 THR A C 1
ATOM 6399 O O . THR A 1 829 ? 44.526 3.838 -52.628 1.00 93.88 829 THR A O 1
ATOM 6402 N N . THR A 1 830 ? 42.331 3.910 -52.154 1.00 95.50 830 THR A N 1
ATOM 6403 C CA . THR A 1 830 ? 41.902 4.272 -53.512 1.00 95.50 830 THR A CA 1
ATOM 6404 C C . THR A 1 830 ? 42.443 5.631 -53.930 1.00 95.50 830 THR A C 1
ATOM 6406 O O . THR A 1 830 ? 42.993 5.774 -55.019 1.00 95.50 830 THR A O 1
ATOM 6409 N N . ALA A 1 831 ? 42.325 6.627 -53.063 1.00 94.06 831 ALA A N 1
ATOM 6410 C CA . ALA A 1 831 ? 42.734 7.990 -53.328 1.00 94.06 831 ALA A CA 1
ATOM 6411 C C . ALA A 1 831 ? 44.253 8.087 -53.559 1.00 94.06 831 ALA A C 1
ATOM 6413 O O . ALA A 1 831 ? 44.672 8.722 -54.527 1.00 94.06 831 ALA A O 1
ATOM 6414 N N . ASN A 1 832 ? 45.070 7.392 -52.755 1.00 91.94 832 ASN A N 1
ATOM 6415 C CA . ASN A 1 832 ? 46.522 7.315 -52.949 1.00 91.94 832 ASN A CA 1
ATOM 6416 C C . ASN A 1 832 ? 46.887 6.611 -54.257 1.00 91.94 832 ASN A C 1
ATOM 6418 O O . ASN A 1 832 ? 47.672 7.141 -55.037 1.00 91.94 832 ASN A O 1
ATOM 6422 N N . PHE A 1 833 ? 46.286 5.452 -54.544 1.00 93.38 833 PHE A N 1
ATOM 6423 C CA . PHE A 1 833 ? 46.569 4.720 -55.779 1.00 93.38 833 PHE A CA 1
ATOM 6424 C C . PHE A 1 833 ? 46.234 5.543 -57.031 1.00 93.38 833 PHE A C 1
ATOM 6426 O O . PHE A 1 833 ? 47.036 5.617 -57.967 1.00 93.38 833 PHE A O 1
ATOM 6433 N N . LEU A 1 834 ? 45.073 6.206 -57.049 1.00 92.94 834 LEU A N 1
ATOM 6434 C CA . LEU A 1 834 ? 44.685 7.086 -58.152 1.00 92.94 834 LEU A CA 1
ATOM 6435 C C . LEU A 1 834 ? 45.601 8.308 -58.257 1.00 92.94 834 LEU A C 1
ATOM 6437 O O . LEU A 1 834 ? 45.952 8.695 -59.370 1.00 92.94 834 LEU A O 1
ATOM 6441 N N . GLN A 1 835 ? 46.015 8.890 -57.129 1.00 90.25 835 GLN A N 1
ATOM 6442 C CA . GLN A 1 835 ? 46.940 10.023 -57.097 1.00 90.25 835 GLN A CA 1
ATOM 6443 C C . GLN A 1 835 ? 48.315 9.656 -57.664 1.00 90.25 835 GLN A C 1
ATOM 6445 O O . GLN A 1 835 ? 48.808 10.364 -58.544 1.00 90.25 835 GLN A O 1
ATOM 6450 N N . ASP A 1 836 ? 48.916 8.561 -57.198 1.00 88.88 836 ASP A N 1
ATOM 6451 C CA . ASP A 1 836 ? 50.251 8.110 -57.613 1.00 88.88 836 ASP A CA 1
ATOM 6452 C C . ASP A 1 836 ? 50.274 7.810 -59.116 1.00 88.88 836 ASP A C 1
ATOM 6454 O O . ASP A 1 836 ? 51.083 8.344 -59.883 1.00 88.88 836 ASP A O 1
ATOM 6458 N N . THR A 1 837 ? 49.303 7.010 -59.560 1.00 90.00 837 THR A N 1
ATOM 6459 C CA . THR A 1 837 ? 49.196 6.582 -60.957 1.00 90.00 837 THR A CA 1
ATOM 6460 C C . THR A 1 837 ? 48.711 7.704 -61.877 1.00 90.00 837 THR A C 1
ATOM 6462 O O . THR A 1 837 ? 49.046 7.718 -63.059 1.00 90.00 837 THR A O 1
ATOM 6465 N N . GLY A 1 838 ? 47.938 8.668 -61.378 1.00 88.94 838 GLY A N 1
ATOM 6466 C CA . GLY A 1 838 ? 47.511 9.846 -62.130 1.00 88.94 838 GLY A CA 1
ATOM 6467 C C . GLY A 1 838 ? 48.619 10.885 -62.298 1.00 88.94 838 GLY A C 1
ATOM 6468 O O . GLY A 1 838 ? 48.839 11.383 -63.404 1.00 88.94 838 GLY A O 1
ATOM 6469 N N . SER A 1 839 ? 49.370 11.164 -61.228 1.00 87.44 839 SER A N 1
ATOM 6470 C CA . SER A 1 839 ? 50.479 12.132 -61.229 1.00 87.44 839 SER A CA 1
ATOM 6471 C C . SER A 1 839 ? 51.592 11.722 -62.189 1.00 87.44 839 SER A C 1
ATOM 6473 O O . SER A 1 839 ? 52.153 12.572 -62.884 1.00 87.44 839 SER A O 1
ATOM 6475 N N . ALA A 1 840 ? 51.855 10.417 -62.314 1.00 86.38 840 ALA A N 1
ATOM 6476 C CA . ALA A 1 840 ? 52.854 9.893 -63.241 1.00 86.38 840 ALA A CA 1
ATOM 6477 C C . ALA A 1 840 ? 52.566 10.200 -64.726 1.00 86.38 840 ALA A C 1
ATOM 6479 O O . ALA A 1 840 ? 53.492 10.222 -65.536 1.00 86.38 840 ALA A O 1
ATOM 6480 N N . PHE A 1 841 ? 51.304 10.467 -65.085 1.00 87.06 841 PHE A N 1
ATOM 6481 C CA . PHE A 1 841 ? 50.872 10.771 -66.456 1.00 87.06 841 PHE A CA 1
ATOM 6482 C C . PHE A 1 841 ? 50.260 12.177 -66.603 1.00 87.06 841 PHE A C 1
ATOM 6484 O O . PHE A 1 841 ? 49.630 12.492 -67.621 1.00 87.06 841 PHE A O 1
ATOM 6491 N N . ALA A 1 842 ? 50.444 13.041 -65.601 1.00 83.12 842 ALA A N 1
ATOM 6492 C CA . ALA A 1 842 ? 49.949 14.414 -65.627 1.00 83.12 842 ALA A CA 1
ATOM 6493 C C . ALA A 1 842 ? 50.696 15.275 -66.667 1.00 83.12 842 ALA A C 1
ATOM 6495 O O . ALA A 1 842 ? 50.058 15.974 -67.461 1.00 83.12 842 ALA A O 1
ATOM 6496 N N . ASP A 1 843 ? 52.031 15.166 -66.710 1.00 82.75 843 ASP A N 1
ATOM 6497 C CA . ASP A 1 843 ? 52.923 15.917 -67.604 1.00 82.75 843 ASP A CA 1
ATOM 6498 C C . ASP A 1 843 ? 53.379 15.071 -68.808 1.00 82.75 843 ASP A C 1
ATOM 6500 O O . ASP A 1 843 ? 54.164 14.129 -68.685 1.00 82.75 843 ASP A O 1
ATOM 6504 N N . ARG A 1 844 ? 52.926 15.449 -70.012 1.00 77.44 844 ARG A N 1
ATOM 6505 C CA . ARG A 1 844 ? 53.272 14.763 -71.272 1.00 77.44 844 ARG A CA 1
ATOM 6506 C C . ARG A 1 844 ? 54.750 14.868 -71.643 1.00 77.44 844 ARG A C 1
ATOM 6508 O O . ARG A 1 844 ? 55.241 14.019 -72.383 1.00 77.44 844 ARG A O 1
ATOM 6515 N N . SER A 1 845 ? 55.454 15.891 -71.160 1.00 79.25 845 SER A N 1
ATOM 6516 C CA . SER A 1 845 ? 56.886 16.059 -71.425 1.00 79.25 845 SER A CA 1
ATOM 6517 C C . SER A 1 845 ? 57.751 15.112 -70.588 1.00 79.25 845 SER A C 1
ATOM 6519 O O . SER A 1 845 ? 58.919 14.892 -70.905 1.00 79.25 845 SER A O 1
ATOM 6521 N N . ARG A 1 846 ? 57.165 14.499 -69.552 1.00 80.56 846 ARG A N 1
ATOM 6522 C CA . ARG A 1 846 ? 57.847 13.647 -68.577 1.00 80.56 846 ARG A CA 1
ATOM 6523 C C . ARG A 1 846 ? 57.090 12.330 -68.378 1.00 80.56 846 ARG A C 1
ATOM 6525 O O . ARG A 1 846 ? 56.706 11.998 -67.263 1.00 80.56 846 ARG A O 1
ATOM 6532 N N . LEU A 1 847 ? 56.883 11.560 -69.445 1.00 85.12 847 LEU A N 1
ATOM 6533 C CA . LEU A 1 847 ? 56.269 10.227 -69.346 1.00 85.12 847 LEU A CA 1
ATOM 6534 C C . LEU A 1 847 ? 57.286 9.151 -68.906 1.00 85.12 847 LEU A C 1
ATOM 6536 O O . LEU A 1 847 ? 58.439 9.214 -69.346 1.00 85.12 847 LEU A O 1
ATOM 6540 N N . PRO A 1 848 ? 56.888 8.142 -68.102 1.00 84.94 848 PRO A N 1
ATOM 6541 C CA . PRO A 1 848 ? 57.762 7.025 -67.727 1.00 84.94 848 PRO A CA 1
ATOM 6542 C C . PRO A 1 848 ? 58.306 6.270 -68.949 1.00 84.94 848 PRO A C 1
ATOM 6544 O O . PRO A 1 848 ? 57.576 6.021 -69.907 1.00 84.94 848 PRO A O 1
ATOM 6547 N N . LEU A 1 849 ? 59.587 5.892 -68.943 1.00 86.81 849 LEU A N 1
ATOM 6548 C CA . LEU A 1 849 ? 60.196 5.147 -70.051 1.00 86.81 849 LEU A CA 1
ATOM 6549 C C . LEU A 1 849 ? 59.719 3.686 -70.066 1.00 86.81 849 LEU A C 1
ATOM 6551 O O . LEU A 1 849 ? 59.569 3.065 -69.018 1.00 86.81 849 LEU A O 1
ATOM 6555 N N . LEU A 1 850 ? 59.537 3.116 -71.264 1.00 87.19 850 LEU A N 1
ATOM 6556 C CA . LEU A 1 850 ? 59.015 1.752 -71.436 1.00 87.19 850 LEU A CA 1
ATOM 6557 C C . LEU A 1 850 ? 59.875 0.692 -70.725 1.00 87.19 850 LEU A C 1
ATOM 6559 O O . LEU A 1 850 ? 59.334 -0.177 -70.049 1.00 87.19 850 LEU A O 1
ATOM 6563 N N . ASN A 1 851 ? 61.202 0.787 -70.840 1.00 85.25 851 ASN A N 1
ATOM 6564 C CA . ASN A 1 851 ? 62.118 -0.175 -70.217 1.00 85.25 851 ASN A CA 1
ATOM 6565 C C . ASN A 1 851 ? 62.088 -0.099 -68.683 1.00 85.25 851 ASN A C 1
ATOM 6567 O O . ASN A 1 851 ? 62.190 -1.131 -68.031 1.00 85.25 851 ASN A O 1
ATOM 6571 N N . THR A 1 852 ? 61.907 1.100 -68.119 1.00 85.88 852 THR A N 1
ATOM 6572 C CA . THR A 1 852 ? 61.770 1.304 -66.669 1.00 85.88 852 THR A CA 1
ATOM 6573 C C . THR A 1 852 ? 60.495 0.639 -66.155 1.00 85.88 852 THR A C 1
ATOM 6575 O O . THR A 1 852 ? 60.565 -0.178 -65.250 1.00 85.88 852 THR A O 1
ATOM 6578 N N . LEU A 1 853 ? 59.356 0.862 -66.826 1.00 88.56 853 LEU A N 1
ATOM 6579 C CA . LEU A 1 853 ? 58.083 0.230 -66.456 1.00 88.56 853 LEU A CA 1
ATOM 6580 C C . LEU A 1 853 ? 58.143 -1.305 -66.483 1.00 88.56 853 LEU A C 1
ATOM 6582 O O . LEU A 1 853 ? 57.572 -1.956 -65.617 1.00 88.56 853 LEU A O 1
ATOM 6586 N N . ILE A 1 854 ? 58.806 -1.899 -67.482 1.00 87.75 854 ILE A N 1
ATOM 6587 C CA . ILE A 1 854 ? 58.951 -3.362 -67.559 1.00 87.75 854 ILE A CA 1
ATOM 6588 C C . ILE A 1 854 ? 59.867 -3.871 -66.440 1.00 87.75 854 ILE A C 1
ATOM 6590 O O . ILE A 1 854 ? 59.515 -4.852 -65.791 1.00 87.75 854 ILE A O 1
ATOM 6594 N N . GLY A 1 855 ? 60.996 -3.197 -66.193 1.00 85.88 855 GLY A N 1
ATOM 6595 C CA . GLY A 1 855 ? 61.932 -3.565 -65.128 1.00 85.88 855 GLY A CA 1
ATOM 6596 C C . GLY A 1 855 ? 61.295 -3.524 -63.738 1.00 85.88 855 GLY A C 1
ATOM 6597 O O . GLY A 1 855 ? 61.461 -4.462 -62.959 1.00 85.88 855 GLY A O 1
ATOM 6598 N N . ASP A 1 856 ? 60.492 -2.498 -63.463 1.00 84.25 856 ASP A N 1
ATOM 6599 C CA . ASP A 1 856 ? 59.788 -2.354 -62.188 1.00 84.25 856 ASP A CA 1
ATOM 6600 C C . ASP A 1 856 ? 58.697 -3.428 -62.021 1.00 84.25 856 ASP A C 1
ATOM 6602 O O . ASP A 1 856 ? 58.547 -4.013 -60.949 1.00 84.25 856 ASP A O 1
ATOM 6606 N N . LEU A 1 857 ? 57.976 -3.778 -63.093 1.00 88.44 857 LEU A N 1
ATOM 6607 C CA . LEU A 1 857 ? 57.014 -4.886 -63.065 1.00 88.44 857 LEU A CA 1
ATOM 6608 C C . LEU A 1 857 ? 57.689 -6.259 -62.908 1.00 88.44 857 LEU A C 1
ATOM 6610 O O . LEU A 1 857 ? 57.154 -7.112 -62.200 1.00 88.44 857 LEU A O 1
ATOM 6614 N N . ASP A 1 858 ? 58.862 -6.474 -63.514 1.00 86.44 858 ASP A N 1
ATOM 6615 C CA . ASP A 1 858 ? 59.654 -7.694 -63.320 1.00 86.44 858 ASP A CA 1
ATOM 6616 C C . ASP A 1 858 ? 60.106 -7.821 -61.854 1.00 86.44 858 ASP A C 1
ATOM 6618 O O . ASP A 1 858 ? 59.960 -8.903 -61.276 1.00 86.44 858 ASP A O 1
ATOM 6622 N N . ALA A 1 859 ? 60.531 -6.723 -61.216 1.00 83.81 859 ALA A N 1
ATOM 6623 C CA . ALA A 1 859 ? 60.862 -6.688 -59.788 1.00 83.81 859 ALA A CA 1
ATOM 6624 C C . ALA A 1 859 ? 59.647 -6.993 -58.886 1.00 83.81 859 ALA A C 1
ATOM 6626 O O . ALA A 1 859 ? 59.779 -7.697 -57.884 1.00 83.81 859 ALA A O 1
ATOM 6627 N N . LEU A 1 860 ? 58.449 -6.537 -59.271 1.00 83.06 860 LEU A N 1
ATOM 6628 C CA . LEU A 1 860 ? 57.188 -6.820 -58.570 1.00 83.06 860 LEU A CA 1
ATOM 6629 C C . LEU A 1 860 ? 56.626 -8.224 -58.841 1.00 83.06 860 LEU A C 1
ATOM 6631 O O . LEU A 1 860 ? 55.768 -8.699 -58.105 1.00 83.06 860 LEU A O 1
ATOM 6635 N N . SER A 1 861 ? 57.074 -8.913 -59.890 1.00 76.06 861 SER A N 1
ATOM 6636 C CA . SER A 1 861 ? 56.547 -10.237 -60.253 1.00 76.06 861 SER A CA 1
ATOM 6637 C C . SER A 1 861 ? 57.054 -11.380 -59.356 1.00 76.06 861 SER A C 1
ATOM 6639 O O . SER A 1 861 ? 56.492 -12.487 -59.380 1.00 76.06 861 SER A O 1
ATOM 6641 N N . GLY A 1 862 ? 58.107 -11.121 -58.571 1.00 75.38 862 GLY A N 1
ATOM 6642 C CA . GLY A 1 862 ? 58.732 -12.078 -57.662 1.00 75.38 862 GLY A CA 1
ATOM 6643 C C . GLY A 1 862 ? 57.806 -12.476 -56.509 1.00 75.38 862 GLY A C 1
ATOM 6644 O O . GLY A 1 862 ? 57.343 -11.631 -55.752 1.00 75.38 862 GLY A O 1
ATOM 6645 N N . GLY A 1 863 ? 57.542 -13.779 -56.363 1.00 76.31 863 GLY A N 1
ATOM 6646 C CA . GLY A 1 863 ? 56.745 -14.330 -55.257 1.00 76.31 863 GLY A CA 1
ATO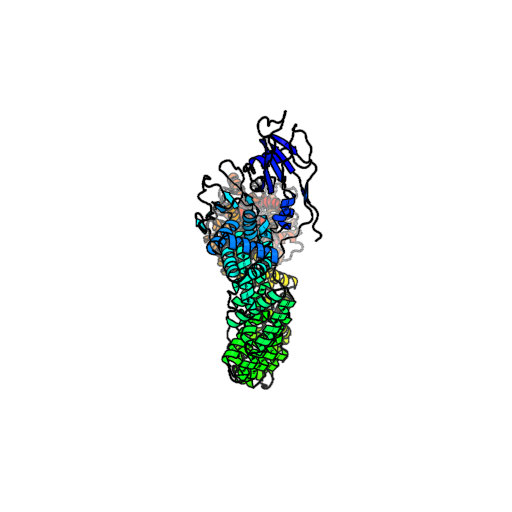M 6647 C C . GLY A 1 863 ? 55.226 -14.393 -55.475 1.00 76.31 863 GLY A C 1
ATOM 6648 O O . GLY A 1 863 ? 54.528 -14.875 -54.589 1.00 76.31 863 GLY A O 1
ATOM 6649 N N . LEU A 1 864 ? 54.704 -13.966 -56.633 1.00 86.06 864 LEU A N 1
ATOM 6650 C CA . LEU A 1 864 ? 53.276 -14.081 -56.976 1.00 86.06 864 LEU A CA 1
ATOM 6651 C C . LEU A 1 864 ? 52.937 -15.431 -57.629 1.00 86.06 864 LEU A C 1
ATOM 6653 O O . LEU A 1 864 ? 53.631 -15.854 -58.559 1.00 86.06 864 LEU A O 1
ATOM 6657 N N . SER A 1 865 ? 51.833 -16.061 -57.208 1.00 89.31 865 SER A N 1
ATOM 6658 C CA . SER A 1 865 ? 51.280 -17.251 -57.873 1.00 89.31 865 SER A CA 1
ATOM 6659 C C . SER A 1 865 ? 50.547 -16.901 -59.178 1.00 89.31 865 SER A C 1
ATOM 6661 O O . SER A 1 865 ? 50.191 -15.745 -59.416 1.00 89.31 865 SER A O 1
ATOM 6663 N N . ASP A 1 866 ? 50.266 -17.897 -60.027 1.00 87.88 866 ASP A N 1
ATOM 6664 C CA . ASP A 1 866 ? 49.465 -17.686 -61.247 1.00 87.88 866 ASP A CA 1
ATOM 6665 C C . ASP A 1 866 ? 48.051 -17.162 -60.926 1.00 87.88 866 ASP A C 1
ATOM 6667 O O . ASP A 1 866 ? 47.512 -16.333 -61.663 1.00 87.88 866 ASP A O 1
ATOM 6671 N N . ALA A 1 867 ? 47.473 -17.582 -59.795 1.00 89.19 867 ALA A N 1
ATOM 6672 C CA . ALA A 1 867 ? 46.192 -17.070 -59.317 1.00 89.19 867 ALA A CA 1
ATOM 6673 C C . ALA A 1 867 ? 46.285 -15.586 -58.925 1.00 89.19 867 ALA A C 1
ATOM 6675 O O . ALA A 1 867 ? 45.438 -14.796 -59.340 1.00 89.19 867 ALA A O 1
ATOM 6676 N N . ASP A 1 868 ? 47.339 -15.185 -58.208 1.00 91.00 868 ASP A N 1
ATOM 6677 C CA . ASP A 1 868 ? 47.539 -13.788 -57.795 1.00 91.00 868 ASP A CA 1
ATOM 6678 C C . ASP A 1 868 ? 47.751 -12.870 -59.002 1.00 91.00 868 ASP A C 1
ATOM 6680 O O . ASP A 1 868 ? 47.149 -11.801 -59.093 1.00 91.00 868 ASP A O 1
ATOM 6684 N N . ARG A 1 869 ? 48.550 -13.311 -59.983 1.00 91.44 869 ARG A N 1
ATOM 6685 C CA . ARG A 1 869 ? 48.769 -12.575 -61.241 1.00 91.44 869 ARG A CA 1
ATOM 6686 C C . ARG A 1 869 ? 47.466 -12.373 -62.008 1.00 91.44 869 ARG A C 1
ATOM 6688 O O . ARG A 1 869 ? 47.226 -11.283 -62.530 1.00 91.44 869 ARG A O 1
ATOM 6695 N N . LYS A 1 870 ? 46.611 -13.401 -62.051 1.00 91.94 870 LYS A N 1
ATOM 6696 C CA . LYS A 1 870 ? 45.279 -13.307 -62.656 1.00 91.94 870 LYS A CA 1
ATOM 6697 C C . LYS A 1 870 ? 44.398 -12.301 -61.915 1.00 91.94 870 LYS A C 1
ATOM 6699 O O . LYS A 1 870 ? 43.788 -11.457 -62.561 1.00 91.94 870 LYS A O 1
ATOM 6704 N N . ILE A 1 871 ? 44.384 -12.335 -60.581 1.00 92.00 871 ILE A N 1
ATOM 6705 C CA . ILE A 1 871 ? 43.610 -11.390 -59.763 1.00 92.00 871 ILE A CA 1
ATOM 6706 C C . ILE A 1 871 ? 44.077 -9.947 -59.988 1.00 92.00 871 ILE A C 1
ATOM 6708 O O . ILE A 1 871 ? 43.230 -9.069 -60.147 1.00 92.00 871 ILE A O 1
ATOM 6712 N N . ILE A 1 872 ? 45.389 -9.683 -60.039 1.00 92.50 872 ILE A N 1
ATOM 6713 C CA . ILE A 1 872 ? 45.930 -8.342 -60.335 1.00 92.50 872 ILE A CA 1
ATOM 6714 C C . ILE A 1 872 ? 45.451 -7.866 -61.708 1.00 92.50 872 ILE A C 1
ATOM 6716 O O . ILE A 1 872 ? 44.955 -6.744 -61.837 1.00 92.50 872 ILE A O 1
ATOM 6720 N N . ALA A 1 873 ? 45.570 -8.722 -62.728 1.00 92.12 873 ALA A N 1
ATOM 6721 C CA . ALA A 1 873 ? 45.150 -8.389 -64.083 1.00 92.12 873 ALA A CA 1
ATOM 6722 C C . ALA A 1 873 ? 43.644 -8.083 -64.151 1.00 92.12 873 ALA A C 1
ATOM 6724 O O . ALA A 1 873 ? 43.254 -7.026 -64.655 1.00 92.12 873 ALA A O 1
ATOM 6725 N N . ASP A 1 874 ? 42.809 -8.970 -63.609 1.00 93.69 874 ASP A N 1
ATOM 6726 C CA . ASP A 1 874 ? 41.352 -8.821 -63.614 1.00 93.69 874 ASP A CA 1
ATOM 6727 C C . ASP A 1 874 ? 40.917 -7.578 -62.816 1.00 93.69 874 ASP A C 1
ATOM 6729 O O . ASP A 1 874 ? 40.092 -6.801 -63.298 1.00 93.69 874 ASP A O 1
ATOM 6733 N N . SER A 1 875 ? 41.537 -7.319 -61.658 1.00 94.38 875 SER A N 1
ATOM 6734 C CA . SER A 1 875 ? 41.227 -6.154 -60.814 1.00 94.38 875 SER A CA 1
ATOM 6735 C C . SER A 1 875 ? 41.550 -4.833 -61.514 1.00 94.38 875 SER A C 1
ATOM 6737 O O . SER A 1 875 ? 40.742 -3.912 -61.474 1.00 94.38 875 SER A O 1
ATOM 6739 N N . LEU A 1 876 ? 42.687 -4.726 -62.212 1.00 94.12 876 LEU A N 1
ATOM 6740 C CA . LEU A 1 876 ? 43.029 -3.525 -62.989 1.00 94.12 876 LEU A CA 1
ATOM 6741 C C . LEU A 1 876 ? 42.054 -3.286 -64.142 1.00 94.12 876 LEU A C 1
ATOM 6743 O O . LEU A 1 876 ? 41.654 -2.148 -64.395 1.00 94.12 876 LEU A O 1
ATOM 6747 N N . LEU A 1 877 ? 41.644 -4.353 -64.829 1.00 92.44 877 LEU A N 1
ATOM 6748 C CA . LEU A 1 877 ? 40.648 -4.251 -65.890 1.00 92.44 877 LEU A CA 1
ATOM 6749 C C . LEU A 1 877 ? 39.284 -3.817 -65.337 1.00 92.44 877 LEU A C 1
ATOM 6751 O O . LEU A 1 877 ? 38.586 -3.022 -65.967 1.00 92.44 877 LEU A O 1
ATOM 6755 N N . ASP A 1 878 ? 38.911 -4.307 -64.161 1.00 94.19 878 ASP A N 1
ATOM 6756 C CA . ASP A 1 878 ? 37.692 -3.908 -63.467 1.00 94.19 878 ASP A CA 1
ATOM 6757 C C . ASP A 1 878 ? 37.754 -2.457 -62.973 1.00 94.19 878 ASP A C 1
ATOM 6759 O O . ASP A 1 878 ? 36.791 -1.715 -63.163 1.00 94.19 878 ASP A O 1
ATOM 6763 N N . ILE A 1 879 ? 38.901 -1.989 -62.474 1.00 95.38 879 ILE A N 1
ATOM 6764 C CA . ILE A 1 879 ? 39.120 -0.577 -62.126 1.00 95.38 879 ILE A CA 1
ATOM 6765 C C . ILE A 1 879 ? 38.914 0.327 -63.351 1.00 95.38 879 ILE A C 1
ATOM 6767 O O . ILE A 1 879 ? 38.197 1.325 -63.248 1.00 95.38 879 ILE A O 1
ATOM 6771 N N . ILE A 1 880 ? 39.452 -0.036 -64.526 1.00 94.06 880 ILE A N 1
ATOM 6772 C CA . ILE A 1 880 ? 39.209 0.704 -65.782 1.00 94.06 880 ILE A CA 1
ATOM 6773 C C . ILE A 1 880 ? 37.701 0.817 -66.058 1.00 94.06 880 ILE A C 1
ATOM 6775 O O . ILE A 1 880 ? 37.205 1.910 -66.345 1.00 94.06 880 ILE A O 1
ATOM 6779 N N . LYS A 1 881 ? 36.960 -0.297 -65.951 1.00 92.69 881 LYS A N 1
ATOM 6780 C CA . LYS A 1 881 ? 35.504 -0.318 -66.174 1.00 92.69 881 LYS A CA 1
ATOM 6781 C C . LYS A 1 881 ? 34.766 0.563 -65.167 1.00 92.69 881 LYS A C 1
ATOM 6783 O O . LYS A 1 881 ? 33.897 1.335 -65.569 1.00 92.69 881 LYS A O 1
ATOM 6788 N N . PHE A 1 882 ? 35.087 0.455 -63.878 1.00 93.88 882 PHE A N 1
ATOM 6789 C CA . PHE A 1 882 ? 34.339 1.134 -62.822 1.00 93.88 882 PHE A CA 1
ATOM 6790 C C . PHE A 1 882 ? 34.594 2.641 -62.796 1.00 93.88 882 PHE A C 1
ATOM 6792 O O . PHE A 1 882 ? 33.633 3.407 -62.761 1.00 93.88 882 PHE A O 1
ATOM 6799 N N . ILE A 1 883 ? 35.851 3.085 -62.912 1.00 93.69 883 ILE A N 1
ATOM 6800 C CA . ILE A 1 883 ? 36.193 4.514 -63.032 1.00 93.69 883 ILE A CA 1
ATOM 6801 C C . ILE A 1 883 ? 35.528 5.115 -64.273 1.00 93.69 883 ILE A C 1
ATOM 6803 O O . ILE A 1 883 ? 34.950 6.200 -64.207 1.00 93.69 883 ILE A O 1
ATOM 6807 N N . GLY A 1 884 ? 35.565 4.396 -65.400 1.00 91.38 884 GLY A N 1
ATOM 6808 C CA . GLY A 1 884 ? 34.904 4.822 -66.627 1.00 91.38 884 GLY A CA 1
ATOM 6809 C C . GLY A 1 884 ? 33.393 4.961 -66.483 1.00 91.38 884 GLY A C 1
ATOM 6810 O O . GLY A 1 884 ? 32.835 5.981 -66.884 1.00 91.38 884 GLY A O 1
ATOM 6811 N N . GLY A 1 885 ? 32.745 3.974 -65.862 1.00 90.00 885 GLY A N 1
ATOM 6812 C CA . GLY A 1 885 ? 31.313 4.010 -65.571 1.00 90.00 885 GLY A CA 1
ATOM 6813 C C . GLY A 1 885 ? 30.927 5.177 -64.661 1.00 90.00 885 GLY A C 1
ATOM 6814 O O . GLY A 1 885 ? 29.960 5.877 -64.952 1.00 90.00 885 GLY A O 1
ATOM 6815 N N . LEU A 1 886 ? 31.709 5.438 -63.608 1.00 91.56 886 LEU A N 1
ATOM 6816 C CA . LEU A 1 886 ? 31.485 6.550 -62.677 1.00 91.56 886 LEU A CA 1
ATOM 6817 C C . LEU A 1 886 ? 31.643 7.913 -63.366 1.00 91.56 886 LEU A C 1
ATOM 6819 O O . LEU A 1 886 ? 30.793 8.789 -63.207 1.00 91.56 886 LEU A O 1
ATOM 6823 N N . ALA A 1 887 ? 32.689 8.086 -64.178 1.00 91.19 887 ALA A N 1
ATOM 6824 C CA . ALA A 1 887 ? 32.908 9.317 -64.934 1.00 91.19 887 ALA A CA 1
ATOM 6825 C C . ALA A 1 887 ? 31.822 9.545 -65.997 1.00 91.19 887 ALA A C 1
ATOM 6827 O O . ALA A 1 887 ? 31.342 10.667 -66.159 1.00 91.19 887 ALA A O 1
ATOM 6828 N N . GLN A 1 888 ? 31.405 8.489 -66.705 1.00 89.12 888 GLN A N 1
ATOM 6829 C CA . GLN A 1 888 ? 30.313 8.555 -67.676 1.00 89.12 888 GLN A CA 1
ATOM 6830 C C . GLN A 1 888 ? 28.993 8.927 -66.995 1.00 89.12 888 GLN A C 1
ATOM 6832 O O . GLN A 1 888 ? 28.298 9.826 -67.469 1.00 89.12 888 GLN A O 1
ATOM 6837 N N . GLN A 1 889 ? 28.672 8.280 -65.870 1.00 88.00 889 GLN A N 1
ATOM 6838 C CA . GLN A 1 889 ? 27.493 8.594 -65.067 1.00 88.00 889 GLN A CA 1
ATOM 6839 C C . GLN A 1 889 ? 27.509 10.065 -64.634 1.00 88.00 889 GLN A C 1
ATOM 6841 O O . GLN A 1 889 ? 26.540 10.782 -64.881 1.00 88.00 889 GLN A O 1
ATOM 6846 N N . HIS A 1 890 ? 28.625 10.546 -64.078 1.00 89.88 890 HIS A N 1
ATOM 6847 C CA . HIS A 1 890 ? 28.761 11.940 -63.661 1.00 89.88 890 HIS A CA 1
ATOM 6848 C C . HIS A 1 890 ? 28.581 12.916 -64.831 1.00 89.88 890 HIS A C 1
ATOM 6850 O O . HIS A 1 890 ? 27.714 13.779 -64.763 1.00 89.88 890 HIS A O 1
ATOM 6856 N N . ARG A 1 891 ? 29.312 12.746 -65.942 1.00 88.62 891 ARG A N 1
ATOM 6857 C CA . ARG A 1 891 ? 29.225 13.640 -67.116 1.00 88.62 891 ARG A CA 1
ATOM 6858 C C . ARG A 1 891 ? 27.842 13.636 -67.771 1.00 88.62 891 ARG A C 1
ATOM 6860 O O . ARG A 1 891 ? 27.428 14.657 -68.312 1.00 88.62 891 ARG A O 1
ATOM 6867 N N . SER A 1 892 ? 27.124 12.510 -67.720 1.00 86.25 892 SER A N 1
ATOM 6868 C CA . SER A 1 892 ? 25.758 12.413 -68.252 1.00 86.25 892 SER A CA 1
ATOM 6869 C C . SER A 1 892 ? 24.743 13.234 -67.450 1.00 86.25 892 SER A C 1
ATOM 6871 O O . SER A 1 892 ? 23.827 13.808 -68.036 1.00 86.25 892 SER A O 1
ATOM 6873 N N . ASN A 1 893 ? 24.940 13.343 -66.132 1.00 83.50 893 ASN A N 1
ATOM 6874 C CA . ASN A 1 893 ? 24.069 14.107 -65.238 1.00 83.50 893 ASN A CA 1
ATOM 6875 C C . ASN A 1 893 ? 24.557 15.556 -65.047 1.00 83.50 893 ASN A C 1
ATOM 6877 O O . ASN A 1 893 ? 23.744 16.463 -64.891 1.00 83.50 893 ASN A O 1
ATOM 6881 N N . ARG A 1 894 ? 25.873 15.796 -65.134 1.00 82.69 894 ARG A N 1
ATOM 6882 C CA . ARG A 1 894 ? 26.532 17.105 -65.004 1.00 82.69 894 ARG A CA 1
ATOM 6883 C C . ARG A 1 894 ? 27.476 17.381 -66.186 1.00 82.69 894 ARG A C 1
ATOM 6885 O O . ARG A 1 894 ? 28.688 17.224 -66.068 1.00 82.69 894 ARG A O 1
ATOM 6892 N N . PRO A 1 895 ? 26.946 17.834 -67.339 1.00 75.31 895 PRO A N 1
ATOM 6893 C CA . PRO A 1 895 ? 27.760 18.133 -68.521 1.00 75.31 895 PRO A CA 1
ATOM 6894 C C . PRO A 1 895 ? 28.631 19.395 -68.375 1.00 75.31 895 PRO A C 1
ATOM 6896 O O . PRO A 1 895 ? 29.570 19.579 -69.147 1.00 75.31 895 PRO A O 1
ATOM 6899 N N . LYS A 1 896 ? 28.331 20.270 -67.403 1.00 74.25 896 LYS A N 1
ATOM 6900 C CA . LYS A 1 896 ? 29.135 21.448 -67.042 1.00 74.25 896 LYS A CA 1
ATOM 6901 C C . LYS A 1 896 ? 29.500 21.364 -65.558 1.00 74.25 896 LYS A C 1
ATOM 6903 O O . LYS A 1 896 ? 28.664 21.667 -64.715 1.00 74.25 896 LYS A O 1
ATOM 6908 N N . ASP A 1 897 ? 30.725 20.943 -65.258 1.00 78.88 897 ASP A N 1
ATOM 6909 C CA . ASP A 1 897 ? 31.255 20.833 -63.892 1.00 78.88 897 ASP A CA 1
ATOM 6910 C C . ASP A 1 897 ? 32.214 22.005 -63.629 1.00 78.88 897 ASP A C 1
ATOM 6912 O O . ASP A 1 897 ? 33.398 21.939 -63.954 1.00 78.88 897 ASP A O 1
ATOM 6916 N N . ASN A 1 898 ? 31.670 23.132 -63.158 1.00 84.31 898 ASN A N 1
ATOM 6917 C CA . ASN A 1 898 ? 32.433 24.346 -62.857 1.00 84.31 898 ASN A CA 1
ATOM 6918 C C . ASN A 1 898 ? 32.631 24.530 -61.345 1.00 84.31 898 ASN A C 1
ATOM 6920 O O . ASN A 1 898 ? 31.949 23.923 -60.519 1.00 84.31 898 ASN A O 1
ATOM 6924 N N . ASP A 1 899 ? 33.543 25.427 -60.990 1.00 85.44 899 ASP A N 1
ATOM 6925 C CA . ASP A 1 899 ? 33.924 25.716 -59.608 1.00 85.44 899 ASP A CA 1
ATOM 6926 C C . ASP A 1 899 ? 32.745 26.112 -58.704 1.00 85.44 899 ASP A C 1
ATOM 6928 O O . ASP A 1 899 ? 32.678 25.677 -57.556 1.00 85.44 899 ASP A O 1
ATOM 6932 N N . GLU A 1 900 ? 31.777 26.870 -59.225 1.00 87.19 900 GLU A N 1
ATOM 6933 C CA . GLU A 1 900 ? 30.556 27.258 -58.500 1.00 87.19 900 GLU A CA 1
ATOM 6934 C C . GLU A 1 900 ? 29.659 26.054 -58.179 1.00 87.19 900 GLU A C 1
ATOM 6936 O O . GLU A 1 900 ? 29.100 25.950 -57.085 1.00 87.19 900 GLU A O 1
ATOM 6941 N N . THR A 1 901 ? 29.537 25.121 -59.125 1.00 88.19 901 THR A N 1
ATOM 6942 C CA . THR A 1 901 ? 28.758 23.889 -58.966 1.00 88.19 901 THR A CA 1
ATOM 6943 C C . THR A 1 901 ? 29.419 22.950 -57.958 1.00 88.19 901 THR A C 1
ATOM 6945 O O . THR A 1 901 ? 28.728 22.342 -57.138 1.00 88.19 901 THR A O 1
ATOM 6948 N N . ILE A 1 902 ? 30.752 22.859 -57.985 1.00 90.62 902 ILE A N 1
ATOM 6949 C CA . ILE A 1 902 ? 31.537 22.095 -57.008 1.00 90.62 902 ILE A CA 1
ATOM 6950 C C . ILE A 1 902 ? 31.366 22.701 -55.615 1.00 90.62 902 ILE A C 1
ATOM 6952 O O . ILE A 1 902 ? 31.041 21.976 -54.677 1.00 90.62 902 ILE A O 1
ATOM 6956 N N . GLN A 1 903 ? 31.509 24.021 -55.480 1.00 93.00 903 GLN A N 1
ATOM 6957 C CA . GLN A 1 903 ? 31.325 24.692 -54.194 1.00 93.00 903 GLN A CA 1
ATOM 6958 C C . GLN A 1 903 ? 29.895 24.515 -53.666 1.00 93.00 903 GLN A C 1
ATOM 6960 O O . GLN A 1 903 ? 29.707 24.227 -52.491 1.00 93.00 903 GLN A O 1
ATOM 6965 N N . SER A 1 904 ? 28.883 24.578 -54.535 1.00 91.44 904 SER A N 1
ATOM 6966 C CA . SER A 1 904 ? 27.483 24.359 -54.142 1.00 91.44 904 SER A CA 1
ATOM 6967 C C . SER A 1 904 ? 27.209 22.934 -53.641 1.00 91.44 904 SER A C 1
ATOM 6969 O O . SER A 1 904 ? 26.337 22.743 -52.794 1.00 91.44 904 SER A O 1
ATOM 6971 N N . LEU A 1 905 ? 27.944 21.930 -54.133 1.00 92.50 905 LEU A N 1
ATOM 6972 C CA . LEU A 1 905 ? 27.906 20.564 -53.597 1.00 92.50 905 LEU A CA 1
ATOM 6973 C C . LEU A 1 905 ? 28.591 20.466 -52.230 1.00 92.50 905 LEU A C 1
ATOM 6975 O O . LEU A 1 905 ? 28.029 19.865 -51.319 1.00 92.50 905 LEU A O 1
ATOM 6979 N N . LEU A 1 906 ? 29.778 21.065 -52.079 1.00 93.12 906 LEU A N 1
ATOM 6980 C CA . LEU A 1 906 ? 30.520 21.095 -50.811 1.00 93.12 906 LEU A CA 1
ATOM 6981 C C . LEU A 1 906 ? 29.730 21.821 -49.710 1.00 93.12 906 LEU A C 1
ATOM 6983 O O . LEU A 1 906 ? 29.726 21.392 -48.560 1.00 93.12 906 LEU A O 1
ATOM 6987 N N . ASP A 1 907 ? 28.998 22.871 -50.077 1.00 92.69 907 ASP A N 1
ATOM 6988 C CA . ASP A 1 907 ? 28.116 23.623 -49.180 1.00 92.69 907 ASP A CA 1
ATOM 6989 C C . ASP A 1 907 ? 26.755 22.931 -48.948 1.00 92.69 907 ASP A C 1
ATOM 6991 O O . ASP A 1 907 ? 25.888 23.494 -48.278 1.00 92.69 907 ASP A O 1
ATOM 6995 N N . ALA A 1 908 ? 26.532 21.743 -49.527 1.00 90.12 908 ALA A N 1
ATOM 6996 C CA . ALA A 1 908 ? 25.282 20.984 -49.458 1.00 90.12 908 ALA A CA 1
ATOM 6997 C C . ALA A 1 908 ? 24.033 21.770 -49.930 1.00 90.12 908 ALA A C 1
ATOM 6999 O O . ALA A 1 908 ? 22.941 21.615 -49.387 1.00 90.12 908 ALA A O 1
ATOM 7000 N N . ARG A 1 909 ? 24.172 22.614 -50.963 1.00 90.25 909 ARG A N 1
ATOM 7001 C CA . ARG A 1 909 ? 23.086 23.449 -51.526 1.00 90.25 909 ARG A CA 1
ATOM 7002 C C . ARG A 1 909 ? 22.414 22.860 -52.761 1.00 90.25 909 ARG A C 1
ATOM 7004 O O . ARG A 1 909 ? 21.364 23.344 -53.176 1.00 90.25 909 ARG A O 1
ATOM 7011 N N . THR A 1 910 ? 23.024 21.863 -53.395 1.00 89.19 910 THR A N 1
ATOM 7012 C CA . THR A 1 910 ? 22.507 21.250 -54.626 1.00 89.19 910 THR A CA 1
ATOM 7013 C C . THR A 1 910 ? 22.439 19.733 -54.475 1.00 89.19 910 THR A C 1
ATOM 7015 O O . THR A 1 910 ? 23.421 19.152 -54.014 1.00 89.19 910 THR A O 1
ATOM 7018 N N . PRO A 1 911 ? 21.345 19.074 -54.899 1.00 89.62 911 PRO A N 1
ATOM 7019 C CA . PRO A 1 911 ? 21.211 17.623 -54.811 1.00 89.62 911 PRO A CA 1
ATOM 7020 C C . PRO A 1 911 ? 22.321 16.853 -55.530 1.00 89.62 911 PRO A C 1
ATOM 7022 O O . PRO A 1 911 ? 22.785 17.240 -56.611 1.00 89.62 911 PRO A O 1
ATOM 7025 N N . ALA A 1 912 ? 22.724 15.729 -54.940 1.00 90.75 912 ALA A N 1
ATOM 7026 C CA . ALA A 1 912 ? 23.694 14.825 -55.539 1.00 90.75 912 ALA A CA 1
ATOM 7027 C C . ALA A 1 912 ? 23.011 13.960 -56.607 1.00 90.75 912 ALA A C 1
ATOM 7029 O O . ALA A 1 912 ? 22.031 13.270 -56.324 1.00 90.75 912 ALA A O 1
ATOM 7030 N N . GLN A 1 913 ? 23.534 13.989 -57.836 1.00 89.12 913 GLN A N 1
ATOM 7031 C CA . GLN A 1 913 ? 22.978 13.263 -58.989 1.00 89.12 913 GLN A CA 1
ATOM 7032 C C . GLN A 1 913 ? 23.917 12.157 -59.491 1.00 89.12 913 GLN A C 1
ATOM 7034 O O . GLN A 1 913 ? 23.636 11.475 -60.475 1.00 89.12 913 GLN A O 1
ATOM 7039 N N . SER A 1 914 ? 25.069 11.991 -58.850 1.00 90.38 914 SER A N 1
ATOM 7040 C CA . SER A 1 914 ? 26.062 10.967 -59.156 1.00 90.38 914 SER A CA 1
ATOM 7041 C C . SER A 1 914 ? 26.841 10.615 -57.892 1.00 90.38 914 SER A C 1
ATOM 7043 O O . SER A 1 914 ? 26.819 11.362 -56.912 1.00 90.38 914 SER A O 1
ATOM 7045 N N . VAL A 1 915 ? 27.570 9.498 -57.905 1.00 92.00 915 VAL A N 1
ATOM 7046 C CA . VAL A 1 915 ? 28.404 9.107 -56.754 1.00 92.00 915 VAL A CA 1
ATOM 7047 C C . VAL A 1 915 ? 29.504 10.132 -56.479 1.00 92.00 915 VAL A C 1
ATOM 7049 O O . VAL A 1 915 ? 29.807 10.409 -55.325 1.00 92.00 915 VAL A O 1
ATOM 7052 N N . LEU A 1 916 ? 30.066 10.744 -57.526 1.00 92.88 916 LEU A N 1
ATOM 7053 C CA . LEU A 1 916 ? 31.082 11.788 -57.362 1.00 92.88 916 LEU A CA 1
ATOM 7054 C C . LEU A 1 916 ? 30.495 13.044 -56.701 1.00 92.88 916 LEU A C 1
ATOM 7056 O O . LEU A 1 916 ? 31.160 13.682 -55.890 1.00 92.88 916 LEU A O 1
ATOM 7060 N N . ASP A 1 917 ? 29.226 13.368 -56.976 1.00 92.56 917 ASP A N 1
ATOM 7061 C CA . ASP A 1 917 ? 28.529 14.434 -56.250 1.00 92.56 917 ASP A CA 1
ATOM 7062 C C . ASP A 1 917 ? 28.333 14.062 -54.778 1.00 92.56 917 ASP A C 1
ATOM 7064 O O . ASP A 1 917 ? 28.542 14.905 -53.911 1.00 92.56 917 ASP A O 1
ATOM 7068 N N . MET A 1 918 ? 27.970 12.805 -54.483 1.00 92.81 918 MET A N 1
ATOM 7069 C CA . MET A 1 918 ? 27.845 12.328 -53.101 1.00 92.81 918 MET A CA 1
ATOM 7070 C C . MET A 1 918 ? 29.175 12.423 -52.355 1.00 92.81 918 MET A C 1
ATOM 7072 O O . MET A 1 918 ? 29.192 12.910 -51.230 1.00 92.81 918 MET A O 1
ATOM 7076 N N . PHE A 1 919 ? 30.289 12.024 -52.977 1.00 94.56 919 PHE A N 1
ATOM 7077 C CA . PHE A 1 919 ? 31.619 12.179 -52.387 1.00 94.56 919 PHE A CA 1
ATOM 7078 C C . PHE A 1 919 ? 31.948 13.644 -52.096 1.00 94.56 919 PHE A C 1
ATOM 7080 O O . PHE A 1 919 ? 32.467 13.944 -51.025 1.00 94.56 919 PHE A O 1
ATOM 7087 N N . ARG A 1 920 ? 31.588 14.572 -52.990 1.00 93.12 920 ARG A N 1
ATOM 7088 C CA . ARG A 1 920 ? 31.744 16.012 -52.741 1.00 93.12 920 ARG A CA 1
ATOM 7089 C C . ARG A 1 920 ? 30.871 16.488 -51.577 1.00 93.12 920 ARG A C 1
ATOM 7091 O O . ARG A 1 920 ? 31.401 17.133 -50.685 1.00 93.12 920 ARG A O 1
ATOM 7098 N N . VAL A 1 921 ? 29.588 16.126 -51.508 1.00 94.25 921 VAL A N 1
ATOM 7099 C CA . VAL A 1 921 ? 28.724 16.496 -50.364 1.00 94.25 921 VAL A CA 1
ATOM 7100 C C . VAL A 1 921 ? 29.267 15.921 -49.048 1.00 94.25 921 VAL A C 1
ATOM 7102 O O . VAL A 1 921 ? 29.393 16.646 -48.064 1.00 94.25 921 VAL A O 1
ATOM 7105 N N . MET A 1 922 ? 29.667 14.644 -49.039 1.00 93.94 922 MET A N 1
ATOM 7106 C CA . MET A 1 922 ? 30.276 13.990 -47.875 1.00 93.94 922 MET A CA 1
ATOM 7107 C C . MET A 1 922 ? 31.568 14.687 -47.440 1.00 93.94 922 MET A C 1
ATOM 7109 O O . MET A 1 922 ? 31.764 14.952 -46.257 1.00 93.94 922 MET A O 1
ATOM 7113 N N . SER A 1 923 ? 32.437 15.026 -48.392 1.00 93.69 923 SER A N 1
ATOM 7114 C CA . SER A 1 923 ? 33.656 15.779 -48.110 1.00 93.69 923 SER A CA 1
ATOM 7115 C C . SER A 1 923 ? 33.352 17.173 -47.560 1.00 93.69 923 SER A C 1
ATOM 7117 O O . SER A 1 923 ? 33.984 17.601 -46.601 1.00 93.69 923 SER A O 1
ATOM 7119 N N . GLY A 1 924 ? 32.346 17.859 -48.108 1.00 93.25 924 GLY A N 1
ATOM 7120 C CA . GLY A 1 924 ? 31.866 19.147 -47.617 1.00 93.25 924 GLY A CA 1
ATOM 7121 C C . GLY A 1 924 ? 31.381 19.091 -46.169 1.00 93.25 924 GLY A C 1
ATOM 7122 O O . GLY A 1 924 ? 31.690 19.990 -45.390 1.00 93.25 924 GLY A O 1
ATOM 7123 N N . TYR A 1 925 ? 30.708 18.009 -45.769 1.00 93.38 925 TYR A N 1
ATOM 7124 C CA . TYR A 1 925 ? 30.320 17.780 -44.375 1.00 93.38 925 TYR A CA 1
ATOM 7125 C C . TYR A 1 925 ? 31.543 17.671 -43.445 1.00 93.38 925 TYR A C 1
ATOM 7127 O O . TYR A 1 925 ? 31.618 18.382 -42.441 1.00 93.38 925 TYR A O 1
ATOM 7135 N N . PHE A 1 926 ? 32.534 16.839 -43.790 1.00 92.31 926 PHE A N 1
ATOM 7136 C CA . PHE A 1 926 ? 33.737 16.655 -42.962 1.00 92.31 926 PHE A CA 1
ATOM 7137 C C . PHE A 1 926 ? 34.660 17.887 -42.961 1.00 92.31 926 PHE A C 1
ATOM 7139 O O . PHE A 1 926 ? 35.161 18.287 -41.909 1.00 92.31 926 PHE A O 1
ATOM 7146 N N . GLY A 1 927 ? 34.820 18.534 -44.116 1.00 90.44 927 GLY A N 1
ATOM 7147 C CA . GLY A 1 927 ? 35.673 19.703 -44.338 1.00 90.44 927 GLY A CA 1
ATOM 7148 C C . GLY A 1 927 ? 34.996 21.053 -44.132 1.00 90.44 927 GLY A C 1
ATOM 7149 O O . GLY A 1 927 ? 35.607 22.081 -44.412 1.00 90.44 927 GLY A O 1
ATOM 7150 N N . ARG A 1 928 ? 33.735 21.081 -43.684 1.00 91.31 928 ARG A N 1
ATOM 7151 C CA . ARG A 1 928 ? 32.933 22.306 -43.489 1.00 91.31 928 ARG A CA 1
ATOM 7152 C C . ARG A 1 928 ? 32.884 23.208 -44.734 1.00 91.31 928 ARG A C 1
ATOM 7154 O O . ARG A 1 928 ? 33.091 24.416 -44.642 1.00 91.31 928 ARG A O 1
ATOM 7161 N N . GLY A 1 929 ? 32.641 22.608 -45.897 1.00 90.62 929 GLY A N 1
ATOM 7162 C CA . GLY A 1 929 ? 32.558 23.289 -47.194 1.00 90.62 929 GLY A CA 1
ATOM 7163 C C . GLY A 1 929 ? 33.913 23.652 -47.815 1.00 90.62 929 GLY A C 1
ATOM 7164 O O . GLY A 1 929 ? 33.956 24.251 -48.890 1.00 90.62 929 GLY A O 1
ATOM 7165 N N . GLN A 1 930 ? 35.034 23.297 -47.176 1.00 90.38 930 GLN A N 1
ATOM 7166 C CA . GLN A 1 930 ? 36.359 23.607 -47.702 1.00 90.38 930 GLN A CA 1
ATOM 7167 C C . GLN A 1 930 ? 36.644 22.833 -48.993 1.00 90.38 930 GLN A C 1
ATOM 7169 O O . GLN A 1 930 ? 36.666 21.599 -49.019 1.00 90.38 930 GLN A O 1
ATOM 7174 N N . ARG A 1 931 ? 36.942 23.576 -50.061 1.00 90.62 931 ARG A N 1
ATOM 7175 C CA . ARG A 1 931 ? 37.450 23.006 -51.306 1.00 90.62 931 ARG A CA 1
ATOM 7176 C C . ARG A 1 931 ? 38.940 22.710 -51.201 1.00 90.62 931 ARG A C 1
ATOM 7178 O O . ARG A 1 931 ? 39.727 23.573 -50.808 1.00 90.62 931 ARG A O 1
ATOM 7185 N N . ILE A 1 932 ? 39.319 21.502 -51.595 1.00 87.12 932 ILE A N 1
ATOM 7186 C CA . ILE A 1 932 ? 40.705 21.054 -51.667 1.00 87.12 932 ILE A CA 1
ATOM 7187 C C . ILE A 1 932 ? 41.073 20.907 -53.136 1.00 87.12 932 ILE A C 1
ATOM 7189 O O . ILE A 1 932 ? 40.450 20.143 -53.858 1.00 87.12 932 ILE A O 1
ATOM 7193 N N . PHE A 1 933 ? 42.103 21.629 -53.568 1.00 82.00 933 PHE A N 1
ATOM 7194 C CA . PHE A 1 933 ? 42.631 21.499 -54.921 1.00 82.00 933 PHE A CA 1
ATOM 7195 C C . PHE A 1 933 ? 43.669 20.380 -54.961 1.00 82.00 933 PHE A C 1
ATOM 7197 O O . PHE A 1 933 ? 44.707 20.481 -54.296 1.00 82.00 933 PHE A O 1
ATOM 7204 N N . VAL A 1 934 ? 43.430 19.337 -55.757 1.00 77.44 934 VAL A N 1
ATOM 7205 C CA . VAL A 1 934 ? 44.439 18.298 -55.977 1.00 77.44 934 VAL A CA 1
ATOM 7206 C C . VAL A 1 934 ? 45.587 18.867 -56.807 1.00 77.44 934 VAL A C 1
ATOM 7208 O O . VAL A 1 934 ? 45.436 19.235 -57.973 1.00 77.44 934 VAL A O 1
ATOM 7211 N N . LYS A 1 935 ? 46.776 18.922 -56.203 1.00 76.88 935 LYS A N 1
ATOM 7212 C CA . LYS A 1 935 ? 48.015 19.258 -56.905 1.00 76.88 935 LYS A CA 1
ATOM 7213 C C . LYS A 1 935 ? 48.641 17.993 -57.485 1.00 76.88 935 LYS A C 1
ATOM 7215 O O . LYS A 1 935 ? 48.877 17.026 -56.766 1.00 76.88 935 LYS A O 1
ATOM 7220 N N . LEU A 1 936 ? 48.944 18.016 -58.779 1.00 72.00 936 LEU A N 1
ATOM 7221 C CA . LEU A 1 936 ? 49.703 16.967 -59.464 1.00 72.00 936 LEU A CA 1
ATOM 7222 C C . LEU A 1 936 ? 51.169 17.404 -59.565 1.00 72.00 936 LEU A C 1
ATOM 7224 O O . LEU A 1 936 ? 51.630 17.830 -60.621 1.00 72.00 936 LEU A O 1
ATOM 7228 N N . GLU A 1 937 ? 51.891 17.365 -58.446 1.00 65.25 937 GLU A N 1
ATOM 7229 C CA . GLU A 1 937 ? 53.329 17.647 -58.420 1.00 65.25 937 GLU A CA 1
ATOM 7230 C C . GLU A 1 937 ? 54.108 16.329 -58.528 1.00 65.25 937 GLU A C 1
ATOM 7232 O O . GLU A 1 937 ? 53.941 15.420 -57.716 1.00 65.25 937 GLU A O 1
ATOM 7237 N N . ARG A 1 938 ? 54.952 16.196 -59.560 1.00 62.88 938 ARG A N 1
ATOM 7238 C CA . ARG A 1 938 ? 55.791 15.006 -59.743 1.00 62.88 938 ARG A CA 1
ATOM 7239 C C . ARG A 1 938 ? 57.054 15.114 -58.882 1.00 62.88 938 ARG A C 1
ATOM 7241 O O . ARG A 1 938 ? 57.925 15.929 -59.183 1.00 62.88 938 ARG A O 1
ATOM 7248 N N . GLY A 1 939 ? 57.190 14.235 -57.887 1.00 60.31 939 GLY A N 1
ATOM 7249 C CA . GLY A 1 939 ? 58.489 13.904 -57.291 1.00 60.31 939 GLY A CA 1
ATOM 7250 C C . GLY A 1 939 ? 59.391 13.267 -58.353 1.00 60.31 939 GLY A C 1
ATOM 7251 O O . GLY A 1 939 ? 58.931 12.425 -59.125 1.00 60.31 939 GLY A O 1
ATOM 7252 N N . ILE A 1 940 ? 60.642 13.717 -58.452 1.00 53.72 940 ILE A N 1
ATOM 7253 C CA . ILE A 1 940 ? 61.529 13.461 -59.602 1.00 53.72 940 ILE A CA 1
ATOM 7254 C C . ILE A 1 940 ? 61.809 11.954 -59.833 1.00 53.72 940 ILE A C 1
ATOM 7256 O O . ILE A 1 940 ? 62.061 11.580 -60.977 1.00 53.72 940 ILE A O 1
ATOM 7260 N N . ASP A 1 941 ? 61.577 11.083 -58.840 1.00 56.72 941 ASP A N 1
ATOM 7261 C CA . ASP A 1 941 ? 61.974 9.663 -58.871 1.00 56.72 941 ASP A CA 1
ATOM 7262 C C . ASP A 1 941 ? 60.845 8.621 -58.661 1.00 56.72 941 ASP A C 1
ATOM 7264 O O . ASP A 1 941 ? 61.126 7.428 -58.582 1.00 56.72 941 ASP A O 1
ATOM 7268 N N . ASN A 1 942 ? 59.561 9.003 -58.615 1.00 63.06 942 ASN A N 1
ATOM 7269 C CA . ASN A 1 942 ? 58.497 8.043 -58.256 1.00 63.06 942 ASN A CA 1
ATOM 7270 C C . ASN A 1 942 ? 57.973 7.231 -59.463 1.00 63.06 942 ASN A C 1
ATOM 7272 O O . ASN A 1 942 ? 57.464 7.797 -60.438 1.00 63.06 942 ASN A O 1
ATOM 7276 N N . HIS A 1 943 ? 58.046 5.896 -59.379 1.00 77.94 943 HIS A N 1
ATOM 7277 C CA . HIS A 1 943 ? 57.371 4.957 -60.291 1.00 77.94 943 HIS A CA 1
ATOM 7278 C C . HIS A 1 943 ? 55.831 5.090 -60.175 1.00 77.94 943 HIS A C 1
ATOM 7280 O O . HIS A 1 943 ? 55.346 5.384 -59.081 1.00 77.94 943 HIS A O 1
ATOM 7286 N N . PRO A 1 944 ? 55.018 4.850 -61.234 1.00 84.69 944 PRO A N 1
ATOM 7287 C CA . PRO A 1 944 ? 53.557 4.989 -61.151 1.00 84.69 944 PRO A CA 1
ATOM 7288 C C . PRO A 1 944 ? 52.872 4.118 -60.088 1.00 84.69 944 PRO A C 1
ATOM 7290 O O . PRO A 1 944 ? 51.778 4.458 -59.656 1.00 84.69 944 PRO A O 1
ATOM 7293 N N . LEU A 1 945 ? 53.484 3.000 -59.675 1.00 86.62 945 LEU A N 1
ATOM 7294 C CA . LEU A 1 945 ? 52.985 2.157 -58.575 1.00 86.62 945 LEU A CA 1
ATOM 7295 C C . LEU A 1 945 ? 53.592 2.522 -57.207 1.00 86.62 945 LEU A C 1
ATOM 7297 O O . LEU A 1 945 ? 53.275 1.860 -56.221 1.00 86.62 945 LEU A O 1
ATOM 7301 N N . GLY A 1 946 ? 54.420 3.567 -57.122 1.00 81.81 946 GLY A N 1
ATOM 7302 C CA . GLY A 1 946 ? 55.131 3.966 -55.903 1.00 81.81 946 GLY A CA 1
ATOM 7303 C C . GLY A 1 946 ? 56.027 2.853 -55.349 1.00 81.81 946 GLY A C 1
ATOM 7304 O O . GLY A 1 946 ? 56.496 2.002 -56.104 1.00 81.81 946 GLY A O 1
ATOM 7305 N N . ASP A 1 947 ? 56.188 2.825 -54.025 1.00 81.88 947 ASP A N 1
ATOM 7306 C CA . ASP A 1 947 ? 57.002 1.839 -53.289 1.00 81.88 947 ASP A CA 1
ATOM 7307 C C . ASP A 1 947 ? 56.237 0.540 -52.945 1.00 81.88 947 ASP A C 1
ATOM 7309 O O . ASP A 1 947 ? 56.609 -0.206 -52.034 1.00 81.88 947 ASP A O 1
ATOM 7313 N N . ARG A 1 948 ? 55.117 0.264 -53.628 1.00 87.94 948 ARG A N 1
ATOM 7314 C CA . ARG A 1 948 ? 54.243 -0.879 -53.315 1.00 87.94 948 ARG A CA 1
ATOM 7315 C C . ARG A 1 948 ? 54.950 -2.201 -53.583 1.00 87.94 948 ARG A C 1
ATOM 7317 O O . ARG A 1 948 ? 55.477 -2.415 -54.666 1.00 87.94 948 ARG A O 1
ATOM 7324 N N . THR A 1 949 ? 54.862 -3.142 -52.646 1.00 88.38 949 THR A N 1
ATOM 7325 C CA . THR A 1 949 ? 55.249 -4.538 -52.891 1.00 88.38 949 THR A CA 1
ATOM 7326 C C . THR A 1 949 ? 54.170 -5.277 -53.687 1.00 88.38 949 THR A C 1
ATOM 7328 O O . THR A 1 949 ? 53.014 -4.857 -53.743 1.00 88.38 949 THR A O 1
ATOM 7331 N N . ALA A 1 950 ? 54.520 -6.429 -54.263 1.00 85.12 950 ALA A N 1
ATOM 7332 C CA . ALA A 1 950 ? 53.600 -7.267 -55.033 1.00 85.12 950 ALA A CA 1
ATOM 7333 C C . ALA A 1 950 ? 52.328 -7.662 -54.253 1.00 85.12 950 ALA A C 1
ATOM 7335 O O . ALA A 1 950 ? 51.213 -7.602 -54.773 1.00 85.12 950 ALA A O 1
ATOM 7336 N N . THR A 1 951 ? 52.495 -8.038 -52.982 1.00 85.75 951 THR A N 1
ATOM 7337 C CA . THR A 1 951 ? 51.401 -8.446 -52.089 1.00 85.75 951 THR A CA 1
ATOM 7338 C C . THR A 1 951 ? 50.555 -7.260 -51.630 1.00 85.75 951 THR A C 1
ATOM 7340 O O . THR A 1 951 ? 49.333 -7.389 -51.546 1.00 85.75 951 THR A O 1
ATOM 7343 N N . ALA A 1 952 ? 51.174 -6.099 -51.381 1.00 89.00 952 ALA A N 1
ATOM 7344 C CA . ALA A 1 952 ? 50.453 -4.865 -51.079 1.00 89.00 952 ALA A CA 1
ATOM 7345 C C . ALA A 1 952 ? 49.598 -4.432 -52.277 1.00 89.00 952 ALA A C 1
ATOM 7347 O O . ALA A 1 952 ? 48.399 -4.226 -52.125 1.00 89.00 952 ALA A O 1
ATOM 7348 N N . LEU A 1 953 ? 50.178 -4.416 -53.482 1.00 90.19 953 LEU A N 1
ATOM 7349 C CA . LEU A 1 953 ? 49.470 -4.076 -54.715 1.00 90.19 953 LEU A CA 1
ATOM 7350 C C . LEU A 1 953 ? 48.265 -4.995 -54.959 1.00 90.19 953 LEU A C 1
ATOM 7352 O O . LEU A 1 953 ? 47.180 -4.503 -55.250 1.00 90.19 953 LEU A O 1
ATOM 7356 N N . LEU A 1 954 ? 48.426 -6.315 -54.807 1.00 91.19 954 LEU A N 1
ATOM 7357 C CA . LEU A 1 954 ? 47.322 -7.275 -54.931 1.00 91.19 954 LEU A CA 1
ATOM 7358 C C . LEU A 1 954 ? 46.158 -6.926 -53.988 1.00 91.19 954 LEU A C 1
ATOM 7360 O O . LEU A 1 954 ? 45.012 -6.834 -54.431 1.00 91.19 954 LEU A O 1
ATOM 7364 N N . ARG A 1 955 ? 46.455 -6.715 -52.698 1.00 91.38 955 ARG A N 1
ATOM 7365 C CA . ARG A 1 955 ? 45.448 -6.401 -51.675 1.00 91.38 955 ARG A CA 1
ATOM 7366 C C . ARG A 1 955 ? 44.766 -5.061 -51.945 1.00 91.38 955 ARG A C 1
ATOM 7368 O O . ARG A 1 955 ? 43.541 -4.980 -51.875 1.00 91.38 955 ARG A O 1
ATOM 7375 N N . GLU A 1 956 ? 45.539 -4.026 -52.267 1.00 93.94 956 GLU A N 1
ATOM 7376 C CA . GLU A 1 956 ? 45.007 -2.699 -52.580 1.00 93.94 956 GLU A CA 1
ATOM 7377 C C . GLU A 1 956 ? 44.085 -2.746 -53.799 1.00 93.94 956 GLU A C 1
ATOM 7379 O O . GLU A 1 956 ? 42.965 -2.250 -53.732 1.00 93.94 956 GLU A O 1
ATOM 7384 N N . LEU A 1 957 ? 44.488 -3.411 -54.888 1.00 95.06 957 LEU A N 1
ATOM 7385 C CA . LEU A 1 957 ? 43.669 -3.511 -56.099 1.00 95.06 957 LEU A CA 1
ATOM 7386 C C . LEU A 1 957 ? 42.323 -4.202 -55.847 1.00 95.06 957 LEU A C 1
ATOM 7388 O O . LEU A 1 957 ? 41.315 -3.779 -56.411 1.00 95.06 957 LEU A O 1
ATOM 7392 N N . GLN A 1 958 ? 42.276 -5.218 -54.981 1.00 93.12 958 GLN A N 1
ATOM 7393 C CA . GLN A 1 958 ? 41.019 -5.864 -54.591 1.00 93.12 958 GLN A CA 1
ATOM 7394 C C . GLN A 1 958 ? 40.105 -4.918 -53.799 1.00 93.12 958 GLN A C 1
ATOM 7396 O O . GLN A 1 958 ? 38.902 -4.862 -54.068 1.00 93.12 958 GLN A O 1
ATOM 7401 N N . ILE A 1 959 ? 40.666 -4.160 -52.850 1.00 93.62 959 ILE A N 1
ATOM 7402 C CA . ILE A 1 959 ? 39.933 -3.152 -52.066 1.00 93.62 959 ILE A CA 1
ATOM 7403 C C . ILE A 1 959 ? 39.375 -2.070 -52.999 1.00 93.62 959 ILE A C 1
ATOM 7405 O O . ILE A 1 959 ? 38.182 -1.770 -52.956 1.00 93.62 959 ILE A O 1
ATOM 7409 N N . ILE A 1 960 ? 40.213 -1.545 -53.895 1.00 95.25 960 ILE A N 1
ATOM 7410 C CA . ILE A 1 960 ? 39.860 -0.489 -54.849 1.00 95.25 960 ILE A CA 1
ATOM 7411 C C . ILE A 1 960 ? 38.776 -0.971 -55.816 1.00 95.25 960 ILE A C 1
ATOM 7413 O O . ILE A 1 960 ? 37.763 -0.295 -56.003 1.00 95.25 960 ILE A O 1
ATOM 7417 N N . ALA A 1 961 ? 38.948 -2.153 -56.416 1.00 93.62 961 ALA A N 1
ATOM 7418 C CA . ALA A 1 961 ? 37.965 -2.717 -57.335 1.00 93.62 961 ALA A CA 1
ATOM 7419 C C . ALA A 1 961 ? 36.611 -2.938 -56.641 1.00 93.62 961 ALA A C 1
ATOM 7421 O O . ALA A 1 961 ? 35.572 -2.617 -57.218 1.00 93.62 961 ALA A O 1
ATOM 7422 N N . ARG A 1 962 ? 36.605 -3.424 -55.390 1.00 92.94 962 ARG A N 1
ATOM 7423 C CA . ARG A 1 962 ? 35.380 -3.589 -54.591 1.00 92.94 962 ARG A CA 1
ATOM 7424 C C . ARG A 1 962 ? 34.706 -2.248 -54.292 1.00 92.94 962 ARG A C 1
ATOM 7426 O O . ARG A 1 962 ? 33.503 -2.130 -54.522 1.00 92.94 962 ARG A O 1
ATOM 7433 N N . LEU A 1 963 ? 35.460 -1.248 -53.829 1.00 94.44 963 LEU A N 1
ATOM 7434 C CA . LEU A 1 963 ? 34.932 0.084 -53.521 1.00 94.44 963 LEU A CA 1
ATOM 7435 C C . LEU A 1 963 ? 34.315 0.733 -54.762 1.00 94.44 963 LEU A C 1
ATOM 7437 O O . LEU A 1 963 ? 33.162 1.158 -54.731 1.00 94.44 963 LEU A O 1
ATOM 7441 N N . LEU A 1 964 ? 35.043 0.752 -55.881 1.00 94.38 964 LEU A N 1
ATOM 7442 C CA . LEU A 1 964 ? 34.574 1.373 -57.122 1.00 94.38 964 LEU A CA 1
ATOM 7443 C C . LEU A 1 964 ? 33.385 0.626 -57.739 1.00 94.38 964 LEU A C 1
ATOM 7445 O O . LEU A 1 964 ? 32.497 1.256 -58.317 1.00 94.38 964 LEU A O 1
ATOM 7449 N N . LYS A 1 965 ? 33.325 -0.702 -57.585 1.00 92.56 965 LYS A N 1
ATOM 7450 C CA . LYS A 1 965 ? 32.160 -1.504 -57.975 1.00 92.56 965 LYS A CA 1
ATOM 7451 C C . LYS A 1 965 ? 30.922 -1.117 -57.170 1.00 92.56 965 LYS A C 1
ATOM 7453 O O . LYS A 1 965 ? 29.873 -0.873 -57.762 1.00 92.56 965 LYS A O 1
ATOM 7458 N N . ASN A 1 966 ? 31.034 -1.061 -55.842 1.00 90.69 966 ASN A N 1
ATOM 7459 C CA . ASN A 1 966 ? 29.925 -0.702 -54.953 1.00 90.69 966 ASN A CA 1
ATOM 7460 C C . ASN A 1 966 ? 29.452 0.733 -55.213 1.00 90.69 966 ASN A C 1
ATOM 7462 O O . ASN A 1 966 ? 28.255 0.964 -55.395 1.00 90.69 966 ASN A O 1
ATOM 7466 N N . ALA A 1 967 ? 30.397 1.664 -55.359 1.00 91.94 967 ALA A N 1
ATOM 7467 C CA . ALA A 1 967 ? 30.147 3.023 -55.818 1.00 91.94 967 ALA A CA 1
ATOM 7468 C C . ALA A 1 967 ? 29.322 3.016 -57.113 1.00 91.94 967 ALA A C 1
ATOM 7470 O O . ALA A 1 967 ? 28.199 3.509 -57.122 1.00 91.94 967 ALA A O 1
ATOM 7471 N N . LEU A 1 968 ? 29.796 2.368 -58.181 1.00 89.88 968 LEU A N 1
ATOM 7472 C CA . LEU A 1 968 ? 29.079 2.352 -59.459 1.00 89.88 968 LEU A CA 1
ATOM 7473 C C . LEU A 1 968 ? 27.669 1.745 -59.352 1.00 89.88 968 LEU A C 1
ATOM 7475 O O . LEU A 1 968 ? 26.735 2.244 -59.976 1.00 89.88 968 LEU A O 1
ATOM 7479 N N . LEU A 1 969 ? 27.496 0.689 -58.553 1.00 87.75 969 LEU A N 1
ATOM 7480 C CA . LEU A 1 969 ? 26.203 0.026 -58.365 1.00 87.75 969 LEU A CA 1
ATOM 7481 C C . LEU A 1 969 ? 25.213 0.839 -57.516 1.00 87.75 969 LEU A C 1
ATOM 7483 O O . LEU A 1 969 ? 24.013 0.548 -57.562 1.00 87.75 969 LEU A O 1
ATOM 7487 N N . THR A 1 970 ? 25.681 1.848 -56.773 1.00 87.31 970 THR A N 1
ATOM 7488 C CA . THR A 1 970 ? 24.872 2.690 -55.873 1.00 87.31 970 THR A CA 1
ATOM 7489 C C . THR A 1 970 ? 23.699 3.345 -56.605 1.00 87.31 970 THR A C 1
ATOM 7491 O O . THR A 1 970 ? 22.579 3.350 -56.091 1.00 87.31 970 THR A O 1
ATOM 7494 N N . PHE A 1 971 ? 23.908 3.787 -57.848 1.00 79.94 971 PHE A N 1
ATOM 7495 C CA . PHE A 1 971 ? 22.854 4.289 -58.729 1.00 79.94 971 PHE A CA 1
ATOM 7496 C C . PHE A 1 971 ? 22.679 3.350 -59.934 1.00 79.94 971 PHE A C 1
ATOM 7498 O O . PHE A 1 971 ? 23.604 3.227 -60.739 1.00 79.94 971 PHE A O 1
ATOM 7505 N N . PRO A 1 972 ? 21.525 2.676 -60.106 1.00 64.50 972 PRO A N 1
ATOM 7506 C CA . PRO A 1 972 ? 21.253 1.925 -61.329 1.00 64.50 972 PRO A CA 1
ATOM 7507 C C . PRO A 1 972 ? 21.244 2.856 -62.553 1.00 64.50 972 PRO A C 1
ATOM 7509 O O . PRO A 1 972 ? 20.749 3.976 -62.485 1.00 64.50 972 PRO A O 1
ATOM 7512 N N . PHE A 1 973 ? 21.739 2.375 -63.698 1.00 55.22 973 PHE A N 1
ATOM 7513 C CA . PHE A 1 973 ? 21.766 3.135 -64.962 1.00 55.22 973 PHE A CA 1
ATOM 7514 C C . PHE A 1 973 ? 20.367 3.502 -65.500 1.00 55.22 973 PHE A C 1
ATOM 7516 O O . PHE A 1 973 ? 20.243 4.355 -66.377 1.00 55.22 973 PHE A O 1
ATOM 7523 N N . SER A 1 974 ? 19.309 2.869 -64.989 1.00 51.91 974 SER A N 1
ATOM 7524 C CA . SER A 1 974 ? 17.918 3.145 -65.340 1.00 51.91 974 SER A CA 1
ATOM 7525 C C . SER A 1 974 ? 17.262 4.073 -64.307 1.00 51.91 974 SER A C 1
ATOM 7527 O O . SER A 1 974 ? 16.824 3.615 -63.252 1.00 51.91 974 SER A O 1
ATOM 7529 N N . GLY A 1 975 ? 17.162 5.364 -64.639 1.00 54.84 975 GLY A N 1
ATOM 7530 C CA . GLY A 1 975 ? 16.426 6.380 -63.873 1.00 54.84 975 GLY A CA 1
ATOM 7531 C C . GLY A 1 975 ? 17.293 7.559 -63.417 1.00 54.84 975 GLY A C 1
ATOM 7532 O O . GLY A 1 975 ? 18.452 7.388 -63.053 1.00 54.84 975 GLY A O 1
ATOM 7533 N N . ARG A 1 976 ? 16.731 8.777 -63.427 1.00 61.09 976 ARG A N 1
ATOM 7534 C CA . ARG A 1 976 ? 17.361 9.957 -62.811 1.00 61.09 976 ARG A CA 1
ATOM 7535 C C . ARG A 1 976 ? 17.109 9.905 -61.305 1.00 61.09 976 ARG A C 1
ATOM 7537 O O . ARG A 1 976 ? 16.018 10.250 -60.864 1.00 61.09 976 ARG A O 1
ATOM 7544 N N . ILE A 1 977 ? 18.086 9.438 -60.534 1.00 69.31 977 ILE A N 1
ATOM 7545 C CA . ILE A 1 977 ? 18.025 9.452 -59.067 1.00 69.31 977 ILE A CA 1
ATOM 7546 C C . ILE A 1 977 ? 18.756 10.700 -58.566 1.00 69.31 977 ILE A C 1
ATOM 7548 O O . ILE A 1 977 ? 19.852 11.008 -59.027 1.00 69.31 977 ILE A O 1
ATOM 7552 N N . SER A 1 978 ? 18.123 11.416 -57.641 1.00 82.94 978 SER A N 1
ATOM 7553 C CA . SER A 1 978 ? 18.645 12.611 -56.978 1.00 82.94 978 SER A CA 1
ATOM 7554 C C . SER A 1 978 ? 18.561 12.394 -55.471 1.00 82.94 978 SER A C 1
ATOM 7556 O O . SER A 1 978 ? 17.541 11.898 -54.990 1.00 82.94 978 SER A O 1
ATOM 7558 N N . VAL A 1 979 ? 19.624 12.725 -54.739 1.00 88.19 979 VAL A N 1
ATOM 7559 C CA . VAL A 1 979 ? 19.661 12.649 -53.272 1.00 88.19 979 VAL A CA 1
ATOM 7560 C C . VAL A 1 979 ? 19.748 14.056 -52.709 1.00 88.19 979 VAL A C 1
ATOM 7562 O O . VAL A 1 979 ? 20.691 14.792 -53.009 1.00 88.19 979 VAL A O 1
ATOM 7565 N N . GLU A 1 980 ? 18.767 14.417 -51.885 1.00 90.81 980 GLU A N 1
ATOM 7566 C CA . GLU A 1 980 ? 18.734 15.722 -51.237 1.00 90.81 980 GLU A CA 1
ATOM 7567 C C . GLU A 1 980 ? 19.901 15.878 -50.248 1.00 90.81 980 GLU A C 1
ATOM 7569 O O . GLU A 1 980 ? 20.150 14.968 -49.445 1.00 90.81 980 GLU A O 1
ATOM 7574 N N . PRO A 1 981 ? 20.623 17.016 -50.252 1.00 88.12 981 PRO A N 1
ATOM 7575 C CA . PRO A 1 981 ? 21.828 17.169 -49.437 1.00 88.12 981 PRO A CA 1
ATOM 7576 C C . PRO A 1 981 ? 21.551 17.108 -47.935 1.00 88.12 981 PRO A C 1
ATOM 7578 O O . PRO A 1 981 ? 22.352 16.561 -47.183 1.00 88.12 981 PRO A O 1
ATOM 7581 N N . ALA A 1 982 ? 20.397 17.616 -47.492 1.00 89.81 982 ALA A N 1
ATOM 7582 C CA . ALA A 1 982 ? 19.993 17.566 -46.089 1.00 89.81 982 ALA A CA 1
ATOM 7583 C C . ALA A 1 982 ? 19.778 16.121 -45.602 1.00 89.81 982 ALA A C 1
ATOM 7585 O O . ALA A 1 982 ? 20.227 15.758 -44.515 1.00 89.81 982 ALA A O 1
ATOM 7586 N N . ALA A 1 983 ? 19.143 15.278 -46.423 1.00 91.12 983 ALA A N 1
ATOM 7587 C CA . ALA A 1 983 ? 18.936 13.865 -46.114 1.00 91.12 983 ALA A CA 1
ATOM 7588 C C . ALA A 1 983 ? 20.263 13.090 -46.096 1.00 91.12 983 ALA A C 1
ATOM 7590 O O . ALA A 1 983 ? 20.478 12.267 -45.205 1.00 91.12 983 ALA A O 1
ATOM 7591 N N . LEU A 1 984 ? 21.165 13.395 -47.037 1.00 91.75 984 LEU A N 1
ATOM 7592 C CA . LEU A 1 984 ? 22.505 12.810 -47.102 1.00 91.75 984 LEU A CA 1
ATOM 7593 C C . LEU A 1 984 ? 23.359 13.199 -45.886 1.00 91.75 984 LEU A C 1
ATOM 7595 O O . LEU A 1 984 ? 23.896 12.316 -45.224 1.00 91.75 984 LEU A O 1
ATOM 7599 N N . ASN A 1 985 ? 23.422 14.486 -45.536 1.00 92.62 985 ASN A N 1
ATOM 7600 C CA . ASN A 1 985 ? 24.123 14.959 -44.338 1.00 92.62 985 ASN A CA 1
ATOM 7601 C C . ASN A 1 985 ? 23.554 14.338 -43.062 1.00 92.62 985 ASN A C 1
ATOM 7603 O O . ASN A 1 985 ? 24.320 13.910 -42.206 1.00 92.62 985 ASN A O 1
ATOM 7607 N N . GLY A 1 986 ? 22.228 14.215 -42.958 1.00 91.88 986 GLY A N 1
ATOM 7608 C CA . GLY A 1 986 ? 21.593 13.572 -41.810 1.00 91.88 986 GLY A CA 1
ATOM 7609 C C . GLY A 1 986 ? 21.928 12.080 -41.670 1.00 91.88 986 GLY A C 1
ATOM 7610 O O . GLY A 1 986 ? 21.942 11.574 -40.549 1.00 91.88 986 GLY A O 1
ATOM 7611 N N . GLU A 1 987 ? 22.184 11.365 -42.769 1.00 93.56 987 GLU A N 1
ATOM 7612 C CA . GLU A 1 987 ? 22.678 9.978 -42.735 1.00 93.56 987 GLU A CA 1
ATOM 7613 C C . GLU A 1 987 ? 24.167 9.912 -42.371 1.00 93.56 987 GLU A C 1
ATOM 7615 O O . GLU A 1 987 ? 24.569 9.068 -41.573 1.00 93.56 987 GLU A O 1
ATOM 7620 N N . ILE A 1 988 ? 24.989 10.819 -42.904 1.00 92.50 988 ILE A N 1
ATOM 7621 C CA . ILE A 1 988 ? 26.414 10.896 -42.550 1.00 92.50 988 ILE A CA 1
ATOM 7622 C C . ILE A 1 988 ? 26.566 11.205 -41.060 1.00 92.50 988 ILE A C 1
ATOM 7624 O O . ILE A 1 988 ? 27.358 10.558 -40.384 1.00 92.50 988 ILE A O 1
ATOM 7628 N N . GLU A 1 989 ? 25.787 12.149 -40.530 1.00 91.88 989 GLU A N 1
ATOM 7629 C CA . GLU A 1 989 ? 25.767 12.484 -39.106 1.00 91.88 989 GLU A CA 1
ATOM 7630 C C . GLU A 1 989 ? 25.376 11.278 -38.240 1.00 91.88 989 GLU A C 1
ATOM 7632 O O . GLU A 1 989 ? 26.023 11.031 -37.223 1.00 91.88 989 GLU A O 1
ATOM 7637 N N . SER A 1 990 ? 24.383 10.491 -38.671 1.00 91.75 990 SER A N 1
ATOM 7638 C CA . SER A 1 990 ? 23.972 9.238 -38.016 1.00 91.75 990 SER A CA 1
ATOM 7639 C C . SER A 1 990 ? 25.122 8.225 -37.949 1.00 91.75 990 SER A C 1
ATOM 7641 O O . SER A 1 990 ? 25.504 7.788 -36.862 1.00 91.75 990 SER A O 1
ATOM 7643 N N . LEU A 1 991 ? 25.744 7.917 -39.092 1.00 90.75 991 LEU A N 1
ATOM 7644 C CA . LEU A 1 991 ? 26.874 6.984 -39.179 1.00 90.75 991 LEU A CA 1
ATOM 7645 C C . LEU A 1 991 ? 28.090 7.468 -38.387 1.00 90.75 991 LEU A C 1
ATOM 7647 O O . LEU A 1 991 ? 28.749 6.687 -37.702 1.00 90.75 991 LEU A O 1
ATOM 7651 N N . TRP A 1 992 ? 28.380 8.765 -38.460 1.00 90.12 992 TRP A N 1
ATOM 7652 C CA . TRP A 1 992 ? 29.468 9.390 -37.719 1.00 90.12 992 TRP A CA 1
ATOM 7653 C C . TRP A 1 992 ? 29.206 9.362 -36.214 1.00 90.12 992 TRP A C 1
ATOM 7655 O O . TRP A 1 992 ? 30.128 9.147 -35.430 1.00 90.12 992 TRP A O 1
ATOM 7665 N N . GLY A 1 993 ? 27.942 9.523 -35.814 1.00 85.31 993 GLY A N 1
ATOM 7666 C CA . GLY A 1 993 ? 27.437 9.424 -34.448 1.00 85.31 993 GLY A CA 1
ATOM 7667 C C . GLY A 1 993 ? 27.724 8.085 -33.764 1.00 85.31 993 GLY A C 1
ATOM 7668 O O . GLY A 1 993 ? 27.906 8.070 -32.546 1.00 85.31 993 GLY A O 1
ATOM 7669 N N . ASP A 1 994 ? 27.847 7.001 -34.531 1.00 82.56 994 ASP A N 1
ATOM 7670 C CA . ASP A 1 994 ? 28.133 5.657 -34.020 1.00 82.56 994 ASP A CA 1
ATOM 7671 C C . ASP A 1 994 ? 29.650 5.407 -33.781 1.00 82.56 994 ASP A C 1
ATOM 7673 O O . ASP A 1 994 ? 30.008 4.450 -33.095 1.00 82.56 994 ASP A O 1
ATOM 7677 N N . ILE A 1 995 ? 30.553 6.274 -34.275 1.00 86.94 995 ILE A N 1
ATOM 7678 C CA . ILE A 1 995 ? 32.019 6.141 -34.106 1.00 86.94 995 ILE A CA 1
ATOM 7679 C C . ILE A 1 995 ? 32.501 6.803 -32.798 1.00 86.94 995 ILE A C 1
ATOM 7681 O O . ILE A 1 995 ? 32.041 7.897 -32.469 1.00 86.94 995 ILE A O 1
ATOM 7685 N N . PRO A 1 996 ? 33.459 6.239 -32.043 1.00 87.94 996 PRO A N 1
ATOM 7686 C CA . PRO A 1 996 ? 34.094 6.909 -30.903 1.00 87.94 996 PRO A CA 1
ATOM 7687 C C . PRO A 1 996 ? 34.773 8.252 -31.244 1.00 87.94 996 PRO A C 1
ATOM 7689 O O . PRO A 1 996 ? 35.411 8.412 -32.279 1.00 87.94 996 PRO A O 1
ATOM 7692 N N . LEU A 1 997 ? 34.720 9.235 -30.335 1.00 86.75 997 LEU A N 1
ATOM 7693 C CA . LEU A 1 997 ? 35.230 10.596 -30.596 1.00 86.75 997 LEU A CA 1
ATOM 7694 C C . LEU A 1 997 ? 36.727 10.664 -30.965 1.00 86.75 997 LEU A C 1
ATOM 7696 O O . LEU A 1 997 ? 37.119 11.560 -31.709 1.00 86.75 997 LEU A O 1
ATOM 7700 N N . HIS A 1 998 ? 37.564 9.771 -30.430 1.00 86.62 998 HIS A N 1
ATOM 7701 C CA . HIS A 1 998 ? 38.998 9.755 -30.738 1.00 86.62 998 HIS A CA 1
ATOM 7702 C C . HIS A 1 998 ? 39.247 9.330 -32.191 1.00 86.62 998 HIS A C 1
ATOM 7704 O O . HIS A 1 998 ? 39.908 10.057 -32.922 1.00 86.62 998 HIS A O 1
ATOM 7710 N N . GLU A 1 999 ? 38.609 8.246 -32.627 1.00 87.00 999 GLU A N 1
ATOM 7711 C CA . GLU A 1 999 ? 38.676 7.731 -33.996 1.00 87.00 999 GLU A CA 1
ATOM 7712 C C . GLU A 1 999 ? 38.099 8.735 -35.003 1.00 87.00 999 GLU A C 1
ATOM 7714 O O . GLU A 1 999 ? 38.684 8.976 -36.056 1.00 87.00 999 GLU A O 1
ATOM 7719 N N . ARG A 1 1000 ? 37.021 9.447 -34.634 1.00 88.56 1000 ARG A N 1
ATOM 7720 C CA . ARG A 1 1000 ? 36.506 10.558 -35.452 1.00 88.56 1000 ARG A CA 1
ATOM 7721 C C . ARG A 1 1000 ? 37.596 11.583 -35.767 1.00 88.56 1000 ARG A C 1
ATOM 7723 O O . ARG A 1 1000 ? 37.711 12.004 -36.910 1.00 88.56 1000 ARG A O 1
ATOM 7730 N N . ARG A 1 1001 ? 38.379 12.011 -34.769 1.00 86.00 1001 ARG A N 1
ATOM 7731 C CA . ARG A 1 1001 ? 39.398 13.067 -34.944 1.00 86.00 1001 ARG A CA 1
ATOM 7732 C C . ARG A 1 1001 ? 40.510 12.661 -35.905 1.00 86.00 1001 ARG A C 1
ATOM 7734 O O . ARG A 1 1001 ? 41.027 13.535 -36.590 1.00 86.00 1001 ARG A O 1
ATOM 7741 N N . GLU A 1 1002 ? 40.849 11.378 -35.946 1.00 86.94 1002 GLU A N 1
ATOM 7742 C CA . GLU A 1 1002 ? 41.851 10.835 -36.866 1.00 86.94 1002 GLU A CA 1
ATOM 7743 C C . GLU A 1 1002 ? 41.301 10.781 -38.296 1.00 86.94 1002 GLU A C 1
ATOM 7745 O O . GLU A 1 1002 ? 41.952 11.236 -39.230 1.00 86.94 1002 GLU A O 1
ATOM 7750 N N . LEU A 1 1003 ? 40.052 10.337 -38.459 1.00 89.00 1003 LEU A N 1
ATOM 7751 C CA . LEU A 1 1003 ? 39.458 10.095 -39.772 1.00 89.00 1003 LEU A CA 1
ATOM 7752 C C . LEU A 1 1003 ? 38.930 11.354 -40.493 1.00 89.00 1003 LEU A C 1
ATOM 7754 O O . LEU A 1 1003 ? 38.833 11.331 -41.718 1.00 89.00 1003 LEU A O 1
ATOM 7758 N N . VAL A 1 1004 ? 38.571 12.450 -39.793 1.00 90.06 1004 VAL A N 1
ATOM 7759 C CA . VAL A 1 1004 ? 37.969 13.648 -40.444 1.00 90.06 1004 VAL A CA 1
ATOM 7760 C C . VAL A 1 1004 ? 38.859 14.206 -41.556 1.00 90.06 1004 VAL A C 1
ATOM 7762 O O . VAL A 1 1004 ? 38.351 14.528 -42.633 1.00 90.06 1004 VAL A O 1
ATOM 7765 N N . ALA A 1 1005 ? 40.159 14.375 -41.294 1.00 86.06 1005 ALA A N 1
ATOM 7766 C CA . ALA A 1 1005 ? 41.070 15.017 -42.241 1.00 86.06 1005 ALA A CA 1
ATOM 7767 C C . ALA A 1 1005 ? 41.227 14.174 -43.515 1.00 86.06 1005 ALA A C 1
ATOM 7769 O O . ALA A 1 1005 ? 41.073 14.698 -44.622 1.00 86.06 1005 ALA A O 1
ATOM 7770 N N . ASP A 1 1006 ? 41.430 12.869 -43.340 1.00 88.31 1006 ASP A N 1
ATOM 7771 C CA . ASP A 1 1006 ? 41.606 11.916 -44.434 1.00 88.31 1006 ASP A CA 1
ATOM 7772 C C . ASP A 1 1006 ? 40.322 11.773 -45.254 1.00 88.31 1006 ASP A C 1
ATOM 7774 O O . ASP A 1 1006 ? 40.352 11.930 -46.471 1.00 88.31 1006 ASP A O 1
ATOM 7778 N N . LEU A 1 1007 ? 39.160 11.612 -44.609 1.00 91.56 1007 LEU A N 1
ATOM 7779 C CA . LEU A 1 1007 ? 37.869 11.553 -45.304 1.00 91.56 1007 LEU A CA 1
ATOM 7780 C C . LEU A 1 1007 ? 37.585 12.824 -46.108 1.00 91.56 1007 LEU A C 1
ATOM 7782 O O . LEU A 1 1007 ? 37.131 12.741 -47.251 1.00 91.56 1007 LEU A O 1
ATOM 7786 N N . THR A 1 1008 ? 37.872 13.999 -45.537 1.00 92.25 1008 THR A N 1
ATOM 7787 C CA . THR A 1 1008 ? 37.708 15.276 -46.244 1.00 92.25 1008 THR A CA 1
ATOM 7788 C C . THR A 1 1008 ? 38.549 15.286 -47.519 1.00 92.25 1008 THR A C 1
ATOM 7790 O O . THR A 1 1008 ? 38.026 15.563 -48.601 1.00 92.25 1008 THR A O 1
ATOM 7793 N N . LEU A 1 1009 ? 39.835 14.949 -47.405 1.00 92.06 1009 LEU A N 1
ATOM 7794 C CA . LEU A 1 1009 ? 40.782 14.952 -48.515 1.00 92.06 1009 LEU A CA 1
ATOM 7795 C C . LEU A 1 1009 ? 40.448 13.892 -49.571 1.00 92.06 1009 LEU A C 1
ATOM 7797 O O . LEU A 1 1009 ? 40.352 14.203 -50.759 1.00 92.06 1009 LEU A O 1
ATOM 7801 N N . ASP A 1 1010 ? 40.259 12.647 -49.151 1.00 95.00 1010 ASP A N 1
ATOM 7802 C CA . ASP A 1 1010 ? 40.195 11.486 -50.033 1.00 95.00 1010 ASP A CA 1
ATOM 7803 C C . ASP A 1 1010 ? 38.929 11.459 -50.883 1.00 95.00 1010 ASP A C 1
ATOM 7805 O O . ASP A 1 1010 ? 38.991 11.141 -52.071 1.00 95.00 1010 ASP A O 1
ATOM 7809 N N . LEU A 1 1011 ? 37.791 11.877 -50.327 1.00 95.06 1011 LEU A N 1
ATOM 7810 C CA . LEU A 1 1011 ? 36.528 11.961 -51.062 1.00 95.06 1011 LEU A CA 1
ATOM 7811 C C . LEU A 1 1011 ? 36.581 12.989 -52.211 1.00 95.06 1011 LEU A C 1
ATOM 7813 O O . LEU A 1 1011 ? 36.105 12.712 -53.320 1.00 95.06 1011 LEU A O 1
ATOM 7817 N N . GLN A 1 1012 ? 37.198 14.157 -51.986 1.00 93.00 1012 GLN A N 1
ATOM 7818 C CA . GLN A 1 1012 ? 37.434 15.144 -53.049 1.00 93.00 1012 GLN A CA 1
ATOM 7819 C C . GLN A 1 1012 ? 38.487 14.637 -54.040 1.00 93.00 1012 GLN A C 1
ATOM 7821 O O . GLN A 1 1012 ? 38.254 14.673 -55.251 1.00 93.00 1012 GLN A O 1
ATOM 7826 N N . ARG A 1 1013 ? 39.594 14.072 -53.541 1.00 93.19 1013 ARG A N 1
ATOM 7827 C CA . ARG A 1 1013 ? 40.697 13.572 -54.370 1.00 93.19 1013 ARG A CA 1
ATOM 7828 C C . ARG A 1 1013 ? 40.258 12.467 -55.324 1.00 93.19 1013 ARG A C 1
ATOM 7830 O O . ARG A 1 1013 ? 40.558 12.548 -56.509 1.00 93.19 1013 ARG A O 1
ATOM 7837 N N . ILE A 1 1014 ? 39.496 11.476 -54.863 1.00 95.19 1014 ILE A N 1
ATOM 7838 C CA . ILE A 1 1014 ? 38.957 10.416 -55.733 1.00 95.19 1014 ILE A CA 1
ATOM 7839 C C . ILE A 1 1014 ? 38.089 11.020 -56.837 1.00 95.19 1014 ILE A C 1
ATOM 7841 O O . ILE A 1 1014 ? 38.235 10.656 -58.004 1.00 95.19 1014 ILE A O 1
ATOM 7845 N N . SER A 1 1015 ? 37.214 11.962 -56.483 1.00 93.44 1015 SER A N 1
ATOM 7846 C CA . SER A 1 1015 ? 36.307 12.602 -57.438 1.00 93.44 1015 SER A CA 1
ATOM 7847 C C . SER A 1 1015 ? 37.067 13.349 -58.536 1.00 93.44 1015 SER A C 1
ATOM 7849 O O . SER A 1 1015 ? 36.772 13.175 -59.720 1.00 93.44 1015 SER A O 1
ATOM 7851 N N . GLU A 1 1016 ? 38.080 14.132 -58.162 1.00 91.25 1016 GLU A N 1
ATOM 7852 C CA . GLU A 1 1016 ? 38.926 14.864 -59.109 1.00 91.25 1016 GLU A CA 1
ATOM 7853 C C . GLU A 1 1016 ? 39.785 13.917 -59.959 1.00 91.25 1016 GLU A C 1
ATOM 7855 O O . GLU A 1 1016 ? 39.818 14.044 -61.187 1.00 91.25 1016 GLU A O 1
ATOM 7860 N N . MET A 1 1017 ? 40.415 12.914 -59.340 1.00 91.94 1017 MET A N 1
ATOM 7861 C CA . MET A 1 1017 ? 41.292 11.975 -60.040 1.00 91.94 1017 MET A CA 1
ATOM 7862 C C . MET A 1 1017 ? 40.539 11.099 -61.042 1.00 91.94 1017 MET A C 1
ATOM 7864 O O . MET A 1 1017 ? 41.023 10.917 -62.159 1.00 91.94 1017 MET A O 1
ATOM 7868 N N . ILE A 1 1018 ? 39.339 10.609 -60.713 1.00 93.50 1018 ILE A N 1
ATOM 7869 C CA . ILE A 1 1018 ? 38.499 9.838 -61.648 1.00 93.50 1018 ILE A CA 1
ATOM 7870 C C . ILE A 1 1018 ? 38.183 10.662 -62.902 1.00 93.50 1018 ILE A C 1
ATOM 7872 O O . ILE A 1 1018 ? 38.319 10.172 -64.031 1.00 93.50 1018 ILE A O 1
ATOM 7876 N N . LEU A 1 1019 ? 37.782 11.924 -62.729 1.00 90.81 1019 LEU A N 1
ATOM 7877 C CA . LEU A 1 1019 ? 37.441 12.804 -63.846 1.00 90.81 1019 LEU A CA 1
ATOM 7878 C C . LEU A 1 1019 ? 38.673 13.175 -64.675 1.00 90.81 1019 LEU A C 1
ATOM 7880 O O . LEU A 1 1019 ? 38.582 13.201 -65.904 1.00 90.81 1019 LEU A O 1
ATOM 7884 N N . LEU A 1 1020 ? 39.822 13.397 -64.032 1.00 88.81 1020 LEU A N 1
ATOM 7885 C CA . LEU A 1 1020 ? 41.082 13.726 -64.695 1.00 88.81 1020 LEU A CA 1
ATOM 7886 C C . LEU A 1 1020 ? 41.642 12.549 -65.505 1.00 88.81 1020 LEU A C 1
ATOM 7888 O O . LEU A 1 1020 ? 41.989 12.718 -66.677 1.00 88.81 1020 LEU A O 1
ATOM 7892 N N . ILE A 1 1021 ? 41.677 11.351 -64.913 1.00 90.38 1021 ILE A N 1
ATOM 7893 C CA . ILE A 1 1021 ? 42.180 10.116 -65.539 1.00 90.38 1021 ILE A CA 1
ATOM 7894 C C . ILE A 1 1021 ? 41.359 9.756 -66.789 1.00 90.38 1021 ILE A C 1
ATOM 7896 O O . ILE A 1 1021 ? 41.912 9.328 -67.801 1.00 90.38 1021 ILE A O 1
ATOM 7900 N N . THR A 1 1022 ? 40.043 9.981 -66.758 1.00 90.19 1022 THR A N 1
ATOM 7901 C CA . THR A 1 1022 ? 39.115 9.633 -67.853 1.00 90.19 1022 THR A CA 1
ATOM 7902 C C . THR A 1 1022 ? 38.880 10.754 -68.867 1.00 90.19 1022 THR A C 1
ATOM 7904 O O . THR A 1 1022 ? 38.050 10.600 -69.763 1.00 90.19 1022 THR A O 1
ATOM 7907 N N . ASN A 1 1023 ? 39.528 11.915 -68.729 1.00 83.19 1023 ASN A N 1
ATOM 7908 C CA . ASN A 1 1023 ? 39.270 13.066 -69.604 1.00 83.19 1023 ASN A CA 1
ATOM 7909 C C . ASN A 1 1023 ? 39.856 12.881 -71.017 1.00 83.19 1023 ASN A C 1
ATOM 7911 O O . ASN A 1 1023 ? 39.355 13.432 -71.990 1.00 83.19 1023 ASN A O 1
ATOM 7915 N N . LYS A 1 1024 ? 40.946 12.111 -71.132 1.00 72.00 1024 LYS A N 1
ATOM 7916 C CA . LYS A 1 1024 ? 41.774 12.048 -72.349 1.00 72.00 1024 LYS A CA 1
ATOM 7917 C C . LYS A 1 1024 ? 41.497 10.832 -73.243 1.00 72.00 1024 LYS A C 1
ATOM 7919 O O . LYS A 1 1024 ? 41.972 10.827 -74.373 1.00 72.00 1024 LYS A O 1
ATOM 7924 N N . ILE A 1 1025 ? 40.769 9.822 -72.756 1.00 76.56 1025 ILE A N 1
ATOM 7925 C CA . ILE A 1 1025 ? 40.490 8.574 -73.483 1.00 76.56 1025 ILE A CA 1
ATOM 7926 C C . ILE A 1 1025 ? 39.061 8.096 -73.253 1.00 76.56 1025 ILE A C 1
ATOM 7928 O O . ILE A 1 1025 ? 38.567 8.070 -72.126 1.00 76.56 1025 ILE A O 1
ATOM 7932 N N . GLU A 1 1026 ? 38.432 7.625 -74.329 1.00 77.00 1026 GLU A N 1
ATOM 7933 C CA . GLU A 1 1026 ? 37.173 6.898 -74.257 1.00 77.00 1026 GLU A CA 1
ATOM 7934 C C . GLU A 1 1026 ? 37.417 5.462 -73.768 1.00 77.00 1026 GLU A C 1
ATOM 7936 O O . GLU A 1 1026 ? 37.990 4.632 -74.472 1.00 77.00 1026 GLU A O 1
ATOM 7941 N N . VAL A 1 1027 ? 36.957 5.154 -72.554 1.00 82.19 1027 VAL A N 1
ATOM 7942 C CA . VAL A 1 1027 ? 37.206 3.881 -71.847 1.00 82.19 1027 VAL A CA 1
ATOM 7943 C C . VAL A 1 1027 ? 36.831 2.648 -72.677 1.00 82.19 1027 VAL A C 1
ATOM 7945 O O . VAL A 1 1027 ? 37.530 1.637 -72.628 1.00 82.19 1027 VAL A O 1
ATOM 7948 N N . LYS A 1 1028 ? 35.776 2.738 -73.497 1.00 80.81 1028 LYS A N 1
ATOM 7949 C CA . LYS A 1 1028 ? 35.329 1.660 -74.393 1.00 80.81 1028 LYS A CA 1
ATOM 7950 C C . LYS A 1 1028 ? 36.450 1.172 -75.323 1.00 80.81 1028 LYS A C 1
ATOM 7952 O O . LYS A 1 1028 ? 36.612 -0.032 -75.511 1.00 80.81 1028 LYS A O 1
ATOM 7957 N N . THR A 1 1029 ? 37.297 2.085 -75.797 1.00 80.62 1029 THR A N 1
ATOM 7958 C CA . THR A 1 1029 ? 38.427 1.773 -76.688 1.00 80.62 1029 THR A CA 1
ATOM 7959 C C . THR A 1 1029 ? 39.531 0.949 -76.018 1.00 80.62 1029 THR A C 1
ATOM 7961 O O . THR A 1 1029 ? 40.284 0.273 -76.714 1.00 80.62 1029 THR A O 1
ATOM 7964 N N . LEU A 1 1030 ? 39.619 0.952 -74.682 1.00 82.38 1030 LEU A N 1
ATOM 7965 C CA . LEU A 1 1030 ? 40.586 0.157 -73.913 1.00 82.38 1030 LEU A CA 1
ATOM 7966 C C . LEU A 1 1030 ? 40.041 -1.211 -73.473 1.00 82.38 1030 LEU A C 1
ATOM 7968 O O . LEU A 1 1030 ? 40.807 -2.094 -73.077 1.00 82.38 1030 LEU A O 1
ATOM 7972 N N . LEU A 1 1031 ? 38.720 -1.392 -73.533 1.00 83.38 1031 LEU A N 1
ATOM 7973 C CA . LEU A 1 1031 ? 38.050 -2.650 -73.204 1.00 83.38 1031 LEU A CA 1
ATOM 7974 C C . LEU A 1 1031 ? 37.905 -3.557 -74.435 1.00 83.38 1031 LEU A C 1
ATOM 7976 O O . LEU A 1 1031 ? 37.930 -4.781 -74.298 1.00 83.38 1031 LEU A O 1
ATOM 7980 N N . GLU A 1 1032 ? 37.811 -2.974 -75.630 1.00 80.81 1032 GLU A N 1
ATOM 7981 C CA . GLU A 1 1032 ? 37.720 -3.690 -76.903 1.00 80.81 1032 GLU A CA 1
ATOM 7982 C C . GLU A 1 1032 ? 39.098 -4.135 -77.433 1.00 80.81 1032 GLU A C 1
ATOM 7984 O O . GLU A 1 1032 ? 40.118 -3.458 -77.271 1.00 80.81 1032 GLU A O 1
ATOM 7989 N N . SER A 1 1033 ? 39.153 -5.297 -78.096 1.00 74.62 1033 SER A N 1
ATOM 7990 C CA . SER A 1 1033 ? 40.389 -5.779 -78.726 1.00 74.62 1033 SER A CA 1
ATOM 7991 C C . SER A 1 1033 ? 40.642 -5.040 -80.043 1.00 74.62 1033 SER A C 1
ATOM 7993 O O . SER A 1 1033 ? 40.046 -5.353 -81.070 1.00 74.62 1033 SER A O 1
ATOM 7995 N N . ASN A 1 1034 ? 41.551 -4.069 -80.023 1.00 84.12 1034 ASN A N 1
ATOM 7996 C CA . ASN A 1 1034 ? 41.968 -3.267 -81.167 1.00 84.12 1034 ASN A CA 1
ATOM 7997 C C . ASN A 1 1034 ? 43.505 -3.237 -81.272 1.00 84.12 1034 ASN A C 1
ATOM 7999 O O . ASN A 1 1034 ? 44.222 -3.859 -80.483 1.00 84.12 1034 ASN A O 1
ATOM 8003 N N . GLY A 1 1035 ? 44.031 -2.564 -82.299 1.00 81.81 1035 GLY A N 1
ATOM 8004 C CA . GLY A 1 1035 ? 45.475 -2.516 -82.548 1.00 81.81 1035 GLY A CA 1
ATOM 8005 C C . GLY A 1 1035 ? 46.278 -1.923 -81.384 1.00 81.81 1035 GLY A C 1
ATOM 8006 O O . GLY A 1 1035 ? 47.373 -2.403 -81.100 1.00 81.81 1035 GLY A O 1
ATOM 8007 N N . THR A 1 1036 ? 45.725 -0.928 -80.690 1.00 82.12 1036 THR A N 1
ATOM 8008 C CA . THR A 1 1036 ? 46.362 -0.247 -79.554 1.00 82.12 1036 THR A CA 1
ATOM 8009 C C . THR A 1 1036 ? 46.326 -1.117 -78.297 1.00 82.12 1036 THR A C 1
ATOM 8011 O O . THR A 1 1036 ? 47.365 -1.330 -77.676 1.00 82.12 1036 THR A O 1
ATOM 8014 N N . THR A 1 1037 ? 45.181 -1.723 -77.960 1.00 86.88 1037 THR A N 1
ATOM 8015 C CA . THR A 1 1037 ? 45.070 -2.615 -76.791 1.00 86.88 1037 THR A CA 1
ATOM 8016 C C . THR A 1 1037 ? 45.939 -3.857 -76.929 1.00 86.88 1037 THR A C 1
ATOM 8018 O O . THR A 1 1037 ? 46.612 -4.220 -75.971 1.00 86.88 1037 THR A O 1
ATOM 8021 N N . LYS A 1 1038 ? 46.049 -4.452 -78.127 1.00 85.75 1038 LYS A N 1
ATOM 8022 C CA . LYS A 1 1038 ? 46.978 -5.572 -78.377 1.00 85.75 1038 LYS A CA 1
ATOM 8023 C C . LYS A 1 1038 ? 48.448 -5.178 -78.195 1.00 85.75 1038 LYS A C 1
ATOM 8025 O O . LYS A 1 1038 ? 49.247 -5.986 -77.719 1.00 85.75 1038 LYS A O 1
ATOM 8030 N N . LYS A 1 1039 ? 48.828 -3.954 -78.579 1.00 88.75 1039 LYS A N 1
ATOM 8031 C CA . LYS A 1 1039 ? 50.197 -3.441 -78.391 1.00 88.75 1039 LYS A CA 1
ATOM 8032 C C . LYS A 1 1039 ? 50.503 -3.155 -76.920 1.00 88.75 1039 LYS A C 1
ATOM 8034 O O . LYS A 1 1039 ? 51.605 -3.469 -76.482 1.00 88.75 1039 LYS A O 1
ATOM 8039 N N . LEU A 1 1040 ? 49.543 -2.620 -76.164 1.00 90.00 1040 LEU A N 1
ATOM 8040 C CA . LEU A 1 1040 ? 49.668 -2.426 -74.715 1.00 90.00 1040 LEU A CA 1
ATOM 8041 C C . LEU A 1 1040 ? 49.717 -3.769 -73.970 1.00 90.00 1040 LEU A C 1
ATOM 8043 O O . LEU A 1 1040 ? 50.579 -3.956 -73.116 1.00 90.00 1040 LEU A O 1
ATOM 8047 N N . ASP A 1 1041 ? 48.869 -4.732 -74.351 1.00 89.62 1041 ASP A N 1
ATOM 8048 C CA . ASP A 1 1041 ? 48.817 -6.060 -73.726 1.00 89.62 1041 ASP A CA 1
ATOM 8049 C C . ASP A 1 1041 ? 50.101 -6.876 -73.934 1.00 89.62 1041 ASP A C 1
ATOM 8051 O O . ASP A 1 1041 ? 50.426 -7.724 -73.108 1.00 89.62 1041 ASP A O 1
ATOM 8055 N N . SER A 1 1042 ? 50.824 -6.618 -75.029 1.00 89.00 1042 SER A N 1
ATOM 8056 C CA . SER A 1 1042 ? 52.114 -7.244 -75.360 1.00 89.00 1042 SER A CA 1
ATOM 8057 C C . SER A 1 1042 ? 53.330 -6.390 -74.980 1.00 89.00 1042 SER A C 1
ATOM 8059 O O . SER A 1 1042 ? 54.445 -6.698 -75.399 1.00 89.00 1042 SER A O 1
ATOM 8061 N N . GLN A 1 1043 ? 53.115 -5.296 -74.239 1.00 91.88 1043 GLN A N 1
ATOM 8062 C CA . GLN A 1 1043 ? 54.137 -4.342 -73.787 1.00 91.88 1043 GLN A CA 1
ATOM 8063 C C . GLN A 1 1043 ? 54.983 -3.726 -74.923 1.00 91.88 1043 GLN A C 1
ATOM 8065 O O . GLN A 1 1043 ? 56.104 -3.273 -74.709 1.00 91.88 1043 GLN A O 1
ATOM 8070 N N . ARG A 1 1044 ? 54.442 -3.666 -76.149 1.00 87.31 1044 ARG A N 1
ATOM 8071 C CA . ARG A 1 1044 ? 55.108 -3.100 -77.342 1.00 87.31 1044 ARG A CA 1
ATOM 8072 C C . ARG A 1 1044 ? 54.897 -1.596 -77.510 1.00 87.31 1044 ARG A C 1
ATOM 8074 O O . ARG A 1 1044 ? 55.511 -0.987 -78.383 1.00 87.31 1044 ARG A O 1
ATOM 8081 N N . GLN A 1 1045 ? 54.001 -1.008 -76.725 1.00 89.69 1045 GLN A N 1
ATOM 8082 C CA . GLN A 1 1045 ? 53.692 0.416 -76.739 1.00 89.69 1045 GLN A CA 1
ATOM 8083 C C . GLN A 1 1045 ? 53.819 0.977 -75.324 1.00 89.69 1045 GLN A C 1
ATOM 8085 O O . GLN A 1 1045 ? 53.342 0.370 -74.367 1.00 89.69 1045 GLN A O 1
ATOM 8090 N N . ARG A 1 1046 ? 54.456 2.147 -75.209 1.00 89.75 1046 ARG A N 1
ATOM 8091 C CA . ARG A 1 1046 ? 54.503 2.918 -73.965 1.00 89.75 1046 ARG A CA 1
ATOM 8092 C C . ARG A 1 1046 ? 53.109 3.497 -73.677 1.00 89.75 1046 ARG A C 1
ATOM 8094 O O . ARG A 1 1046 ? 52.559 4.115 -74.588 1.00 89.75 1046 ARG A O 1
ATOM 8101 N N . PRO A 1 1047 ? 52.564 3.350 -72.457 1.00 91.19 1047 PRO A N 1
ATOM 8102 C CA . PRO A 1 1047 ? 51.311 4.002 -72.090 1.00 91.19 1047 PRO A CA 1
ATOM 8103 C C . PRO A 1 1047 ? 51.468 5.530 -72.091 1.00 91.19 1047 PRO A C 1
ATOM 8105 O O . PRO A 1 1047 ? 52.484 6.057 -71.637 1.00 91.19 1047 PRO A O 1
ATOM 8108 N N . GLU A 1 1048 ? 50.467 6.251 -72.593 1.00 89.75 1048 GLU A N 1
ATOM 8109 C CA . GLU A 1 1048 ? 50.458 7.722 -72.659 1.00 89.75 1048 GLU A CA 1
ATOM 8110 C C . GLU A 1 1048 ? 49.581 8.372 -71.579 1.00 89.75 1048 GLU A C 1
ATOM 8112 O O . GLU A 1 1048 ? 49.588 9.592 -71.400 1.00 89.75 1048 GLU A O 1
ATOM 8117 N N . ASN A 1 1049 ? 48.809 7.563 -70.856 1.00 90.62 1049 ASN A N 1
ATOM 8118 C CA . ASN A 1 1049 ? 47.928 7.978 -69.770 1.00 90.62 1049 ASN A CA 1
ATOM 8119 C C . ASN A 1 1049 ? 47.699 6.828 -68.778 1.00 90.62 1049 ASN A C 1
ATOM 8121 O O . ASN A 1 1049 ? 48.020 5.670 -69.048 1.00 90.62 1049 ASN A O 1
ATOM 8125 N N . THR A 1 1050 ? 47.091 7.154 -67.640 1.00 91.44 1050 THR A N 1
ATOM 8126 C CA . THR A 1 1050 ? 46.863 6.223 -66.531 1.00 91.44 1050 THR A CA 1
ATOM 8127 C C . THR A 1 1050 ? 45.994 5.014 -66.903 1.00 91.44 1050 THR A C 1
ATOM 8129 O O . THR A 1 1050 ? 46.288 3.906 -66.464 1.00 91.44 1050 THR A O 1
ATOM 8132 N N . LEU A 1 1051 ? 44.963 5.168 -67.746 1.00 92.56 1051 LEU A N 1
ATOM 8133 C CA . LEU A 1 1051 ? 44.118 4.032 -68.148 1.00 92.56 1051 LEU A CA 1
ATOM 8134 C C . LEU A 1 1051 ? 44.852 3.072 -69.096 1.00 92.56 1051 LEU A C 1
ATOM 8136 O O . LEU A 1 1051 ? 44.721 1.853 -68.967 1.00 92.56 1051 LEU A O 1
ATOM 8140 N N . GLU A 1 1052 ? 45.659 3.601 -70.019 1.00 92.62 1052 GLU A N 1
ATOM 8141 C CA . GLU A 1 1052 ? 46.562 2.777 -70.831 1.00 92.62 1052 GLU A CA 1
ATOM 8142 C C . GLU A 1 1052 ? 47.601 2.063 -69.971 1.00 92.62 1052 GLU A C 1
ATOM 8144 O O . GLU A 1 1052 ? 47.918 0.908 -70.244 1.00 92.62 1052 GLU A O 1
ATOM 8149 N N . PHE A 1 1053 ? 48.096 2.715 -68.916 1.00 93.06 1053 PHE A N 1
ATOM 8150 C CA . PHE A 1 1053 ? 48.998 2.092 -67.953 1.00 93.06 1053 PHE A CA 1
ATOM 8151 C C . PHE A 1 1053 ? 48.326 0.926 -67.218 1.00 93.06 1053 PHE A C 1
ATOM 8153 O O . PHE A 1 1053 ? 48.894 -0.162 -67.167 1.00 93.06 1053 PHE A O 1
ATOM 8160 N N . TYR A 1 1054 ? 47.087 1.079 -66.742 1.00 94.31 1054 TYR A N 1
ATOM 8161 C CA . TYR A 1 1054 ? 46.344 -0.040 -66.146 1.00 94.31 1054 TYR A CA 1
ATOM 8162 C C . TYR A 1 1054 ? 46.161 -1.200 -67.135 1.00 94.31 1054 TYR A C 1
ATOM 8164 O O . TYR A 1 1054 ? 46.341 -2.360 -66.760 1.00 94.31 1054 TYR A O 1
ATOM 8172 N N . ARG A 1 1055 ? 45.876 -0.909 -68.415 1.00 92.94 1055 ARG A N 1
ATOM 8173 C CA . ARG A 1 1055 ? 45.768 -1.939 -69.463 1.00 92.94 1055 ARG A CA 1
ATOM 8174 C C . ARG A 1 1055 ? 47.109 -2.627 -69.738 1.00 92.94 1055 ARG A C 1
ATOM 8176 O O . ARG A 1 1055 ? 47.148 -3.847 -69.885 1.00 92.94 1055 ARG A O 1
ATOM 8183 N N . PHE A 1 1056 ? 48.193 -1.855 -69.771 1.00 94.00 1056 PHE A N 1
ATOM 8184 C CA . PHE A 1 1056 ? 49.563 -2.334 -69.947 1.00 94.00 1056 PHE A CA 1
ATOM 8185 C C . PHE A 1 1056 ? 49.969 -3.307 -68.830 1.00 94.00 1056 PHE A C 1
ATOM 8187 O O . PHE A 1 1056 ? 50.470 -4.396 -69.120 1.00 94.00 1056 PHE A O 1
ATOM 8194 N N . VAL A 1 1057 ? 49.688 -2.957 -67.568 1.00 93.12 1057 VAL A N 1
ATOM 8195 C CA . VAL A 1 1057 ? 49.965 -3.808 -66.398 1.00 93.12 1057 VAL A CA 1
ATOM 8196 C C . VAL A 1 1057 ? 49.067 -5.054 -66.387 1.00 93.12 1057 VAL A C 1
ATOM 8198 O O . VAL A 1 1057 ? 49.561 -6.153 -66.135 1.00 93.12 1057 VAL A O 1
ATOM 8201 N N . HIS A 1 1058 ? 47.780 -4.927 -66.745 1.00 93.31 1058 HIS A N 1
ATOM 8202 C CA . HIS A 1 1058 ? 46.892 -6.083 -66.950 1.00 93.31 1058 HIS A CA 1
ATOM 8203 C C . HIS A 1 1058 ? 47.495 -7.081 -67.951 1.00 93.31 1058 HIS A C 1
ATOM 8205 O O . HIS A 1 1058 ? 47.582 -8.274 -67.657 1.00 93.31 1058 HIS A O 1
ATOM 8211 N N . GLY A 1 1059 ? 47.948 -6.605 -69.116 1.00 91.38 1059 GLY A N 1
ATOM 8212 C CA . GLY A 1 1059 ? 48.556 -7.462 -70.134 1.00 91.38 1059 GLY A CA 1
ATOM 8213 C C . GLY A 1 1059 ? 49.829 -8.149 -69.652 1.00 91.38 1059 GLY A C 1
ATOM 8214 O O . GLY A 1 1059 ? 50.020 -9.338 -69.909 1.00 91.38 1059 GLY A O 1
ATOM 8215 N N . TYR A 1 1060 ? 50.659 -7.422 -68.898 1.00 92.88 1060 TYR A N 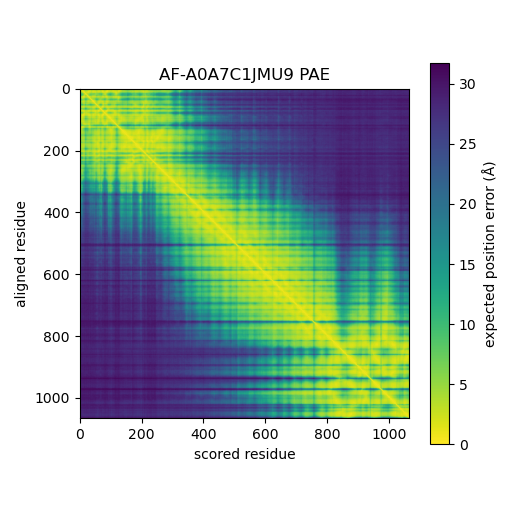1
ATOM 8216 C CA . TYR A 1 1060 ? 51.932 -7.914 -68.377 1.00 92.88 1060 TYR A CA 1
ATOM 8217 C C . TYR A 1 1060 ? 51.735 -9.122 -67.451 1.00 92.88 1060 TYR A C 1
ATOM 8219 O O . TYR A 1 1060 ? 52.403 -10.148 -67.624 1.00 92.88 1060 TYR A O 1
ATOM 8227 N N . PHE A 1 1061 ? 50.807 -9.020 -66.491 1.00 91.81 1061 PHE A N 1
ATOM 8228 C CA . PHE A 1 1061 ? 50.534 -10.099 -65.540 1.00 91.81 1061 PHE A CA 1
ATOM 8229 C C . PHE A 1 1061 ? 49.743 -11.239 -66.180 1.00 91.81 1061 PHE A C 1
ATOM 8231 O O . PHE A 1 1061 ? 50.072 -12.404 -65.955 1.00 91.81 1061 PHE A O 1
ATOM 8238 N N . ARG A 1 1062 ? 48.769 -10.930 -67.047 1.00 90.50 1062 ARG A N 1
ATOM 8239 C CA . ARG A 1 1062 ? 47.989 -11.942 -67.773 1.00 90.50 1062 ARG A CA 1
ATOM 8240 C C . ARG A 1 1062 ? 48.865 -12.804 -68.683 1.00 90.50 1062 ARG A C 1
ATOM 8242 O O . ARG A 1 1062 ? 48.714 -14.021 -68.687 1.00 90.50 1062 ARG A O 1
ATOM 8249 N N . GLY A 1 1063 ? 49.816 -12.204 -69.402 1.00 85.25 1063 GLY A N 1
ATOM 8250 C CA . GLY A 1 1063 ? 50.750 -12.921 -70.279 1.00 85.25 1063 GLY A CA 1
ATOM 8251 C C . GLY A 1 1063 ? 51.741 -13.842 -69.552 1.00 85.25 1063 GLY A C 1
ATOM 8252 O O . GLY A 1 1063 ? 52.379 -14.670 -70.195 1.00 85.25 1063 GLY A O 1
ATOM 8253 N N . ARG A 1 1064 ? 51.864 -13.718 -68.222 1.00 84.44 1064 ARG A N 1
ATOM 8254 C CA . ARG A 1 1064 ? 52.745 -14.524 -67.354 1.00 84.44 1064 ARG A CA 1
ATOM 8255 C C . ARG A 1 1064 ? 51.987 -15.528 -66.478 1.00 84.44 1064 ARG A C 1
ATOM 8257 O O . ARG A 1 1064 ? 52.589 -16.109 -65.576 1.00 84.44 1064 ARG A O 1
ATOM 8264 N N . THR A 1 1065 ? 50.695 -15.727 -66.730 1.00 82.25 1065 THR A N 1
ATOM 8265 C CA . THR A 1 1065 ? 49.933 -16.855 -66.175 1.00 82.25 1065 THR A CA 1
ATOM 8266 C C . THR A 1 1065 ? 50.077 -18.051 -67.110 1.00 82.25 1065 THR A C 1
ATOM 8268 O O . THR A 1 1065 ? 49.955 -17.895 -68.327 1.00 82.25 1065 THR A O 1
ATOM 8271 N N . ARG A 1 1066 ? 50.390 -19.242 -66.582 1.00 66.94 1066 ARG A N 1
ATOM 8272 C CA . ARG A 1 1066 ? 50.335 -20.462 -67.400 1.00 66.94 1066 ARG A CA 1
ATOM 8273 C C . ARG A 1 1066 ? 48.867 -20.741 -67.738 1.00 66.94 1066 ARG A C 1
ATOM 8275 O O . ARG A 1 1066 ? 48.024 -20.710 -66.846 1.00 66.94 1066 ARG A O 1
ATOM 8282 N N . SER A 1 1067 ? 48.588 -20.924 -69.029 1.00 48.69 1067 SER A N 1
ATOM 8283 C CA . SER A 1 1067 ? 47.252 -21.204 -69.575 1.00 48.69 1067 SER A CA 1
ATOM 8284 C C . SER A 1 1067 ? 46.619 -22.442 -68.965 1.00 48.69 1067 SER A C 1
ATOM 8286 O O . SER A 1 1067 ? 47.352 -23.460 -68.913 1.00 48.69 1067 SER A O 1
#

pLDDT: mean 88.81, std 7.03, range [34.84, 97.06]

Sequence (1067 aa):
MSVASYTLEHFYYGQVVRDGKPQGELRLLALSAGVKSEHFSEIVSAARILPVRGNPMLSVALVRGGKQTPYVLVQSQVGDQGQVICHYIVLPVELLRGLGGNLTALNVLLEQKMPTFERTDSTLPKLTLPPYEPPSSSAQQDSMLKLMTATRDRMDVIEAMLASVIIGVPVLIKSAPADYAQRLGLVEGLLALLPHPARFGVTFALHVNNATIASAQVKFITDDTPIPENSLVYQWGALKAEGAKPENEYARFIRSQLRLDTELVVQQTNTLTPVAAWRIRRGENLADALKYASYRLTIDNAVTNALPIEAKEAARVLGEDPTLTDEMRLNYVRHLLAFIMATDEAENADLLVVVRGNAPLEQSILDQLGELAASGKSLRVYRALVRWLAHPSGFRGMYWIEMAHRAALTYAQSLVRTRDTKAMNLFLHQVREASNVIEARLIVPRLLEIALPLAASDPTLAQTAMVLGASSLPADHWQRFVSLKPLLAQLPRSLSRLIAYLNSEVTTPATPGLMAQAALEFGASWRALMLIRLAEMALHMGRLDAFDTQALAGLAQAAVTSWGEAHDGVLRHLVHQFSDDTALSRLSDDAPRYLLQILLSRRAYSELAAELNRHGRVLYPSGKQLEYAAMVRTLFAGTPILPGNVPEALSTLAAQGVRALPLVMAHFGALQQHQWSPALKPIANQLTALMLEHRLVTEAVPIDLLLELLRFHCSQQDVKSAVSVASLMAMPAARMGEQGIAPMTEMYRALQWNNNRDSQVEAAEEARKGGLENLRRFIRACDEATARIATNQLGTLGEPILEALKATYIVRRLLGGENIADYAYALHTTANFLQDTGSAFADRSRLPLLNTLIGDLDALSGGLSDADRKIIADSLLDIIKFIGGLAQQHRSNRPKDNDETIQSLLDARTPAQSVLDMFRVMSGYFGRGQRIFVKLERGIDNHPLGDRTATALLRELQIIARLLKNALLTFPFSGRISVEPAALNGEIESLWGDIPLHERRELVADLTLDLQRISEMILLITNKIEVKTLLESNGTTKKLDSQRQRPENTLEFYRFVHGYFRGRTRS

Nearest PDB structures (foldseek):
  7y4i-assembly1_A  TM=2.250E-01  e=1.079E-02  Arabidopsis thaliana
  4wne-assembly1_A  TM=3.139E-01  e=2.777E-01  Homo sapiens
  4g2v-assembly1_A  TM=2.642E-01  e=1.037E-01  Mus musculus
  9dze-assembly1_B  TM=2.834E-01  e=5.761E-01  synthetic construct
  9dze-assembly1_c  TM=2.700E-01  e=3.087E+00  synthetic construct

Solvent-accessible surface area (backbone atoms only — not comparable to full-atom values): 56557 Å² total; per-residue (Å²): 129,85,60,69,67,44,78,31,40,42,36,34,39,20,33,38,39,57,96,75,34,55,47,83,71,74,38,72,32,32,40,10,91,80,64,50,80,70,55,55,59,43,25,56,68,34,46,32,66,60,52,43,87,97,44,49,76,36,16,36,31,38,28,47,18,52,95,88,37,74,30,27,42,30,38,16,32,68,31,97,58,70,24,51,40,30,42,41,35,50,46,59,69,68,56,42,47,56,27,39,42,38,62,73,73,54,53,83,77,56,74,94,68,69,86,88,40,75,59,61,81,45,78,42,79,67,46,73,47,71,66,71,68,47,57,48,73,66,56,34,38,53,22,37,51,42,28,34,61,65,41,70,68,40,55,70,47,52,28,35,52,47,18,20,62,49,73,69,38,33,37,37,34,34,74,60,75,99,43,57,67,63,56,51,32,38,52,37,12,58,30,50,76,39,31,53,84,58,25,51,77,69,30,32,25,61,52,39,49,86,87,40,42,55,71,34,40,36,31,30,38,46,96,87,38,86,78,64,79,76,22,25,37,37,34,48,80,77,63,42,68,44,74,48,71,54,87,41,70,41,29,53,49,50,44,60,33,52,73,74,33,56,67,53,40,53,53,50,31,60,68,32,31,65,49,25,46,54,36,42,74,72,68,46,54,65,49,59,19,40,37,49,23,56,50,50,51,53,50,52,53,28,47,73,68,71,47,95,70,62,60,68,59,56,33,49,44,71,59,71,49,84,79,63,49,72,70,56,48,50,41,50,52,53,51,49,50,54,49,35,72,68,66,78,45,65,75,54,48,62,57,60,38,69,51,67,92,39,65,75,60,51,52,54,50,51,55,51,46,52,54,41,27,73,73,74,41,8,62,60,47,23,53,40,39,54,50,28,48,65,38,93,75,34,58,80,58,68,71,57,39,52,51,28,47,53,16,45,49,52,36,51,51,52,34,55,76,70,65,39,54,68,63,47,39,55,48,54,49,51,50,57,76,40,26,81,64,55,51,31,60,80,46,46,67,61,49,48,63,58,43,41,76,52,19,44,74,32,44,68,34,27,50,51,51,49,54,51,36,70,77,44,45,58,70,74,59,33,56,55,58,66,65,34,63,59,44,39,75,38,46,63,68,51,42,46,54,48,50,40,40,67,72,60,77,42,89,68,80,63,64,85,48,42,57,38,49,36,15,51,77,65,36,85,92,40,19,45,52,44,38,53,54,52,48,47,52,30,59,77,62,67,44,69,74,56,64,40,58,54,30,35,48,50,48,29,59,20,27,70,37,74,54,22,64,79,41,44,68,55,60,52,50,53,41,58,70,41,66,42,73,70,52,47,70,69,50,58,89,67,32,64,56,25,48,48,37,26,29,60,45,63,67,37,35,68,59,35,23,54,49,50,54,47,46,44,58,73,78,24,46,98,88,31,53,67,60,44,24,52,49,36,17,49,46,32,36,72,43,85,68,60,78,88,49,50,65,58,43,56,52,39,24,53,76,62,64,44,55,68,56,42,49,52,25,31,51,54,9,44,39,55,53,54,70,64,43,77,91,47,50,70,57,56,51,50,48,51,51,54,40,68,74,37,57,77,45,47,68,74,49,62,67,67,59,53,50,53,54,26,50,51,28,42,75,67,68,36,47,72,60,22,40,53,46,48,62,63,44,26,65,54,25,29,76,52,43,70,70,19,48,58,61,51,51,50,53,37,56,60,30,62,58,93,57,96,44,76,83,47,39,57,47,27,49,51,25,41,51,45,33,51,52,31,52,44,49,22,46,67,66,28,55,78,70,42,26,58,52,41,36,58,60,55,21,73,80,35,70,74,50,26,47,33,36,49,31,39,55,40,50,40,38,41,48,66,76,51,55,73,67,66,44,41,55,45,41,45,54,38,24,50,52,45,47,44,30,39,34,42,39,66,47,83,93,62,57,76,53,58,70,56,57,51,51,54,48,58,66,41,52,65,91,62,50,55,66,53,30,44,51,45,18,53,28,36,55,46,38,51,52,28,46,39,51,44,39,51,49,36,44,74,71,44,80,76,85,46,73,68,60,52,47,33,22,18,62,45,74,43,61,26,59,31,66,54,41,42,28,31,30,55,14,7,66,59,41,73,38,57,83,76,83,84,78,76,73,71,66,98,82,65,54,49,71,56,92,61,48,50,69,55,47,45,54,50,37,52,46,34,30,50,48,39,46,26,38,47,61,44,57,60,92,82,65,96,61,72,41,51,33,65,29,43,51,55,38,50,52,52,61,54,65,75,51,58,76,70,60,48,67,66,46,38,62,52,46,23,50,24,32,42,43,39,41,51,41,41,48,60,57,51,68,84,52,68,56,66,65,69,75,42,94,45,78,64,40,55,30,20,34,66,68,74,46,68,59,83,36,42,62,47,39,36,46,27,51,20,21,54,34,46,73,68,34,85,130

Secondary structure (DSSP, 8-state):
---PPEEE-EEEEEEEEETTEEEEEEEEEEEETT--HHHHHHHHHHEE-PPPTT-GGGSEEEE---SS--EEEEEEEE-TTS-EEEEEEEE-HHHHHHHTT--GGGGGGS-SSPPP-SSS-EEEPPEEEPP--PPPHHHHHHHHHHHHHHHTT-HHHHHHHHHHHHHT--EEEES--S-HHHHHHHHHHHHHTS-HHHHTT--EEEEE-TT-EE--SEEEE-TTSPPPTT-EEEETTTTEEEE-----HHHHHHHHHHTT-HHHHHHHHHHHHHHHHHHHHTT--HHHHHHHHHHHHHHHHHHHTT----HHHHHHHHHH-TT--HHHHHHHHHHHHHHHHHH--GGGGGGGGGGTT-HHHHHHHHHHHHHHIIIIIHHHHHHHHHHHHHSTTS--SHHHHHHHHHHHHHHHHHHHHHT-HHHHHHHHHHHHHTTTTTTGGGTHHHHHHHHHHHHTT-HHHHHHHHHHHHHHS-HHHHHHHHT-HHHHTTS-HHHHHHHHHHTTS--SPPPTTHHHHHHHTT-HHHHHHHHHHHHHHHHHTT-GGG--HHHHHHHHHHHTSHHHHHTHHHHHHHHHHH-SHHHHHTS-TTHHHHHHHHHHHTT-HHHHHHHHHHHHHHTS-TT-HHHHHHHHHHHHHHS---GGGHHHHHHHHHHTT--HHHHHHHHHHHHHHTTT-GGGHHHHHHHHHHHHH-HHHHTTS-HHHHHHHHHHHHHTT-HHHHHHHHHTTHHHHHHTGGGGHHHHHHHHHHT-----SHHHHHHHHHHHHHHHHHHHHHHHHS-HHHHHHHHHHHHTT-HHHHHHHHHHHHHHHHTTT--HHHHHHHHHHHHHHHHHHHHTTT-GGGPPPHHHHHHHHHHHTTT--HHHHHHHHHHHHHHHHHHHHHHHHHHHH-S---HHHHHHHHTT-S-B-SHHHHHHHHHHHHHTT----------TT--TTTT--HHHHHHHHHHHHHHHHHHHHHS-SSS---B-HHHHHHHHHHHHHTS-HHHHHHHHHHHHHHHHHHHHHHHHHTSSS-THHHHS--HHHHHHHTT-S--SSHHHHHHHHHHHHHTTS--